Protein AF-0000000083155169 (afdb_homodimer)

Foldseek 3Di:
DDPDDDDPPPPDDPDCPVPPVVVVVVVVPLPLQDDDQAFFCVVLPPVLLVVLLVLLVVLLVVLVVLQVVQAFDFQVVDPDGSLVVLVVSLVSNLVSLLVNLQVLLQLLLVVPVVVDDDPVVSVLSVCLQVDLVSCVVPVVPDDLSNVLNVLSVCLSVLSVLSNVQKDKDWDKDKDKDKDFWWFFWLFFFQQQFFFWDDDPDTAGDDTDPLLVVLLVCLVVVPFDFIPPRVCLFWKKKWKDKHKAKAKDKDKDKFWDAQDWWFADPVRDTDGRPDDDDTDDTDKDKDWAWWKDWDFDQAQFQGKIKIKIWHFAAFDRGGMIMIMIMIIAMFIFIFIWMADSRTIDGPDQQLCQNVDPVGTDGGDPVQRQHPDPVGSGGRCNNLRVSLCVQATKTWMWIDDPNDTDIDIDHDQVVVFWDDQDRRGRSRTGGDDCNSVSSRSSRVSRRSSRSSPDDDPVDPFGHNHDPDPDGTDGTRMIMMIIIHTGIGMHGDVVSSVVSSVSSVVSSVSSVVSCPPSSVGRDHTDPDPVRVCVVVPPVQQDDNSRPDDPVVSCVVNVVFAKDWAKWKAWPVRHTDFPPHDDDPPTDIAIATDIHGPRRHDHYDPPDDHD/DDPPPPDPPPPPPPPPPPPPVVVVVVVVPLPLQDDDQAFFCVVLPPPLLVVLLVLLVVLLVVLVVLQVVQAFDFQVVDPDGSLVVLVVSLVSNLVSLLVNLQVLLQLLLVVDVVVDDDPVVSVLSVCLQVDLVSCVVVVVPDDLSNVLNVLSVCLSVLSVLSNVQKDKDWDKDKDKDKDFWWFFWLFFFFQQFFFWDDDPDTAGDDTDPLLVVLLVCLVVVPFDFTPPRVCLFWKKKWKDKHKAKAKDKDKDKFWDAQAWWFADPVRDTDGRPDDDDTDDTDKDKDWAWWKDWDFDQAQFQGKIKIKIWHFAAFDNGGMIMIMIMIIAMFIFIFIWMADSRTTDGPDQQLCQNVDPVGTDGGDPVQRQHPDPVGSGGRCNNLRVSLCVQATKTWMWIDDPNDTDIDIDHDQVVVFWDDQDRRGRSRTGGDDCNSVSSRSSRVSRRSSRSSDDDDPVDDFGHNHDPDPDGTDGTRMIIMIIIHTGIGMHGDVVSSVVSSVSSVVSSVSSVVSCPPSSSGRDDTDPDPVRVCVVVPPPQQDDNSCPDDPVVSCVPNVPFAKDWAKWKAWPVRHTDFPPHDDDPVTDIAIATDIHGPRRHDHYDPPDDHD

pLDDT: mean 81.71, std 16.13, range [17.34, 97.5]

Structure (mmCIF, N/CA/C/O backbone):
data_AF-0000000083155169-model_v1
#
loop_
_entity.id
_entity.type
_entity.pdbx_description
1 polymer 'Uncharacterized protein'
#
loop_
_atom_site.group_PDB
_atom_site.id
_atom_site.type_symbol
_atom_site.label_atom_id
_atom_site.label_alt_id
_atom_site.label_comp_id
_atom_site.label_asym_id
_atom_site.label_entity_id
_atom_site.label_seq_id
_atom_site.pdbx_PDB_ins_code
_atom_site.Cartn_x
_atom_site.Cartn_y
_atom_site.Cartn_z
_atom_site.occupancy
_atom_site.B_iso_or_equiv
_atom_site.auth_seq_id
_atom_site.auth_comp_id
_atom_site.auth_asym_id
_atom_site.auth_atom_id
_atom_site.pdbx_PDB_model_num
ATOM 1 N N . MET A 1 1 ? 51.531 -63.875 -106.5 1 17.89 1 MET A N 1
ATOM 2 C CA . MET A 1 1 ? 51.469 -64.625 -105.25 1 17.89 1 MET A CA 1
ATOM 3 C C . MET A 1 1 ? 50.375 -64.062 -104.312 1 17.89 1 MET A C 1
ATOM 5 O O . MET A 1 1 ? 49.406 -64.75 -104 1 17.89 1 MET A O 1
ATOM 9 N N . SER A 1 2 ? 50.562 -63.25 -103.062 1 17.34 2 SER A N 1
ATOM 10 C CA . SER A 1 2 ? 50.062 -63.594 -101.75 1 17.34 2 SER A CA 1
ATOM 11 C C . SER A 1 2 ? 48.812 -62.812 -101.375 1 17.34 2 SER A C 1
ATOM 13 O O . SER A 1 2 ? 48.719 -62.25 -100.312 1 17.34 2 SER A O 1
ATOM 15 N N . SER A 1 3 ? 47.844 -62.656 -101.938 1 23.19 3 SER A N 1
ATOM 16 C CA . SER A 1 3 ? 46.688 -61.875 -101.5 1 23.19 3 SER A CA 1
ATOM 17 C C . SER A 1 3 ? 46.125 -62.469 -100.188 1 23.19 3 SER A C 1
ATOM 19 O O . SER A 1 3 ? 45.031 -62.062 -99.812 1 23.19 3 SER A O 1
ATOM 21 N N . GLN A 1 4 ? 46.625 -63.469 -99.5 1 18.42 4 GLN A N 1
ATOM 22 C CA . GLN A 1 4 ? 45.812 -64.562 -99 1 18.42 4 GLN A CA 1
ATOM 23 C C . GLN A 1 4 ? 44.938 -64.125 -97.812 1 18.42 4 GLN A C 1
ATOM 25 O O . GLN A 1 4 ? 43.75 -64.5 -97.75 1 18.42 4 GLN A O 1
ATOM 30 N N . LEU A 1 5 ? 45.219 -63.625 -96.625 1 19.09 5 LEU A N 1
ATOM 31 C CA . LEU A 1 5 ? 45.375 -64.438 -95.438 1 19.09 5 LEU A CA 1
ATOM 32 C C . LEU A 1 5 ? 44.219 -64.125 -94.438 1 19.09 5 LEU A C 1
ATOM 34 O O . LEU A 1 5 ? 43.875 -65 -93.625 1 19.09 5 LEU A O 1
ATOM 38 N N . LYS A 1 6 ? 43.594 -62.875 -94.062 1 23.86 6 LYS A N 1
ATOM 39 C CA . LYS A 1 6 ? 43.625 -62.594 -92.625 1 23.86 6 LYS A CA 1
ATOM 40 C C . LYS A 1 6 ? 42.406 -63.219 -91.938 1 23.86 6 LYS A C 1
ATOM 42 O O . LYS A 1 6 ? 41.25 -62.906 -92.25 1 23.86 6 LYS A O 1
ATOM 47 N N . SER A 1 7 ? 42.438 -64.562 -91.375 1 19.42 7 SER A N 1
ATOM 48 C CA . SER A 1 7 ? 41.438 -65.375 -90.75 1 19.42 7 SER A CA 1
ATOM 49 C C . SER A 1 7 ? 40.938 -64.75 -89.438 1 19.42 7 SER A C 1
ATOM 51 O O . SER A 1 7 ? 41.688 -64.125 -88.688 1 19.42 7 SER A O 1
ATOM 53 N N . PRO A 1 8 ? 39.625 -64.562 -89.188 1 27.16 8 PRO A N 1
ATOM 54 C CA . PRO A 1 8 ? 38.75 -63.938 -88.188 1 27.16 8 PRO A CA 1
ATOM 55 C C . PRO A 1 8 ? 38.781 -64.688 -86.812 1 27.16 8 PRO A C 1
ATOM 57 O O . PRO A 1 8 ? 38.438 -65.875 -86.75 1 27.16 8 PRO A O 1
ATOM 60 N N . SER A 1 9 ? 39.844 -64.625 -85.938 1 23.62 9 SER A N 1
ATOM 61 C CA . SER A 1 9 ? 40.156 -65.5 -84.875 1 23.62 9 SER A CA 1
ATOM 62 C C . SER A 1 9 ? 39.031 -65.5 -83.812 1 23.62 9 SER A C 1
ATOM 64 O O . SER A 1 9 ? 38.656 -64.5 -83.312 1 23.62 9 SER A O 1
ATOM 66 N N . ILE A 1 10 ? 38.125 -66.438 -83.812 1 23.12 10 ILE A N 1
ATOM 67 C CA . ILE A 1 10 ? 36.938 -66.75 -83 1 23.12 10 ILE A CA 1
ATOM 68 C C . ILE A 1 10 ? 37.344 -67 -81.562 1 23.12 10 ILE A C 1
ATOM 70 O O . ILE A 1 10 ? 38.062 -67.938 -81.312 1 23.12 10 ILE A O 1
ATOM 74 N N . THR A 1 11 ? 37.625 -66.062 -80.75 1 26.95 11 THR A N 1
ATOM 75 C CA . THR A 1 11 ? 38.062 -66.25 -79.375 1 26.95 11 THR A CA 1
ATOM 76 C C . THR A 1 11 ? 37 -67 -78.562 1 26.95 11 THR A C 1
ATOM 78 O O . THR A 1 11 ? 35.844 -66.625 -78.562 1 26.95 11 THR A O 1
ATOM 81 N N . THR A 1 12 ? 37.219 -68.312 -78.375 1 22.86 12 THR A N 1
ATOM 82 C CA . THR A 1 12 ? 36.469 -69.312 -77.625 1 22.86 12 THR A CA 1
ATOM 83 C C . THR A 1 12 ? 36.156 -68.812 -76.188 1 22.86 12 THR A C 1
ATOM 85 O O . THR A 1 12 ? 37 -68.188 -75.562 1 22.86 12 THR A O 1
ATOM 88 N N . ARG A 1 13 ? 34.844 -68.875 -75.75 1 26.72 13 ARG A N 1
ATOM 89 C CA . ARG A 1 13 ? 33.906 -68.562 -74.688 1 26.72 13 ARG A CA 1
ATOM 90 C C . ARG A 1 13 ? 34.188 -69.375 -73.438 1 26.72 13 ARG A C 1
ATOM 92 O O . ARG A 1 13 ? 34.031 -70.562 -73.438 1 26.72 13 ARG A O 1
ATOM 99 N N . PRO A 1 14 ? 35.406 -69.188 -72.875 1 28.5 14 PRO A N 1
ATOM 100 C CA . PRO A 1 14 ? 35.625 -70.188 -71.812 1 28.5 14 PRO A CA 1
ATOM 101 C C . PRO A 1 14 ? 34.406 -70.312 -70.875 1 28.5 14 PRO A C 1
ATOM 103 O O . PRO A 1 14 ? 33.625 -69.375 -70.75 1 28.5 14 PRO A O 1
ATOM 106 N N . SER A 1 15 ? 33.875 -71.5 -70.75 1 24.73 15 SER A N 1
ATOM 107 C CA . SER A 1 15 ? 32.75 -72 -69.938 1 24.73 15 SER A CA 1
ATOM 108 C C . SER A 1 15 ? 32.844 -71.5 -68.5 1 24.73 15 SER A C 1
ATOM 110 O O . SER A 1 15 ? 33.938 -71.562 -67.875 1 24.73 15 SER A O 1
ATOM 112 N N . LYS A 1 16 ? 31.875 -70.75 -68.062 1 28.53 16 LYS A N 1
ATOM 113 C CA . LYS A 1 16 ? 31.469 -70.125 -66.812 1 28.53 16 LYS A CA 1
ATOM 114 C C . LYS A 1 16 ? 31.484 -71.125 -65.625 1 28.53 16 LYS A C 1
ATOM 116 O O . LYS A 1 16 ? 30.609 -72 -65.5 1 28.53 16 LYS A O 1
ATOM 121 N N . THR A 1 17 ? 32.656 -71.875 -65.5 1 26.56 17 THR A N 1
ATOM 122 C CA . THR A 1 17 ? 32.344 -72.688 -64.375 1 26.56 17 THR A CA 1
ATOM 123 C C . THR A 1 17 ? 31.812 -71.812 -63.219 1 26.56 17 THR A C 1
ATOM 125 O O . THR A 1 17 ? 32.438 -70.875 -62.812 1 26.56 17 THR A O 1
ATOM 128 N N . VAL A 1 18 ? 30.516 -71.688 -63.25 1 26.62 18 VAL A N 1
ATOM 129 C CA . VAL A 1 18 ? 29.75 -71.062 -62.156 1 26.62 18 VAL A CA 1
ATOM 130 C C . VAL A 1 18 ? 30.25 -71.562 -60.812 1 26.62 18 VAL A C 1
ATOM 132 O O . VAL A 1 18 ? 30.172 -72.75 -60.531 1 26.62 18 VAL A O 1
ATOM 135 N N . LYS A 1 19 ? 31.438 -70.938 -60.469 1 32.72 19 LYS A N 1
ATOM 136 C CA . LYS A 1 19 ? 31.922 -71.188 -59.094 1 32.72 19 LYS A CA 1
ATOM 137 C C . LYS A 1 19 ? 30.766 -71.25 -58.125 1 32.72 19 LYS A C 1
ATOM 139 O O . LYS A 1 19 ? 29.953 -70.312 -58.031 1 32.72 19 LYS A O 1
ATOM 144 N N . THR A 1 20 ? 30.312 -72.625 -58.031 1 28.62 20 THR A N 1
ATOM 145 C CA . THR A 1 20 ? 29.328 -73.062 -57.031 1 28.62 20 THR A CA 1
ATOM 146 C C . THR A 1 20 ? 29.594 -72.375 -55.688 1 28.62 20 THR A C 1
ATOM 148 O O . THR A 1 20 ? 30.141 -73 -54.781 1 28.62 20 THR A O 1
ATOM 151 N N . GLY A 1 21 ? 30.359 -71.312 -55.812 1 30.86 21 GLY A N 1
ATOM 152 C CA . GLY A 1 21 ? 30.641 -70.562 -54.594 1 30.86 21 GLY A CA 1
ATOM 153 C C . GLY A 1 21 ? 29.391 -70.25 -53.812 1 30.86 21 GLY A C 1
ATOM 154 O O . GLY A 1 21 ? 29.453 -69.5 -52.812 1 30.86 21 GLY A O 1
ATOM 155 N N . ASP A 1 22 ? 28.297 -70.562 -54.531 1 29.67 22 ASP A N 1
ATOM 156 C CA . ASP A 1 22 ? 27.062 -70.125 -53.844 1 29.67 22 ASP A CA 1
ATOM 157 C C . ASP A 1 22 ? 26.859 -70.938 -52.562 1 29.67 22 ASP A C 1
ATOM 159 O O . ASP A 1 22 ? 25.953 -70.625 -51.781 1 29.67 22 ASP A O 1
ATOM 163 N N . SER A 1 23 ? 27.641 -72.125 -52.625 1 30.92 23 SER A N 1
ATOM 164 C CA . SER A 1 23 ? 27.328 -73 -51.469 1 30.92 23 SER A CA 1
ATOM 165 C C . SER A 1 23 ? 27.953 -72.438 -50.219 1 30.92 23 SER A C 1
ATOM 167 O O . SER A 1 23 ? 27.391 -72.562 -49.125 1 30.92 23 SER A O 1
ATOM 169 N N . GLU A 1 24 ? 29.312 -72.125 -50.312 1 31.12 24 GLU A N 1
ATOM 170 C CA . GLU A 1 24 ? 29.922 -71.688 -49.062 1 31.12 24 GLU A CA 1
ATOM 171 C C . GLU A 1 24 ? 29.312 -70.375 -48.594 1 31.12 24 GLU A C 1
ATOM 173 O O . GLU A 1 24 ? 29.359 -70 -47.406 1 31.12 24 GLU A O 1
ATOM 178 N N . LYS A 1 25 ? 28.906 -69.438 -49.531 1 36.06 25 LYS A N 1
ATOM 179 C CA . LYS A 1 25 ? 28.25 -68.188 -49.094 1 36.06 25 LYS A CA 1
ATOM 180 C C . LYS A 1 25 ? 26.922 -68.438 -48.406 1 36.06 25 LYS A C 1
ATOM 182 O O . LYS A 1 25 ? 26.328 -67.562 -47.812 1 36.06 25 LYS A O 1
ATOM 187 N N . ARG A 1 26 ? 26.438 -69.562 -48.812 1 33.56 26 ARG A N 1
ATOM 188 C CA . ARG A 1 26 ? 25.266 -69.938 -48.062 1 33.56 26 ARG A CA 1
ATOM 189 C C . ARG A 1 26 ? 25.672 -70.438 -46.688 1 33.56 26 ARG A C 1
ATOM 191 O O . ARG A 1 26 ? 24.828 -70.562 -45.781 1 33.56 26 ARG A O 1
ATOM 198 N N . ARG A 1 27 ? 26.766 -71.188 -46.656 1 36.56 27 ARG A N 1
ATOM 199 C CA . ARG A 1 27 ? 27.172 -71.688 -45.312 1 36.56 27 ARG A CA 1
ATOM 200 C C . ARG A 1 27 ? 27.5 -70.5 -44.406 1 36.56 27 ARG A C 1
ATOM 202 O O . ARG A 1 27 ? 27.5 -70.688 -43.188 1 36.56 27 ARG A O 1
ATOM 209 N N . ASN A 1 28 ? 28.359 -69.625 -44.906 1 33.09 28 ASN A N 1
ATOM 210 C CA . ASN A 1 28 ? 28.734 -68.562 -44 1 33.09 28 ASN A CA 1
ATOM 211 C C . ASN A 1 28 ? 27.5 -67.875 -43.438 1 33.09 28 ASN A C 1
ATOM 213 O O . ASN A 1 28 ? 27.609 -67 -42.562 1 33.09 28 ASN A O 1
ATOM 217 N N . LEU A 1 29 ? 26.578 -67.688 -44.344 1 32.31 29 LEU A N 1
ATOM 218 C CA . LEU A 1 29 ? 25.562 -66.75 -43.906 1 32.31 29 LEU A CA 1
ATOM 219 C C . LEU A 1 29 ? 24.922 -67.188 -42.594 1 32.31 29 LEU A C 1
ATOM 221 O O . LEU A 1 29 ? 24.078 -66.5 -42.031 1 32.31 29 LEU A O 1
ATOM 225 N N . THR A 1 30 ? 24.75 -68.5 -42.5 1 36.97 30 THR A N 1
ATOM 226 C CA . THR A 1 30 ? 23.875 -68.562 -41.344 1 36.97 30 THR A CA 1
ATOM 227 C C . THR A 1 30 ? 24.609 -68.188 -40.062 1 36.97 30 THR A C 1
ATOM 229 O O . THR A 1 30 ? 25.234 -69 -39.406 1 36.97 30 THR A O 1
ATOM 232 N N . PHE A 1 31 ? 25.641 -67.438 -40.094 1 37.47 31 PHE A N 1
ATOM 233 C CA . PHE A 1 31 ? 26.141 -66.938 -38.812 1 37.47 31 PHE A CA 1
ATOM 234 C C . PHE A 1 31 ? 25 -66.75 -37.844 1 37.47 31 PHE A C 1
ATOM 236 O O . PHE A 1 31 ? 24.156 -65.875 -37.969 1 37.47 31 PHE A O 1
ATOM 243 N N . PHE A 1 32 ? 24.562 -67.812 -37.219 1 45.91 32 PHE A N 1
ATOM 244 C CA . PHE A 1 32 ? 23.703 -67.75 -36.031 1 45.91 32 PHE A CA 1
ATOM 245 C C . PHE A 1 32 ? 24.188 -66.688 -35.062 1 45.91 32 PHE A C 1
ATOM 247 O O . PHE A 1 32 ? 25.266 -66.812 -34.469 1 45.91 32 PHE A O 1
ATOM 254 N N . ASN A 1 33 ? 24.172 -65.5 -35.25 1 51.22 33 ASN A N 1
ATOM 255 C CA . ASN A 1 33 ? 24.438 -64.438 -34.25 1 51.22 33 ASN A CA 1
ATOM 256 C C . ASN A 1 33 ? 23.859 -64.875 -32.875 1 51.22 33 ASN A C 1
ATOM 258 O O . ASN A 1 33 ? 22.641 -64.875 -32.719 1 51.22 33 ASN A O 1
ATOM 262 N N . THR A 1 34 ? 24.5 -65.688 -32.094 1 62.53 34 THR A N 1
ATOM 263 C CA . THR A 1 34 ? 24.156 -66.125 -30.75 1 62.53 34 THR A CA 1
ATOM 264 C C . THR A 1 34 ? 24.312 -64.938 -29.75 1 62.53 34 THR A C 1
ATOM 266 O O . THR A 1 34 ? 25.172 -64.062 -29.922 1 62.53 34 THR A O 1
ATOM 269 N N . HIS A 1 35 ? 23.219 -64.625 -29.047 1 70.56 35 HIS A N 1
ATOM 270 C CA . HIS A 1 35 ? 23.297 -63.656 -27.984 1 70.56 35 HIS A CA 1
ATOM 271 C C . HIS A 1 35 ? 23.328 -64.312 -26.609 1 70.56 35 HIS A C 1
ATOM 273 O O . HIS A 1 35 ? 22.641 -65.312 -26.359 1 70.56 35 HIS A O 1
ATOM 279 N N . SER A 1 36 ? 24.359 -63.844 -25.875 1 75.75 36 SER A N 1
ATOM 280 C CA . SER A 1 36 ? 24.578 -64.375 -24.531 1 75.75 36 SER A CA 1
ATOM 281 C C . SER A 1 36 ? 23.625 -63.75 -23.516 1 75.75 36 SER A C 1
ATOM 283 O O . SER A 1 36 ? 23.281 -62.594 -23.656 1 75.75 36 SER A O 1
ATOM 285 N N . TRP A 1 37 ? 23.031 -64.625 -22.734 1 84.5 37 TRP A N 1
ATOM 286 C CA . TRP A 1 37 ? 22.266 -64.125 -21.578 1 84.5 37 TRP A CA 1
ATOM 287 C C . TRP A 1 37 ? 23.203 -63.688 -20.469 1 84.5 37 TRP A C 1
ATOM 289 O O . TRP A 1 37 ? 23.859 -64.5 -19.812 1 84.5 37 TRP A O 1
ATOM 299 N N . GLU A 1 38 ? 23.359 -62.344 -20.25 1 84.25 38 GLU A N 1
ATOM 300 C CA . GLU A 1 38 ? 24.312 -61.812 -19.281 1 84.25 38 GLU A CA 1
ATOM 301 C C . GLU A 1 38 ? 23.594 -60.938 -18.234 1 84.25 38 GLU A C 1
ATOM 303 O O . GLU A 1 38 ? 23.531 -59.719 -18.375 1 84.25 38 GLU A O 1
ATOM 308 N N . PRO A 1 39 ? 23.156 -61.656 -17.156 1 84.69 39 PRO A N 1
ATOM 309 C CA . PRO A 1 39 ? 22.562 -60.875 -16.078 1 84.69 39 PRO A CA 1
ATOM 310 C C . PRO A 1 39 ? 23.609 -60.094 -15.273 1 84.69 39 PRO A C 1
ATOM 312 O O . PRO A 1 39 ? 24.766 -60.5 -15.211 1 84.69 39 PRO A O 1
ATOM 315 N N . GLY A 1 40 ? 23.453 -58.781 -14.953 1 84 40 GLY A N 1
ATOM 316 C CA . GLY A 1 40 ? 24.359 -57.969 -14.164 1 84 40 GLY A CA 1
ATOM 317 C C . GLY A 1 40 ? 23.781 -56.625 -13.766 1 84 40 GLY A C 1
ATOM 318 O O . GLY A 1 40 ? 22.906 -56.094 -14.469 1 84 40 GLY A O 1
ATOM 319 N N . VAL A 1 41 ? 24.25 -56.156 -12.711 1 85.31 41 VAL A N 1
ATOM 320 C CA . VAL A 1 41 ? 23.75 -54.875 -12.156 1 85.31 41 VAL A CA 1
ATOM 321 C C . VAL A 1 41 ? 24.188 -53.719 -13.031 1 85.31 41 VAL A C 1
ATOM 323 O O . VAL A 1 41 ? 23.391 -52.844 -13.344 1 85.31 41 VAL A O 1
ATOM 326 N N . LEU A 1 42 ? 25.359 -53.688 -13.508 1 85.62 42 LEU A N 1
ATOM 327 C CA . LEU A 1 42 ? 25.875 -52.562 -14.266 1 85.62 42 LEU A CA 1
ATOM 328 C C . LEU A 1 42 ? 25.641 -52.75 -15.758 1 85.62 42 LEU A C 1
ATOM 330 O O . LEU A 1 42 ? 25.406 -51.781 -16.484 1 85.62 42 LEU A O 1
ATOM 334 N N . LYS A 1 43 ? 25.656 -54.031 -16.234 1 80.94 43 LYS A N 1
ATOM 335 C CA . LYS A 1 43 ? 25.547 -54.312 -17.656 1 80.94 43 LYS A CA 1
ATOM 336 C C . LYS A 1 43 ? 24.109 -54.094 -18.156 1 80.94 43 LYS A C 1
ATOM 338 O O . LYS A 1 43 ? 23.891 -53.656 -19.281 1 80.94 43 LYS A O 1
ATOM 343 N N . GLN A 1 44 ? 23.156 -54.344 -17.25 1 84.88 44 GLN A N 1
ATOM 344 C CA . GLN A 1 44 ? 21.766 -54.219 -17.688 1 84.88 44 GLN A CA 1
ATOM 345 C C . GLN A 1 44 ? 21.062 -53.062 -17 1 84.88 44 GLN A C 1
ATOM 347 O O . GLN A 1 44 ? 19.828 -53.031 -16.891 1 84.88 44 GLN A O 1
ATOM 352 N N . LEU A 1 45 ? 21.891 -52.062 -16.531 1 85.44 45 LEU A N 1
ATOM 353 C CA . LEU A 1 45 ? 21.297 -50.906 -15.859 1 85.44 45 LEU A CA 1
ATOM 354 C C . LEU A 1 45 ? 20.453 -50.094 -16.828 1 85.44 45 LEU A C 1
ATOM 356 O O . LEU A 1 45 ? 20.938 -49.688 -17.891 1 85.44 45 LEU A O 1
ATOM 360 N N . PRO A 1 46 ? 19.172 -50 -16.5 1 87.81 46 PRO A N 1
ATOM 361 C CA . PRO A 1 46 ? 18.344 -49.125 -17.359 1 87.81 46 PRO A CA 1
ATOM 362 C C . PRO A 1 46 ? 18.688 -47.656 -17.188 1 87.81 46 PRO A C 1
ATOM 364 O O . PRO A 1 46 ? 18 -46.938 -16.469 1 87.81 46 PRO A O 1
ATOM 367 N N . TRP A 1 47 ? 19.625 -47.188 -17.922 1 87.5 47 TRP A N 1
ATOM 368 C CA . TRP A 1 47 ? 20.188 -45.844 -17.766 1 87.5 47 TRP A CA 1
ATOM 369 C C . TRP A 1 47 ? 19.125 -44.781 -17.984 1 87.5 47 TRP A C 1
ATOM 371 O O . TRP A 1 47 ? 19.062 -43.781 -17.25 1 87.5 47 TRP A O 1
ATOM 381 N N . LEU A 1 48 ? 18.266 -44.938 -18.938 1 85 48 LEU A N 1
ATOM 382 C CA . LEU A 1 48 ? 17.266 -43.906 -19.234 1 85 48 LEU A CA 1
ATOM 383 C C . LEU A 1 48 ? 16.234 -43.812 -18.125 1 85 48 LEU A C 1
ATOM 385 O O . LEU A 1 48 ? 15.789 -42.719 -17.781 1 85 48 LEU A O 1
ATOM 389 N N . GLY A 1 49 ? 15.938 -44.938 -17.562 1 89.5 49 GLY A N 1
ATOM 390 C CA . GLY A 1 49 ? 14.992 -44.938 -16.453 1 89.5 49 GLY A CA 1
ATOM 391 C C . GLY A 1 49 ? 15.57 -44.344 -15.18 1 89.5 49 GLY A C 1
ATOM 392 O O . GLY A 1 49 ? 14.914 -43.531 -14.516 1 89.5 49 GLY A O 1
ATOM 393 N N . VAL A 1 50 ? 16.797 -44.562 -14.906 1 92.5 50 VAL A N 1
ATOM 394 C CA . VAL A 1 50 ? 17.438 -44.094 -13.688 1 92.5 50 VAL A CA 1
ATOM 395 C C . VAL A 1 50 ? 17.703 -42.594 -13.82 1 92.5 50 VAL A C 1
ATOM 397 O O . VAL A 1 50 ? 17.516 -41.812 -12.867 1 92.5 50 VAL A O 1
ATOM 400 N N . LEU A 1 51 ? 18.094 -42.188 -14.945 1 92.81 51 LEU A N 1
ATOM 401 C CA . LEU A 1 51 ? 18.312 -40.75 -15.18 1 92.81 51 LEU A CA 1
ATOM 402 C C . LEU A 1 51 ? 17.016 -39.969 -15.016 1 92.81 51 LEU A C 1
ATOM 404 O O . LEU A 1 51 ? 17.031 -38.812 -14.547 1 92.81 51 LEU A O 1
ATOM 408 N N . SER A 1 52 ? 15.953 -40.5 -15.422 1 93.25 52 SER A N 1
ATOM 409 C CA . SER A 1 52 ? 14.664 -39.844 -15.258 1 93.25 52 SER A CA 1
ATOM 410 C C . SER A 1 52 ? 14.289 -39.75 -13.781 1 93.25 52 SER A C 1
ATOM 412 O O . SER A 1 52 ? 13.711 -38.719 -13.367 1 93.25 52 SER A O 1
ATOM 414 N N . LEU A 1 53 ? 14.641 -40.75 -13.023 1 95 53 LEU A N 1
ATOM 415 C CA . LEU A 1 53 ? 14.352 -40.688 -11.594 1 95 53 LEU A CA 1
ATOM 416 C C . LEU A 1 53 ? 15.203 -39.625 -10.898 1 95 53 LEU A C 1
ATOM 418 O O . LEU A 1 53 ? 14.719 -38.906 -10.031 1 95 53 LEU A O 1
ATOM 422 N N . VAL A 1 54 ? 16.406 -39.531 -11.32 1 96 54 VAL A N 1
ATOM 423 C CA . VAL A 1 54 ? 17.297 -38.531 -10.766 1 96 54 VAL A CA 1
ATOM 424 C C . VAL A 1 54 ? 16.797 -37.125 -11.188 1 96 54 VAL A C 1
ATOM 426 O O . VAL A 1 54 ? 16.875 -36.188 -10.406 1 96 54 VAL A O 1
ATOM 429 N N . GLY A 1 55 ? 16.344 -37.062 -12.398 1 95.5 55 GLY A N 1
ATOM 430 C CA . GLY A 1 55 ? 15.766 -35.812 -12.859 1 95.5 55 GLY A CA 1
ATOM 431 C C . GLY A 1 55 ? 14.586 -35.344 -12.016 1 95.5 55 GLY A C 1
ATOM 432 O O . GLY A 1 55 ? 14.469 -34.156 -11.703 1 95.5 55 GLY A O 1
ATOM 433 N N . VAL A 1 56 ? 13.727 -36.25 -11.648 1 95 56 VAL A N 1
ATOM 434 C CA . VAL A 1 56 ? 12.578 -35.938 -10.805 1 95 56 VAL A CA 1
ATOM 435 C C . VAL A 1 56 ? 13.062 -35.5 -9.43 1 95 56 VAL A C 1
ATOM 437 O O . VAL A 1 56 ? 12.508 -34.562 -8.852 1 95 56 VAL A O 1
ATOM 440 N N . LEU A 1 57 ? 14.086 -36.125 -8.93 1 96.25 57 LEU A N 1
ATOM 441 C CA . LEU A 1 57 ? 14.656 -35.719 -7.641 1 96.25 57 LEU A CA 1
ATOM 442 C C . LEU A 1 57 ? 15.227 -34.312 -7.703 1 96.25 57 LEU A C 1
ATOM 444 O O . LEU A 1 57 ? 15.062 -33.531 -6.762 1 96.25 57 LEU A O 1
ATOM 448 N N . LEU A 1 58 ? 15.852 -34 -8.758 1 96.88 58 LEU A N 1
ATOM 449 C CA . LEU A 1 58 ? 16.391 -32.656 -8.938 1 96.88 58 LEU A CA 1
ATOM 450 C C . LEU A 1 58 ? 15.273 -31.625 -9.016 1 96.88 58 LEU A C 1
ATOM 452 O O . LEU A 1 58 ? 15.422 -30.5 -8.523 1 96.88 58 LEU A O 1
ATOM 456 N N . CYS A 1 59 ? 14.188 -32 -9.656 1 95.56 59 CYS A N 1
ATOM 457 C CA . CYS A 1 59 ? 13.047 -31.094 -9.719 1 95.56 59 CYS A CA 1
ATOM 458 C C . CYS A 1 59 ? 12.461 -30.859 -8.336 1 95.56 59 CYS A C 1
ATOM 460 O O . CYS A 1 59 ? 12.023 -29.75 -8.016 1 95.56 59 CYS A O 1
ATOM 462 N N . LEU A 1 60 ? 12.477 -31.875 -7.531 1 95.94 60 LEU A N 1
ATOM 463 C CA . LEU A 1 60 ? 11.984 -31.75 -6.164 1 95.94 60 LEU A CA 1
ATOM 464 C C . LEU A 1 60 ? 12.844 -30.781 -5.367 1 95.94 60 LEU A C 1
ATOM 466 O O . LEU A 1 60 ? 12.328 -29.891 -4.699 1 95.94 60 LEU A O 1
ATOM 470 N N . VAL A 1 61 ? 14.086 -30.938 -5.445 1 96.56 61 VAL A N 1
ATOM 471 C CA . VAL A 1 61 ? 15.008 -30.047 -4.738 1 96.56 61 VAL A CA 1
ATOM 472 C C . VAL A 1 61 ? 14.867 -28.625 -5.273 1 96.56 61 VAL A C 1
ATOM 474 O O . VAL A 1 61 ? 14.891 -27.672 -4.504 1 96.56 61 VAL A O 1
ATOM 477 N N . PHE A 1 62 ? 14.719 -28.562 -6.555 1 96.31 62 PHE A N 1
ATOM 478 C CA . PHE A 1 62 ? 14.547 -27.266 -7.199 1 96.31 62 PHE A CA 1
ATOM 479 C C . PHE A 1 62 ? 13.312 -26.547 -6.652 1 96.31 62 PHE A C 1
ATOM 481 O O . PHE A 1 62 ? 13.367 -25.359 -6.355 1 96.31 62 PHE A O 1
ATOM 488 N N . ASN A 1 63 ? 12.234 -27.266 -6.566 1 95.94 63 ASN A N 1
ATOM 489 C CA . ASN A 1 63 ? 11 -26.688 -6.059 1 95.94 63 ASN A CA 1
ATOM 490 C C . ASN A 1 63 ? 11.164 -26.188 -4.621 1 95.94 63 ASN A C 1
ATOM 492 O O . ASN A 1 63 ? 10.695 -25.109 -4.277 1 95.94 63 ASN A O 1
ATOM 496 N N . ILE A 1 64 ? 11.867 -26.938 -3.838 1 95.62 64 ILE A N 1
ATOM 497 C CA . ILE A 1 64 ? 12.078 -26.562 -2.441 1 95.62 64 ILE A CA 1
ATOM 498 C C . ILE A 1 64 ? 12.961 -25.328 -2.357 1 95.62 64 ILE A C 1
ATOM 500 O O . ILE A 1 64 ? 12.641 -24.375 -1.634 1 95.62 64 ILE A O 1
ATOM 504 N N . VAL A 1 65 ? 14 -25.219 -3.109 1 96.12 65 VAL A N 1
ATOM 505 C CA . VAL A 1 65 ? 14.945 -24.109 -3.068 1 96.12 65 VAL A CA 1
ATOM 506 C C . VAL A 1 65 ? 14.266 -22.828 -3.545 1 96.12 65 VAL A C 1
ATOM 508 O O . VAL A 1 65 ? 14.453 -21.766 -2.955 1 96.12 65 VAL A O 1
ATOM 511 N N . ILE A 1 66 ? 13.5 -22.906 -4.59 1 95.12 66 ILE A N 1
ATOM 512 C CA . ILE A 1 66 ? 12.836 -21.734 -5.148 1 95.12 66 ILE A CA 1
ATOM 513 C C . ILE A 1 66 ? 11.844 -21.172 -4.129 1 95.12 66 ILE A C 1
ATOM 515 O O . ILE A 1 66 ? 11.75 -19.953 -3.955 1 95.12 66 ILE A O 1
ATOM 519 N N . LEU A 1 67 ? 11.086 -22.016 -3.453 1 95.44 67 LEU A N 1
ATOM 520 C CA . LEU A 1 67 ? 10.07 -21.562 -2.506 1 95.44 67 LEU A CA 1
ATOM 521 C C . LEU A 1 67 ? 10.727 -20.984 -1.255 1 95.44 67 LEU A C 1
ATOM 523 O O . LEU A 1 67 ? 10.289 -19.938 -0.749 1 95.44 67 LEU A O 1
ATOM 527 N N . VAL A 1 68 ? 11.836 -21.578 -0.81 1 94.56 68 VAL A N 1
ATOM 528 C CA . VAL A 1 68 ? 12.5 -21.078 0.388 1 94.56 68 VAL A CA 1
ATOM 529 C C . VAL A 1 68 ? 13.211 -19.766 0.079 1 94.56 68 VAL A C 1
ATOM 531 O O . VAL A 1 68 ? 13.219 -18.844 0.903 1 94.56 68 VAL A O 1
ATOM 534 N N . THR A 1 69 ? 13.734 -19.578 -1.077 1 93.69 69 THR A N 1
ATOM 535 C CA . THR A 1 69 ? 14.461 -18.375 -1.453 1 93.69 69 THR A CA 1
ATOM 536 C C . THR A 1 69 ? 13.484 -17.234 -1.776 1 93.69 69 THR A C 1
ATOM 538 O O . THR A 1 69 ? 13.828 -16.062 -1.627 1 93.69 69 THR A O 1
ATOM 541 N N . SER A 1 70 ? 12.336 -17.5 -2.236 1 92.38 70 SER A N 1
ATOM 542 C CA . SER A 1 70 ? 11.367 -16.484 -2.617 1 92.38 70 SER A CA 1
ATOM 543 C C . SER A 1 70 ? 10.648 -15.914 -1.396 1 92.38 70 SER A C 1
ATOM 545 O O . SER A 1 70 ? 10.07 -14.828 -1.459 1 92.38 70 SER A O 1
ATOM 547 N N . ASN A 1 71 ? 10.805 -16.578 -0.301 1 92 71 ASN A N 1
ATOM 548 C CA . ASN A 1 71 ? 10.102 -16.141 0.902 1 92 71 ASN A CA 1
ATOM 549 C C . ASN A 1 71 ? 10.602 -14.789 1.392 1 92 71 ASN A C 1
ATOM 551 O O . ASN A 1 71 ? 11.789 -14.617 1.646 1 92 71 ASN A O 1
ATOM 555 N N . GLY A 1 72 ? 9.672 -13.82 1.424 1 87.81 72 GLY A N 1
ATOM 556 C CA . GLY A 1 72 ? 9.984 -12.508 1.96 1 87.81 72 GLY A CA 1
ATOM 557 C C . GLY A 1 72 ? 10.57 -11.562 0.924 1 87.81 72 GLY A C 1
ATOM 558 O O . GLY A 1 72 ? 10.844 -10.398 1.223 1 87.81 72 GLY A O 1
ATOM 559 N N . LYS A 1 73 ? 10.703 -11.953 -0.239 1 87.88 73 LYS A N 1
ATOM 560 C CA . LYS A 1 73 ? 11.273 -11.109 -1.284 1 87.88 73 LYS A CA 1
ATOM 561 C C . LYS A 1 73 ? 10.172 -10.445 -2.111 1 87.88 73 LYS A C 1
ATOM 563 O O . LYS A 1 73 ? 9.133 -11.055 -2.369 1 87.88 73 LYS A O 1
ATOM 568 N N . PRO A 1 74 ? 10.469 -9.227 -2.486 1 87.38 74 PRO A N 1
ATOM 569 C CA . PRO A 1 74 ? 9.469 -8.523 -3.295 1 87.38 74 PRO A CA 1
ATOM 570 C C . PRO A 1 74 ? 9.289 -9.141 -4.68 1 87.38 74 PRO A C 1
ATOM 572 O O . PRO A 1 74 ? 10.242 -9.695 -5.238 1 87.38 74 PRO A O 1
ATOM 575 N N . GLN A 1 75 ? 8.102 -9.016 -5.27 1 84.94 75 GLN A N 1
ATOM 576 C CA . GLN A 1 75 ? 7.746 -9.594 -6.559 1 84.94 75 GLN A CA 1
ATOM 577 C C . GLN A 1 75 ? 8.578 -8.992 -7.688 1 84.94 75 GLN A C 1
ATOM 579 O O . GLN A 1 75 ? 8.891 -9.664 -8.664 1 84.94 75 GLN A O 1
ATOM 584 N N . ASP A 1 76 ? 8.977 -7.738 -7.504 1 80.44 76 ASP A N 1
ATOM 585 C CA . ASP A 1 76 ? 9.68 -7.023 -8.562 1 80.44 76 ASP A CA 1
ATOM 586 C C . ASP A 1 76 ? 11.133 -7.484 -8.672 1 80.44 76 ASP A C 1
ATOM 588 O O . ASP A 1 76 ? 11.781 -7.258 -9.695 1 80.44 76 ASP A O 1
ATOM 592 N N . SER A 1 77 ? 11.531 -8.148 -7.715 1 82.81 77 SER A N 1
ATOM 593 C CA . SER A 1 77 ? 12.914 -8.617 -7.738 1 82.81 77 SER A CA 1
ATOM 594 C C . SER A 1 77 ? 13.062 -9.875 -8.586 1 82.81 77 SER A C 1
ATOM 596 O O . SER A 1 77 ? 14.172 -10.266 -8.938 1 82.81 77 SER A O 1
ATOM 598 N N . TRP A 1 78 ? 11.984 -10.492 -8.969 1 86.5 78 TRP A N 1
ATOM 599 C CA . TRP A 1 78 ? 12.008 -11.734 -9.742 1 86.5 78 TRP A CA 1
ATOM 600 C C . TRP A 1 78 ? 11.625 -11.477 -11.195 1 86.5 78 TRP A C 1
ATOM 602 O O . TRP A 1 78 ? 10.539 -10.977 -11.477 1 86.5 78 TRP A O 1
ATOM 612 N N . LYS A 1 79 ? 12.578 -11.695 -12.07 1 85.06 79 LYS A N 1
ATOM 613 C CA . LYS A 1 79 ? 12.281 -11.562 -13.492 1 85.06 79 LYS A CA 1
ATOM 614 C C . LYS A 1 79 ? 11.195 -12.547 -13.922 1 85.06 79 LYS A C 1
ATOM 616 O O . LYS A 1 79 ? 10.305 -12.195 -14.695 1 85.06 79 LYS A O 1
ATOM 621 N N . VAL A 1 80 ? 11.383 -13.797 -13.43 1 88.88 80 VAL A N 1
ATOM 622 C CA . VAL A 1 80 ? 10.375 -14.828 -13.648 1 88.88 80 VAL A CA 1
ATOM 623 C C . VAL A 1 80 ? 9.75 -15.227 -12.312 1 88.88 80 VAL A C 1
ATOM 625 O O . VAL A 1 80 ? 10.453 -15.602 -11.375 1 88.88 80 VAL A O 1
ATOM 628 N N . GLN A 1 81 ? 8.477 -15.18 -12.273 1 89.81 81 GLN A N 1
ATOM 629 C CA . GLN A 1 81 ? 7.762 -15.445 -11.023 1 89.81 81 GLN A CA 1
ATOM 630 C C . GLN A 1 81 ? 7.957 -16.891 -10.57 1 89.81 81 GLN A C 1
ATOM 632 O O . GLN A 1 81 ? 8.055 -17.797 -11.398 1 89.81 81 GLN A O 1
ATOM 637 N N . PRO A 1 82 ? 8.047 -17.062 -9.273 1 90.5 82 PRO A N 1
ATOM 638 C CA . PRO A 1 82 ? 8.195 -18.422 -8.734 1 90.5 82 PRO A CA 1
ATOM 639 C C . PRO A 1 82 ? 7.07 -19.344 -9.188 1 90.5 82 PRO A C 1
ATOM 641 O O . PRO A 1 82 ? 7.305 -20.547 -9.398 1 90.5 82 PRO A O 1
ATOM 644 N N . SER A 1 83 ? 5.867 -18.859 -9.406 1 88.88 83 SER A N 1
ATOM 645 C CA . SER A 1 83 ? 4.754 -19.688 -9.859 1 88.88 83 SER A CA 1
ATOM 646 C C . SER A 1 83 ? 5.016 -20.266 -11.242 1 88.88 83 SER A C 1
ATOM 648 O O . SER A 1 83 ? 4.672 -21.422 -11.523 1 88.88 83 SER A O 1
ATOM 650 N N . VAL A 1 84 ? 5.668 -19.516 -12.109 1 90.19 84 VAL A N 1
ATOM 651 C CA . VAL A 1 84 ? 6.008 -19.969 -13.453 1 90.19 84 VAL A CA 1
ATOM 652 C C . VAL A 1 84 ? 7.121 -21 -13.383 1 90.19 84 VAL A C 1
ATOM 654 O O . VAL A 1 84 ? 7.062 -22.031 -14.07 1 90.19 84 VAL A O 1
ATOM 657 N N . LEU A 1 85 ? 8.109 -20.781 -12.586 1 93.25 85 LEU A N 1
ATOM 658 C CA . LEU A 1 85 ? 9.219 -21.719 -12.43 1 93.25 85 LEU A CA 1
ATOM 659 C C . LEU A 1 85 ? 8.734 -23.047 -11.859 1 93.25 85 LEU A C 1
ATOM 661 O O . LEU A 1 85 ? 9.188 -24.109 -12.273 1 93.25 85 LEU A O 1
ATOM 665 N N . LEU A 1 86 ? 7.805 -22.953 -10.93 1 92.44 86 LEU A N 1
ATOM 666 C CA . LEU A 1 86 ? 7.223 -24.172 -10.367 1 92.44 86 LEU A CA 1
ATOM 667 C C . LEU A 1 86 ? 6.43 -24.922 -11.422 1 92.44 86 LEU A C 1
ATOM 669 O O . LEU A 1 86 ? 6.465 -26.156 -11.461 1 92.44 86 LEU A O 1
ATOM 673 N N . ALA A 1 87 ? 5.727 -24.156 -12.281 1 89.06 87 ALA A N 1
ATOM 674 C CA . ALA A 1 87 ? 4.945 -24.797 -13.336 1 89.06 87 ALA A CA 1
ATOM 675 C C . ALA A 1 87 ? 5.855 -25.5 -14.344 1 89.06 87 ALA A C 1
ATOM 677 O O . ALA A 1 87 ? 5.547 -26.609 -14.797 1 89.06 87 ALA A O 1
ATOM 678 N N . ILE A 1 88 ? 6.969 -24.922 -14.648 1 88.94 88 ILE A N 1
ATOM 679 C CA . ILE A 1 88 ? 7.934 -25.531 -15.562 1 88.94 88 ILE A CA 1
ATOM 680 C C . ILE A 1 88 ? 8.516 -26.797 -14.93 1 88.94 88 ILE A C 1
ATOM 682 O O . ILE A 1 88 ? 8.594 -27.844 -15.578 1 88.94 88 ILE A O 1
ATOM 686 N N . SER A 1 89 ? 8.891 -26.688 -13.695 1 91.75 89 SER A N 1
ATOM 687 C CA . SER A 1 89 ? 9.445 -27.828 -12.977 1 91.75 89 SER A CA 1
ATOM 688 C C . SER A 1 89 ? 8.445 -28.969 -12.898 1 91.75 89 SER A C 1
ATOM 690 O O . SER A 1 89 ? 8.805 -30.141 -13.055 1 91.75 89 SER A O 1
ATOM 692 N N . SER A 1 90 ? 7.219 -28.656 -12.656 1 88.31 90 SER A N 1
ATOM 693 C CA . SER A 1 90 ? 6.184 -29.672 -12.555 1 88.31 90 SER A CA 1
ATOM 694 C C . SER A 1 90 ? 5.949 -30.359 -13.898 1 88.31 90 SER A C 1
ATOM 696 O O . SER A 1 90 ? 5.715 -31.562 -13.953 1 88.31 90 SER A O 1
ATOM 698 N N . ALA A 1 91 ? 5.98 -29.594 -14.977 1 84.44 91 ALA A N 1
ATOM 699 C CA . ALA A 1 91 ? 5.82 -30.172 -16.312 1 84.44 91 ALA A CA 1
ATOM 700 C C . ALA A 1 91 ? 6.949 -31.141 -16.625 1 84.44 91 ALA A C 1
ATOM 702 O O . ALA A 1 91 ? 6.703 -32.25 -17.125 1 84.44 91 ALA A O 1
ATOM 703 N N . ILE A 1 92 ? 8.141 -30.812 -16.266 1 86.81 92 ILE A N 1
ATOM 704 C CA . ILE A 1 92 ? 9.305 -31.656 -16.5 1 86.81 92 ILE A CA 1
ATOM 705 C C . ILE A 1 92 ? 9.234 -32.875 -15.609 1 86.81 92 ILE A C 1
ATOM 707 O O . ILE A 1 92 ? 9.445 -34 -16.078 1 86.81 92 ILE A O 1
ATOM 711 N N . SER A 1 93 ? 8.883 -32.688 -14.383 1 89.5 93 SER A N 1
ATOM 712 C CA . SER A 1 93 ? 8.844 -33.812 -13.43 1 89.5 93 SER A CA 1
ATOM 713 C C . SER A 1 93 ? 7.773 -34.812 -13.805 1 89.5 93 SER A C 1
ATOM 715 O O . SER A 1 93 ? 8.008 -36.031 -13.719 1 89.5 93 SER A O 1
ATOM 717 N N . THR A 1 94 ? 6.668 -34.375 -14.219 1 85.31 94 THR A N 1
ATOM 718 C CA . THR A 1 94 ? 5.59 -35.281 -14.609 1 85.31 94 THR A CA 1
ATOM 719 C C . THR A 1 94 ? 5.984 -36.094 -15.844 1 85.31 94 THR A C 1
ATOM 721 O O . THR A 1 94 ? 5.727 -37.281 -15.914 1 85.31 94 THR A O 1
ATOM 724 N N . GLY A 1 95 ? 6.547 -35.438 -16.828 1 83.19 95 GLY A N 1
ATOM 725 C CA . GLY A 1 95 ? 7.012 -36.125 -18.016 1 83.19 95 GLY A CA 1
ATOM 726 C C . GLY A 1 95 ? 8.086 -37.156 -17.719 1 83.19 95 GLY A C 1
ATOM 727 O O . GLY A 1 95 ? 8.039 -38.281 -18.234 1 83.19 95 GLY A O 1
ATOM 728 N N . LEU A 1 96 ? 8.984 -36.812 -16.875 1 88.62 96 LEU A N 1
ATOM 729 C CA . LEU A 1 96 ? 10.078 -37.719 -16.531 1 88.62 96 LEU A CA 1
ATOM 730 C C . LEU A 1 96 ? 9.578 -38.906 -15.719 1 88.62 96 LEU A C 1
ATOM 732 O O . LEU A 1 96 ? 10.047 -40.031 -15.891 1 88.62 96 LEU A O 1
ATOM 736 N N . LEU A 1 97 ? 8.664 -38.688 -14.859 1 89.62 97 LEU A N 1
ATOM 737 C CA . LEU A 1 97 ? 8.148 -39.75 -14.039 1 89.62 97 LEU A CA 1
ATOM 738 C C . LEU A 1 97 ? 7.359 -40.75 -14.883 1 89.62 97 LEU A C 1
ATOM 740 O O . LEU A 1 97 ? 7.422 -41.969 -14.641 1 89.62 97 LEU A O 1
ATOM 744 N N . ARG A 1 98 ? 6.656 -40.25 -15.805 1 85.06 98 ARG A N 1
ATOM 745 C CA . ARG A 1 98 ? 5.906 -41.125 -16.688 1 85.06 98 ARG A CA 1
ATOM 746 C C . ARG A 1 98 ? 6.852 -42 -17.531 1 85.06 98 ARG A C 1
ATOM 748 O O . ARG A 1 98 ? 6.566 -43.156 -17.812 1 85.06 98 ARG A O 1
ATOM 755 N N . PHE A 1 99 ? 7.832 -41.375 -17.969 1 86.12 99 PHE A N 1
ATOM 756 C CA . PHE A 1 99 ? 8.836 -42.125 -18.703 1 86.12 99 PHE A CA 1
ATOM 757 C C . PHE A 1 99 ? 9.461 -43.219 -17.844 1 86.12 99 PHE A C 1
ATOM 759 O O . PHE A 1 99 ? 9.68 -44.344 -18.297 1 86.12 99 PHE A O 1
ATOM 766 N N . ALA A 1 100 ? 9.789 -42.812 -16.641 1 91.44 100 ALA A N 1
ATOM 767 C CA . ALA A 1 100 ? 10.359 -43.781 -15.703 1 91.44 100 ALA A CA 1
ATOM 768 C C . ALA A 1 100 ? 9.391 -44.938 -15.438 1 91.44 100 ALA A C 1
ATOM 770 O O . ALA A 1 100 ? 9.797 -46.094 -15.32 1 91.44 100 ALA A O 1
ATOM 771 N N . LEU A 1 101 ? 8.18 -44.656 -15.352 1 90.56 101 LEU A N 1
ATOM 772 C CA . LEU A 1 101 ? 7.184 -45.688 -15.117 1 90.56 101 LEU A CA 1
ATOM 773 C C . LEU A 1 101 ? 7.121 -46.656 -16.297 1 90.56 101 LEU A C 1
ATOM 775 O O . LEU A 1 101 ? 6.996 -47.875 -16.094 1 90.56 101 LEU A O 1
ATOM 779 N N . ALA A 1 102 ? 7.164 -46.125 -17.484 1 87.88 102 ALA A N 1
ATOM 780 C CA . ALA A 1 102 ? 7.129 -46.969 -18.672 1 87.88 102 ALA A CA 1
ATOM 781 C C . ALA A 1 102 ? 8.305 -47.969 -18.672 1 87.88 102 ALA A C 1
ATOM 783 O O . ALA A 1 102 ? 8.141 -49.125 -18.984 1 87.88 102 ALA A O 1
ATOM 784 N N . GLU A 1 103 ? 9.438 -47.469 -18.281 1 89.81 103 GLU A N 1
ATOM 785 C CA . GLU A 1 103 ? 10.617 -48.312 -18.234 1 89.81 103 GLU A CA 1
ATOM 786 C C . GLU A 1 103 ? 10.523 -49.312 -17.078 1 89.81 103 GLU A C 1
ATOM 788 O O . GLU A 1 103 ? 10.898 -50.5 -17.234 1 89.81 103 GLU A O 1
ATOM 793 N N . GLY A 1 104 ? 10.07 -48.844 -16 1 91.94 104 GLY A N 1
ATOM 794 C CA . GLY A 1 104 ? 9.898 -49.719 -14.875 1 91.94 104 GLY A CA 1
ATOM 795 C C . GLY A 1 104 ? 8.859 -50.812 -15.117 1 91.94 104 GLY A C 1
ATOM 796 O O . GLY A 1 104 ? 9.023 -51.938 -14.688 1 91.94 104 GLY A O 1
ATOM 797 N N . ALA A 1 105 ? 7.809 -50.469 -15.789 1 91.56 105 ALA A N 1
ATOM 798 C CA . ALA A 1 105 ? 6.758 -51.438 -16.109 1 91.56 105 ALA A CA 1
ATOM 799 C C . ALA A 1 105 ? 7.285 -52.5 -17.047 1 91.56 105 ALA A C 1
ATOM 801 O O . ALA A 1 105 ? 6.895 -53.688 -16.938 1 91.56 105 ALA A O 1
ATOM 802 N N . ALA A 1 106 ? 8.141 -52.125 -17.984 1 91.38 106 ALA A N 1
ATOM 803 C CA . ALA A 1 106 ? 8.75 -53.125 -18.891 1 91.38 106 ALA A CA 1
ATOM 804 C C . ALA A 1 106 ? 9.594 -54.125 -18.109 1 91.38 106 ALA A C 1
ATOM 806 O O . ALA A 1 106 ? 9.516 -55.344 -18.359 1 91.38 106 ALA A O 1
ATOM 807 N N . ILE A 1 107 ? 10.297 -53.656 -17.188 1 92.44 107 ILE A N 1
ATOM 808 C CA . ILE A 1 107 ? 11.156 -54.5 -16.375 1 92.44 107 ILE A CA 1
ATOM 809 C C . ILE A 1 107 ? 10.305 -55.5 -15.578 1 92.44 107 ILE A C 1
ATOM 811 O O . ILE A 1 107 ? 10.562 -56.688 -15.578 1 92.44 107 ILE A O 1
ATOM 815 N N . THR A 1 108 ? 9.281 -55 -14.961 1 92.62 108 THR A N 1
ATOM 816 C CA . THR A 1 108 ? 8.43 -55.844 -14.125 1 92.62 108 THR A CA 1
ATOM 817 C C . THR A 1 108 ? 7.684 -56.875 -14.977 1 92.62 108 THR A C 1
ATOM 819 O O . THR A 1 108 ? 7.492 -58 -14.547 1 92.62 108 THR A O 1
ATOM 822 N N . TRP A 1 109 ? 7.27 -56.438 -16.125 1 92.5 109 TRP A N 1
ATOM 823 C CA . TRP A 1 109 ? 6.559 -57.344 -17.016 1 92.5 109 TRP A CA 1
ATOM 824 C C . TRP A 1 109 ? 7.457 -58.5 -17.438 1 92.5 109 TRP A C 1
ATOM 826 O O . TRP A 1 109 ? 7.059 -59.656 -17.344 1 92.5 109 TRP A O 1
ATOM 836 N N . TRP A 1 110 ? 8.648 -58.25 -17.828 1 91.88 110 TRP A N 1
ATOM 837 C CA . TRP A 1 110 ? 9.57 -59.281 -18.312 1 91.88 110 TRP A CA 1
ATOM 838 C C . TRP A 1 110 ? 10.039 -60.156 -17.156 1 91.88 110 TRP A C 1
ATOM 840 O O . TRP A 1 110 ? 10.227 -61.375 -17.328 1 91.88 110 TRP A O 1
ATOM 850 N N . LEU A 1 111 ? 10.242 -59.625 -16.031 1 91.81 111 LEU A N 1
ATOM 851 C CA . LEU A 1 111 ? 10.641 -60.438 -14.875 1 91.81 111 LEU A CA 1
ATOM 852 C C . LEU A 1 111 ? 9.547 -61.438 -14.508 1 91.81 111 LEU A C 1
ATOM 854 O O . LEU A 1 111 ? 9.844 -62.562 -14.141 1 91.81 111 LEU A O 1
ATOM 858 N N . LYS A 1 112 ? 8.398 -60.969 -14.594 1 91.44 112 LYS A N 1
ATOM 859 C CA . LYS A 1 112 ? 7.285 -61.875 -14.328 1 91.44 112 LYS A CA 1
ATOM 860 C C . LYS A 1 112 ? 7.227 -63 -15.367 1 91.44 112 LYS A C 1
ATOM 862 O O . LYS A 1 112 ? 6.926 -64.125 -15.031 1 91.44 112 LYS A O 1
ATOM 867 N N . ALA A 1 113 ? 7.465 -62.625 -16.594 1 92 113 ALA A N 1
ATOM 868 C CA . ALA A 1 113 ? 7.488 -63.594 -17.672 1 92 113 ALA A CA 1
ATOM 869 C C . ALA A 1 113 ? 8.609 -64.625 -17.453 1 92 113 ALA A C 1
ATOM 871 O O . ALA A 1 113 ? 8.438 -65.812 -17.75 1 92 113 ALA A O 1
ATOM 872 N N . ILE A 1 114 ? 9.703 -64.188 -16.922 1 90.94 114 ILE A N 1
ATOM 873 C CA . ILE A 1 114 ? 10.852 -65.062 -16.719 1 90.94 114 ILE A CA 1
ATOM 874 C C . ILE A 1 114 ? 10.609 -66 -15.516 1 90.94 114 ILE A C 1
ATOM 876 O O . ILE A 1 114 ? 11.023 -67.125 -15.516 1 90.94 114 ILE A O 1
ATOM 880 N N . ARG A 1 115 ? 10 -65.5 -14.523 1 90 115 ARG A N 1
ATOM 881 C CA . ARG A 1 115 ? 9.703 -66.312 -13.336 1 90 115 ARG A CA 1
ATOM 882 C C . ARG A 1 115 ? 8.609 -67.312 -13.617 1 90 115 ARG A C 1
ATOM 884 O O . ARG A 1 115 ? 8.57 -68.375 -12.992 1 90 115 ARG A O 1
ATOM 891 N N . GLY A 1 116 ? 7.77 -67.062 -14.508 1 91.31 116 GLY A N 1
ATOM 892 C CA . GLY A 1 116 ? 6.633 -67.938 -14.812 1 91.31 116 GLY A CA 1
ATOM 893 C C . GLY A 1 116 ? 5.324 -67.375 -14.25 1 91.31 116 GLY A C 1
ATOM 894 O O . GLY A 1 116 ? 5.254 -67 -13.086 1 91.31 116 GLY A O 1
ATOM 895 N N . CYS A 1 117 ? 4.402 -67.25 -15.102 1 92.12 117 CYS A N 1
ATOM 896 C CA . CYS A 1 117 ? 3.1 -66.75 -14.695 1 92.12 117 CYS A CA 1
ATOM 897 C C . CYS A 1 117 ? 2.006 -67.188 -15.648 1 92.12 117 CYS A C 1
ATOM 899 O O . CYS A 1 117 ? 2.25 -68.062 -16.5 1 92.12 117 CYS A O 1
ATOM 901 N N . THR A 1 118 ? 0.841 -66.75 -15.328 1 93.06 118 THR A N 1
ATOM 902 C CA . THR A 1 118 ? -0.271 -67.062 -16.219 1 93.06 118 THR A CA 1
ATOM 903 C C . THR A 1 118 ? -0.421 -66 -17.297 1 93.06 118 THR A C 1
ATOM 905 O O . THR A 1 118 ? 0.084 -64.875 -17.156 1 93.06 118 THR A O 1
ATOM 908 N N . VAL A 1 119 ? -1.029 -66.375 -18.375 1 91.62 119 VAL A N 1
ATOM 909 C CA . VAL A 1 119 ? -1.271 -65.438 -19.469 1 91.62 119 VAL A CA 1
ATOM 910 C C . VAL A 1 119 ? -2.117 -64.312 -18.969 1 91.62 119 VAL A C 1
ATOM 912 O O . VAL A 1 119 ? -1.888 -63.156 -19.359 1 91.62 119 VAL A O 1
ATOM 915 N N . ALA A 1 120 ? -3.045 -64.562 -18.125 1 90.5 120 ALA A N 1
ATOM 916 C CA . ALA A 1 120 ? -3.883 -63.5 -17.547 1 90.5 120 ALA A CA 1
ATOM 917 C C . ALA A 1 120 ? -3.053 -62.531 -16.719 1 90.5 120 ALA A C 1
ATOM 919 O O . ALA A 1 120 ? -3.326 -61.312 -16.688 1 90.5 120 ALA A O 1
ATOM 920 N N . ASP A 1 121 ? -2.059 -63.031 -16.078 1 91.12 121 ASP A N 1
ATOM 921 C CA . ASP A 1 121 ? -1.179 -62.219 -15.273 1 91.12 121 ASP A CA 1
ATOM 922 C C . ASP A 1 121 ? -0.35 -61.281 -16.156 1 91.12 121 ASP A C 1
ATOM 924 O O . ASP A 1 121 ? -0.099 -60.125 -15.781 1 91.12 121 ASP A O 1
ATOM 928 N N . LEU A 1 122 ? 0.051 -61.781 -17.234 1 91.75 122 LEU A N 1
ATOM 929 C CA . LEU A 1 122 ? 0.832 -60.938 -18.156 1 91.75 122 LEU A CA 1
ATOM 930 C C . LEU A 1 122 ? -0.011 -59.812 -18.703 1 91.75 122 LEU A C 1
ATOM 932 O O . LEU A 1 122 ? 0.473 -58.688 -18.828 1 91.75 122 LEU A O 1
ATOM 936 N N . HIS A 1 123 ? -1.175 -60.125 -19.031 1 90.5 123 HIS A N 1
ATOM 937 C CA . HIS A 1 123 ? -2.074 -59.062 -19.5 1 90.5 123 HIS A CA 1
ATOM 938 C C . HIS A 1 123 ? -2.361 -58.062 -18.391 1 90.5 123 HIS A C 1
ATOM 940 O O . HIS A 1 123 ? -2.367 -56.844 -18.641 1 90.5 123 HIS A O 1
ATOM 946 N N . ARG A 1 124 ? -2.629 -58.531 -17.234 1 90.19 124 ARG A N 1
ATOM 947 C CA . ARG A 1 124 ? -2.949 -57.625 -16.109 1 90.19 124 ARG A CA 1
ATOM 948 C C . ARG A 1 124 ? -1.779 -56.688 -15.797 1 90.19 124 ARG A C 1
ATOM 950 O O . ARG A 1 124 ? -1.978 -55.531 -15.492 1 90.19 124 ARG A O 1
ATOM 957 N N . ASN A 1 125 ? -0.565 -57.219 -15.797 1 90.38 125 ASN A N 1
ATOM 958 C CA . ASN A 1 125 ? 0.609 -56.375 -15.523 1 90.38 125 ASN A CA 1
ATOM 959 C C . ASN A 1 125 ? 0.779 -55.281 -16.578 1 90.38 125 ASN A C 1
ATOM 961 O O . ASN A 1 125 ? 1.205 -54.188 -16.25 1 90.38 125 ASN A O 1
ATOM 965 N N . TRP A 1 126 ? 0.476 -55.625 -17.781 1 90.44 126 TRP A N 1
ATOM 966 C CA . TRP A 1 126 ? 0.532 -54.625 -18.844 1 90.44 126 TRP A CA 1
ATOM 967 C C . TRP A 1 126 ? -0.606 -53.594 -18.688 1 90.44 126 TRP A C 1
ATOM 969 O O . TRP A 1 126 ? -0.398 -52.406 -18.828 1 90.44 126 TRP A O 1
ATOM 979 N N . SER A 1 127 ? -1.784 -54.062 -18.438 1 88.81 127 SER A N 1
ATOM 980 C CA . SER A 1 127 ? -2.951 -53.219 -18.328 1 88.81 127 SER A CA 1
ATOM 981 C C . SER A 1 127 ? -2.816 -52.25 -17.141 1 88.81 127 SER A C 1
ATOM 983 O O . SER A 1 127 ? -3.242 -51.094 -17.219 1 88.81 127 SER A O 1
ATOM 985 N N . PHE A 1 128 ? -2.246 -52.719 -16.047 1 89.31 128 PHE A N 1
ATOM 986 C CA . PHE A 1 128 ? -2.08 -51.906 -14.852 1 89.31 128 PHE A CA 1
ATOM 987 C C . PHE A 1 128 ? -1.093 -50.75 -15.109 1 89.31 128 PHE A C 1
ATOM 989 O O . PHE A 1 128 ? -1.244 -49.656 -14.57 1 89.31 128 PHE A O 1
ATOM 996 N N . ALA A 1 129 ? -0.12 -50.938 -15.891 1 84.81 129 ALA A N 1
ATOM 997 C CA . ALA A 1 129 ? 0.875 -49.906 -16.188 1 84.81 129 ALA A CA 1
ATOM 998 C C . ALA A 1 129 ? 0.325 -48.875 -17.172 1 84.81 129 ALA A C 1
ATOM 1000 O O . ALA A 1 129 ? 0.753 -47.719 -17.172 1 84.81 129 ALA A O 1
ATOM 1001 N N . SER A 1 130 ? -0.682 -49.281 -17.953 1 79.56 130 SER A N 1
ATOM 1002 C CA . SER A 1 130 ? -1.144 -48.438 -19.047 1 79.56 130 SER A CA 1
ATOM 1003 C C . SER A 1 130 ? -2.406 -47.656 -18.641 1 79.56 130 SER A C 1
ATOM 1005 O O . SER A 1 130 ? -2.674 -46.594 -19.172 1 79.56 130 SER A O 1
ATOM 1007 N N . SER A 1 131 ? -3.191 -48.281 -17.781 1 80.31 131 SER A N 1
ATOM 1008 C CA . SER A 1 131 ? -4.469 -47.656 -17.469 1 80.31 131 SER A CA 1
ATOM 1009 C C . SER A 1 131 ? -4.785 -47.719 -15.984 1 80.31 131 SER A C 1
ATOM 1011 O O . SER A 1 131 ? -4.867 -48.812 -15.414 1 80.31 131 SER A O 1
ATOM 1013 N N . VAL A 1 132 ? -5.02 -46.562 -15.461 1 78.12 132 VAL A N 1
ATOM 1014 C CA . VAL A 1 132 ? -5.402 -46.5 -14.055 1 78.12 132 VAL A CA 1
ATOM 1015 C C . VAL A 1 132 ? -6.809 -47.031 -13.875 1 78.12 132 VAL A C 1
ATOM 1017 O O . VAL A 1 132 ? -7.125 -47.625 -12.828 1 78.12 132 VAL A O 1
ATOM 1020 N N . TRP A 1 133 ? -7.543 -46.938 -14.938 1 77.38 133 TRP A N 1
ATOM 1021 C CA . TRP A 1 133 ? -8.906 -47.469 -14.883 1 77.38 133 TRP A CA 1
ATOM 1022 C C . TRP A 1 133 ? -8.898 -48.969 -14.648 1 77.38 133 TRP A C 1
ATOM 1024 O O . TRP A 1 133 ? -9.719 -49.5 -13.883 1 77.38 133 TRP A O 1
ATOM 1034 N N . ASP A 1 134 ? -8.008 -49.719 -15.266 1 84.25 134 ASP A N 1
ATOM 1035 C CA . ASP A 1 134 ? -7.902 -51.156 -15.109 1 84.25 134 ASP A CA 1
ATOM 1036 C C . ASP A 1 134 ? -7.453 -51.531 -13.695 1 84.25 134 ASP A C 1
ATOM 1038 O O . ASP A 1 134 ? -7.852 -52.562 -13.156 1 84.25 134 ASP A O 1
ATOM 1042 N N . VAL A 1 135 ? -6.711 -50.594 -13.117 1 85.31 135 VAL A N 1
ATOM 1043 C CA . VAL A 1 135 ? -6.25 -50.812 -11.758 1 85.31 135 VAL A CA 1
ATOM 1044 C C . VAL A 1 135 ? -7.426 -50.75 -10.789 1 85.31 135 VAL A C 1
ATOM 1046 O O . VAL A 1 135 ? -7.559 -51.562 -9.891 1 85.31 135 VAL A O 1
ATOM 1049 N N . ILE A 1 136 ? -8.273 -49.781 -11.055 1 81.88 136 ILE A N 1
ATOM 1050 C CA . ILE A 1 136 ? -9.391 -49.531 -10.156 1 81.88 136 ILE A CA 1
ATOM 1051 C C . ILE A 1 136 ? -10.422 -50.656 -10.297 1 81.88 136 ILE A C 1
ATOM 1053 O O . ILE A 1 136 ? -10.992 -51.125 -9.305 1 81.88 136 ILE A O 1
ATOM 1057 N N . THR A 1 137 ? -10.648 -51.188 -11.516 1 83.75 137 THR A N 1
ATOM 1058 C CA . THR A 1 137 ? -11.664 -52.188 -11.766 1 83.75 137 THR A CA 1
ATOM 1059 C C . THR A 1 137 ? -11.172 -53.562 -11.312 1 83.75 137 THR A C 1
ATOM 1061 O O . THR A 1 137 ? -11.969 -54.438 -10.984 1 83.75 137 THR A O 1
ATOM 1064 N N . GLN A 1 138 ? -9.875 -53.844 -11.281 1 87.75 138 GLN A N 1
ATOM 1065 C CA . GLN A 1 138 ? -9.297 -55.125 -10.859 1 87.75 138 GLN A CA 1
ATOM 1066 C C . GLN A 1 138 ? -8.445 -54.938 -9.602 1 87.75 138 GLN A C 1
ATOM 1068 O O . GLN A 1 138 ? -7.324 -55.438 -9.531 1 87.75 138 GLN A O 1
ATOM 1073 N N . ILE A 1 139 ? -8.992 -54.281 -8.617 1 85.25 139 ILE A N 1
ATOM 1074 C CA . ILE A 1 139 ? -8.266 -53.875 -7.414 1 85.25 139 ILE A CA 1
ATOM 1075 C C . ILE A 1 139 ? -7.867 -55.125 -6.629 1 85.25 139 ILE A C 1
ATOM 1077 O O . ILE A 1 139 ? -6.898 -55.125 -5.867 1 85.25 139 ILE A O 1
ATOM 1081 N N . LYS A 1 140 ? -8.531 -56.281 -6.82 1 85.06 140 LYS A N 1
ATOM 1082 C CA . LYS A 1 140 ? -8.227 -57.531 -6.121 1 85.06 140 LYS A CA 1
ATOM 1083 C C . LYS A 1 140 ? -6.816 -58 -6.445 1 85.06 140 LYS A C 1
ATOM 1085 O O . LYS A 1 140 ? -6.191 -58.719 -5.645 1 85.06 140 LYS A O 1
ATOM 1090 N N . PHE A 1 141 ? -6.254 -57.656 -7.652 1 86.75 141 PHE A N 1
ATOM 1091 C CA . PHE A 1 141 ? -4.934 -58.094 -8.102 1 86.75 141 PHE A CA 1
ATOM 1092 C C . PHE A 1 141 ? -3.924 -56.969 -7.992 1 86.75 141 PHE A C 1
ATOM 1094 O O . PHE A 1 141 ? -2.957 -56.906 -8.75 1 86.75 141 PHE A O 1
ATOM 1101 N N . PHE A 1 142 ? -4.125 -56.125 -6.969 1 86.81 142 PHE A N 1
ATOM 1102 C CA . PHE A 1 142 ? -3.311 -54.906 -6.781 1 86.81 142 PHE A CA 1
ATOM 1103 C C . PHE A 1 142 ? -1.851 -55.281 -6.551 1 86.81 142 PHE A C 1
ATOM 1105 O O . PHE A 1 142 ? -1.551 -56.219 -5.805 1 86.81 142 PHE A O 1
ATOM 1112 N N . ASN A 1 143 ? -0.954 -54.688 -7.344 1 87.31 143 ASN A N 1
ATOM 1113 C CA . ASN A 1 143 ? 0.483 -54.938 -7.238 1 87.31 143 ASN A CA 1
ATOM 1114 C C . ASN A 1 143 ? 1.268 -53.625 -7.312 1 87.31 143 ASN A C 1
ATOM 1116 O O . ASN A 1 143 ? 0.684 -52.531 -7.266 1 87.31 143 ASN A O 1
ATOM 1120 N N . VAL A 1 144 ? 2.484 -53.75 -7.379 1 88 144 VAL A N 1
ATOM 1121 C CA . VAL A 1 144 ? 3.369 -52.562 -7.352 1 88 144 VAL A CA 1
ATOM 1122 C C . VAL A 1 144 ? 3.166 -51.75 -8.617 1 88 144 VAL A C 1
ATOM 1124 O O . VAL A 1 144 ? 3.254 -50.5 -8.578 1 88 144 VAL A O 1
ATOM 1127 N N . LEU A 1 145 ? 2.746 -52.406 -9.695 1 91.25 145 LEU A N 1
ATOM 1128 C CA . LEU A 1 145 ? 2.506 -51.688 -10.945 1 91.25 145 LEU A CA 1
ATOM 1129 C C . LEU A 1 145 ? 1.231 -50.844 -10.859 1 91.25 145 LEU A C 1
ATOM 1131 O O . LEU A 1 145 ? 1.169 -49.75 -11.398 1 91.25 145 LEU A O 1
ATOM 1135 N N . GLY A 1 146 ? 0.289 -51.406 -10.25 1 89.88 146 GLY A N 1
ATOM 1136 C CA . GLY A 1 146 ? -0.914 -50.625 -10.008 1 89.88 146 GLY A CA 1
ATOM 1137 C C . GLY A 1 146 ? -0.666 -49.406 -9.164 1 89.88 146 GLY A C 1
ATOM 1138 O O . GLY A 1 146 ? -1.161 -48.312 -9.477 1 89.88 146 GLY A O 1
ATOM 1139 N N . LEU A 1 147 ? 0.119 -49.562 -8.156 1 90.69 147 LEU A N 1
ATOM 1140 C CA . LEU A 1 147 ? 0.462 -48.438 -7.285 1 90.69 147 LEU A CA 1
ATOM 1141 C C . LEU A 1 147 ? 1.268 -47.375 -8.039 1 90.69 147 LEU A C 1
ATOM 1143 O O . LEU A 1 147 ? 1.067 -46.188 -7.84 1 90.69 147 LEU A O 1
ATOM 1147 N N . ALA A 1 148 ? 2.146 -47.812 -8.812 1 91.25 148 ALA A N 1
ATOM 1148 C CA . ALA A 1 148 ? 2.986 -46.906 -9.578 1 91.25 148 ALA A CA 1
ATOM 1149 C C . ALA A 1 148 ? 2.16 -46.125 -10.609 1 91.25 148 ALA A C 1
ATOM 1151 O O . ALA A 1 148 ? 2.426 -44.969 -10.875 1 91.25 148 ALA A O 1
ATOM 1152 N N . SER A 1 149 ? 1.225 -46.812 -11.195 1 89 149 SER A N 1
ATOM 1153 C CA . SER A 1 149 ? 0.352 -46.125 -12.148 1 89 149 SER A CA 1
ATOM 1154 C C . SER A 1 149 ? -0.478 -45.031 -11.461 1 89 149 SER A C 1
ATOM 1156 O O . SER A 1 149 ? -0.637 -43.938 -12 1 89 149 SER A O 1
ATOM 1158 N N . ILE A 1 150 ? -0.925 -45.344 -10.352 1 85.5 150 ILE A N 1
ATOM 1159 C CA . ILE A 1 150 ? -1.677 -44.344 -9.586 1 85.5 150 ILE A CA 1
ATOM 1160 C C . ILE A 1 150 ? -0.753 -43.188 -9.18 1 85.5 150 ILE A C 1
ATOM 1162 O O . ILE A 1 150 ? -1.129 -42.031 -9.266 1 85.5 150 ILE A O 1
ATOM 1166 N N . ALA A 1 151 ? 0.396 -43.5 -8.75 1 87.38 151 ALA A N 1
ATOM 1167 C CA . ALA A 1 151 ? 1.369 -42.5 -8.344 1 87.38 151 ALA A CA 1
ATOM 1168 C C . ALA A 1 151 ? 1.701 -41.562 -9.492 1 87.38 151 ALA A C 1
ATOM 1170 O O . ALA A 1 151 ? 1.891 -40.344 -9.289 1 87.38 151 ALA A O 1
ATOM 1171 N N . SER A 1 152 ? 1.762 -42.062 -10.648 1 83.88 152 SER A N 1
ATOM 1172 C CA . SER A 1 152 ? 2.094 -41.25 -11.812 1 83.88 152 SER A CA 1
ATOM 1173 C C . SER A 1 152 ? 0.975 -40.281 -12.133 1 83.88 152 SER A C 1
ATOM 1175 O O . SER A 1 152 ? 1.212 -39.25 -12.758 1 83.88 152 SER A O 1
ATOM 1177 N N . MET A 1 153 ? -0.186 -40.594 -11.711 1 78.69 153 MET A N 1
ATOM 1178 C CA . MET A 1 153 ? -1.307 -39.656 -11.891 1 78.69 153 MET A CA 1
ATOM 1179 C C . MET A 1 153 ? -1.383 -38.656 -10.75 1 78.69 153 MET A C 1
ATOM 1181 O O . MET A 1 153 ? -1.644 -37.469 -10.969 1 78.69 153 MET A O 1
ATOM 1185 N N . VAL A 1 154 ? -1.097 -39.094 -9.609 1 79.75 154 VAL A N 1
ATOM 1186 C CA . VAL A 1 154 ? -1.222 -38.281 -8.398 1 79.75 154 VAL A CA 1
ATOM 1187 C C . VAL A 1 154 ? -0.093 -37.25 -8.344 1 79.75 154 VAL A C 1
ATOM 1189 O O . VAL A 1 154 ? -0.245 -36.188 -7.75 1 79.75 154 VAL A O 1
ATOM 1192 N N . VAL A 1 155 ? 0.994 -37.562 -8.977 1 80.5 155 VAL A N 1
ATOM 1193 C CA . VAL A 1 155 ? 2.127 -36.656 -8.93 1 80.5 155 VAL A CA 1
ATOM 1194 C C . VAL A 1 155 ? 1.722 -35.312 -9.523 1 80.5 155 VAL A C 1
ATOM 1196 O O . VAL A 1 155 ? 2.285 -34.281 -9.164 1 80.5 155 VAL A O 1
ATOM 1199 N N . ALA A 1 156 ? 0.711 -35.312 -10.344 1 78.31 156 ALA A N 1
ATOM 1200 C CA . ALA A 1 156 ? 0.252 -34.062 -10.953 1 78.31 156 ALA A CA 1
ATOM 1201 C C . ALA A 1 156 ? -0.329 -33.125 -9.898 1 78.31 156 ALA A C 1
ATOM 1203 O O . ALA A 1 156 ? -0.428 -31.906 -10.125 1 78.31 156 ALA A O 1
ATOM 1204 N N . ILE A 1 157 ? -0.629 -33.625 -8.711 1 80.31 157 ILE A N 1
ATOM 1205 C CA . ILE A 1 157 ? -1.221 -32.844 -7.637 1 80.31 157 ILE A CA 1
ATOM 1206 C C . ILE A 1 157 ? -0.131 -32.062 -6.926 1 80.31 157 ILE A C 1
ATOM 1208 O O . ILE A 1 157 ? -0.426 -31.094 -6.203 1 80.31 157 ILE A O 1
ATOM 1212 N N . ASP A 1 158 ? 1.078 -32.375 -7.215 1 87.25 158 ASP A N 1
ATOM 1213 C CA . ASP A 1 158 ? 2.16 -31.656 -6.562 1 87.25 158 ASP A CA 1
ATOM 1214 C C . ASP A 1 158 ? 2.17 -30.188 -6.988 1 87.25 158 ASP A C 1
ATOM 1216 O O . ASP A 1 158 ? 2.383 -29.297 -6.16 1 87.25 158 ASP A O 1
ATOM 1220 N N . ASN A 1 159 ? 1.802 -29.984 -8.188 1 88.31 159 ASN A N 1
ATOM 1221 C CA . ASN A 1 159 ? 1.857 -28.625 -8.695 1 88.31 159 ASN A CA 1
ATOM 1222 C C . ASN A 1 159 ? 0.86 -27.719 -7.98 1 88.31 159 ASN A C 1
ATOM 1224 O O . ASN A 1 159 ? 1.225 -26.641 -7.5 1 88.31 159 ASN A O 1
ATOM 1228 N N . PRO A 1 160 ? -0.396 -28.125 -7.883 1 89.56 160 PRO A N 1
ATOM 1229 C CA . PRO A 1 160 ? -1.332 -27.297 -7.125 1 89.56 160 PRO A CA 1
ATOM 1230 C C . PRO A 1 160 ? -0.888 -27.078 -5.68 1 89.56 160 PRO A C 1
ATOM 1232 O O . PRO A 1 160 ? -1.121 -26 -5.117 1 89.56 160 PRO A O 1
ATOM 1235 N N . LEU A 1 161 ? -0.274 -28.031 -5.113 1 92.19 161 LEU A N 1
ATOM 1236 C CA . LEU A 1 161 ? 0.171 -27.906 -3.729 1 92.19 161 LEU A CA 1
ATOM 1237 C C . LEU A 1 161 ? 1.318 -26.906 -3.621 1 92.19 161 LEU A C 1
ATOM 1239 O O . LEU A 1 161 ? 1.333 -26.062 -2.721 1 92.19 161 LEU A O 1
ATOM 1243 N N . PHE A 1 162 ? 2.207 -27.031 -4.547 1 93.88 162 PHE A N 1
ATOM 1244 C CA . PHE A 1 162 ? 3.309 -26.078 -4.539 1 93.88 162 PHE A CA 1
ATOM 1245 C C . PHE A 1 162 ? 2.814 -24.672 -4.867 1 93.88 162 PHE A C 1
ATOM 1247 O O . PHE A 1 162 ? 3.326 -23.688 -4.336 1 93.88 162 PHE A O 1
ATOM 1254 N N . GLN A 1 163 ? 1.834 -24.609 -5.715 1 90.69 163 GLN A N 1
ATOM 1255 C CA . GLN A 1 163 ? 1.268 -23.312 -6.062 1 90.69 163 GLN A CA 1
ATOM 1256 C C . GLN A 1 163 ? 0.539 -22.688 -4.875 1 90.69 163 GLN A C 1
ATOM 1258 O O . GLN A 1 163 ? 0.572 -21.469 -4.688 1 90.69 163 GLN A O 1
ATOM 1263 N N . ARG A 1 164 ? -0.064 -23.484 -4.133 1 91.06 164 ARG A N 1
ATOM 1264 C CA . ARG A 1 164 ? -0.776 -23 -2.957 1 91.06 164 ARG A CA 1
ATOM 1265 C C . ARG A 1 164 ? 0.199 -22.578 -1.864 1 91.06 164 ARG A C 1
ATOM 1267 O O . ARG A 1 164 ? -0.152 -21.797 -0.981 1 91.06 164 ARG A O 1
ATOM 1274 N N . ALA A 1 165 ? 1.341 -23.094 -1.942 1 92.94 165 ALA A N 1
ATOM 1275 C CA . ALA A 1 165 ? 2.354 -22.781 -0.937 1 92.94 165 ALA A CA 1
ATOM 1276 C C . ALA A 1 165 ? 2.887 -21.359 -1.118 1 92.94 165 ALA A C 1
ATOM 1278 O O . ALA A 1 165 ? 3.479 -20.781 -0.198 1 92.94 165 ALA A O 1
ATOM 1279 N N . THR A 1 166 ? 2.686 -20.734 -2.232 1 89.25 166 THR A N 1
ATOM 1280 C CA . THR A 1 166 ? 3.191 -19.391 -2.48 1 89.25 166 THR A CA 1
ATOM 1281 C C . THR A 1 166 ? 2.043 -18.391 -2.586 1 89.25 166 THR A C 1
ATOM 1283 O O . THR A 1 166 ? 1.136 -18.562 -3.402 1 89.25 166 THR A O 1
ATOM 1286 N N . THR A 1 167 ? 2.037 -17.453 -1.686 1 84.62 167 THR A N 1
ATOM 1287 C CA . THR A 1 167 ? 1.048 -16.375 -1.704 1 84.62 167 THR A CA 1
ATOM 1288 C C . THR A 1 167 ? 1.728 -15.008 -1.647 1 84.62 167 THR A C 1
ATOM 1290 O O . THR A 1 167 ? 2.939 -14.922 -1.441 1 84.62 167 THR A O 1
ATOM 1293 N N . THR A 1 168 ? 0.917 -14.07 -1.998 1 82.94 168 THR A N 1
ATOM 1294 C CA . THR A 1 168 ? 1.47 -12.719 -1.958 1 82.94 168 THR A CA 1
ATOM 1295 C C . THR A 1 168 ? 0.828 -11.906 -0.839 1 82.94 168 THR A C 1
ATOM 1297 O O . THR A 1 168 ? -0.364 -12.055 -0.56 1 82.94 168 THR A O 1
ATOM 1300 N N . ALA A 1 169 ? 1.707 -11.242 -0.088 1 81.31 169 ALA A N 1
ATOM 1301 C CA . ALA A 1 169 ? 1.252 -10.336 0.964 1 81.31 169 ALA A CA 1
ATOM 1302 C C . ALA A 1 169 ? 1.896 -8.961 0.822 1 81.31 169 ALA A C 1
ATOM 1304 O O . ALA A 1 169 ? 2.947 -8.82 0.192 1 81.31 169 ALA A O 1
ATOM 1305 N N . ILE A 1 170 ? 1.151 -8.016 1.286 1 80 170 ILE A N 1
ATOM 1306 C CA . ILE A 1 170 ? 1.688 -6.664 1.252 1 80 170 ILE A CA 1
ATOM 1307 C C . ILE A 1 170 ? 2.48 -6.387 2.529 1 80 170 ILE A C 1
ATOM 1309 O O . ILE A 1 170 ? 1.971 -6.578 3.635 1 80 170 ILE A O 1
ATOM 1313 N N . ARG A 1 171 ? 3.773 -6.031 2.428 1 78.38 171 ARG A N 1
ATOM 1314 C CA . ARG A 1 171 ? 4.621 -5.66 3.555 1 78.38 171 ARG A CA 1
ATOM 1315 C C . ARG A 1 171 ? 5.441 -4.418 3.238 1 78.38 171 ARG A C 1
ATOM 1317 O O . ARG A 1 171 ? 5.797 -4.18 2.082 1 78.38 171 ARG A O 1
ATOM 1324 N N . PRO A 1 172 ? 5.637 -3.674 4.359 1 78.44 172 PRO A N 1
ATOM 1325 C CA . PRO A 1 172 ? 6.508 -2.516 4.145 1 78.44 172 PRO A CA 1
ATOM 1326 C C . PRO A 1 172 ? 7.973 -2.904 3.961 1 78.44 172 PRO A C 1
ATOM 1328 O O . PRO A 1 172 ? 8.508 -3.707 4.73 1 78.44 172 PRO A O 1
ATOM 1331 N N . VAL A 1 173 ? 8.586 -2.506 2.869 1 77.56 173 VAL A N 1
ATOM 1332 C CA . VAL A 1 173 ? 10 -2.771 2.59 1 77.56 173 VAL A CA 1
ATOM 1333 C C . VAL A 1 173 ? 10.797 -1.473 2.678 1 77.56 173 VAL A C 1
ATOM 1335 O O . VAL A 1 173 ? 10.359 -0.435 2.17 1 77.56 173 VAL A O 1
ATOM 1338 N N . GLN A 1 174 ? 11.969 -1.548 3.479 1 81.94 174 GLN A N 1
ATOM 1339 C CA . GLN A 1 174 ? 12.836 -0.388 3.65 1 81.94 174 GLN A CA 1
ATOM 1340 C C . GLN A 1 174 ? 13.93 -0.354 2.582 1 81.94 174 GLN A C 1
ATOM 1342 O O . GLN A 1 174 ? 14.594 -1.362 2.334 1 81.94 174 GLN A O 1
ATOM 1347 N N . THR A 1 175 ? 13.93 0.641 1.847 1 78.62 175 THR A N 1
ATOM 1348 C CA . THR A 1 175 ? 14.984 0.832 0.858 1 78.62 175 THR A CA 1
ATOM 1349 C C . THR A 1 175 ? 15.734 2.137 1.112 1 78.62 175 THR A C 1
ATOM 1351 O O . THR A 1 175 ? 15.133 3.143 1.49 1 78.62 175 THR A O 1
ATOM 1354 N N . ASN A 1 176 ? 17.078 2.066 1.059 1 84 176 ASN A N 1
ATOM 1355 C CA . ASN A 1 176 ? 17.875 3.275 1.195 1 84 176 ASN A CA 1
ATOM 1356 C C . ASN A 1 176 ? 18.141 3.926 -0.158 1 84 176 ASN A C 1
ATOM 1358 O O . ASN A 1 176 ? 18.469 3.238 -1.128 1 84 176 ASN A O 1
ATOM 1362 N N . MET A 1 177 ? 17.766 5.105 -0.171 1 81.56 177 MET A N 1
ATOM 1363 C CA . MET A 1 177 ? 18.016 5.828 -1.415 1 81.56 177 MET A CA 1
ATOM 1364 C C . MET A 1 177 ? 18.656 7.184 -1.135 1 81.56 177 MET A C 1
ATOM 1366 O O . MET A 1 177 ? 18.562 7.699 -0.02 1 81.56 177 MET A O 1
ATOM 1370 N N . THR A 1 178 ? 19.391 7.66 -2.109 1 86.25 178 THR A N 1
ATOM 1371 C CA . THR A 1 178 ? 19.984 8.984 -2.031 1 86.25 178 THR A CA 1
ATOM 1372 C C . THR A 1 178 ? 19.266 9.969 -2.943 1 86.25 178 THR A C 1
ATOM 1374 O O . THR A 1 178 ? 19.016 9.672 -4.117 1 86.25 178 THR A O 1
ATOM 1377 N N . LEU A 1 179 ? 18.859 11.016 -2.314 1 84.5 179 LEU A N 1
ATOM 1378 C CA . LEU A 1 179 ? 18.25 12.094 -3.092 1 84.5 179 LEU A CA 1
ATOM 1379 C C . LEU A 1 179 ? 19.266 13.188 -3.395 1 84.5 179 LEU A C 1
ATOM 1381 O O . LEU A 1 179 ? 19.719 13.891 -2.486 1 84.5 1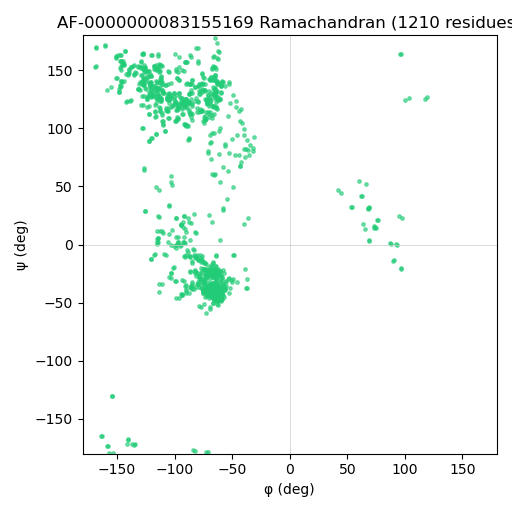79 LEU A O 1
ATOM 1385 N N . PRO A 1 180 ? 19.75 13.367 -4.566 1 82.44 180 PRO A N 1
ATOM 1386 C CA . PRO A 1 180 ? 20.859 14.289 -4.863 1 82.44 180 PRO A CA 1
ATOM 1387 C C . PRO A 1 180 ? 20.406 15.75 -4.926 1 82.44 180 PRO A C 1
ATOM 1389 O O . PRO A 1 180 ? 21.203 16.656 -4.699 1 82.44 180 PRO A O 1
ATOM 1392 N N . ASP A 1 181 ? 19.203 16.094 -5.246 1 83 181 ASP A N 1
ATOM 1393 C CA . ASP A 1 181 ? 18.859 17.484 -5.52 1 83 181 ASP A CA 1
ATOM 1394 C C . ASP A 1 181 ? 17.672 17.938 -4.672 1 83 181 ASP A C 1
ATOM 1396 O O . ASP A 1 181 ? 16.641 18.344 -5.203 1 83 181 ASP A O 1
ATOM 1400 N N . VAL A 1 182 ? 18.016 17.953 -3.348 1 87.88 182 VAL A N 1
ATOM 1401 C CA . VAL A 1 182 ? 16.969 18.484 -2.475 1 87.88 182 VAL A CA 1
ATOM 1402 C C . VAL A 1 182 ? 17.156 19.984 -2.314 1 87.88 182 VAL A C 1
ATOM 1404 O O . VAL A 1 182 ? 18.203 20.453 -1.856 1 87.88 182 VAL A O 1
ATOM 1407 N N . GLN A 1 183 ? 16.172 20.703 -2.752 1 89.25 183 GLN A N 1
ATOM 1408 C CA . GLN A 1 183 ? 16.25 22.156 -2.773 1 89.25 183 GLN A CA 1
ATOM 1409 C C . GLN A 1 183 ? 15.695 22.75 -1.481 1 89.25 183 GLN A C 1
ATOM 1411 O O . GLN A 1 183 ? 14.477 22.891 -1.323 1 89.25 183 GLN A O 1
ATOM 1416 N N . ILE A 1 184 ? 16.516 23.203 -0.557 1 93.06 184 ILE A N 1
ATOM 1417 C CA . ILE A 1 184 ? 16.188 23.922 0.675 1 93.06 184 ILE A CA 1
ATOM 1418 C C . ILE A 1 184 ? 17.312 24.891 1.028 1 93.06 184 ILE A C 1
ATOM 1420 O O . ILE A 1 184 ? 18.484 24.516 1.029 1 93.06 184 ILE A O 1
ATOM 1424 N N . ALA A 1 185 ? 16.938 26.094 1.307 1 94.19 185 ALA A N 1
ATOM 1425 C CA . ALA A 1 185 ? 17.953 27.078 1.663 1 94.19 185 ALA A CA 1
ATOM 1426 C C . ALA A 1 185 ? 18.547 26.797 3.041 1 94.19 185 ALA A C 1
ATOM 1428 O O . ALA A 1 185 ? 17.797 26.641 4.02 1 94.19 185 ALA A O 1
ATOM 1429 N N . GLN A 1 186 ? 19.797 26.75 3.074 1 93.12 186 GLN A N 1
ATOM 1430 C CA . GLN A 1 186 ? 20.453 26.484 4.348 1 93.12 186 GLN A CA 1
ATOM 1431 C C . GLN A 1 186 ? 20.547 27.75 5.199 1 93.12 186 GLN A C 1
ATOM 1433 O O . GLN A 1 186 ? 20.672 27.672 6.422 1 93.12 186 GLN A O 1
ATOM 1438 N N . LEU A 1 187 ? 20.516 28.875 4.539 1 91.56 187 LEU A N 1
ATOM 1439 C CA . LEU A 1 187 ? 20.391 30.188 5.145 1 91.56 187 LEU A CA 1
ATOM 1440 C C . LEU A 1 187 ? 19.422 31.062 4.352 1 91.56 187 LEU A C 1
ATOM 1442 O O . LEU A 1 187 ? 19.219 30.844 3.156 1 91.56 187 LEU A O 1
ATOM 1446 N N . LEU A 1 188 ? 18.828 31.984 5.062 1 91.56 188 LEU A N 1
ATOM 1447 C CA . LEU A 1 188 ? 17.953 32.906 4.344 1 91.56 188 LEU A CA 1
ATOM 1448 C C . LEU A 1 188 ? 18.766 33.969 3.621 1 91.56 188 LEU A C 1
ATOM 1450 O O . LEU A 1 188 ? 19.781 34.438 4.141 1 91.56 188 LEU A O 1
ATOM 1454 N N . PRO A 1 189 ? 18.344 34.25 2.406 1 89.56 189 PRO A N 1
ATOM 1455 C CA . PRO A 1 189 ? 19.047 35.312 1.671 1 89.56 189 PRO A CA 1
ATOM 1456 C C . PRO A 1 189 ? 18.938 36.688 2.352 1 89.56 189 PRO A C 1
ATOM 1458 O O . PRO A 1 189 ? 17.984 36.938 3.098 1 89.56 189 PRO A O 1
ATOM 1461 N N . PHE A 1 190 ? 19.859 37.469 1.959 1 85.06 190 PHE A N 1
ATOM 1462 C CA . PHE A 1 190 ? 19.891 38.812 2.51 1 85.06 190 PHE A CA 1
ATOM 1463 C C . PHE A 1 190 ? 18.609 39.562 2.189 1 85.06 190 PHE A C 1
ATOM 1465 O O . PHE A 1 190 ? 18.156 39.562 1.041 1 85.06 190 PHE A O 1
ATOM 1472 N N . GLY A 1 191 ? 17.938 40.094 3.33 1 84.25 191 GLY A N 1
ATOM 1473 C CA . GLY A 1 191 ? 16.75 40.938 3.154 1 84.25 191 GLY A CA 1
ATOM 1474 C C . GLY A 1 191 ? 15.516 40.156 2.807 1 84.25 191 GLY A C 1
ATOM 1475 O O . GLY A 1 191 ? 14.531 40.719 2.316 1 84.25 191 GLY A O 1
ATOM 1476 N N . TYR A 1 192 ? 15.492 39 3.076 1 88.69 192 TYR A N 1
ATOM 1477 C CA . TYR A 1 192 ? 14.445 38.094 2.592 1 88.69 192 TYR A CA 1
ATOM 1478 C C . TYR A 1 192 ? 13.141 38.344 3.35 1 88.69 192 TYR A C 1
ATOM 1480 O O . TYR A 1 192 ? 12.055 38.156 2.791 1 88.69 192 TYR A O 1
ATOM 1488 N N . THR A 1 193 ? 13.164 38.719 4.629 1 90.06 193 THR A N 1
ATOM 1489 C CA . THR A 1 193 ? 11.953 38.594 5.418 1 90.06 193 THR A CA 1
ATOM 1490 C C . THR A 1 193 ? 11.367 39.938 5.766 1 90.06 193 THR A C 1
ATOM 1492 O O . THR A 1 193 ? 10.148 40.125 5.859 1 90.06 193 THR A O 1
ATOM 1495 N N . GLY A 1 194 ? 12.211 40.938 5.984 1 84 194 GLY A N 1
ATOM 1496 C CA . GLY A 1 194 ? 11.672 42.188 6.512 1 84 194 GLY A CA 1
ATOM 1497 C C . GLY A 1 194 ? 12.094 43.406 5.707 1 84 194 GLY A C 1
ATOM 1498 O O . GLY A 1 194 ? 13.102 43.375 4.996 1 84 194 GLY A O 1
ATOM 1499 N N . VAL A 1 195 ? 11.266 44.438 5.863 1 79.38 195 VAL A N 1
ATOM 1500 C CA . VAL A 1 195 ? 11.555 45.75 5.289 1 79.38 195 VAL A CA 1
ATOM 1501 C C . VAL A 1 195 ? 11.734 46.781 6.402 1 79.38 195 VAL A C 1
ATOM 1503 O O . VAL A 1 195 ? 10.945 46.812 7.352 1 79.38 195 VAL A O 1
ATOM 1506 N N . ILE A 1 196 ? 12.82 47.438 6.312 1 75.12 196 ILE A N 1
ATOM 1507 C CA . ILE A 1 196 ? 13.125 48.469 7.312 1 75.12 196 ILE A CA 1
ATOM 1508 C C . ILE A 1 196 ? 12.656 49.844 6.82 1 75.12 196 ILE A C 1
ATOM 1510 O O . ILE A 1 196 ? 12.922 50.219 5.68 1 75.12 196 ILE A O 1
ATOM 1514 N N . ASN A 1 197 ? 11.75 50.344 7.609 1 67.81 197 ASN A N 1
ATOM 1515 C CA . ASN A 1 197 ? 11.312 51.688 7.309 1 67.81 197 ASN A CA 1
ATOM 1516 C C . ASN A 1 197 ? 11.883 52.688 8.297 1 67.81 197 ASN A C 1
ATOM 1518 O O . ASN A 1 197 ? 12.188 52.344 9.438 1 67.81 197 ASN A O 1
ATOM 1522 N N . GLY A 1 198 ? 12.141 53.906 7.965 1 60.59 198 GLY A N 1
ATOM 1523 C CA . GLY A 1 198 ? 12.484 55 8.844 1 60.59 198 GLY A CA 1
ATOM 1524 C C . GLY A 1 198 ? 13.875 55.562 8.594 1 60.59 198 GLY A C 1
ATOM 1525 O O . GLY A 1 198 ? 14.766 54.812 8.172 1 60.59 198 GLY A O 1
ATOM 1526 N N . TRP A 1 199 ? 13.984 56.781 8.375 1 52.75 199 TRP A N 1
ATOM 1527 C CA . TRP A 1 199 ? 15.258 57.438 8.141 1 52.75 199 TRP A CA 1
ATOM 1528 C C . TRP A 1 199 ? 16.094 57.469 9.414 1 52.75 199 TRP A C 1
ATOM 1530 O O . TRP A 1 199 ? 17.25 57.031 9.422 1 52.75 199 TRP A O 1
ATOM 1540 N N . MET A 1 200 ? 15.547 58 10.562 1 51.12 200 MET A N 1
ATOM 1541 C CA . MET A 1 200 ? 16.328 58.188 11.781 1 51.12 200 MET A CA 1
ATOM 1542 C C . MET A 1 200 ? 16.203 57 12.703 1 51.12 200 MET A C 1
ATOM 1544 O O . MET A 1 200 ? 17.188 56.531 13.266 1 51.12 200 MET A O 1
ATOM 1548 N N . TYR A 1 201 ? 14.992 56.5 12.852 1 55.56 201 TYR A N 1
ATOM 1549 C CA . TYR A 1 201 ? 14.742 55.344 13.672 1 55.56 201 TYR A CA 1
ATOM 1550 C C . TYR A 1 201 ? 14.219 54.188 12.828 1 55.56 201 TYR A C 1
ATOM 1552 O O . TYR A 1 201 ? 13.062 54.188 12.391 1 55.56 201 TYR A O 1
ATOM 1560 N N . LYS A 1 202 ? 15.195 53.344 12.445 1 64.56 202 LYS A N 1
ATOM 1561 C CA . LYS A 1 202 ? 14.875 52.219 11.57 1 64.56 202 LYS A CA 1
ATOM 1562 C C . LYS A 1 202 ? 14.109 51.156 12.32 1 64.56 202 LYS A C 1
ATOM 1564 O O . LYS A 1 202 ? 14.539 50.688 13.383 1 64.56 202 LYS A O 1
ATOM 1569 N N . THR A 1 203 ? 12.852 51.031 12.039 1 69.25 203 THR A N 1
ATOM 1570 C CA . THR A 1 203 ? 12.039 49.969 12.617 1 69.25 203 THR A CA 1
ATOM 1571 C C . THR A 1 203 ? 11.531 49.031 11.523 1 69.25 203 THR A C 1
ATOM 1573 O O . THR A 1 203 ? 11.383 49.438 10.367 1 69.25 203 THR A O 1
ATOM 1576 N N . VAL A 1 204 ? 11.562 47.75 11.945 1 75.38 204 VAL A N 1
ATOM 1577 C CA . VAL A 1 204 ? 10.969 46.812 11.023 1 75.38 204 VAL A CA 1
ATOM 1578 C C . VAL A 1 204 ? 9.453 47 10.969 1 75.38 204 VAL A C 1
ATOM 1580 O O . VAL A 1 204 ? 8.766 46.844 11.977 1 75.38 204 VAL A O 1
ATOM 1583 N N . ALA A 1 205 ? 9.008 47.5 9.859 1 70.75 205 ALA A N 1
ATOM 1584 C CA . ALA A 1 205 ? 7.605 47.906 9.812 1 70.75 205 ALA A CA 1
ATOM 1585 C C . ALA A 1 205 ? 6.773 46.906 9.023 1 70.75 205 ALA A C 1
ATOM 1587 O O . ALA A 1 205 ? 5.559 46.812 9.219 1 70.75 205 ALA A O 1
ATOM 1588 N N . GLN A 1 206 ? 7.492 46.219 8.047 1 78.31 206 GLN A N 1
ATOM 1589 C CA . GLN A 1 206 ? 6.723 45.344 7.172 1 78.31 206 GLN A CA 1
ATOM 1590 C C . GLN A 1 206 ? 7.527 44.094 6.789 1 78.31 206 GLN A C 1
ATOM 1592 O O . GLN A 1 206 ? 8.75 44.094 6.91 1 78.31 206 GLN A O 1
ATOM 1597 N N . MET A 1 207 ? 6.734 43.156 6.422 1 85.06 207 MET A N 1
ATOM 1598 C CA . MET A 1 207 ? 7.352 41.938 5.883 1 85.06 207 MET A CA 1
ATOM 1599 C C . MET A 1 207 ? 7.445 42 4.363 1 85.06 207 MET A C 1
ATOM 1601 O O . MET A 1 207 ? 6.664 42.719 3.721 1 85.06 207 MET A O 1
ATOM 1605 N N . THR A 1 208 ? 8.461 41.344 3.848 1 86.06 208 THR A N 1
ATOM 1606 C CA . THR A 1 208 ? 8.531 41.25 2.395 1 86.06 208 THR A CA 1
ATOM 1607 C C . THR A 1 208 ? 7.383 40.406 1.86 1 86.06 208 THR A C 1
ATOM 1609 O O . THR A 1 208 ? 6.848 39.562 2.576 1 86.06 208 THR A O 1
ATOM 1612 N N . PRO A 1 209 ? 6.973 40.625 0.65 1 83.12 209 PRO A N 1
ATOM 1613 C CA . PRO A 1 209 ? 5.871 39.844 0.083 1 83.12 209 PRO A CA 1
ATOM 1614 C C . PRO A 1 209 ? 6.133 38.344 0.116 1 83.12 209 PRO A C 1
ATOM 1616 O O . PRO A 1 209 ? 5.219 37.531 0.373 1 83.12 209 PRO A O 1
ATOM 1619 N N . ASP A 1 210 ? 7.375 37.906 -0.132 1 88.25 210 ASP A N 1
ATOM 1620 C CA . ASP A 1 210 ? 7.715 36.5 -0.103 1 88.25 210 ASP A CA 1
ATOM 1621 C C . ASP A 1 210 ? 7.516 35.906 1.294 1 88.25 210 ASP A C 1
ATOM 1623 O O . ASP A 1 210 ? 6.98 34.812 1.442 1 88.25 210 ASP A O 1
ATOM 1627 N N . PHE A 1 211 ? 7.898 36.656 2.219 1 91.56 211 PHE A N 1
ATOM 1628 C CA . PHE A 1 211 ? 7.797 36.156 3.58 1 91.56 211 PHE A CA 1
ATOM 1629 C C . PHE A 1 211 ? 6.355 36.188 4.074 1 91.56 211 PHE A C 1
ATOM 1631 O O . PHE A 1 211 ? 5.945 35.375 4.906 1 91.56 211 PHE A O 1
ATOM 1638 N N . GLN A 1 212 ? 5.652 37.125 3.582 1 86.81 212 GLN A N 1
ATOM 1639 C CA . GLN A 1 212 ? 4.234 37.188 3.92 1 86.81 212 GLN A CA 1
ATOM 1640 C C . GLN A 1 212 ? 3.508 35.906 3.467 1 86.81 212 GLN A C 1
ATOM 1642 O O . GLN A 1 212 ? 2.615 35.438 4.16 1 86.81 212 GLN A O 1
ATOM 1647 N N . GLU A 1 213 ? 3.859 35.5 2.357 1 87.81 213 GLU A N 1
ATOM 1648 C CA . GLU A 1 213 ? 3.271 34.25 1.86 1 87.81 213 GLU A CA 1
ATOM 1649 C C . GLU A 1 213 ? 3.656 33.062 2.74 1 87.81 213 GLU A C 1
ATOM 1651 O O . GLU A 1 213 ? 2.846 32.156 2.967 1 87.81 213 GLU A O 1
ATOM 1656 N N . VAL A 1 214 ? 4.848 33.094 3.162 1 92.44 214 VAL A N 1
ATOM 1657 C CA . VAL A 1 214 ? 5.32 32.031 4.055 1 92.44 214 VAL A CA 1
ATOM 1658 C C . VAL A 1 214 ? 4.516 32.062 5.352 1 92.44 214 VAL A C 1
ATOM 1660 O O . VAL A 1 214 ? 4.07 31 5.828 1 92.44 214 VAL A O 1
ATOM 1663 N N . LEU A 1 215 ? 4.344 33.219 5.91 1 90.06 215 LEU A N 1
ATOM 1664 C CA . LEU A 1 215 ? 3.596 33.375 7.156 1 90.06 215 LEU A CA 1
ATOM 1665 C C . LEU A 1 215 ? 2.143 32.938 6.965 1 90.06 215 LEU A C 1
ATOM 1667 O O . LEU A 1 215 ? 1.559 32.281 7.836 1 90.06 215 LEU A O 1
ATOM 1671 N N . SER A 1 216 ? 1.607 33.281 5.84 1 83.94 216 SER A N 1
ATOM 1672 C CA . SER A 1 216 ? 0.232 32.906 5.547 1 83.94 216 SER A CA 1
ATOM 1673 C C . SER A 1 216 ? 0.093 31.391 5.473 1 83.94 216 SER A C 1
ATOM 1675 O O . SER A 1 216 ? -0.876 30.828 5.98 1 83.94 216 SER A O 1
ATOM 1677 N N . ALA A 1 217 ? 0.996 30.797 4.832 1 85.94 217 ALA A N 1
ATOM 1678 C CA . ALA A 1 217 ? 0.982 29.344 4.734 1 85.94 217 ALA A CA 1
ATOM 1679 C C . ALA A 1 217 ? 1.16 28.703 6.105 1 85.94 217 ALA A C 1
ATOM 1681 O O . ALA A 1 217 ? 0.544 27.672 6.398 1 85.94 217 ALA A O 1
ATOM 1682 N N . TYR A 1 218 ? 2 29.25 6.902 1 89.19 218 TYR A N 1
ATOM 1683 C CA . TYR A 1 218 ? 2.221 28.766 8.258 1 89.19 218 TYR A CA 1
ATOM 1684 C C . TYR A 1 218 ? 0.936 28.828 9.078 1 89.19 218 TYR A C 1
ATOM 1686 O O . TYR A 1 218 ? 0.568 27.859 9.742 1 89.19 218 TYR A O 1
ATOM 1694 N N . ASN A 1 219 ? 0.339 29.938 8.984 1 78.56 219 ASN A N 1
ATOM 1695 C CA . ASN A 1 219 ? -0.877 30.156 9.758 1 78.56 219 ASN A CA 1
ATOM 1696 C C . ASN A 1 219 ? -2.008 29.234 9.289 1 78.56 219 ASN A C 1
ATOM 1698 O O . ASN A 1 219 ? -2.838 28.812 10.094 1 78.56 219 ASN A O 1
ATOM 1702 N N . ALA A 1 220 ? -2 28.984 8.039 1 73.5 220 ALA A N 1
ATOM 1703 C CA . ALA A 1 220 ? -3.049 28.141 7.477 1 73.5 220 ALA A CA 1
ATOM 1704 C C . ALA A 1 220 ? -2.732 26.672 7.68 1 73.5 220 ALA A C 1
ATOM 1706 O O . ALA A 1 220 ? -3.58 25.797 7.438 1 73.5 220 ALA A O 1
ATOM 1707 N N . GLY A 1 221 ? -1.547 26.438 8.102 1 77.38 221 GLY A N 1
ATOM 1708 C CA . GLY A 1 221 ? -1.151 25.047 8.273 1 77.38 221 GLY A CA 1
ATOM 1709 C C . GLY A 1 221 ? -1.037 24.297 6.957 1 77.38 221 GLY A C 1
ATOM 1710 O O . GLY A 1 221 ? -1.376 23.109 6.879 1 77.38 221 GLY A O 1
ATOM 1711 N N . LYS A 1 222 ? -0.686 25 5.961 1 78.94 222 LYS A N 1
ATOM 1712 C CA . LYS A 1 222 ? -0.541 24.344 4.664 1 78.94 222 LYS A CA 1
ATOM 1713 C C . LYS A 1 222 ? 0.571 23.297 4.699 1 78.94 222 LYS A C 1
ATOM 1715 O O . LYS A 1 222 ? 1.618 23.516 5.312 1 78.94 222 LYS A O 1
ATOM 1720 N N . PRO A 1 223 ? 0.27 22.188 4.039 1 80.56 223 PRO A N 1
ATOM 1721 C CA . PRO A 1 223 ? 1.336 21.188 3.994 1 80.56 223 PRO A CA 1
ATOM 1722 C C . PRO A 1 223 ? 2.564 21.656 3.225 1 80.56 223 PRO A C 1
ATOM 1724 O O . PRO A 1 223 ? 2.445 22.469 2.301 1 80.56 223 PRO A O 1
ATOM 1727 N N . MET A 1 224 ? 3.664 21.188 3.717 1 88.75 224 MET A N 1
ATOM 1728 C CA . MET A 1 224 ? 4.938 21.484 3.064 1 88.75 224 MET A CA 1
ATOM 1729 C C . MET A 1 224 ? 5.352 20.344 2.139 1 88.75 224 MET A C 1
ATOM 1731 O O . MET A 1 224 ? 5.125 19.172 2.449 1 88.75 224 MET A O 1
ATOM 1735 N N . TYR A 1 225 ? 5.934 20.719 0.967 1 85.69 225 TYR A N 1
ATOM 1736 C CA . TYR A 1 225 ? 6.355 19.703 0.009 1 85.69 225 TYR A CA 1
ATOM 1737 C C . TYR A 1 225 ? 7.809 19.922 -0.405 1 85.69 225 TYR A C 1
ATOM 1739 O O . TYR A 1 225 ? 8.273 21.047 -0.484 1 85.69 225 TYR A O 1
ATOM 1747 N N . LEU A 1 226 ? 8.414 18.797 -0.493 1 83.38 226 LEU A N 1
ATOM 1748 C CA . LEU A 1 226 ? 9.727 1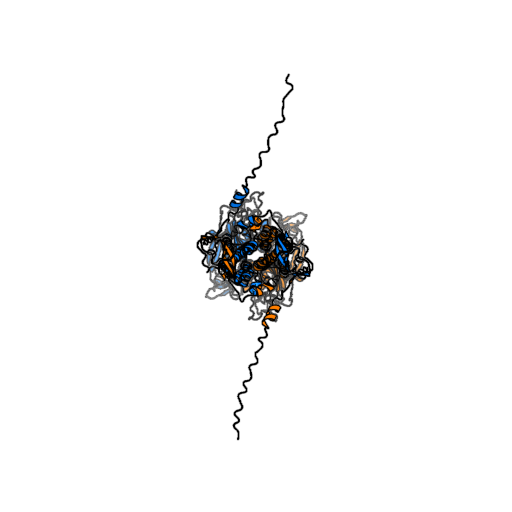8.812 -1.136 1 83.38 226 LEU A CA 1
ATOM 1749 C C . LEU A 1 226 ? 9.609 18.438 -2.609 1 83.38 226 LEU A C 1
ATOM 1751 O O . LEU A 1 226 ? 8.844 17.531 -2.965 1 83.38 226 LEU A O 1
ATOM 1755 N N . ASN A 1 227 ? 10.172 19.188 -3.406 1 71.44 227 ASN A N 1
ATOM 1756 C CA . ASN A 1 227 ? 10.047 18.922 -4.836 1 71.44 227 ASN A CA 1
ATOM 1757 C C . ASN A 1 227 ? 10.938 17.766 -5.266 1 71.44 227 ASN A C 1
ATOM 1759 O O . ASN A 1 227 ? 12.055 17.609 -4.781 1 71.44 227 ASN A O 1
ATOM 1763 N N . HIS A 1 228 ? 10.445 16.859 -6.141 1 67.38 228 HIS A N 1
ATOM 1764 C CA . HIS A 1 228 ? 11.133 15.844 -6.922 1 67.38 228 HIS A CA 1
ATOM 1765 C C . HIS A 1 228 ? 11.828 14.828 -6.02 1 67.38 228 HIS A C 1
ATOM 1767 O O . HIS A 1 228 ? 13.008 14.531 -6.211 1 67.38 228 HIS A O 1
ATOM 1773 N N . THR A 1 229 ? 11.25 14.375 -4.973 1 67.94 229 THR A N 1
ATOM 1774 C CA . THR A 1 229 ? 11.93 13.484 -4.043 1 67.94 229 THR A CA 1
ATOM 1775 C C . THR A 1 229 ? 11.688 12.023 -4.422 1 67.94 229 THR A C 1
ATOM 1777 O O . THR A 1 229 ? 12.445 11.133 -4.02 1 67.94 229 THR A O 1
ATOM 1780 N N . GLY A 1 230 ? 10.797 11.656 -5.344 1 66.31 230 GLY A N 1
ATOM 1781 C CA . GLY A 1 230 ? 10.461 10.266 -5.605 1 66.31 230 GLY A CA 1
ATOM 1782 C C . GLY A 1 230 ? 9.703 9.609 -4.465 1 66.31 230 GLY A C 1
ATOM 1783 O O . GLY A 1 230 ? 9.414 8.414 -4.512 1 66.31 230 GLY A O 1
ATOM 1784 N N . CYS A 1 231 ? 9.375 10.383 -3.432 1 72.25 231 CYS A N 1
ATOM 1785 C CA . CYS A 1 231 ? 8.695 9.852 -2.256 1 72.25 231 CYS A CA 1
ATOM 1786 C C . CYS A 1 231 ? 7.195 10.125 -2.328 1 72.25 231 CYS A C 1
ATOM 1788 O O . CYS A 1 231 ? 6.512 10.117 -1.303 1 72.25 231 CYS A O 1
ATOM 1790 N N . GLU A 1 232 ? 6.664 10.32 -3.391 1 67.69 232 GLU A N 1
ATOM 1791 C CA . GLU A 1 232 ? 5.258 10.672 -3.547 1 67.69 232 GLU A CA 1
ATOM 1792 C C . GLU A 1 232 ? 4.348 9.539 -3.078 1 67.69 232 GLU A C 1
ATOM 1794 O O . GLU A 1 232 ? 3.258 9.781 -2.561 1 67.69 232 GLU A O 1
ATOM 1799 N N . HIS A 1 233 ? 4.77 8.328 -3.164 1 64.88 233 HIS A N 1
ATOM 1800 C CA . HIS A 1 233 ? 3.912 7.223 -2.75 1 64.88 233 HIS A CA 1
ATOM 1801 C C . HIS A 1 233 ? 4.613 6.336 -1.726 1 64.88 233 HIS A C 1
ATOM 1803 O O . HIS A 1 233 ? 4.367 5.129 -1.673 1 64.88 233 HIS A O 1
ATOM 1809 N N . ALA A 1 234 ? 5.48 7.043 -1.013 1 71 234 ALA A N 1
ATOM 1810 C CA . ALA A 1 234 ? 6.238 6.297 -0.009 1 71 234 ALA A CA 1
ATOM 1811 C C . ALA A 1 234 ? 6.496 7.152 1.229 1 71 234 ALA A C 1
ATOM 1813 O O . ALA A 1 234 ? 6.266 8.367 1.215 1 71 234 ALA A O 1
ATOM 1814 N N . ASN A 1 235 ? 6.699 6.445 2.34 1 77.5 235 ASN A N 1
ATOM 1815 C CA . ASN A 1 235 ? 7.148 7.137 3.543 1 77.5 235 ASN A CA 1
ATOM 1816 C C . ASN A 1 235 ? 8.672 7.246 3.59 1 77.5 235 ASN A C 1
ATOM 1818 O O . ASN A 1 235 ? 9.367 6.234 3.576 1 77.5 235 ASN A O 1
ATOM 1822 N N . CYS A 1 236 ? 9.086 8.477 3.508 1 85.81 236 CYS A N 1
ATOM 1823 C CA . CYS A 1 236 ? 10.523 8.727 3.523 1 85.81 236 CYS A CA 1
ATOM 1824 C C . CYS A 1 236 ? 10.93 9.484 4.777 1 85.81 236 CYS A C 1
ATOM 1826 O O . CYS A 1 236 ? 10.203 10.359 5.242 1 85.81 236 CYS A O 1
ATOM 1828 N N . SER A 1 237 ? 12 9.039 5.418 1 88.12 237 SER A N 1
ATOM 1829 C CA . SER A 1 237 ? 12.531 9.75 6.578 1 88.12 237 SER A CA 1
ATOM 1830 C C . SER A 1 237 ? 13.977 10.164 6.355 1 88.12 237 SER A C 1
ATOM 1832 O O . SER A 1 237 ? 14.758 9.43 5.754 1 88.12 237 SER A O 1
ATOM 1834 N N . THR A 1 238 ? 14.281 11.352 6.707 1 90.12 238 THR A N 1
ATOM 1835 C CA . THR A 1 238 ? 15.648 11.852 6.551 1 90.12 238 THR A CA 1
ATOM 1836 C C . THR A 1 238 ? 15.891 13.055 7.453 1 90.12 238 THR A C 1
ATOM 1838 O O . THR A 1 238 ? 14.992 13.484 8.18 1 90.12 238 THR A O 1
ATOM 1841 N N . THR A 1 239 ? 17.125 13.516 7.555 1 92.12 239 THR A N 1
ATOM 1842 C CA . THR A 1 239 ? 17.531 14.773 8.18 1 92.12 239 THR A CA 1
ATOM 1843 C C . THR A 1 239 ? 18.062 15.75 7.141 1 92.12 239 THR A C 1
ATOM 1845 O O . THR A 1 239 ? 18.891 15.398 6.312 1 92.12 239 THR A O 1
ATOM 1848 N N . VAL A 1 240 ? 17.5 16.875 7.152 1 93.31 240 VAL A N 1
ATOM 1849 C CA . VAL A 1 240 ? 17.891 17.844 6.137 1 93.31 240 VAL A CA 1
ATOM 1850 C C . VAL A 1 240 ? 18.5 19.078 6.812 1 93.31 240 VAL A C 1
ATOM 1852 O O . VAL A 1 240 ? 18.172 19.391 7.965 1 93.31 240 VAL A O 1
ATOM 1855 N N . ARG A 1 241 ? 19.391 19.781 6.066 1 94.38 241 ARG A N 1
ATOM 1856 C CA . ARG A 1 241 ? 19.953 21.062 6.488 1 94.38 241 ARG A CA 1
ATOM 1857 C C . ARG A 1 241 ? 19.094 22.219 5.988 1 94.38 241 ARG A C 1
ATOM 1859 O O . ARG A 1 241 ? 18.766 22.281 4.801 1 94.38 241 ARG A O 1
ATOM 1866 N N . ALA A 1 242 ? 18.672 23 6.844 1 95.94 242 ALA A N 1
ATOM 1867 C CA . ALA A 1 242 ? 17.859 24.156 6.477 1 95.94 242 ALA A CA 1
ATOM 1868 C C . ALA A 1 242 ? 18.125 25.328 7.414 1 95.94 242 ALA A C 1
ATOM 1870 O O . ALA A 1 242 ? 18.703 25.156 8.492 1 95.94 242 ALA A O 1
ATOM 1871 N N . ALA A 1 243 ? 17.719 26.469 6.969 1 95.12 243 ALA A N 1
ATOM 1872 C CA . ALA A 1 243 ? 17.875 27.688 7.77 1 95.12 243 ALA A CA 1
ATOM 1873 C C . ALA A 1 243 ? 17.062 27.609 9.062 1 95.12 243 ALA A C 1
ATOM 1875 O O . ALA A 1 243 ? 15.953 27.078 9.07 1 95.12 243 ALA A O 1
ATOM 1876 N N . GLY A 1 244 ? 17.641 28.047 10.125 1 94.88 244 GLY A N 1
ATOM 1877 C CA . GLY A 1 244 ? 17 28.109 11.43 1 94.88 244 GLY A CA 1
ATOM 1878 C C . GLY A 1 244 ? 17.641 29.109 12.367 1 94.88 244 GLY A C 1
ATOM 1879 O O . GLY A 1 244 ? 18.375 30 11.93 1 94.88 244 GLY A O 1
ATOM 1880 N N . LEU A 1 245 ? 17.156 29.078 13.602 1 93.75 245 LEU A N 1
ATOM 1881 C CA . LEU A 1 245 ? 17.672 29.984 14.625 1 93.75 245 LEU A CA 1
ATOM 1882 C C . LEU A 1 245 ? 18.391 29.203 15.727 1 93.75 245 LEU A C 1
ATOM 1884 O O . LEU A 1 245 ? 17.859 28.219 16.25 1 93.75 245 LEU A O 1
ATOM 1888 N N . ALA A 1 246 ? 19.578 29.625 15.969 1 93.44 246 ALA A N 1
ATOM 1889 C CA . ALA A 1 246 ? 20.297 29.094 17.125 1 93.44 246 ALA A CA 1
ATOM 1890 C C . ALA A 1 246 ? 19.969 29.906 18.391 1 93.44 246 ALA A C 1
ATOM 1892 O O . ALA A 1 246 ? 20.031 31.125 18.375 1 93.44 246 ALA A O 1
ATOM 1893 N N . PHE A 1 247 ? 19.594 29.203 19.469 1 93.12 247 PHE A N 1
ATOM 1894 C CA . PHE A 1 247 ? 19.172 29.844 20.703 1 93.12 247 PHE A CA 1
ATOM 1895 C C . PHE A 1 247 ? 20.266 29.719 21.766 1 93.12 247 PHE A C 1
ATOM 1897 O O . PHE A 1 247 ? 20.828 28.641 21.969 1 93.12 247 PHE A O 1
ATOM 1904 N N . LYS A 1 248 ? 20.641 30.844 22.312 1 90.81 248 LYS A N 1
ATOM 1905 C CA . LYS A 1 248 ? 21.406 30.891 23.562 1 90.81 248 LYS A CA 1
ATOM 1906 C C . LYS A 1 248 ? 20.562 31.438 24.703 1 90.81 248 LYS A C 1
ATOM 1908 O O . LYS A 1 248 ? 20.328 32.656 24.781 1 90.81 248 LYS A O 1
ATOM 1913 N N . CYS A 1 249 ? 20.156 30.531 25.609 1 93.19 249 CYS A N 1
ATOM 1914 C CA . CYS A 1 249 ? 19.172 30.922 26.609 1 93.19 249 CYS A CA 1
ATOM 1915 C C . CYS A 1 249 ? 19.797 30.922 28 1 93.19 249 CYS A C 1
ATOM 1917 O O . CYS A 1 249 ? 20.688 30.109 28.297 1 93.19 249 CYS A O 1
ATOM 1919 N N . ALA A 1 250 ? 19.391 31.875 28.781 1 94.12 250 ALA A N 1
ATOM 1920 C CA . ALA A 1 250 ? 19.75 31.969 30.203 1 94.12 250 ALA A CA 1
ATOM 1921 C C . ALA A 1 250 ? 18.5 32.125 31.062 1 94.12 250 ALA A C 1
ATOM 1923 O O . ALA A 1 250 ? 17.547 32.812 30.672 1 94.12 250 ALA A O 1
ATOM 1924 N N . SER A 1 251 ? 18.453 31.422 32.188 1 94.25 251 SER A N 1
ATOM 1925 C CA . SER A 1 251 ? 17.297 31.484 33.094 1 94.25 251 SER A CA 1
ATOM 1926 C C . SER A 1 251 ? 17.656 32.188 34.406 1 94.25 251 SER A C 1
ATOM 1928 O O . SER A 1 251 ? 18.766 32 34.938 1 94.25 251 SER A O 1
ATOM 1930 N N . GLU A 1 252 ? 16.75 33.031 34.875 1 95.25 252 GLU A N 1
ATOM 1931 C CA . GLU A 1 252 ? 16.891 33.719 36.156 1 95.25 252 GLU A CA 1
ATOM 1932 C C . GLU A 1 252 ? 15.594 33.656 36.938 1 95.25 252 GLU A C 1
ATOM 1934 O O . GLU A 1 252 ? 14.508 33.562 36.375 1 95.25 252 GLU A O 1
ATOM 1939 N N . THR A 1 253 ? 15.742 33.625 38.25 1 94.94 253 THR A N 1
ATOM 1940 C CA . THR A 1 253 ? 14.594 33.688 39.156 1 94.94 253 THR A CA 1
ATOM 1941 C C . THR A 1 253 ? 14.641 34.938 40 1 94.94 253 THR A C 1
ATOM 1943 O O . THR A 1 253 ? 15.68 35.281 40.562 1 94.94 253 THR A O 1
ATOM 1946 N N . ARG A 1 254 ? 13.555 35.688 40.062 1 94.88 254 ARG A N 1
ATOM 1947 C CA . ARG A 1 254 ? 13.469 36.906 40.844 1 94.88 254 ARG A CA 1
ATOM 1948 C C . ARG A 1 254 ? 12.281 36.875 41.781 1 94.88 254 ARG A C 1
ATOM 1950 O O . ARG A 1 254 ? 11.188 36.438 41.406 1 94.88 254 ARG A O 1
ATOM 1957 N N . PRO A 1 255 ? 12.523 37.344 43.031 1 93.12 255 PRO A N 1
ATOM 1958 C CA . PRO A 1 255 ? 11.375 37.469 43.938 1 93.12 255 PRO A CA 1
ATOM 1959 C C . PRO A 1 255 ? 10.367 38.5 43.5 1 93.12 255 PRO A C 1
ATOM 1961 O O . PRO A 1 255 ? 10.758 39.562 43 1 93.12 255 PRO A O 1
ATOM 1964 N N . GLU A 1 256 ? 9.117 38.188 43.531 1 93.31 256 GLU A N 1
ATOM 1965 C CA . GLU A 1 256 ? 8.055 39.094 43.125 1 93.31 256 GLU A CA 1
ATOM 1966 C C . GLU A 1 256 ? 6.789 38.906 43.938 1 93.31 256 GLU A C 1
ATOM 1968 O O . GLU A 1 256 ? 6.488 37.781 44.375 1 93.31 256 GLU A O 1
ATOM 1973 N N . ASP A 1 257 ? 6.102 40.031 44.281 1 91.25 257 ASP A N 1
ATOM 1974 C CA . ASP A 1 257 ? 4.816 40 44.969 1 91.25 257 ASP A CA 1
ATOM 1975 C C . ASP A 1 257 ? 3.656 40.125 44 1 91.25 257 ASP A C 1
ATOM 1977 O O . ASP A 1 257 ? 3.484 41.156 43.344 1 91.25 257 ASP A O 1
ATOM 1981 N N . PHE A 1 258 ? 2.832 39.031 44 1 91.06 258 PHE A N 1
ATOM 1982 C CA . PHE A 1 258 ? 1.713 39 43.062 1 91.06 258 PHE A CA 1
ATOM 1983 C C . PHE A 1 258 ? 0.399 39.25 43.781 1 91.06 258 PHE A C 1
ATOM 1985 O O . PHE A 1 258 ? -0.672 39.219 43.188 1 91.06 258 PHE A O 1
ATOM 1992 N N . GLY A 1 259 ? 0.541 39.469 45.031 1 87.44 259 GLY A N 1
ATOM 1993 C CA . GLY A 1 259 ? -0.663 39.688 45.812 1 87.44 259 GLY A CA 1
ATOM 1994 C C . GLY A 1 259 ? -1.171 41.094 45.781 1 87.44 259 GLY A C 1
ATOM 1995 O O . GLY A 1 259 ? -0.677 41.906 45 1 87.44 259 GLY A O 1
ATOM 1996 N N . ARG A 1 260 ? -2.219 41.312 46.531 1 85.19 260 ARG A N 1
ATOM 1997 C CA . ARG A 1 260 ? -2.82 42.625 46.625 1 85.19 260 ARG A CA 1
ATOM 1998 C C . ARG A 1 260 ? -1.863 43.625 47.25 1 85.19 260 ARG A C 1
ATOM 2000 O O . ARG A 1 260 ? -0.924 43.219 47.969 1 85.19 260 ARG A O 1
ATOM 2007 N N . ALA A 1 261 ? -2.115 44.906 46.781 1 86.12 261 ALA A N 1
ATOM 2008 C CA . ALA A 1 261 ? -1.321 45.969 47.375 1 86.12 261 ALA A CA 1
ATOM 2009 C C . ALA A 1 261 ? -2.066 46.625 48.531 1 86.12 261 ALA A C 1
ATOM 2011 O O . ALA A 1 261 ? -3.188 47.125 48.375 1 86.12 261 ALA A O 1
ATOM 2012 N N . TYR A 1 262 ? -1.409 46.562 49.719 1 85.19 262 TYR A N 1
ATOM 2013 C CA . TYR A 1 262 ? -2.018 47.125 50.938 1 85.19 262 TYR A CA 1
ATOM 2014 C C . TYR A 1 262 ? -1.222 48.312 51.438 1 85.19 262 TYR A C 1
ATOM 2016 O O . TYR A 1 262 ? -0.068 48.531 51.031 1 85.19 262 TYR A O 1
ATOM 2024 N N . ARG A 1 263 ? -2.01 49.125 52.125 1 89.44 263 ARG A N 1
ATOM 2025 C CA . ARG A 1 263 ? -1.365 50.25 52.812 1 89.44 263 ARG A CA 1
ATOM 2026 C C . ARG A 1 263 ? -1.278 50 54.312 1 89.44 263 ARG A C 1
ATOM 2028 O O . ARG A 1 263 ? -2.25 49.562 54.938 1 89.44 263 ARG A 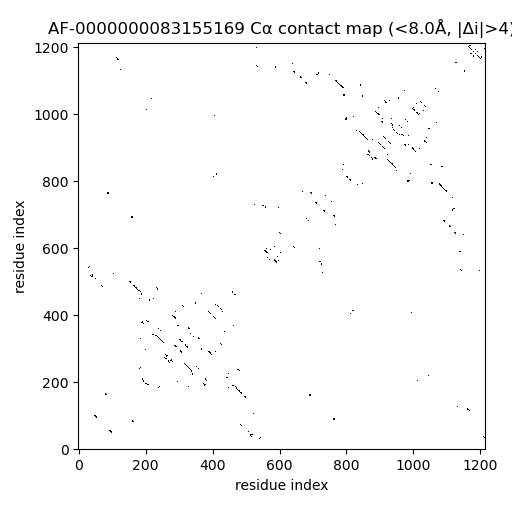O 1
ATOM 2035 N N . GLY A 1 264 ? -0.035 50.188 54.812 1 84.94 264 GLY A N 1
ATOM 2036 C CA . GLY A 1 264 ? 0.188 50.031 56.219 1 84.94 264 GLY A CA 1
ATOM 2037 C C . GLY A 1 264 ? -0.427 51.156 57.031 1 84.94 264 GLY A C 1
ATOM 2038 O O . GLY A 1 264 ? -1.093 52.031 56.5 1 84.94 264 GLY A O 1
ATOM 2039 N N . PRO A 1 265 ? -0.209 51.094 58.469 1 84 265 PRO A N 1
ATOM 2040 C CA . PRO A 1 265 ? -0.82 52.062 59.375 1 84 265 PRO A CA 1
ATOM 2041 C C . PRO A 1 265 ? -0.398 53.5 59.062 1 84 265 PRO A C 1
ATOM 2043 O O . PRO A 1 265 ? -1.181 54.438 59.25 1 84 265 PRO A O 1
ATOM 2046 N N . ASN A 1 266 ? 0.843 53.688 58.531 1 86.94 266 ASN A N 1
ATOM 2047 C CA . ASN A 1 266 ? 1.322 55.031 58.219 1 86.94 266 ASN A CA 1
ATOM 2048 C C . ASN A 1 266 ? 1.111 55.375 56.75 1 86.94 266 ASN A C 1
ATOM 2050 O O . ASN A 1 266 ? 1.691 56.312 56.25 1 86.94 266 ASN A O 1
ATOM 2054 N N . GLY A 1 267 ? 0.444 54.531 56 1 84.12 267 GLY A N 1
ATOM 2055 C CA . GLY A 1 267 ? 0.147 54.781 54.594 1 84.12 267 GLY A CA 1
ATOM 2056 C C . GLY A 1 267 ? 1.187 54.219 53.656 1 84.12 267 GLY A C 1
ATOM 2057 O O . GLY A 1 267 ? 1.117 54.438 52.438 1 84.12 267 GLY A O 1
ATOM 2058 N N . GLU A 1 268 ? 2.244 53.562 54.25 1 84.94 268 GLU A N 1
ATOM 2059 C CA . GLU A 1 268 ? 3.293 53 53.406 1 84.94 268 GLU A CA 1
ATOM 2060 C C . GLU A 1 268 ? 2.812 51.719 52.719 1 84.94 268 GLU A C 1
ATOM 2062 O O . GLU A 1 268 ? 1.979 51 53.25 1 84.94 268 GLU A O 1
ATOM 2067 N N . PRO A 1 269 ? 3.268 51.562 51.5 1 85.75 269 PRO A N 1
ATOM 2068 C CA . PRO A 1 269 ? 2.916 50.281 50.844 1 85.75 269 PRO A CA 1
ATOM 2069 C C . PRO A 1 269 ? 3.531 49.062 51.562 1 85.75 269 PRO A C 1
ATOM 2071 O O . PRO A 1 269 ? 4.703 49.094 51.938 1 85.75 269 PRO A O 1
ATOM 2074 N N . VAL A 1 270 ? 2.693 48.062 51.844 1 86.06 270 VAL A N 1
ATOM 2075 C CA . VAL A 1 270 ? 3.168 46.844 52.469 1 86.06 270 VAL A CA 1
ATOM 2076 C C . VAL A 1 270 ? 2.939 45.656 51.562 1 86.06 270 VAL A C 1
ATOM 2078 O O . VAL A 1 270 ? 2.031 45.688 50.719 1 86.06 270 VAL A O 1
ATOM 2081 N N . PRO A 1 271 ? 3.867 44.625 51.75 1 85.94 271 PRO A N 1
ATOM 2082 C CA . PRO A 1 271 ? 3.691 43.438 50.906 1 85.94 271 PRO A CA 1
ATOM 2083 C C . PRO A 1 271 ? 2.398 42.688 51.25 1 85.94 271 PRO A C 1
ATOM 2085 O O . PRO A 1 271 ? 1.785 42.938 52.281 1 85.94 271 PRO A O 1
ATOM 2088 N N . SER A 1 272 ? 1.967 41.844 50.312 1 85.5 272 SER A N 1
ATOM 2089 C CA . SER A 1 272 ? 0.685 41.156 50.438 1 85.5 272 SER A CA 1
ATOM 2090 C C . SER A 1 272 ? 0.685 40.188 51.625 1 85.5 272 SER A C 1
ATOM 2092 O O . SER A 1 272 ? -0.376 39.812 52.125 1 85.5 272 SER A O 1
ATOM 2094 N N . ASN A 1 273 ? 1.903 39.781 52.031 1 81.5 273 ASN A N 1
ATOM 2095 C CA . ASN A 1 273 ? 1.954 38.844 53.156 1 81.5 273 ASN A CA 1
ATOM 2096 C C . ASN A 1 273 ? 2.139 39.562 54.5 1 81.5 273 ASN A C 1
ATOM 2098 O O . ASN A 1 273 ? 2.506 38.969 55.5 1 81.5 273 ASN A O 1
ATOM 2102 N N . TYR A 1 274 ? 1.865 40.781 54.375 1 83.75 274 TYR A N 1
ATOM 2103 C CA . TYR A 1 274 ? 2.029 41.594 55.594 1 83.75 274 TYR A CA 1
ATOM 2104 C C . TYR A 1 274 ? 1.021 41.219 56.656 1 83.75 274 TYR A C 1
ATOM 2106 O O . TYR A 1 274 ? -0.162 41.031 56.375 1 83.75 274 TYR A O 1
ATOM 2114 N N . VAL A 1 275 ? 1.566 40.938 57.969 1 82.38 275 VAL A N 1
ATOM 2115 C CA . VAL A 1 275 ? 0.728 40.5 59.062 1 82.38 275 VAL A CA 1
ATOM 2116 C C . VAL A 1 275 ? 0.488 41.688 60 1 82.38 275 VAL A C 1
ATOM 2118 O O . VAL A 1 275 ? 1.419 42.188 60.656 1 82.38 275 VAL A O 1
ATOM 2121 N N . GLY A 1 276 ? 0.079 42.75 59.781 1 81.5 276 GLY A N 1
ATOM 2122 C CA . GLY A 1 276 ? -0.231 43.875 60.625 1 81.5 276 GLY A CA 1
ATOM 2123 C C . GLY A 1 276 ? -1.529 44.562 60.281 1 81.5 276 GLY A C 1
ATOM 2124 O O . GLY A 1 276 ? -2.357 44 59.562 1 81.5 276 GLY A O 1
ATOM 2125 N N . ASN A 1 277 ? -1.761 45.688 60.906 1 83.88 277 ASN A N 1
ATOM 2126 C CA . ASN A 1 277 ? -2.99 46.438 60.656 1 83.88 277 ASN A CA 1
ATOM 2127 C C . ASN A 1 277 ? -2.953 47.094 59.281 1 83.88 277 ASN A C 1
ATOM 2129 O O . ASN A 1 277 ? -1.99 47.812 58.969 1 83.88 277 ASN A O 1
ATOM 2133 N N . ILE A 1 278 ? -3.951 46.812 58.375 1 84.38 278 ILE A N 1
ATOM 2134 C CA . ILE A 1 278 ? -4.055 47.375 57.031 1 84.38 278 ILE A CA 1
ATOM 2135 C C . ILE A 1 278 ? -5.078 48.5 57.031 1 84.38 278 ILE A C 1
ATOM 2137 O O . ILE A 1 278 ? -6.141 48.406 57.656 1 84.38 278 ILE A O 1
ATOM 2141 N N . THR A 1 279 ? -4.699 49.656 56.469 1 84.81 279 THR A N 1
ATOM 2142 C CA . THR A 1 279 ? -5.586 50.812 56.5 1 84.81 279 THR A CA 1
ATOM 2143 C C . THR A 1 279 ? -6.289 50.969 55.156 1 84.81 279 THR A C 1
ATOM 2145 O O . THR A 1 279 ? -7.27 51.719 55.031 1 84.81 279 THR A O 1
ATOM 2148 N N . GLY A 1 280 ? -5.73 50.375 54.094 1 81.69 280 GLY A N 1
ATOM 2149 C CA . GLY A 1 280 ? -6.359 50.5 52.781 1 81.69 280 GLY A CA 1
ATOM 2150 C C . GLY A 1 280 ? -5.777 49.562 51.75 1 81.69 280 GLY A C 1
ATOM 2151 O O . GLY A 1 280 ? -4.836 48.844 52.031 1 81.69 280 GLY A O 1
ATOM 2152 N N . GLU A 1 281 ? -6.523 49.562 50.656 1 83.19 281 GLU A N 1
ATOM 2153 C CA . GLU A 1 281 ? -6.094 48.75 49.5 1 83.19 281 GLU A CA 1
ATOM 2154 C C . GLU A 1 281 ? -5.91 49.625 48.25 1 83.19 281 GLU A C 1
ATOM 2156 O O . GLU A 1 281 ? -6.727 50.5 48 1 83.19 281 GLU A O 1
ATOM 2161 N N . ASP A 1 282 ? -4.73 49.5 47.625 1 83 282 ASP A N 1
ATOM 2162 C CA . ASP A 1 282 ? -4.469 50.25 46.406 1 83 282 ASP A CA 1
ATOM 2163 C C . ASP A 1 282 ? -4.734 49.406 45.156 1 83 282 ASP A C 1
ATOM 2165 O O . ASP A 1 282 ? -4.598 48.156 45.219 1 83 282 ASP A O 1
ATOM 2169 N N . SER A 1 283 ? -5.18 50.125 44.031 1 83.12 283 SER A N 1
ATOM 2170 C CA . SER A 1 283 ? -5.285 49.469 42.719 1 83.12 283 SER A CA 1
ATOM 2171 C C . SER A 1 283 ? -3.908 49.188 42.125 1 83.12 283 SER A C 1
ATOM 2173 O O . SER A 1 283 ? -3.041 50.062 42.156 1 83.12 283 SER A O 1
ATOM 2175 N N . ILE A 1 284 ? -3.67 47.906 41.781 1 85.31 284 ILE A N 1
ATOM 2176 C CA . ILE A 1 284 ? -2.357 47.562 41.25 1 85.31 284 ILE A CA 1
ATOM 2177 C C . ILE A 1 284 ? -2.51 46.562 40.125 1 85.31 284 ILE A C 1
ATOM 2179 O O . ILE A 1 284 ? -3.502 45.844 40.062 1 85.31 284 ILE A O 1
ATOM 2183 N N . LYS A 1 285 ? -1.566 46.688 39.156 1 87.31 285 LYS A N 1
ATOM 2184 C CA . LYS A 1 285 ? -1.432 45.719 38.094 1 87.31 285 LYS A CA 1
ATOM 2185 C C . LYS A 1 285 ? -0.12 44.938 38.219 1 87.31 285 LYS A C 1
ATOM 2187 O O . LYS A 1 285 ? 0.94 45.531 38.406 1 87.31 285 LYS A O 1
ATOM 2192 N N . ARG A 1 286 ? -0.274 43.625 38.25 1 90.38 286 ARG A N 1
ATOM 2193 C CA . ARG A 1 286 ? 0.892 42.75 38.406 1 90.38 286 ARG A CA 1
ATOM 2194 C C . ARG A 1 286 ? 1.086 41.906 37.125 1 90.38 286 ARG A C 1
ATOM 2196 O O . ARG A 1 286 ? 0.161 41.219 36.688 1 90.38 286 ARG A O 1
ATOM 2203 N N . VAL A 1 287 ? 2.303 41.906 36.562 1 92.12 287 VAL A N 1
ATOM 2204 C CA . VAL A 1 287 ? 2.621 41.062 35.438 1 92.12 287 VAL A CA 1
ATOM 2205 C C . VAL A 1 287 ? 2.922 39.625 35.938 1 92.12 287 VAL A C 1
ATOM 2207 O O . VAL A 1 287 ? 3.883 39.438 36.688 1 92.12 287 VAL A O 1
ATOM 2210 N N . MET A 1 288 ? 2.102 38.688 35.594 1 94 288 MET A N 1
ATOM 2211 C CA . MET A 1 288 ? 2.281 37.312 36.031 1 94 288 MET A CA 1
ATOM 2212 C C . MET A 1 288 ? 2.848 36.438 34.906 1 94 288 MET A C 1
ATOM 2214 O O . MET A 1 288 ? 3.418 35.375 35.188 1 94 288 MET A O 1
ATOM 2218 N N . PHE A 1 289 ? 2.604 36.875 33.719 1 94.94 289 PHE A N 1
ATOM 2219 C CA . PHE A 1 289 ? 3.096 36.188 32.531 1 94.94 289 PHE A CA 1
ATOM 2220 C C . PHE A 1 289 ? 3.383 37.156 31.422 1 94.94 289 PHE A C 1
ATOM 2222 O O . PHE A 1 289 ? 2.617 38.125 31.203 1 94.94 289 PHE A O 1
ATOM 2229 N N . SER A 1 290 ? 4.543 37.031 30.766 1 96.19 290 SER A N 1
ATOM 2230 C CA . SER A 1 290 ? 4.836 37.875 29.625 1 96.19 290 SER A CA 1
ATOM 2231 C C . SER A 1 290 ? 5.844 37.219 28.672 1 96.19 290 SER A C 1
ATOM 2233 O O . SER A 1 290 ? 6.773 36.562 29.125 1 96.19 290 SER A O 1
ATOM 2235 N N . THR A 1 291 ? 5.539 37.312 27.438 1 96.31 291 THR A N 1
ATOM 2236 C CA . THR A 1 291 ? 6.5 37 26.391 1 96.31 291 THR A CA 1
ATOM 2237 C C . THR A 1 291 ? 6.758 38.219 25.516 1 96.31 291 THR A C 1
ATOM 2239 O O . THR A 1 291 ? 5.824 38.938 25.141 1 96.31 291 THR A O 1
ATOM 2242 N N . ASN A 1 292 ? 8.008 38.5 25.297 1 94.19 292 ASN A N 1
ATOM 2243 C CA . ASN A 1 292 ? 8.383 39.688 24.547 1 94.19 292 ASN A CA 1
ATOM 2244 C C . ASN A 1 292 ? 9.555 39.406 23.609 1 94.19 292 ASN A C 1
ATOM 2246 O O . ASN A 1 292 ? 10.391 38.562 23.891 1 94.19 292 ASN A O 1
ATOM 2250 N N . PHE A 1 293 ? 9.477 40.094 22.484 1 92.75 293 PHE A N 1
ATOM 2251 C CA . PHE A 1 293 ? 10.547 40.031 21.5 1 92.75 293 PHE A CA 1
ATOM 2252 C C . PHE A 1 293 ? 11.141 41.406 21.234 1 92.75 293 PHE A C 1
ATOM 2254 O O . PHE A 1 293 ? 10.414 42.406 21.203 1 92.75 293 PHE A O 1
ATOM 2261 N N . THR A 1 294 ? 12.414 41.406 21.109 1 88.56 294 THR A N 1
ATOM 2262 C CA . THR A 1 294 ? 13.086 42.656 20.75 1 88.56 294 THR A CA 1
ATOM 2263 C C . THR A 1 294 ? 14.047 42.438 19.594 1 88.56 294 THR A C 1
ATOM 2265 O O . THR A 1 294 ? 14.625 41.344 19.453 1 88.56 294 THR A O 1
ATOM 2268 N N . PHE A 1 295 ? 14.016 43.406 18.688 1 85.06 295 PHE A N 1
ATOM 2269 C CA . PHE A 1 295 ? 14.891 43.375 17.516 1 85.06 295 PHE A CA 1
ATOM 2270 C C . PHE A 1 295 ? 15.672 44.688 17.391 1 85.06 295 PHE A C 1
ATOM 2272 O O . PHE A 1 295 ? 15.078 45.75 17.328 1 85.06 295 PHE A O 1
ATOM 2279 N N . TYR A 1 296 ? 16.953 44.625 17.422 1 72.38 296 TYR A N 1
ATOM 2280 C CA . TYR A 1 296 ? 17.766 45.812 17.328 1 72.38 296 TYR A CA 1
ATOM 2281 C C . TYR A 1 296 ? 18.25 46.031 15.898 1 72.38 296 TYR A C 1
ATOM 2283 O O . TYR A 1 296 ? 18.812 45.125 15.273 1 72.38 296 TYR A O 1
ATOM 2291 N N . THR A 1 297 ? 17.719 47.062 15.156 1 62.62 297 THR A N 1
ATOM 2292 C CA . THR A 1 297 ? 18.047 47.344 13.758 1 62.62 297 THR A CA 1
ATOM 2293 C C . THR A 1 297 ? 19.344 48.156 13.656 1 62.62 297 THR A C 1
ATOM 2295 O O . THR A 1 297 ? 19.938 48.25 12.578 1 62.62 297 THR A O 1
ATOM 2298 N N . MET A 1 298 ? 19.797 48.969 14.727 1 54.16 298 MET A N 1
ATOM 2299 C CA . MET A 1 298 ? 20.938 49.844 14.5 1 54.16 298 MET A CA 1
ATOM 2300 C C . MET A 1 298 ? 22.188 49.062 14.18 1 54.16 298 MET A C 1
ATOM 2302 O O . MET A 1 298 ? 22.203 47.812 14.312 1 54.16 298 MET A O 1
ATOM 2306 N N . ASP A 1 299 ? 23.328 49.719 13.797 1 45.62 299 ASP A N 1
ATOM 2307 C CA . ASP A 1 299 ? 24.609 49.375 13.219 1 45.62 299 ASP A CA 1
ATOM 2308 C C . ASP A 1 299 ? 25.141 48.062 13.789 1 45.62 299 ASP A C 1
ATOM 2310 O O . ASP A 1 299 ? 26.188 47.562 13.359 1 45.62 299 ASP A O 1
ATOM 2314 N N . GLU A 1 300 ? 24.719 47.625 14.891 1 44.53 300 GLU A N 1
ATOM 2315 C CA . GLU A 1 300 ? 25.344 46.406 15.406 1 44.53 300 GLU A CA 1
ATOM 2316 C C . GLU A 1 300 ? 24.484 45.188 15.125 1 44.53 300 GLU A C 1
ATOM 2318 O O . GLU A 1 300 ? 23.297 45.281 14.859 1 44.53 300 GLU A O 1
ATOM 2323 N N . PRO A 1 301 ? 25.125 43.938 15.242 1 50.12 301 PRO A N 1
ATOM 2324 C CA . PRO A 1 301 ? 24.562 42.656 14.891 1 50.12 301 PRO A CA 1
ATOM 2325 C C . PRO A 1 301 ? 23.094 42.5 15.32 1 50.12 301 PRO A C 1
ATOM 2327 O O . PRO A 1 301 ? 22.719 42.938 16.406 1 50.12 301 PRO A O 1
ATOM 2330 N N . ALA A 1 302 ? 22.25 42.594 14.336 1 53.47 302 ALA A N 1
ATOM 2331 C CA . ALA A 1 302 ? 20.797 42.438 14.422 1 53.47 302 ALA A CA 1
ATOM 2332 C C . ALA A 1 302 ? 20.422 41.312 15.383 1 53.47 302 ALA A C 1
ATOM 2334 O O . ALA A 1 302 ? 20.422 40.125 15.008 1 53.47 302 ALA A O 1
ATOM 2335 N N . ASP A 1 303 ? 20.562 41.656 16.688 1 65.69 303 ASP A N 1
ATOM 2336 C CA . ASP A 1 303 ? 20.266 40.625 17.672 1 65.69 303 ASP A CA 1
ATOM 2337 C C . ASP A 1 303 ? 18.75 40.438 17.859 1 65.69 303 ASP A C 1
ATOM 2339 O O . ASP A 1 303 ? 18.031 41.438 18.062 1 65.69 303 ASP A O 1
ATOM 2343 N N . PHE A 1 304 ? 18.156 39.312 17.531 1 83 304 PHE A N 1
ATOM 2344 C CA . PHE A 1 304 ? 16.797 38.844 17.797 1 83 304 PHE A CA 1
ATOM 2345 C C . PHE A 1 304 ? 16.719 38.188 19.156 1 83 304 PHE A C 1
ATOM 2347 O O . PHE A 1 304 ? 17.344 37.125 19.391 1 83 304 PHE A O 1
ATOM 2354 N N . ASN A 1 305 ? 16.016 38.906 20.109 1 91.38 305 ASN A N 1
ATOM 2355 C CA . ASN A 1 305 ? 15.977 38.375 21.484 1 91.38 305 ASN A CA 1
ATOM 2356 C C . ASN A 1 305 ? 14.555 38 21.891 1 91.38 305 ASN A C 1
ATOM 2358 O O . ASN A 1 305 ? 13.594 38.625 21.422 1 91.38 305 ASN A O 1
ATOM 2362 N N . PHE A 1 306 ? 14.523 37.031 22.75 1 94.62 306 PHE A N 1
ATOM 2363 C CA . PHE A 1 306 ? 13.273 36.531 23.328 1 94.62 306 PHE A CA 1
ATOM 2364 C C . PHE A 1 306 ? 13.375 36.5 24.844 1 94.62 306 PHE A C 1
ATOM 2366 O O . PHE A 1 306 ? 14.367 36.031 25.391 1 94.62 306 PHE A O 1
ATOM 2373 N N . THR A 1 307 ? 12.359 37.125 25.5 1 96.44 307 THR A N 1
ATOM 2374 C CA . THR A 1 307 ? 12.273 37.094 26.969 1 96.44 307 THR A CA 1
ATOM 2375 C C . THR A 1 307 ? 10.922 36.531 27.406 1 96.44 307 THR A C 1
ATOM 2377 O O . THR A 1 307 ? 9.875 36.969 26.922 1 96.44 307 THR A O 1
ATOM 2380 N N . ALA A 1 308 ? 10.977 35.562 28.234 1 97.44 308 ALA A N 1
ATOM 2381 C CA . ALA A 1 308 ? 9.773 35 28.828 1 97.44 308 ALA A CA 1
ATOM 2382 C C . ALA A 1 308 ? 9.805 35.125 30.344 1 97.44 308 ALA A C 1
ATOM 2384 O O . ALA A 1 308 ? 10.812 34.812 30.969 1 97.44 308 ALA A O 1
ATOM 2385 N N . ALA A 1 309 ? 8.758 35.688 30.906 1 97.44 309 ALA A N 1
ATOM 2386 C CA . ALA A 1 309 ? 8.555 35.75 32.344 1 97.44 309 ALA A CA 1
ATOM 2387 C C . ALA A 1 309 ? 7.262 35.031 32.75 1 97.44 309 ALA A C 1
ATOM 2389 O O . ALA A 1 309 ? 6.211 35.25 32.156 1 97.44 309 ALA A O 1
ATOM 2390 N N . TYR A 1 310 ? 7.379 34.094 33.719 1 96.88 310 TYR A N 1
ATOM 2391 C CA . TYR A 1 310 ? 6.176 33.375 34.062 1 96.88 310 TYR A CA 1
ATOM 2392 C C . TYR A 1 310 ? 6.219 32.938 35.531 1 96.88 310 TYR A C 1
ATOM 2394 O O . TYR A 1 310 ? 7.289 32.656 36.094 1 96.88 310 TYR A O 1
ATOM 2402 N N . LYS A 1 311 ? 5.078 33 36.094 1 96.12 311 LYS A N 1
ATOM 2403 C CA . LYS A 1 311 ? 4.898 32.5 37.469 1 96.12 311 LYS A CA 1
ATOM 2404 C C . LYS A 1 311 ? 4.633 31 37.469 1 96.12 311 LYS A C 1
ATOM 2406 O O . LYS A 1 311 ? 3.607 30.547 36.969 1 96.12 311 LYS A O 1
ATOM 2411 N N . ASP A 1 312 ? 5.512 30.203 38.156 1 93.81 312 ASP A N 1
ATOM 2412 C CA . ASP A 1 312 ? 5.391 28.75 38.062 1 93.81 312 ASP A CA 1
ATOM 2413 C C . ASP A 1 312 ? 4.879 28.156 39.375 1 93.81 312 ASP A C 1
ATOM 2415 O O . ASP A 1 312 ? 4.527 26.984 39.469 1 93.81 312 ASP A O 1
ATOM 2419 N N . LYS A 1 313 ? 4.805 29.078 40.406 1 93.44 313 LYS A N 1
ATOM 2420 C CA . LYS A 1 313 ? 4.375 28.562 41.719 1 93.44 313 LYS A CA 1
ATOM 2421 C C . LYS A 1 313 ? 3.109 29.266 42.188 1 93.44 313 LYS A C 1
ATOM 2423 O O . LYS A 1 313 ? 2.83 30.391 41.781 1 93.44 313 LYS A O 1
ATOM 2428 N N . LYS A 1 314 ? 2.414 28.766 43.094 1 91.44 314 LYS A N 1
ATOM 2429 C CA . LYS A 1 314 ? 1.064 29.172 43.5 1 91.44 314 LYS A CA 1
ATOM 2430 C C . LYS A 1 314 ? 1.101 30.359 44.469 1 91.44 314 LYS A C 1
ATOM 2432 O O . LYS A 1 314 ? 0.258 31.25 44.375 1 91.44 314 LYS A O 1
ATOM 2437 N N . PRO A 1 315 ? 2.053 30.406 45.375 1 90.5 315 PRO A N 1
ATOM 2438 C CA . PRO A 1 315 ? 1.97 31.469 46.375 1 90.5 315 PRO A CA 1
ATOM 2439 C C . PRO A 1 315 ? 1.978 32.875 45.75 1 90.5 315 PRO A C 1
ATOM 2441 O O . PRO A 1 315 ? 2.699 33.125 44.781 1 90.5 315 PRO A O 1
ATOM 2444 N N . CYS A 1 316 ? 1.154 33.688 46.344 1 90.44 316 CYS A N 1
ATOM 2445 C CA . CYS A 1 316 ? 1.054 35.062 45.844 1 90.44 316 CYS A CA 1
ATOM 2446 C C . CYS A 1 316 ? 2.354 35.844 46.062 1 90.44 316 CYS A C 1
ATOM 2448 O O . CYS A 1 316 ? 2.773 36.625 45.219 1 90.44 316 CYS A O 1
ATOM 2450 N N . TYR A 1 317 ? 2.826 35.656 47.281 1 90.62 317 TYR A N 1
ATOM 2451 C CA . TYR A 1 317 ? 4.172 36.188 47.531 1 90.62 317 TYR A CA 1
ATOM 2452 C C . TYR A 1 317 ? 5.219 35.125 47.188 1 90.62 317 TYR A C 1
ATOM 2454 O O . TYR A 1 317 ? 5.445 34.188 48 1 90.62 317 TYR A O 1
ATOM 2462 N N . GLY A 1 318 ? 5.895 35.25 46 1 91.25 318 GLY A N 1
ATOM 2463 C CA . GLY A 1 318 ? 6.801 34.188 45.562 1 91.25 318 GLY A CA 1
ATOM 2464 C C . GLY A 1 318 ? 7.883 34.688 44.625 1 91.25 318 GLY A C 1
ATOM 2465 O O . GLY A 1 318 ? 8.602 35.625 44.938 1 91.25 318 GLY A O 1
ATOM 2466 N N . GLN A 1 319 ? 7.984 33.938 43.5 1 93.44 319 GLN A N 1
ATOM 2467 C CA . GLN A 1 319 ? 9.055 34.25 42.562 1 93.44 319 GLN A CA 1
ATOM 2468 C C . GLN A 1 319 ? 8.57 34.156 41.094 1 93.44 319 GLN A C 1
ATOM 2470 O O . GLN A 1 319 ? 7.602 33.438 40.812 1 93.44 319 GLN A O 1
ATOM 2475 N N . ILE A 1 320 ? 9.18 34.969 40.219 1 95.75 320 ILE A N 1
ATOM 2476 C CA . ILE A 1 320 ? 8.922 34.938 38.781 1 95.75 320 ILE A CA 1
ATOM 2477 C C . ILE A 1 320 ? 10.148 34.375 38.062 1 95.75 320 ILE A C 1
ATOM 2479 O O . ILE A 1 320 ? 11.289 34.656 38.438 1 95.75 320 ILE A O 1
ATOM 2483 N N . GLN A 1 321 ? 9.922 33.469 37.219 1 96.94 321 GLN A N 1
ATOM 2484 C CA . GLN A 1 321 ? 10.977 32.906 36.375 1 96.94 321 GLN A CA 1
ATOM 2485 C C . GLN A 1 321 ? 11.148 33.719 35.094 1 96.94 321 GLN A C 1
ATOM 2487 O O . GLN A 1 321 ? 10.172 34.062 34.438 1 96.94 321 GLN A O 1
ATOM 2492 N N . ILE A 1 322 ? 12.375 34.094 34.781 1 96.88 322 ILE A N 1
ATOM 2493 C CA . ILE A 1 322 ? 12.672 34.875 33.562 1 96.88 322 ILE A CA 1
ATOM 2494 C C . ILE A 1 322 ? 13.672 34.125 32.688 1 96.88 322 ILE A C 1
ATOM 2496 O O . ILE A 1 322 ? 14.758 33.75 33.156 1 96.88 322 ILE A O 1
ATOM 2500 N N . ASN A 1 323 ? 13.273 33.812 31.516 1 96.69 323 ASN A N 1
ATOM 2501 C CA . ASN A 1 323 ? 14.156 33.219 30.5 1 96.69 323 ASN A CA 1
ATOM 2502 C C . ASN A 1 323 ? 14.516 34.219 29.422 1 96.69 323 ASN A C 1
ATOM 2504 O O . ASN A 1 323 ? 13.625 34.844 28.828 1 96.69 323 ASN A O 1
ATOM 2508 N N . GLN A 1 324 ? 15.75 34.406 29.234 1 95.38 324 GLN A N 1
ATOM 2509 C CA . GLN A 1 324 ? 16.234 35.312 28.188 1 95.38 324 GLN A CA 1
ATOM 2510 C C . GLN A 1 324 ? 17.047 34.531 27.141 1 95.38 324 GLN A C 1
ATOM 2512 O O . GLN A 1 324 ? 18.016 33.875 27.484 1 95.38 324 GLN A O 1
ATOM 2517 N N . CYS A 1 325 ? 16.578 34.594 25.969 1 94.44 325 CYS A N 1
ATOM 2518 C CA . CYS A 1 325 ? 17.25 33.906 24.891 1 94.44 325 CYS A CA 1
ATOM 2519 C C . CYS A 1 325 ? 17.688 34.875 23.797 1 94.44 325 CYS A C 1
ATOM 2521 O O . CYS A 1 325 ? 16.969 35.812 23.469 1 94.44 325 CYS A O 1
ATOM 2523 N N . THR A 1 326 ? 18.875 34.688 23.281 1 90.75 326 THR A N 1
ATOM 2524 C CA . THR A 1 326 ? 19.375 35.406 22.109 1 90.75 326 THR A CA 1
ATOM 2525 C C . THR A 1 326 ? 19.406 34.469 20.891 1 90.75 326 THR A C 1
ATOM 2527 O O . THR A 1 326 ? 19.906 33.344 20.969 1 90.75 326 THR A O 1
ATOM 2530 N N . MET A 1 327 ? 18.828 34.938 19.828 1 90.62 327 MET A N 1
ATOM 2531 C CA . MET A 1 327 ? 18.703 34.125 18.625 1 90.62 327 MET A CA 1
ATOM 2532 C C . MET A 1 327 ? 19.641 34.594 17.531 1 90.62 327 MET A C 1
ATOM 2534 O O . MET A 1 327 ? 19.75 35.812 17.281 1 90.62 327 MET A O 1
ATOM 2538 N N . HIS A 1 328 ? 20.281 33.594 16.859 1 87.19 328 HIS A N 1
ATOM 2539 C CA . HIS A 1 328 ? 21.156 33.875 15.727 1 87.19 328 HIS A CA 1
ATOM 2540 C C . HIS A 1 328 ? 20.797 33 14.516 1 87.19 328 HIS A C 1
ATOM 2542 O O . HIS A 1 328 ? 20.328 31.875 14.68 1 87.19 328 HIS A O 1
ATOM 2548 N N . HIS A 1 329 ? 20.984 33.625 13.406 1 89.75 329 HIS A N 1
ATOM 2549 C CA . HIS A 1 329 ? 20.766 32.906 12.164 1 89.75 329 HIS A CA 1
ATOM 2550 C C . HIS A 1 329 ? 21.766 31.766 12.008 1 89.75 329 HIS A C 1
ATOM 2552 O O . HIS A 1 329 ? 22.969 31.953 12.203 1 89.75 329 HIS A O 1
ATOM 2558 N N . ALA A 1 330 ? 21.25 30.484 11.766 1 91.75 330 ALA A N 1
ATOM 2559 C CA . ALA A 1 330 ? 22.109 29.312 11.672 1 91.75 330 ALA A CA 1
ATOM 2560 C C . ALA A 1 330 ? 21.5 28.266 10.758 1 91.75 330 ALA A C 1
ATOM 2562 O O . ALA A 1 330 ? 20.344 28.391 10.336 1 91.75 330 ALA A O 1
ATOM 2563 N N . THR A 1 331 ? 22.391 27.375 10.352 1 94.19 331 THR A N 1
ATOM 2564 C CA . THR A 1 331 ? 21.938 26.188 9.648 1 94.19 331 THR A CA 1
ATOM 2565 C C . THR A 1 331 ? 21.703 25.031 10.633 1 94.19 331 THR A C 1
ATOM 2567 O O . THR A 1 331 ? 22.625 24.656 11.375 1 94.19 331 THR A O 1
ATOM 2570 N N . LEU A 1 332 ? 20.5 24.531 10.602 1 96.38 332 LEU A N 1
ATOM 2571 C CA . LEU A 1 332 ? 20.141 23.469 11.539 1 96.38 332 LEU A CA 1
ATOM 2572 C C . LEU A 1 332 ? 19.859 22.156 10.812 1 96.38 332 LEU A C 1
ATOM 2574 O O . LEU A 1 332 ? 19.688 22.141 9.594 1 96.38 332 LEU A O 1
ATOM 2578 N N . LEU A 1 333 ? 19.891 21.078 11.578 1 95.94 333 LEU A N 1
ATOM 2579 C CA . LEU A 1 333 ? 19.516 19.75 11.094 1 95.94 333 LEU A CA 1
ATOM 2580 C C . LEU A 1 333 ? 18.094 19.406 11.484 1 95.94 333 LEU A C 1
ATOM 2582 O O . LEU A 1 333 ? 17.828 19.031 12.625 1 95.94 333 LEU A O 1
ATOM 2586 N N . TYR A 1 334 ? 17.188 19.438 10.5 1 96 334 TYR A N 1
ATOM 2587 C CA . TYR A 1 334 ? 15.773 19.156 10.742 1 96 334 TYR A CA 1
ATOM 2588 C C . TYR A 1 334 ? 15.453 17.703 10.484 1 96 334 TYR A C 1
ATOM 2590 O O . TYR A 1 334 ? 15.695 17.188 9.383 1 96 334 TYR A O 1
ATOM 2598 N N . PRO A 1 335 ? 14.961 17.016 11.445 1 93.88 335 PRO A N 1
ATOM 2599 C CA . PRO A 1 335 ? 14.469 15.664 11.188 1 93.88 335 PRO A CA 1
ATOM 2600 C C . PRO A 1 335 ? 13.086 15.648 10.531 1 93.88 335 PRO A C 1
ATOM 2602 O O . PRO A 1 335 ? 12.102 16.031 11.164 1 93.88 335 PRO A O 1
ATOM 2605 N N . ILE A 1 336 ? 12.961 15.133 9.312 1 91.44 336 ILE A N 1
ATOM 2606 C CA . ILE A 1 336 ? 11.688 15.211 8.617 1 91.44 336 ILE A CA 1
ATOM 2607 C C . ILE A 1 336 ? 11.305 13.828 8.086 1 91.44 336 ILE A C 1
ATOM 2609 O O . ILE A 1 336 ? 12.164 12.953 7.93 1 91.44 336 ILE A O 1
ATOM 2613 N N . LYS A 1 337 ? 10.062 13.672 7.977 1 87.69 337 LYS A N 1
ATOM 2614 C CA . LYS A 1 337 ? 9.453 12.523 7.312 1 87.69 337 LYS A CA 1
ATOM 2615 C C . LYS A 1 337 ? 8.484 12.961 6.219 1 87.69 337 LYS A C 1
ATOM 2617 O O . LYS A 1 337 ? 7.766 13.953 6.383 1 87.69 337 LYS A O 1
ATOM 2622 N N . MET A 1 338 ? 8.602 12.344 5.164 1 84 338 MET A N 1
ATOM 2623 C CA . MET A 1 338 ? 7.684 12.625 4.066 1 84 338 MET A CA 1
ATOM 2624 C C . MET A 1 338 ? 6.629 11.531 3.949 1 84 338 MET A C 1
ATOM 2626 O O . MET A 1 338 ? 6.961 10.359 3.783 1 84 338 MET A O 1
ATOM 2630 N N . ILE A 1 339 ? 5.391 11.945 4.117 1 73.62 339 ILE A N 1
ATOM 2631 C CA . ILE A 1 339 ? 4.262 11.039 3.965 1 73.62 339 ILE A CA 1
ATOM 2632 C C . ILE A 1 339 ? 3.43 11.438 2.75 1 73.62 339 ILE A C 1
ATOM 2634 O O . ILE A 1 339 ? 2.824 12.516 2.734 1 73.62 339 ILE A O 1
ATOM 2638 N N . ASP A 1 340 ? 3.371 10.633 1.748 1 68.62 340 ASP A N 1
ATOM 2639 C CA . ASP A 1 340 ? 2.656 10.93 0.511 1 68.62 340 ASP A CA 1
ATOM 2640 C C . ASP A 1 340 ? 3.107 12.258 -0.083 1 68.62 340 ASP A C 1
ATOM 2642 O O . ASP A 1 340 ? 2.277 13.086 -0.472 1 68.62 340 ASP A O 1
ATOM 2646 N N . GLY A 1 341 ? 4.414 12.539 0.158 1 72 341 GLY A N 1
ATOM 2647 C CA . GLY A 1 341 ? 4.996 13.742 -0.415 1 72 341 GLY A CA 1
ATOM 2648 C C . GLY A 1 341 ? 5.012 14.914 0.546 1 72 341 GLY A C 1
ATOM 2649 O O . GLY A 1 341 ? 5.73 15.891 0.329 1 72 341 GLY A O 1
ATOM 2650 N N . ALA A 1 342 ? 4.207 14.914 1.562 1 79.62 342 ALA A N 1
ATOM 2651 C CA . ALA A 1 342 ? 4.137 16.016 2.525 1 79.62 342 ALA A CA 1
ATOM 2652 C C . ALA A 1 342 ? 5.195 15.852 3.613 1 79.62 342 ALA A C 1
ATOM 2654 O O . ALA A 1 342 ? 5.449 14.734 4.082 1 79.62 342 ALA A O 1
ATOM 2655 N N . VAL A 1 343 ? 5.754 16.969 3.992 1 87.25 343 VAL A N 1
ATOM 2656 C CA . VAL A 1 343 ? 6.836 16.969 4.973 1 87.25 343 VAL A CA 1
ATOM 2657 C C . VAL A 1 343 ? 6.258 17.109 6.379 1 87.25 343 VAL A C 1
ATOM 2659 O O . VAL A 1 343 ? 5.426 17.984 6.629 1 87.25 343 VAL A O 1
ATOM 2662 N N . GLU A 1 344 ? 6.602 16.203 7.223 1 84 344 GLU A N 1
ATOM 2663 C CA . GLU A 1 344 ? 6.293 16.281 8.648 1 84 344 GLU A CA 1
ATOM 2664 C C . GLU A 1 344 ? 7.551 16.109 9.492 1 84 344 GLU A C 1
ATOM 2666 O O . GLU A 1 344 ? 8.508 15.461 9.07 1 84 344 GLU A O 1
ATOM 2671 N N . PHE A 1 345 ? 7.516 16.734 10.578 1 90 345 PHE A N 1
ATOM 2672 C CA . PHE A 1 345 ? 8.672 16.594 11.461 1 90 345 PHE A CA 1
ATOM 2673 C C . PHE A 1 345 ? 8.57 15.32 12.289 1 90 345 PHE A C 1
ATOM 2675 O O . PHE A 1 345 ? 7.492 14.969 12.773 1 90 345 PHE A O 1
ATOM 2682 N N . THR A 1 346 ? 9.633 14.609 12.391 1 84.81 346 THR A N 1
ATOM 2683 C CA . THR A 1 346 ? 9.641 13.328 13.094 1 84.81 346 THR A CA 1
ATOM 2684 C C . THR A 1 346 ? 9.727 13.539 14.602 1 84.81 346 THR A C 1
ATOM 2686 O O . THR A 1 346 ? 9.258 12.703 15.375 1 84.81 346 THR A O 1
ATOM 2689 N N . SER A 1 347 ? 10.43 14.555 14.977 1 82.62 347 SER A N 1
ATOM 2690 C CA . SER A 1 347 ? 10.602 14.828 16.406 1 82.62 347 SER A CA 1
ATOM 2691 C C . SER A 1 347 ? 10.219 16.266 16.734 1 82.62 347 SER A C 1
ATOM 2693 O O . SER A 1 347 ? 10.047 17.094 15.844 1 82.62 347 SER A O 1
ATOM 2695 N N . SER A 1 348 ? 10.062 16.391 18.094 1 86.75 348 SER A N 1
ATOM 2696 C CA . SER A 1 348 ? 9.758 17.734 18.578 1 86.75 348 SER A CA 1
ATOM 2697 C C . SER A 1 348 ? 10.898 18.703 18.266 1 86.75 348 SER A C 1
ATOM 2699 O O . SER A 1 348 ? 12.07 18.328 18.344 1 86.75 348 SER A O 1
ATOM 2701 N N . LEU A 1 349 ? 10.508 19.812 17.875 1 91.88 349 LEU A N 1
ATOM 2702 C CA . LEU A 1 349 ? 11.492 20.844 17.531 1 91.88 349 LEU A CA 1
ATOM 2703 C C . LEU A 1 349 ? 11.82 21.703 18.75 1 91.88 349 LEU A C 1
ATOM 2705 O O . LEU A 1 349 ? 12.492 22.734 18.609 1 91.88 349 LEU A O 1
ATOM 2709 N N . GLU A 1 350 ? 11.445 21.297 19.906 1 91.38 350 GLU A N 1
ATOM 2710 C CA . GLU A 1 350 ? 11.555 22.109 21.109 1 91.38 350 GLU A CA 1
ATOM 2711 C C . GLU A 1 350 ? 13.008 22.344 21.484 1 91.38 350 GLU A C 1
ATOM 2713 O O . GLU A 1 350 ? 13.344 23.344 22.109 1 91.38 350 GLU A O 1
ATOM 2718 N N . ASN A 1 351 ? 13.883 21.469 21.047 1 92.25 351 ASN A N 1
ATOM 2719 C CA . ASN A 1 351 ? 15.289 21.609 21.406 1 92.25 351 ASN A CA 1
ATOM 2720 C C . ASN A 1 351 ? 16.156 21.891 20.188 1 92.25 351 ASN A C 1
ATOM 2722 O O . ASN A 1 351 ? 17.391 21.938 20.297 1 92.25 351 ASN A O 1
ATOM 2726 N N . LEU A 1 352 ? 15.523 22.062 19.156 1 94.69 352 LEU A N 1
ATOM 2727 C CA . LEU A 1 352 ? 16.281 22.344 17.938 1 94.69 352 LEU A CA 1
ATOM 2728 C C . LEU A 1 352 ? 16.906 23.734 18 1 94.69 352 LEU A C 1
ATOM 2730 O O . LEU A 1 352 ? 16.219 24.719 18.266 1 94.69 352 LEU A O 1
ATOM 2734 N N . GLY A 1 353 ? 18.156 23.844 17.812 1 93.5 353 GLY A N 1
ATOM 2735 C CA . GLY A 1 353 ? 18.859 25.125 17.859 1 93.5 353 GLY A CA 1
ATOM 2736 C C . GLY A 1 353 ? 19.375 25.469 19.25 1 93.5 353 GLY A C 1
ATOM 2737 O O . GLY A 1 353 ? 20.109 26.438 19.422 1 93.5 353 GLY A O 1
ATOM 2738 N N . ILE A 1 354 ? 18.875 24.719 20.188 1 93.31 354 ILE A N 1
ATOM 2739 C CA . ILE A 1 354 ? 19.375 24.891 21.547 1 93.31 354 ILE A CA 1
ATOM 2740 C C . ILE A 1 354 ? 20.5 23.875 21.812 1 93.31 354 ILE A C 1
ATOM 2742 O O . ILE A 1 354 ? 21.562 24.25 22.344 1 93.31 354 ILE A O 1
ATOM 2746 N N . ASP A 1 355 ? 20.281 22.672 21.359 1 92.5 355 ASP A N 1
ATOM 2747 C CA . ASP A 1 355 ? 21.297 21.625 21.469 1 92.5 355 ASP A CA 1
ATOM 2748 C C . ASP A 1 355 ? 22.359 21.781 20.391 1 92.5 355 ASP A C 1
ATOM 2750 O O . ASP A 1 355 ? 22.047 21.859 19.203 1 92.5 355 ASP A O 1
ATOM 2754 N N . PRO A 1 356 ? 23.484 21.766 20.75 1 91.62 356 PRO A N 1
ATOM 2755 C CA . PRO A 1 356 ? 24.578 21.984 19.781 1 91.62 356 PRO A CA 1
ATOM 2756 C C . PRO A 1 356 ? 24.609 20.906 18.703 1 91.62 356 PRO A C 1
ATOM 2758 O O . PRO A 1 356 ? 25.047 21.172 17.578 1 91.62 356 PRO A O 1
ATOM 2761 N N . GLU A 1 357 ? 24.109 19.75 19 1 91.31 357 GLU A N 1
ATOM 2762 C CA . GLU A 1 357 ? 24.141 18.672 18.016 1 91.31 357 GLU A CA 1
ATOM 2763 C C . GLU A 1 357 ? 23.203 18.953 16.844 1 91.31 357 GLU A C 1
ATOM 2765 O O . GLU A 1 357 ? 23.359 18.375 15.773 1 91.31 357 GLU A O 1
ATOM 2770 N N . THR A 1 358 ? 22.25 19.812 17.094 1 93.5 358 THR A N 1
ATOM 2771 C CA . THR A 1 358 ? 21.25 20.094 16.062 1 93.5 358 THR A CA 1
ATOM 2772 C C . THR A 1 358 ? 21.719 21.234 15.156 1 93.5 358 THR A C 1
ATOM 2774 O O . THR A 1 358 ? 21.062 21.531 14.148 1 93.5 358 THR A O 1
ATOM 2777 N N . ILE A 1 359 ? 22.844 21.875 15.492 1 93.75 359 ILE A N 1
ATOM 2778 C CA . ILE A 1 359 ? 23.359 23.016 14.727 1 93.75 359 ILE A CA 1
ATOM 2779 C C . ILE A 1 359 ? 24.438 22.531 13.766 1 93.75 359 ILE A C 1
ATOM 2781 O O . ILE A 1 359 ? 25.484 22.031 14.188 1 93.75 359 ILE A O 1
ATOM 2785 N N . ALA A 1 360 ? 24.172 22.656 12.523 1 91.69 360 ALA A N 1
ATOM 2786 C CA . ALA A 1 360 ? 25.141 22.266 11.508 1 91.69 360 ALA A CA 1
ATOM 2787 C C . ALA A 1 360 ? 26.25 23.312 11.352 1 91.69 360 ALA A C 1
ATOM 2789 O O . ALA A 1 360 ? 27.438 22.969 11.312 1 91.69 360 ALA A O 1
ATOM 2790 N N . GLU A 1 361 ? 25.812 24.531 11.125 1 86.81 361 GLU A N 1
ATOM 2791 C CA . GLU A 1 361 ? 26.734 25.641 10.945 1 86.81 361 GLU A CA 1
ATOM 2792 C C . GLU A 1 361 ? 26.203 26.906 11.602 1 86.81 361 GLU A C 1
ATOM 2794 O O . GLU A 1 361 ? 25.031 27.234 11.477 1 86.81 361 GLU A O 1
ATOM 2799 N N . LEU A 1 362 ? 26.953 27.406 12.438 1 80.31 362 LEU A N 1
ATOM 2800 C CA . LEU A 1 362 ? 26.641 28.688 13.055 1 80.31 362 LEU A CA 1
ATOM 2801 C C . LEU A 1 362 ? 27.578 29.781 12.539 1 80.31 362 LEU A C 1
ATOM 2803 O O . LEU A 1 362 ? 28.797 29.672 12.648 1 80.31 362 LEU A O 1
ATOM 2807 N N . ASP A 1 363 ? 27.141 30.516 11.609 1 62.41 363 ASP A N 1
ATOM 2808 C CA . ASP A 1 363 ? 28.016 31.594 11.133 1 62.41 363 ASP A CA 1
ATOM 2809 C C . A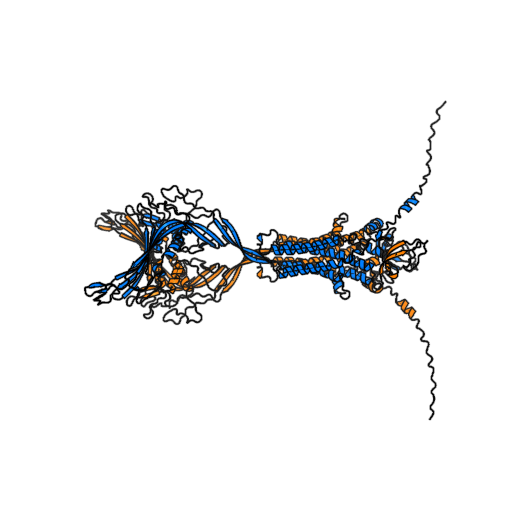SP A 1 363 ? 27.812 32.875 11.961 1 62.41 363 ASP A C 1
ATOM 2811 O O . ASP A 1 363 ? 26.875 33.625 11.727 1 62.41 363 ASP A O 1
ATOM 2815 N N . GLU A 1 364 ? 28.5 32.969 12.883 1 58.34 364 GLU A N 1
ATOM 2816 C CA . GLU A 1 364 ? 28.453 34.125 13.742 1 58.34 364 GLU A CA 1
ATOM 2817 C C . GLU A 1 364 ? 28.844 35.406 12.984 1 58.34 364 GLU A C 1
ATOM 2819 O O . GLU A 1 364 ? 28.578 36.5 13.438 1 58.34 364 GLU A O 1
ATOM 2824 N N . SER A 1 365 ? 29.578 35.094 11.875 1 54.19 365 SER A N 1
ATOM 2825 C CA . SER A 1 365 ? 30.125 36.25 11.156 1 54.19 365 SER A CA 1
ATOM 2826 C C . SER A 1 365 ? 29.047 36.969 10.352 1 54.19 365 SER A C 1
ATOM 2828 O O . SER A 1 365 ? 29.25 38.094 9.883 1 54.19 365 SER A O 1
ATOM 2830 N N . VAL A 1 366 ? 28.031 36.219 10.117 1 53.47 366 VAL A N 1
ATOM 2831 C CA . VAL A 1 366 ? 27.031 36.875 9.289 1 53.47 366 VAL A CA 1
ATOM 2832 C C . VAL A 1 366 ? 26.328 37.969 10.086 1 53.47 366 VAL A C 1
ATOM 2834 O O . VAL A 1 366 ? 25.625 37.688 11.055 1 53.47 366 VAL A O 1
ATOM 2837 N N . THR A 1 367 ? 27.047 39.094 10.188 1 52.31 367 THR A N 1
ATOM 2838 C CA . THR A 1 367 ? 26.438 40.281 10.781 1 52.31 367 THR A CA 1
ATOM 2839 C C . THR A 1 367 ? 25.297 40.812 9.906 1 52.31 367 THR A C 1
ATOM 2841 O O . THR A 1 367 ? 25.5 41.062 8.719 1 52.31 367 THR A O 1
ATOM 2844 N N . TYR A 1 368 ? 24.156 40.406 10.258 1 55.31 368 TYR A N 1
ATOM 2845 C CA . TYR A 1 368 ? 23 40.969 9.547 1 55.31 368 TYR A CA 1
ATOM 2846 C C . TYR A 1 368 ? 22.859 42.469 9.797 1 55.31 368 TYR A C 1
ATOM 2848 O O . TYR A 1 368 ? 22.188 42.875 10.734 1 55.31 368 TYR A O 1
ATOM 2856 N N . ARG A 1 369 ? 23.984 43.281 9.359 1 51.72 369 ARG A N 1
ATOM 2857 C CA . ARG A 1 369 ? 23.906 44.719 9.508 1 51.72 369 ARG A CA 1
ATOM 2858 C C . ARG A 1 369 ? 22.906 45.344 8.531 1 51.72 369 ARG A C 1
ATOM 2860 O O . ARG A 1 369 ? 22.844 44.938 7.371 1 51.72 369 ARG A O 1
ATOM 2867 N N . VAL A 1 370 ? 21.812 45.906 9.094 1 50.53 370 VAL A N 1
ATOM 2868 C CA . VAL A 1 370 ? 20.922 46.719 8.273 1 50.53 370 VAL A CA 1
ATOM 2869 C C . VAL A 1 370 ? 21.719 47.844 7.613 1 50.53 370 VAL A C 1
ATOM 2871 O O . VAL A 1 370 ? 22.391 48.625 8.297 1 50.53 370 VAL A O 1
ATOM 2874 N N . THR A 1 371 ? 22.344 47.656 6.531 1 47.03 371 THR A N 1
ATOM 2875 C CA . THR A 1 371 ? 23.062 48.781 5.926 1 47.03 371 THR A CA 1
ATOM 2876 C C . THR A 1 371 ? 22.078 49.844 5.414 1 47.03 371 THR A C 1
ATOM 2878 O O . THR A 1 371 ? 20.922 49.531 5.133 1 47.03 371 THR A O 1
ATOM 2881 N N . ASN A 1 372 ? 22.438 51.062 5.582 1 44.84 372 ASN A N 1
ATOM 2882 C CA . ASN A 1 372 ? 21.75 52.25 5.102 1 44.84 372 ASN A CA 1
ATOM 2883 C C . ASN A 1 372 ? 21.156 52.031 3.715 1 44.84 372 ASN A C 1
ATOM 2885 O O . ASN A 1 372 ? 20.141 52.625 3.375 1 44.84 372 ASN A O 1
ATOM 2889 N N . ASP A 1 373 ? 21.859 51.312 2.893 1 49.47 373 ASP A N 1
ATOM 2890 C CA . ASP A 1 373 ? 21.516 51.344 1.474 1 49.47 373 ASP A CA 1
ATOM 2891 C C . ASP A 1 373 ? 20.359 50.406 1.156 1 49.47 373 ASP A C 1
ATOM 2893 O O . ASP A 1 373 ? 19.719 50.531 0.111 1 49.47 373 ASP A O 1
ATOM 2897 N N . ASN A 1 374 ? 20.125 49.375 2.025 1 57.44 374 ASN A N 1
ATOM 2898 C CA . ASN A 1 374 ? 19.094 48.406 1.623 1 57.44 374 ASN A CA 1
ATOM 2899 C C . ASN A 1 374 ? 18.062 48.188 2.73 1 57.44 374 ASN A C 1
ATOM 2901 O O . ASN A 1 374 ? 18.422 47.844 3.855 1 57.44 374 ASN A O 1
ATOM 2905 N N . ASN A 1 375 ? 16.891 48.812 2.664 1 70.94 375 ASN A N 1
ATOM 2906 C CA . ASN A 1 375 ? 15.742 48.844 3.562 1 70.94 375 ASN A CA 1
ATOM 2907 C C . ASN A 1 375 ? 15.18 47.438 3.809 1 70.94 375 ASN A C 1
ATOM 2909 O O . ASN A 1 375 ? 13.969 47.281 3.959 1 70.94 375 ASN A O 1
ATOM 2913 N N . LYS A 1 376 ? 16.156 46.438 3.734 1 78.75 376 LYS A N 1
ATOM 2914 C CA . LYS A 1 376 ? 15.641 45.094 3.953 1 78.75 376 LYS A CA 1
ATOM 2915 C C . LYS A 1 376 ? 16.375 44.375 5.086 1 78.75 376 LYS A C 1
ATOM 2917 O O . LYS A 1 376 ? 17.516 44.75 5.41 1 78.75 376 LYS A O 1
ATOM 2922 N N . SER A 1 377 ? 15.789 43.562 5.746 1 83.06 377 SER A N 1
ATOM 2923 C CA . SER A 1 377 ? 16.359 42.781 6.852 1 83.06 377 SER A CA 1
ATOM 2924 C C . SER A 1 377 ? 16.125 41.312 6.664 1 83.06 377 SER A C 1
ATOM 2926 O O . SER A 1 377 ? 15.062 40.875 6.195 1 83.06 377 SER A O 1
ATOM 2928 N N . THR A 1 378 ? 17.141 40.562 7.027 1 85.94 378 THR A N 1
ATOM 2929 C CA . THR A 1 378 ? 17.062 39.094 6.859 1 85.94 378 THR A CA 1
ATOM 2930 C C . THR A 1 378 ? 16.141 38.5 7.918 1 85.94 378 THR A C 1
ATOM 2932 O O . THR A 1 378 ? 15.375 37.562 7.621 1 85.94 378 THR A O 1
ATOM 2935 N N . LEU A 1 379 ? 16.203 39.031 9.18 1 89.12 379 LEU A N 1
ATOM 2936 C CA . LEU A 1 379 ? 15.422 38.406 10.25 1 89.12 379 LEU A CA 1
ATOM 2937 C C . LEU A 1 379 ? 14.336 39.344 10.75 1 89.12 379 LEU A C 1
ATOM 2939 O O . LEU A 1 379 ? 13.586 39.031 11.672 1 89.12 379 LEU A O 1
ATOM 2943 N N . GLY A 1 380 ? 14.25 40.469 10.156 1 86.62 380 GLY A N 1
ATOM 2944 C CA . GLY A 1 380 ? 13.258 41.438 10.609 1 86.62 380 GLY A CA 1
ATOM 2945 C C . GLY A 1 380 ? 11.836 40.938 10.469 1 86.62 380 GLY A C 1
ATOM 2946 O O . GLY A 1 380 ? 10.992 41.188 11.336 1 86.62 380 GLY A O 1
ATOM 2947 N N . GLY A 1 381 ? 11.555 40.344 9.336 1 87.94 381 GLY A N 1
ATOM 2948 C CA . GLY A 1 381 ? 10.219 39.781 9.156 1 87.94 381 GLY A CA 1
ATOM 2949 C C . GLY A 1 381 ? 9.898 38.688 10.141 1 87.94 381 GLY A C 1
ATOM 2950 O O . GLY A 1 381 ? 8.758 38.531 10.586 1 87.94 381 GLY A O 1
ATOM 2951 N N . VAL A 1 382 ? 10.875 37.844 10.492 1 91.81 382 VAL A N 1
ATOM 2952 C CA . VAL A 1 382 ? 10.68 36.781 11.469 1 91.81 382 VAL A CA 1
ATOM 2953 C C . VAL A 1 382 ? 10.359 37.375 12.836 1 91.81 382 VAL A C 1
ATOM 2955 O O . VAL A 1 382 ? 9.516 36.844 13.562 1 91.81 382 VAL A O 1
ATOM 2958 N N . TYR A 1 383 ? 11 38.469 13.109 1 90.06 383 TYR A N 1
ATOM 2959 C CA . TYR A 1 383 ? 10.719 39.188 14.359 1 90.06 383 TYR A CA 1
ATOM 2960 C C . TYR A 1 383 ? 9.281 39.688 14.391 1 90.06 383 TYR A C 1
ATOM 2962 O O . TYR A 1 383 ? 8.578 39.5 15.391 1 90.06 383 TYR A O 1
ATOM 2970 N N . LEU A 1 384 ? 8.922 40.281 13.359 1 87.94 384 LEU A N 1
ATOM 2971 C CA . LEU A 1 384 ? 7.559 40.812 13.305 1 87.94 384 LEU A CA 1
ATOM 2972 C C . LEU A 1 384 ? 6.547 39.656 13.453 1 87.94 384 LEU A C 1
ATOM 2974 O O . LEU A 1 384 ? 5.523 39.812 14.125 1 87.94 384 LEU A O 1
ATOM 2978 N N . ALA A 1 385 ? 6.812 38.625 12.789 1 91.06 385 ALA A N 1
ATOM 2979 C CA . ALA A 1 385 ? 5.934 37.469 12.898 1 91.06 385 ALA A CA 1
ATOM 2980 C C . ALA A 1 385 ? 5.891 36.938 14.328 1 91.06 385 ALA A C 1
ATOM 2982 O O . ALA A 1 385 ? 4.816 36.625 14.852 1 91.06 385 ALA A O 1
ATOM 2983 N N . ALA A 1 386 ? 7.043 36.781 14.898 1 92.81 386 ALA A N 1
ATOM 2984 C CA . ALA A 1 386 ? 7.125 36.312 16.281 1 92.81 386 ALA A CA 1
ATOM 2985 C C . ALA A 1 386 ? 6.363 37.219 17.234 1 92.81 386 ALA A C 1
ATOM 2987 O O . ALA A 1 386 ? 5.633 36.719 18.109 1 92.81 386 ALA A O 1
ATOM 2988 N N . ASN A 1 387 ? 6.555 38.469 17.062 1 88.56 387 ASN A N 1
ATOM 2989 C CA . ASN A 1 387 ? 5.887 39.438 17.922 1 88.56 387 ASN A CA 1
ATOM 2990 C C . ASN A 1 387 ? 4.371 39.375 17.766 1 88.56 387 ASN A C 1
ATOM 2992 O O . ASN A 1 387 ? 3.633 39.5 18.734 1 88.56 387 ASN A O 1
ATOM 2996 N N . ASN A 1 388 ? 4.004 39.219 16.609 1 83.94 388 ASN A N 1
ATOM 2997 C CA . ASN A 1 388 ? 2.57 39.188 16.328 1 83.94 388 ASN A CA 1
ATOM 2998 C C . ASN A 1 388 ? 1.931 37.875 16.781 1 83.94 388 ASN A C 1
ATOM 3000 O O . ASN A 1 388 ? 0.78 37.875 17.234 1 83.94 388 ASN A O 1
ATOM 3004 N N . LEU A 1 389 ? 2.633 36.875 16.688 1 87.06 389 LEU A N 1
ATOM 3005 C CA . LEU A 1 389 ? 2.055 35.562 16.953 1 87.06 389 LEU A CA 1
ATOM 3006 C C . LEU A 1 389 ? 2.225 35.188 18.422 1 87.06 389 LEU A C 1
ATOM 3008 O O . LEU A 1 389 ? 1.351 34.531 19 1 87.06 389 LEU A O 1
ATOM 3012 N N . PHE A 1 390 ? 3.357 35.594 19.016 1 91.38 390 PHE A N 1
ATOM 3013 C CA . PHE A 1 390 ? 3.705 34.906 20.25 1 91.38 390 PHE A CA 1
ATOM 3014 C C . PHE A 1 390 ? 3.787 35.906 21.406 1 91.38 390 PHE A C 1
ATOM 3016 O O . PHE A 1 390 ? 3.861 35.531 22.562 1 91.38 390 PHE A O 1
ATOM 3023 N N . LYS A 1 391 ? 3.793 37.188 21.109 1 91.19 391 LYS A N 1
ATOM 3024 C CA . LYS A 1 391 ? 3.762 38.125 22.219 1 91.19 391 LYS A CA 1
ATOM 3025 C C . LYS A 1 391 ? 2.479 38 23.031 1 91.19 391 LYS A C 1
ATOM 3027 O O . LYS A 1 391 ? 1.382 37.969 22.469 1 91.19 391 LYS A O 1
ATOM 3032 N N . SER A 1 392 ? 2.656 37.781 24.312 1 91.69 392 SER A N 1
ATOM 3033 C CA . SER A 1 392 ? 1.521 37.562 25.203 1 91.69 392 SER A CA 1
ATOM 3034 C C . SER A 1 392 ? 1.794 38.156 26.578 1 91.69 392 SER A C 1
ATOM 3036 O O . SER A 1 392 ? 2.951 38.312 26.969 1 91.69 392 SER A O 1
ATOM 3038 N N . GLU A 1 393 ? 0.657 38.469 27.219 1 91.69 393 GLU A N 1
ATOM 3039 C CA . GLU A 1 393 ? 0.756 39 28.578 1 91.69 393 GLU A CA 1
ATOM 3040 C C . GLU A 1 393 ? -0.418 38.531 29.438 1 91.69 393 GLU A C 1
ATOM 3042 O O . GLU A 1 393 ? -1.53 38.344 28.938 1 91.69 393 GLU A O 1
ATOM 3047 N N . GLY A 1 394 ? -0.081 38.219 30.656 1 89.38 394 GLY A N 1
ATOM 3048 C CA . GLY A 1 394 ? -1.06 37.969 31.703 1 89.38 394 GLY A CA 1
ATOM 3049 C C . GLY A 1 394 ? -0.903 38.875 32.906 1 89.38 394 GLY A C 1
ATOM 3050 O O . GLY A 1 394 ? 0.085 38.781 33.625 1 89.38 394 GLY A O 1
ATOM 3051 N N . LEU A 1 395 ? -1.985 39.781 33.031 1 89 395 LEU A N 1
ATOM 3052 C CA . LEU A 1 395 ? -1.945 40.781 34.094 1 89 395 LEU A CA 1
ATOM 3053 C C . LEU A 1 395 ? -3.02 40.531 35.156 1 89 395 LEU A C 1
ATOM 3055 O O . LEU A 1 395 ? -4.195 40.375 34.812 1 89 395 LEU A O 1
ATOM 3059 N N . GLY A 1 396 ? -2.467 40.406 36.375 1 84.44 396 GLY A N 1
ATOM 3060 C CA . GLY A 1 396 ? -3.408 40.438 37.469 1 84.44 396 GLY A CA 1
ATOM 3061 C C . GLY A 1 396 ? -3.725 41.812 37.969 1 84.44 396 GLY A C 1
ATOM 3062 O O . GLY A 1 396 ? -2.818 42.625 38.219 1 84.44 396 GLY A O 1
ATOM 3063 N N . GLU A 1 397 ? -5.004 42.125 37.938 1 82 397 GLU A N 1
ATOM 3064 C CA . GLU A 1 397 ? -5.414 43.438 38.375 1 82 397 GLU A CA 1
ATOM 3065 C C . GLU A 1 397 ? -6.293 43.344 39.625 1 82 397 GLU A C 1
ATOM 3067 O O . GLU A 1 397 ? -7.25 42.594 39.656 1 82 397 GLU A O 1
ATOM 3072 N N . ALA A 1 398 ? -5.832 44.062 40.594 1 77.69 398 ALA A N 1
ATOM 3073 C CA . ALA A 1 398 ? -6.629 44.156 41.812 1 77.69 398 ALA A CA 1
ATOM 3074 C C . ALA A 1 398 ? -7.207 45.562 41.969 1 77.69 398 ALA A C 1
ATOM 3076 O O . ALA A 1 398 ? -6.465 46.531 42.188 1 77.69 398 ALA A O 1
ATOM 3077 N N . THR A 1 399 ? -8.516 45.688 41.656 1 72.56 399 THR A N 1
ATOM 3078 C CA . THR A 1 399 ? -9.203 46.969 41.844 1 72.56 399 THR A CA 1
ATOM 3079 C C . THR A 1 399 ? -10.445 46.781 42.719 1 72.56 399 THR A C 1
ATOM 3081 O O . THR A 1 399 ? -11.281 45.938 42.438 1 72.56 399 THR A O 1
ATOM 3084 N N . ASP A 1 400 ? -10.68 47.75 43.562 1 68.06 400 ASP A N 1
ATOM 3085 C CA . ASP A 1 400 ? -11.875 47.875 44.406 1 68.06 400 ASP A CA 1
ATOM 3086 C C . ASP A 1 400 ? -12.258 46.5 45 1 68.06 400 ASP A C 1
ATOM 3088 O O . ASP A 1 400 ? -13.398 46.062 44.875 1 68.06 400 ASP A O 1
ATOM 3092 N N . HIS A 1 401 ? -11.289 45.719 45.562 1 64.56 401 HIS A N 1
ATOM 3093 C CA . HIS A 1 401 ? -11.453 44.469 46.25 1 64.56 401 HIS A CA 1
ATOM 3094 C C . HIS A 1 401 ? -11.773 43.344 45.281 1 64.56 401 HIS A C 1
ATOM 3096 O O . HIS A 1 401 ? -12.281 42.281 45.688 1 64.56 401 HIS A O 1
ATOM 3102 N N . ARG A 1 402 ? -11.555 43.656 44.031 1 70 402 ARG A N 1
ATOM 3103 C CA . ARG A 1 402 ? -11.773 42.625 43 1 70 402 ARG A CA 1
ATOM 3104 C C . ARG A 1 402 ? -10.469 42.281 42.281 1 70 402 ARG A C 1
ATOM 3106 O O . ARG A 1 402 ? -9.648 43.156 42.031 1 70 402 ARG A O 1
ATOM 3113 N N . TRP A 1 403 ? -10.273 40.906 42.156 1 73.44 403 TRP A N 1
ATOM 3114 C CA . TRP A 1 403 ? -9.125 40.406 41.438 1 73.44 403 TRP A CA 1
ATOM 3115 C C . TRP A 1 403 ? -9.547 39.844 40.062 1 73.44 403 TRP A C 1
ATOM 3117 O O . TRP A 1 403 ? -10.461 39.031 40 1 73.44 403 TRP A O 1
ATOM 3127 N N . THR A 1 404 ? -8.984 40.531 39.031 1 76.25 404 THR A N 1
ATOM 3128 C CA . THR A 1 404 ? -9.289 40.031 37.688 1 76.25 404 THR A CA 1
ATOM 3129 C C . THR A 1 404 ? -8.008 39.719 36.906 1 76.25 404 THR A C 1
ATOM 3131 O O . THR A 1 404 ? -6.965 40.344 37.188 1 76.25 404 THR A O 1
ATOM 3134 N N . LEU A 1 405 ? -8.078 38.719 36.156 1 79.31 405 LEU A N 1
ATOM 3135 C CA . LEU A 1 405 ? -6.973 38.406 35.25 1 79.31 405 LEU A CA 1
ATOM 3136 C C . LEU A 1 405 ? -7.254 38.875 33.844 1 79.31 405 LEU A C 1
ATOM 3138 O O . LEU A 1 405 ? -8.297 38.562 33.25 1 79.31 405 LEU A O 1
ATOM 3142 N N . GLU A 1 406 ? -6.387 39.719 33.344 1 77.44 406 GLU A N 1
ATOM 3143 C CA . GLU A 1 406 ? -6.457 40.156 31.953 1 77.44 406 GLU A CA 1
ATOM 3144 C C . GLU A 1 406 ? -5.348 39.531 31.125 1 77.44 406 GLU A C 1
ATOM 3146 O O . GLU A 1 406 ? -4.168 39.625 31.453 1 77.44 406 GLU A O 1
ATOM 3151 N N . THR A 1 407 ? -5.777 38.719 30.172 1 79.94 407 THR A N 1
ATOM 3152 C CA . THR A 1 407 ? -4.785 38.062 29.312 1 79.94 407 THR A CA 1
ATOM 3153 C C . THR A 1 407 ? -4.855 38.625 27.891 1 79.94 407 THR A C 1
ATOM 3155 O O . THR A 1 407 ? -5.93 39 27.422 1 79.94 407 THR A O 1
ATOM 3158 N N . SER A 1 408 ? -3.658 38.812 27.281 1 79.94 408 SER A N 1
ATOM 3159 C CA . SER A 1 408 ? -3.537 39.156 25.875 1 79.94 408 SER A CA 1
ATOM 3160 C C . SER A 1 408 ? -2.549 38.25 25.156 1 79.94 408 SER A C 1
ATOM 3162 O O . SER A 1 408 ? -1.512 37.875 25.719 1 79.94 408 SER A O 1
ATOM 3164 N N . GLY A 1 409 ? -2.953 37.75 24 1 81.88 409 GLY A N 1
ATOM 3165 C CA . GLY A 1 409 ? -2.098 36.844 23.234 1 81.88 409 GLY A CA 1
ATOM 3166 C C . GLY A 1 409 ? -2.416 35.406 23.484 1 81.88 409 GLY A C 1
ATOM 3167 O O . GLY A 1 409 ? -3.006 35.031 24.5 1 81.88 409 GLY A O 1
ATOM 3168 N N . MET A 1 410 ? -1.95 34.625 22.641 1 80.88 410 MET A N 1
ATOM 3169 C CA . MET A 1 410 ? -2.348 33.219 22.672 1 80.88 410 MET A CA 1
ATOM 3170 C C . MET A 1 410 ? -1.492 32.438 23.656 1 80.88 410 MET A C 1
ATOM 3172 O O . MET A 1 410 ? -1.979 31.5 24.297 1 80.88 410 MET A O 1
ATOM 3176 N N . ILE A 1 411 ? -0.272 32.781 23.844 1 90.06 411 ILE A N 1
ATOM 3177 C CA . ILE A 1 411 ? 0.657 31.984 24.641 1 90.06 411 ILE A CA 1
ATOM 3178 C C . ILE A 1 411 ? 0.258 32.062 26.109 1 90.06 411 ILE A C 1
ATOM 3180 O O . ILE A 1 411 ? 0.406 31.078 26.844 1 90.06 411 ILE A O 1
ATOM 3184 N N . ALA A 1 412 ? -0.297 33.156 26.562 1 90.06 412 ALA A N 1
ATOM 3185 C CA . ALA A 1 412 ? -0.703 33.312 27.953 1 90.06 412 ALA A CA 1
ATOM 3186 C C . ALA A 1 412 ? -1.846 32.375 28.297 1 90.06 412 ALA A C 1
ATOM 3188 O O . ALA A 1 412 ? -1.888 31.828 29.406 1 90.06 412 ALA A O 1
ATOM 3189 N N . GLN A 1 413 ? -2.684 32.219 27.406 1 80.81 413 GLN A N 1
ATOM 3190 C CA . GLN A 1 413 ? -3.824 31.344 27.656 1 80.81 413 GLN A CA 1
ATOM 3191 C C . GLN A 1 413 ? -3.43 29.875 27.516 1 80.81 413 GLN A C 1
ATOM 3193 O O . GLN A 1 413 ? -3.889 29.031 28.281 1 80.81 413 GLN A O 1
ATOM 3198 N N . ASP A 1 414 ? -2.598 29.656 26.609 1 81.81 414 ASP A N 1
ATOM 3199 C CA . ASP A 1 414 ? -2.211 28.281 26.266 1 81.81 414 ASP A CA 1
ATOM 3200 C C . ASP A 1 414 ? -1.348 27.672 27.359 1 81.81 414 ASP A C 1
ATOM 3202 O O . ASP A 1 414 ? -1.311 26.453 27.516 1 81.81 414 ASP A O 1
ATOM 3206 N N . HIS A 1 415 ? -0.691 28.484 28.109 1 88.75 415 HIS A N 1
ATOM 3207 C CA . HIS A 1 415 ? 0.292 27.938 29.031 1 88.75 415 HIS A CA 1
ATOM 3208 C C . HIS A 1 415 ? -0.179 28.078 30.484 1 88.75 415 HIS A C 1
ATOM 3210 O O . HIS A 1 415 ? 0.586 27.828 31.406 1 88.75 415 HIS A O 1
ATOM 3216 N N . LEU A 1 416 ? -1.414 28.453 30.594 1 87.06 416 LEU A N 1
ATOM 3217 C CA . LEU A 1 416 ? -1.991 28.5 31.938 1 87.06 416 LEU A CA 1
ATOM 3218 C C . LEU A 1 416 ? -2.164 27.094 32.5 1 87.06 416 LEU A C 1
ATOM 3220 O O . LEU A 1 416 ? -2.766 26.234 31.875 1 87.06 416 LEU A O 1
ATOM 3224 N N . THR A 1 417 ? -1.563 26.797 33.594 1 85.62 417 THR A N 1
ATOM 3225 C CA . THR A 1 417 ? -1.597 25.453 34.156 1 85.62 417 THR A CA 1
ATOM 3226 C C . THR A 1 417 ? -2.645 25.359 35.25 1 85.62 417 THR A C 1
ATOM 3228 O O . THR A 1 417 ? -3.312 24.328 35.406 1 85.62 417 THR A O 1
ATOM 3231 N N . SER A 1 418 ? -2.641 26.359 36.125 1 82.62 418 SER A N 1
ATOM 3232 C CA . SER A 1 418 ? -3.594 26.359 37.219 1 82.62 418 SER A CA 1
ATOM 3233 C C . SER A 1 418 ? -4.301 27.703 37.344 1 82.62 418 SER A C 1
ATOM 3235 O O . SER A 1 418 ? -3.674 28.766 37.188 1 82.62 418 SER A O 1
ATOM 3237 N N . THR A 1 419 ? -5.652 27.484 37.5 1 76.81 419 THR A N 1
ATOM 3238 C CA . THR A 1 419 ? -6.434 28.719 37.625 1 76.81 419 THR A CA 1
ATOM 3239 C C . THR A 1 419 ? -7.25 28.688 38.938 1 76.81 419 THR A C 1
ATOM 3241 O O . THR A 1 419 ? -7.832 27.656 39.281 1 76.81 419 THR A O 1
ATOM 3244 N N . ASN A 1 420 ? -7.023 29.734 39.688 1 74.69 420 ASN A N 1
ATOM 3245 C CA . ASN A 1 420 ? -7.898 29.984 40.812 1 74.69 420 ASN A CA 1
ATOM 3246 C C . ASN A 1 420 ? -8.766 31.219 40.594 1 74.69 420 ASN A C 1
ATOM 3248 O O . ASN A 1 420 ? -8.281 32.344 40.656 1 74.69 420 ASN A O 1
ATOM 3252 N N . TYR A 1 421 ? -10.062 31.031 40.469 1 67.5 421 TYR A N 1
ATOM 3253 C CA . TYR A 1 421 ? -10.969 32.094 40.094 1 67.5 421 TYR A CA 1
ATOM 3254 C C . TYR A 1 421 ? -11.203 33.062 41.25 1 67.5 421 TYR A C 1
ATOM 3256 O O . TYR A 1 421 ? -11.609 34.219 41.031 1 67.5 421 TYR A O 1
ATOM 3264 N N . THR A 1 422 ? -10.953 32.594 42.438 1 69.31 422 THR A N 1
ATOM 3265 C CA . THR A 1 422 ? -11.141 33.438 43.594 1 69.31 422 THR A CA 1
ATOM 3266 C C . THR A 1 422 ? -9.867 34.219 43.938 1 69.31 422 THR A C 1
ATOM 3268 O O . THR A 1 422 ? -9.922 35.375 44.281 1 69.31 422 THR A O 1
ATOM 3271 N N . TYR A 1 423 ? -8.75 33.469 43.781 1 77.19 423 TYR A N 1
ATOM 3272 C CA . TYR A 1 423 ? -7.453 34.094 44.031 1 77.19 423 TYR A CA 1
ATOM 3273 C C . TYR A 1 423 ? -6.578 34.031 42.781 1 77.19 423 TYR A C 1
ATOM 3275 O O . TYR A 1 423 ? -5.734 33.156 42.656 1 77.19 423 TYR A O 1
ATOM 3283 N N . ILE A 1 424 ? -6.664 35.062 42 1 81.44 424 ILE A N 1
ATOM 3284 C CA . ILE A 1 424 ? -6 35.094 40.719 1 81.44 424 ILE A CA 1
ATOM 3285 C C . ILE A 1 424 ? -4.484 35.062 40.906 1 81.44 424 ILE A C 1
ATOM 3287 O O . ILE A 1 424 ? -3.744 34.594 40.031 1 81.44 424 ILE A O 1
ATOM 3291 N N . CYS A 1 425 ? -4.055 35.594 42.094 1 87.44 425 CYS A N 1
ATOM 3292 C CA . CYS A 1 425 ? -2.621 35.625 42.344 1 87.44 425 CYS A CA 1
ATOM 3293 C C . CYS A 1 425 ? -2.051 34.219 42.438 1 87.44 425 CYS A C 1
ATOM 3295 O O . CYS A 1 425 ? -0.835 34.031 42.375 1 87.44 425 CYS A O 1
ATOM 3297 N N . GLU A 1 426 ? -2.904 33.219 42.469 1 88.5 426 GLU A N 1
ATOM 3298 C CA . GLU A 1 426 ? -2.443 31.844 42.594 1 88.5 426 GLU A CA 1
ATOM 3299 C C . GLU A 1 426 ? -2.354 31.156 41.25 1 88.5 426 GLU A C 1
ATOM 3301 O O . GLU A 1 426 ? -1.915 30 41.156 1 88.5 426 GLU A O 1
ATOM 3306 N N . ASP A 1 427 ? -2.643 31.859 40.219 1 87.94 427 ASP A N 1
ATOM 3307 C CA . ASP A 1 427 ? -2.535 31.266 38.875 1 87.94 427 ASP A CA 1
ATOM 3308 C C . ASP A 1 427 ? -1.077 31.016 38.5 1 87.94 427 ASP A C 1
ATOM 3310 O O . ASP A 1 427 ? -0.187 31.766 38.906 1 87.94 427 ASP A O 1
ATOM 3314 N N . THR A 1 428 ? -0.871 29.922 37.844 1 92.5 428 THR A N 1
ATOM 3315 C CA . THR A 1 428 ? 0.488 29.562 37.438 1 92.5 428 THR A CA 1
ATOM 3316 C C . THR A 1 428 ? 0.553 29.25 35.938 1 92.5 428 THR A C 1
ATOM 3318 O O . THR A 1 428 ? -0.457 28.906 35.344 1 92.5 428 THR A O 1
ATOM 3321 N N . TRP A 1 429 ? 1.715 29.484 35.375 1 93.75 429 TRP A N 1
ATOM 3322 C CA . TRP A 1 429 ? 1.978 29.219 33.969 1 93.75 429 TRP A CA 1
ATOM 3323 C C . TRP A 1 429 ? 3.152 28.266 33.781 1 93.75 429 TRP A C 1
ATOM 3325 O O . TRP A 1 429 ? 4.035 28.203 34.656 1 93.75 429 TRP A O 1
ATOM 3335 N N . ARG A 1 430 ? 3.135 27.469 32.719 1 92.81 430 ARG A N 1
ATOM 3336 C CA . ARG A 1 430 ? 4.289 26.656 32.344 1 92.81 430 ARG A CA 1
ATOM 3337 C C . ARG A 1 430 ? 5.25 27.453 31.469 1 92.81 430 ARG A C 1
ATOM 3339 O O . ARG A 1 430 ? 4.867 28.484 30.875 1 92.81 430 ARG A O 1
ATOM 3346 N N . ASP A 1 431 ? 6.453 26.984 31.344 1 94.5 431 ASP A N 1
ATOM 3347 C CA . ASP A 1 431 ? 7.488 27.609 30.531 1 94.5 431 ASP A CA 1
ATOM 3348 C C . ASP A 1 431 ? 7.105 27.609 29.062 1 94.5 431 ASP A C 1
ATOM 3350 O O . ASP A 1 431 ? 6.941 26.547 28.453 1 94.5 431 ASP A O 1
ATOM 3354 N N . PRO A 1 432 ? 6.945 28.766 28.469 1 95.44 432 PRO A N 1
ATOM 3355 C CA . PRO A 1 432 ? 6.57 28.828 27.062 1 95.44 432 PRO A CA 1
ATOM 3356 C C . PRO A 1 432 ? 7.77 28.703 26.125 1 95.44 432 PRO A C 1
ATOM 3358 O O . PRO A 1 432 ? 7.602 28.594 24.906 1 95.44 432 PRO A O 1
ATOM 3361 N N . THR A 1 433 ? 8.992 28.625 26.594 1 95.38 433 THR A N 1
ATOM 3362 C CA . THR A 1 433 ? 10.211 28.719 25.781 1 95.38 433 THR A CA 1
ATOM 3363 C C . THR A 1 433 ? 10.281 27.562 24.781 1 95.38 433 THR A C 1
ATOM 3365 O O . THR A 1 433 ? 10.523 27.781 23.594 1 95.38 433 THR A O 1
ATOM 3368 N N . PRO A 1 434 ? 10.047 26.328 25.234 1 93.44 434 PRO A N 1
ATOM 3369 C CA . PRO A 1 434 ? 10.141 25.234 24.281 1 93.44 434 PRO A CA 1
ATOM 3370 C C . PRO A 1 434 ? 9.148 25.359 23.125 1 93.44 434 PRO A C 1
ATOM 3372 O O . PRO A 1 434 ? 9.477 25.062 21.969 1 93.44 434 PRO A O 1
ATOM 3375 N N . LYS A 1 435 ? 7.992 25.812 23.406 1 92.12 435 LYS A N 1
ATOM 3376 C CA . LYS A 1 435 ? 6.984 25.984 22.359 1 92.12 435 LYS A CA 1
ATOM 3377 C C . LYS A 1 435 ? 7.387 27.094 21.375 1 92.12 435 LYS A C 1
ATOM 3379 O O . LYS A 1 435 ? 7.203 26.953 20.172 1 92.12 435 LYS A O 1
ATOM 3384 N N . ILE A 1 436 ? 7.859 28.141 21.906 1 94.69 436 ILE A N 1
ATOM 3385 C CA . ILE A 1 436 ? 8.258 29.266 21.078 1 94.69 436 ILE A CA 1
ATOM 3386 C C . ILE A 1 436 ? 9.406 28.859 20.156 1 94.69 436 ILE A C 1
ATOM 3388 O O . ILE A 1 436 ? 9.422 29.203 18.984 1 94.69 436 ILE A O 1
ATOM 3392 N N . VAL A 1 437 ? 10.312 28.094 20.703 1 95.44 437 VAL A N 1
ATOM 3393 C CA . VAL A 1 437 ? 11.438 27.594 19.922 1 95.44 437 VAL A CA 1
ATOM 3394 C C . VAL A 1 437 ? 10.914 26.719 18.781 1 95.44 437 VAL A C 1
ATOM 3396 O O . VAL A 1 437 ? 11.305 26.891 17.625 1 95.44 437 VAL A O 1
ATOM 3399 N N . ALA A 1 438 ? 10.062 25.875 19.109 1 93.69 438 ALA A N 1
ATOM 3400 C CA . ALA A 1 438 ? 9.531 24.953 18.109 1 93.69 438 ALA A CA 1
ATOM 3401 C C . ALA A 1 438 ? 8.797 25.703 17 1 93.69 438 ALA A C 1
ATOM 3403 O O . ALA A 1 438 ? 8.977 25.406 15.82 1 93.69 438 ALA A O 1
ATOM 3404 N N . GLU A 1 439 ? 7.992 26.688 17.391 1 93.12 439 GLU A N 1
ATOM 3405 C CA . GLU A 1 439 ? 7.191 27.406 16.406 1 93.12 439 GLU A CA 1
ATOM 3406 C C . GLU A 1 439 ? 8.07 28.297 15.523 1 93.12 439 GLU A C 1
ATOM 3408 O O . GLU A 1 439 ? 7.805 28.438 14.328 1 93.12 439 GLU A O 1
ATOM 3413 N N . LEU A 1 440 ? 9.016 28.812 16.078 1 95.5 440 LEU A N 1
ATOM 3414 C CA . LEU A 1 440 ? 9.914 29.656 15.281 1 95.5 440 LEU A CA 1
ATOM 3415 C C . LEU A 1 440 ? 10.711 28.797 14.297 1 95.5 440 LEU A C 1
ATOM 3417 O O . LEU A 1 440 ? 10.961 29.219 13.164 1 95.5 440 LEU A O 1
ATOM 3421 N N . GLN A 1 441 ? 11.109 27.656 14.789 1 96.62 441 GLN A N 1
ATOM 3422 C CA . GLN A 1 441 ? 11.836 26.766 13.891 1 96.62 441 GLN A CA 1
ATOM 3423 C C . GLN A 1 441 ? 10.945 26.312 12.734 1 96.62 441 GLN A C 1
ATOM 3425 O O . GLN A 1 441 ? 11.414 26.188 11.594 1 96.62 441 GLN A O 1
ATOM 3430 N N . LYS A 1 442 ? 9.734 26.062 13.016 1 94.12 442 LYS A N 1
ATOM 3431 C CA . LYS A 1 442 ? 8.797 25.703 11.953 1 94.12 442 LYS A CA 1
ATOM 3432 C C . LYS A 1 442 ? 8.68 26.812 10.914 1 94.12 442 LYS A C 1
ATOM 3434 O O . LYS A 1 442 ? 8.656 26.531 9.711 1 94.12 442 LYS A O 1
ATOM 3439 N N . LEU A 1 443 ? 8.578 27.969 11.422 1 94.88 443 LEU A N 1
ATOM 3440 C CA . LEU A 1 443 ? 8.469 29.125 10.531 1 94.88 443 LEU A CA 1
ATOM 3441 C C . LEU A 1 443 ? 9.727 29.281 9.688 1 94.88 443 LEU A C 1
ATOM 3443 O O . LEU A 1 443 ? 9.648 29.531 8.484 1 94.88 443 LEU A O 1
ATOM 3447 N N . MET A 1 444 ? 10.812 29.109 10.297 1 96 444 MET A N 1
ATOM 3448 C CA . MET A 1 444 ? 12.078 29.234 9.594 1 96 444 MET A CA 1
ATOM 3449 C C . MET A 1 444 ? 12.234 28.156 8.539 1 96 444 MET A C 1
ATOM 3451 O O . MET A 1 444 ? 12.758 28.406 7.449 1 96 444 MET A O 1
ATOM 3455 N N . PHE A 1 445 ? 11.805 27 8.852 1 95.94 445 PHE A N 1
ATOM 3456 C CA . PHE A 1 445 ? 11.891 25.891 7.898 1 95.94 445 PHE A CA 1
ATOM 3457 C C . PHE A 1 445 ? 11.031 26.188 6.668 1 95.94 445 PHE A C 1
ATOM 3459 O O . PHE A 1 445 ? 11.461 25.938 5.539 1 95.94 445 PHE A O 1
ATOM 3466 N N . ARG A 1 446 ? 9.891 26.656 6.926 1 95.25 446 ARG A N 1
ATOM 3467 C CA . ARG A 1 446 ? 9.008 27.016 5.82 1 95.25 446 ARG A CA 1
ATOM 3468 C C . ARG A 1 446 ? 9.625 28.109 4.961 1 95.25 446 ARG A C 1
ATOM 3470 O O . ARG A 1 446 ? 9.469 28.109 3.74 1 95.25 446 ARG A O 1
ATOM 3477 N N . ALA A 1 447 ? 10.211 29.078 5.613 1 96 447 ALA A N 1
ATOM 3478 C CA . ALA A 1 447 ? 10.883 30.141 4.891 1 96 447 ALA A CA 1
ATOM 3479 C C . ALA A 1 447 ? 12.023 29.609 4.035 1 96 447 ALA A C 1
ATOM 3481 O O . ALA A 1 447 ? 12.211 30.031 2.891 1 96 447 ALA A O 1
ATOM 3482 N N . ALA A 1 448 ? 12.703 28.703 4.594 1 95.62 448 ALA A N 1
ATOM 3483 C CA . ALA A 1 448 ? 13.82 28.094 3.875 1 95.62 448 ALA A CA 1
ATOM 3484 C C . ALA A 1 448 ? 13.336 27.359 2.631 1 95.62 448 ALA A C 1
ATOM 3486 O O . ALA A 1 448 ? 14.008 27.359 1.598 1 95.62 448 ALA A O 1
ATOM 3487 N N . LEU A 1 449 ? 12.219 26.734 2.707 1 93.44 449 LEU A N 1
ATOM 3488 C CA . LEU A 1 449 ? 11.648 25.969 1.602 1 93.44 449 LEU A CA 1
ATOM 3489 C C . LEU A 1 449 ? 11.133 26.906 0.51 1 93.44 449 LEU A C 1
ATOM 3491 O O . LEU A 1 449 ? 11.078 26.516 -0.662 1 93.44 449 LEU A O 1
ATOM 3495 N N . SER A 1 450 ? 10.75 28.062 0.909 1 92.94 450 SER A N 1
ATOM 3496 C CA . SER A 1 450 ? 10.062 28.969 -0.015 1 92.94 450 SER A CA 1
ATOM 3497 C C . SER A 1 450 ? 11.055 29.797 -0.812 1 92.94 450 SER A C 1
ATOM 3499 O O . SER A 1 450 ? 10.68 30.469 -1.781 1 92.94 450 SER A O 1
ATOM 3501 N N . VAL A 1 451 ? 12.305 29.766 -0.428 1 92.88 451 VAL A N 1
ATOM 3502 C CA . VAL A 1 451 ? 13.305 30.516 -1.183 1 92.88 451 VAL A CA 1
ATOM 3503 C C . VAL A 1 451 ? 13.414 29.938 -2.596 1 92.88 451 VAL A C 1
ATOM 3505 O O . VAL A 1 451 ? 13.68 28.75 -2.773 1 92.88 451 VAL A O 1
ATOM 3508 N N . PRO A 1 452 ? 13.117 30.75 -3.496 1 86.75 452 PRO A N 1
ATOM 3509 C CA . PRO A 1 452 ? 13.18 30.25 -4.871 1 86.75 452 PRO A CA 1
ATOM 3510 C C . PRO A 1 452 ? 14.602 29.875 -5.305 1 86.75 452 PRO A C 1
ATOM 3512 O O . PRO A 1 452 ? 15.562 30.547 -4.914 1 86.75 452 PRO A O 1
ATOM 3515 N N . TYR A 1 453 ? 14.68 28.844 -6.031 1 84.06 453 TYR A N 1
ATOM 3516 C CA . TYR A 1 453 ? 15.953 28.406 -6.586 1 84.06 453 TYR A CA 1
ATOM 3517 C C . TYR A 1 453 ? 15.93 28.453 -8.109 1 84.06 453 TYR A C 1
ATOM 3519 O O . TYR A 1 453 ? 15.047 27.875 -8.734 1 84.06 453 TYR A O 1
ATOM 3527 N N . ASP A 1 454 ? 16.703 29.281 -8.594 1 80.31 454 ASP A N 1
ATOM 3528 C CA . ASP A 1 454 ? 16.969 29.312 -10.031 1 80.31 454 ASP A CA 1
ATOM 3529 C C . ASP A 1 454 ? 18.438 29.016 -10.328 1 80.31 454 ASP A C 1
ATOM 3531 O O . ASP A 1 454 ? 19.312 29.828 -10.023 1 80.31 454 ASP A O 1
ATOM 3535 N N . PRO A 1 455 ? 18.609 27.797 -10.922 1 78.06 455 PRO A N 1
ATOM 3536 C CA . PRO A 1 455 ? 20 27.453 -11.219 1 78.06 455 PRO A CA 1
ATOM 3537 C C . PRO A 1 455 ? 20.672 28.453 -12.156 1 78.06 455 PRO A C 1
ATOM 3539 O O . PRO A 1 455 ? 21.906 28.578 -12.164 1 78.06 455 PRO A O 1
ATOM 3542 N N . LYS A 1 456 ? 19.891 29.188 -13.039 1 72.38 456 LYS A N 1
ATOM 3543 C CA . LYS A 1 456 ? 20.453 30.109 -14.023 1 72.38 456 LYS A CA 1
ATOM 3544 C C . LYS A 1 456 ? 20.641 31.5 -13.43 1 72.38 456 LYS A C 1
ATOM 3546 O O . LYS A 1 456 ? 21.328 32.344 -14.008 1 72.38 456 LYS A O 1
ATOM 3551 N N . ALA A 1 457 ? 20.047 31.688 -12.156 1 76.19 457 ALA A N 1
ATOM 3552 C CA . ALA A 1 457 ? 20.094 33 -11.531 1 76.19 457 ALA A CA 1
ATOM 3553 C C . ALA A 1 457 ? 21.344 33.125 -10.656 1 76.19 457 ALA A C 1
ATOM 3555 O O . ALA A 1 457 ? 21.984 32.125 -10.305 1 76.19 457 ALA A O 1
ATOM 3556 N N . LYS A 1 458 ? 21.75 34.406 -10.438 1 76.94 458 LYS A N 1
ATOM 3557 C CA . LYS A 1 458 ? 22.859 34.688 -9.523 1 76.94 458 LYS A CA 1
ATOM 3558 C C . LYS A 1 458 ? 22.547 34.188 -8.117 1 76.94 458 LYS A C 1
ATOM 3560 O O . LYS A 1 458 ? 21.422 34.312 -7.629 1 76.94 458 LYS A O 1
ATOM 3565 N N . PRO A 1 459 ? 23.562 33.469 -7.633 1 81.88 459 PRO A N 1
ATOM 3566 C CA . PRO A 1 459 ? 23.359 33 -6.27 1 81.88 459 PRO A CA 1
ATOM 3567 C C . PRO A 1 459 ? 23 34.094 -5.293 1 81.88 459 PRO A C 1
ATOM 3569 O O . PRO A 1 459 ? 23.516 35.219 -5.41 1 81.88 459 PRO A O 1
ATOM 3572 N N . LEU A 1 460 ? 22.094 33.844 -4.438 1 85.19 460 LEU A N 1
ATOM 3573 C CA . LEU A 1 460 ? 21.625 34.812 -3.467 1 85.19 460 LEU A CA 1
ATOM 3574 C C . LEU A 1 460 ? 22.641 35.031 -2.361 1 85.19 460 LEU A C 1
ATOM 3576 O O . LEU A 1 460 ? 23.203 34.062 -1.824 1 85.19 460 LEU A O 1
ATOM 3580 N N . PRO A 1 461 ? 22.875 36.25 -2.105 1 83.38 461 PRO A N 1
ATOM 3581 C CA . PRO A 1 461 ? 23.844 36.531 -1.05 1 83.38 461 PRO A CA 1
ATOM 3582 C C . PRO A 1 461 ? 23.281 36.312 0.351 1 83.38 461 PRO A C 1
ATOM 3584 O O . PRO A 1 461 ? 22.078 36.531 0.577 1 83.38 461 PRO A O 1
ATOM 3587 N N . VAL A 1 462 ? 24.156 35.875 1.291 1 80.38 462 VAL A N 1
ATOM 3588 C CA . VAL A 1 462 ? 23.766 35.719 2.686 1 80.38 462 VAL A CA 1
ATOM 3589 C C . VAL A 1 462 ? 23.766 37.062 3.396 1 80.38 462 VAL A C 1
ATOM 3591 O O . VAL A 1 462 ? 23 37.281 4.336 1 80.38 462 VAL A O 1
ATOM 3594 N N . GLY A 1 463 ? 24.641 37.906 2.975 1 73.81 463 GLY A N 1
ATOM 3595 C CA . GLY A 1 463 ? 24.781 39.25 3.553 1 73.81 463 GLY A CA 1
ATOM 3596 C C . GLY A 1 463 ? 25.125 40.312 2.527 1 73.81 463 GLY A C 1
ATOM 3597 O O . GLY A 1 463 ? 25.453 40 1.378 1 73.81 463 GLY A O 1
ATOM 3598 N N . SER A 1 464 ? 24.984 41.5 2.945 1 64.56 464 SER A N 1
ATOM 3599 C CA . SER A 1 464 ? 25.266 42.625 2.041 1 64.56 464 SER A CA 1
ATOM 3600 C C . SER A 1 464 ? 26.75 42.688 1.678 1 64.56 464 SER A C 1
ATOM 3602 O O . SER A 1 464 ? 27.094 43.031 0.546 1 64.56 464 SER A O 1
ATOM 3604 N N . ALA A 1 465 ? 27.516 42.312 2.588 1 62.69 465 ALA A N 1
ATOM 3605 C CA . ALA A 1 465 ? 28.938 42.562 2.365 1 62.69 465 ALA A CA 1
ATOM 3606 C C . ALA A 1 465 ? 29.719 41.281 2.254 1 62.69 465 ALA A C 1
ATOM 3608 O O . ALA A 1 465 ? 30.953 41.25 2.408 1 62.69 465 ALA A O 1
ATOM 3609 N N . THR A 1 466 ? 29 40.25 2.141 1 63.88 466 THR A N 1
ATOM 3610 C CA . THR A 1 466 ? 29.75 39 2.127 1 63.88 466 THR A CA 1
ATOM 3611 C C . THR A 1 466 ? 29.672 38.344 0.755 1 63.88 466 THR A C 1
ATOM 3613 O O . THR A 1 466 ? 28.719 38.562 0.005 1 63.88 466 THR A O 1
ATOM 3616 N N . ASN A 1 467 ? 30.75 37.688 0.335 1 68.56 467 ASN A N 1
ATOM 3617 C CA . ASN A 1 467 ? 30.781 36.906 -0.901 1 68.56 467 ASN A CA 1
ATOM 3618 C C . ASN A 1 467 ? 30.203 35.5 -0.707 1 68.56 467 ASN A C 1
ATOM 3620 O O . ASN A 1 467 ? 30.25 34.688 -1.614 1 68.56 467 ASN A O 1
ATOM 3624 N N . ARG A 1 468 ? 29.641 35.344 0.36 1 80.25 468 ARG A N 1
ATOM 3625 C CA . ARG A 1 468 ? 29.062 34.031 0.602 1 80.25 468 ARG A CA 1
ATOM 3626 C C . ARG A 1 468 ? 27.641 33.969 0.032 1 80.25 468 ARG A C 1
ATOM 3628 O O . ARG A 1 468 ? 26.875 34.906 0.129 1 80.25 468 ARG A O 1
ATOM 3635 N N . THR A 1 469 ? 27.391 32.812 -0.583 1 85.5 469 THR A N 1
ATOM 3636 C CA . THR A 1 469 ? 26.094 32.625 -1.205 1 85.5 469 THR A CA 1
ATOM 3637 C C . THR A 1 469 ? 25.297 31.547 -0.458 1 85.5 469 THR A C 1
ATOM 3639 O O . THR A 1 469 ? 25.859 30.719 0.256 1 85.5 469 THR A O 1
ATOM 3642 N N . VAL A 1 470 ? 24.031 31.672 -0.588 1 88.44 470 VAL A N 1
ATOM 3643 C CA . VAL A 1 470 ? 23.109 30.734 0.053 1 88.44 470 VAL A CA 1
ATOM 3644 C C . VAL A 1 470 ? 23.172 29.391 -0.658 1 88.44 470 VAL A C 1
ATOM 3646 O O . VAL A 1 470 ? 23.016 29.312 -1.879 1 88.44 470 VAL A O 1
ATOM 3649 N N . GLN A 1 471 ? 23.516 28.391 0.102 1 88.25 471 GLN A N 1
ATOM 3650 C CA . GLN A 1 471 ? 23.453 27.031 -0.425 1 88.25 471 GLN A CA 1
ATOM 3651 C C . GLN A 1 471 ? 22.016 26.5 -0.404 1 88.25 471 GLN A C 1
ATOM 3653 O O . GLN A 1 471 ? 21.391 26.438 0.655 1 88.25 471 GLN A O 1
ATOM 3658 N N . GLN A 1 472 ? 21.516 26.109 -1.554 1 89.69 472 GLN A N 1
ATOM 3659 C CA . GLN A 1 472 ? 20.125 25.719 -1.626 1 89.69 472 GLN A CA 1
ATOM 3660 C C . GLN A 1 472 ? 19.969 24.25 -2.021 1 89.69 472 GLN A C 1
ATOM 3662 O O . GLN A 1 472 ? 18.875 23.688 -1.945 1 89.69 472 GLN A O 1
ATOM 3667 N N . ILE A 1 473 ? 21.094 23.656 -2.395 1 89.38 473 ILE A N 1
ATOM 3668 C CA . ILE A 1 473 ? 21.016 22.266 -2.834 1 89.38 473 ILE A CA 1
ATOM 3669 C C . ILE A 1 473 ? 21.844 21.375 -1.905 1 89.38 473 ILE A C 1
ATOM 3671 O O . ILE A 1 473 ? 22.938 21.766 -1.496 1 89.38 473 ILE A O 1
ATOM 3675 N N . GLN A 1 474 ? 21.203 20.234 -1.572 1 90.31 474 GLN A N 1
ATOM 3676 C CA . GLN A 1 474 ? 21.922 19.281 -0.741 1 90.31 474 GLN A CA 1
ATOM 3677 C C . GLN A 1 474 ? 21.594 17.844 -1.13 1 90.31 474 GLN A C 1
ATOM 3679 O O . GLN A 1 474 ? 20.547 17.594 -1.732 1 90.31 474 GLN A O 1
ATOM 3684 N N . THR A 1 475 ? 22.547 16.984 -0.825 1 89.56 475 THR A N 1
ATOM 3685 C CA . THR A 1 475 ? 22.344 15.555 -1.003 1 89.56 475 THR A CA 1
ATOM 3686 C C . THR A 1 475 ? 22 14.891 0.326 1 89.56 475 THR A C 1
ATOM 3688 O O . THR A 1 475 ? 22.688 15.086 1.323 1 89.56 475 THR A O 1
ATOM 3691 N N . VAL A 1 476 ? 20.859 14.195 0.25 1 89.19 476 VAL A N 1
ATOM 3692 C CA . VAL A 1 476 ? 20.422 13.602 1.506 1 89.19 476 VAL A CA 1
ATOM 3693 C C . VAL A 1 476 ? 20.172 12.102 1.308 1 89.19 476 VAL A C 1
ATOM 3695 O O . VAL A 1 476 ? 19.75 11.672 0.23 1 89.19 476 VAL A O 1
ATOM 3698 N N . ASN A 1 477 ? 20.516 11.367 2.336 1 88.12 477 ASN A N 1
ATOM 3699 C CA . ASN A 1 477 ? 20.188 9.945 2.371 1 88.12 477 ASN A CA 1
ATOM 3700 C C . ASN A 1 477 ? 18.812 9.695 2.975 1 88.12 477 ASN A C 1
ATOM 3702 O O . ASN A 1 477 ? 18.5 10.188 4.062 1 88.12 477 ASN A O 1
ATOM 3706 N N . VAL A 1 478 ? 17.969 9.047 2.205 1 88.31 478 VAL A N 1
ATOM 3707 C CA . VAL A 1 478 ? 16.594 8.844 2.627 1 88.31 478 VAL A CA 1
ATOM 3708 C C . VAL A 1 478 ? 16.312 7.359 2.834 1 88.31 478 VAL A C 1
ATOM 3710 O O . VAL A 1 478 ? 16.844 6.52 2.1 1 88.31 478 VAL A O 1
ATOM 3713 N N . VAL A 1 479 ? 15.68 7.074 3.885 1 85.5 479 VAL A N 1
ATOM 3714 C CA . VAL A 1 479 ? 15.148 5.734 4.105 1 85.5 479 VAL A CA 1
ATOM 3715 C C . VAL A 1 479 ? 13.695 5.664 3.623 1 85.5 479 VAL A C 1
ATOM 3717 O O . VAL A 1 479 ? 12.82 6.328 4.18 1 85.5 479 VAL A O 1
ATOM 3720 N N . ARG A 1 480 ? 13.477 4.941 2.621 1 83.38 480 ARG A N 1
ATOM 3721 C CA . ARG A 1 480 ? 12.156 4.832 2.012 1 83.38 480 ARG A CA 1
ATOM 3722 C C . ARG A 1 480 ? 11.453 3.557 2.461 1 83.38 480 ARG A C 1
ATOM 3724 O O . ARG A 1 480 ? 12.008 2.461 2.346 1 83.38 480 ARG A O 1
ATOM 3731 N N . LEU A 1 481 ? 10.273 3.771 3.035 1 80.19 481 LEU A N 1
ATOM 3732 C CA . LEU A 1 481 ? 9.406 2.654 3.395 1 80.19 481 LEU A CA 1
ATOM 3733 C C . LEU A 1 481 ? 8.234 2.547 2.43 1 80.19 481 LEU A C 1
ATOM 3735 O O . LEU A 1 481 ? 7.422 3.473 2.322 1 80.19 481 LEU A O 1
ATOM 3739 N N . GLN A 1 482 ? 8.266 1.534 1.615 1 75.56 482 GLN A N 1
ATOM 3740 C CA . GLN A 1 482 ? 7.195 1.348 0.64 1 75.56 482 GLN A CA 1
ATOM 3741 C C . GLN A 1 482 ? 6.52 -0.008 0.819 1 75.56 482 GLN A C 1
ATOM 3743 O O . GLN A 1 482 ? 7.18 -1.007 1.104 1 75.56 482 GLN A O 1
ATOM 3748 N N . ASP A 1 483 ? 5.125 -0.018 0.695 1 74.19 483 ASP A N 1
ATOM 3749 C CA . ASP A 1 483 ? 4.391 -1.28 0.701 1 74.19 483 ASP A CA 1
ATOM 3750 C C . ASP A 1 483 ? 4.578 -2.029 -0.616 1 74.19 483 ASP A C 1
ATOM 3752 O O . ASP A 1 483 ? 4.309 -1.487 -1.689 1 74.19 483 ASP A O 1
ATOM 3756 N N . LYS A 1 484 ? 5.246 -3.033 -0.52 1 78.5 484 LYS A N 1
ATOM 3757 C CA . LYS A 1 484 ? 5.438 -3.879 -1.695 1 78.5 484 LYS A CA 1
ATOM 3758 C C . LYS A 1 484 ? 4.789 -5.246 -1.501 1 78.5 484 LYS A C 1
ATOM 3760 O O . LYS A 1 484 ? 4.582 -5.684 -0.368 1 78.5 484 LYS A O 1
ATOM 3765 N N . SER A 1 485 ? 4.406 -5.77 -2.682 1 82.12 485 SER A N 1
ATOM 3766 C CA . SER A 1 485 ? 3.912 -7.141 -2.654 1 82.12 485 SER A CA 1
ATOM 3767 C C . SER A 1 485 ? 5.055 -8.141 -2.512 1 82.12 485 SER A C 1
ATOM 3769 O O . SER A 1 485 ? 5.969 -8.164 -3.34 1 82.12 485 SER A O 1
ATOM 3771 N N . VAL A 1 486 ? 5.043 -8.828 -1.429 1 86.75 486 VAL A N 1
ATOM 3772 C CA . VAL A 1 486 ? 6.094 -9.805 -1.164 1 86.75 486 VAL A CA 1
ATOM 3773 C C . VAL A 1 486 ? 5.504 -11.211 -1.177 1 86.75 486 VAL A C 1
ATOM 3775 O O . VAL A 1 486 ? 4.32 -11.398 -0.887 1 86.75 486 VAL A O 1
ATOM 3778 N N . PHE A 1 487 ? 6.402 -12.156 -1.578 1 89.94 487 PHE A N 1
ATOM 3779 C CA . PHE A 1 487 ? 5.969 -13.547 -1.572 1 89.94 487 PHE A CA 1
ATOM 3780 C C . PHE A 1 487 ? 6.027 -14.125 -0.164 1 89.94 487 PHE A C 1
ATOM 3782 O O . PHE A 1 487 ? 6.961 -13.844 0.591 1 89.94 487 PHE A O 1
ATOM 3789 N N . GLN A 1 488 ? 4.98 -14.836 0.161 1 90.06 488 GLN A N 1
ATOM 3790 C CA . GLN A 1 488 ? 4.934 -15.555 1.431 1 90.06 488 GLN A CA 1
ATOM 3791 C C . GLN A 1 488 ? 4.727 -17.047 1.209 1 90.06 488 GLN A C 1
ATOM 3793 O O . GLN A 1 488 ? 3.838 -17.453 0.46 1 90.06 488 GLN A O 1
ATOM 3798 N N . VAL A 1 489 ? 5.59 -17.812 1.877 1 93.25 489 VAL A N 1
ATOM 3799 C CA . VAL A 1 489 ? 5.539 -19.266 1.669 1 93.25 489 VAL A CA 1
ATOM 3800 C C . VAL A 1 489 ? 4.879 -19.938 2.871 1 93.25 489 VAL A C 1
ATOM 3802 O O . VAL A 1 489 ? 5.211 -19.625 4.02 1 93.25 489 VAL A O 1
ATOM 3805 N N . ASP A 1 490 ? 3.875 -20.734 2.562 1 93.69 490 ASP A N 1
ATOM 3806 C CA . ASP A 1 490 ? 3.279 -21.609 3.559 1 93.69 490 ASP A CA 1
ATOM 3807 C C . ASP A 1 490 ? 4.035 -22.938 3.637 1 93.69 490 ASP A C 1
ATOM 3809 O O . ASP A 1 490 ? 3.918 -23.781 2.744 1 93.69 490 ASP A O 1
ATOM 3813 N N . TYR A 1 491 ? 4.723 -23.25 4.691 1 93.62 491 TYR A N 1
ATOM 3814 C CA . TYR A 1 491 ? 5.59 -24.406 4.82 1 93.62 491 TYR A CA 1
ATOM 3815 C C . TYR A 1 491 ? 4.773 -25.688 4.965 1 93.62 491 TYR A C 1
ATOM 3817 O O . TYR A 1 491 ? 5.27 -26.781 4.695 1 93.62 491 TYR A O 1
ATOM 3825 N N . GLY A 1 492 ? 3.529 -25.547 5.402 1 93.75 492 GLY A N 1
ATOM 3826 C CA . GLY A 1 492 ? 2.664 -26.703 5.441 1 93.75 492 GLY A CA 1
ATOM 3827 C C . GLY A 1 492 ? 2.385 -27.281 4.066 1 93.75 492 GLY A C 1
ATOM 3828 O O . GLY A 1 492 ? 2.549 -28.484 3.85 1 93.75 492 GLY A O 1
ATOM 3829 N N . PHE A 1 493 ? 2.057 -26.469 3.137 1 94.38 493 PHE A N 1
ATOM 3830 C CA . PHE A 1 493 ? 1.761 -26.906 1.782 1 94.38 493 PHE A CA 1
ATOM 3831 C C . PHE A 1 493 ? 3.041 -27.297 1.051 1 94.38 493 PHE A C 1
ATOM 3833 O O . PHE A 1 493 ? 3.029 -28.203 0.203 1 94.38 493 PHE A O 1
ATOM 3840 N N . LEU A 1 494 ? 4.141 -26.641 1.378 1 95.31 494 LEU A N 1
ATOM 3841 C CA . LEU A 1 494 ? 5.418 -27.016 0.79 1 95.31 494 LEU A CA 1
ATOM 3842 C C . LEU A 1 494 ? 5.801 -28.438 1.194 1 95.31 494 LEU A C 1
ATOM 3844 O O . LEU A 1 494 ? 6.184 -29.25 0.348 1 95.31 494 LEU A O 1
ATOM 3848 N N . ALA A 1 495 ? 5.609 -28.734 2.453 1 95.56 495 ALA A N 1
ATOM 3849 C CA . ALA A 1 495 ? 5.938 -30.062 2.947 1 95.56 495 ALA A CA 1
ATOM 3850 C C . ALA A 1 495 ? 5.012 -31.125 2.344 1 95.56 495 ALA A C 1
ATOM 3852 O O . ALA A 1 495 ? 5.449 -32.219 2.025 1 95.56 495 ALA A O 1
ATOM 3853 N N . ALA A 1 496 ? 3.781 -30.75 2.189 1 94.19 496 ALA A N 1
ATOM 3854 C CA . ALA A 1 496 ? 2.82 -31.672 1.594 1 94.19 496 ALA A CA 1
ATOM 3855 C C . ALA A 1 496 ? 3.164 -31.953 0.135 1 94.19 496 ALA A C 1
ATOM 3857 O O . ALA A 1 496 ? 3.105 -33.094 -0.312 1 94.19 496 ALA A O 1
ATOM 3858 N N . GLY A 1 497 ? 3.455 -30.906 -0.615 1 93.5 497 GLY A N 1
ATOM 3859 C CA . GLY A 1 497 ? 3.854 -31.094 -2 1 93.5 497 GLY A CA 1
ATOM 3860 C C . GLY A 1 497 ? 5.129 -31.906 -2.15 1 93.5 497 GLY A C 1
ATOM 3861 O O . GLY A 1 497 ? 5.203 -32.812 -2.99 1 93.5 497 GLY A O 1
ATOM 3862 N N . ALA A 1 498 ? 6.07 -31.672 -1.326 1 95.19 498 ALA A N 1
ATOM 3863 C CA . ALA A 1 498 ? 7.336 -32.406 -1.355 1 95.19 498 ALA A CA 1
ATOM 3864 C C . ALA A 1 498 ? 7.129 -33.875 -0.976 1 95.19 498 ALA A C 1
ATOM 3866 O O . ALA A 1 498 ? 7.734 -34.75 -1.57 1 95.19 498 ALA A O 1
ATOM 3867 N N . ALA A 1 499 ? 6.301 -34.094 -0.044 1 95.44 499 ALA A N 1
ATOM 3868 C CA . ALA A 1 499 ? 6.016 -35.469 0.397 1 95.44 499 ALA A CA 1
ATOM 3869 C C . ALA A 1 499 ? 5.336 -36.281 -0.706 1 95.44 499 ALA A C 1
ATOM 3871 O O . ALA A 1 499 ? 5.684 -37.438 -0.945 1 95.44 499 ALA A O 1
ATOM 3872 N N . VAL A 1 500 ? 4.375 -35.656 -1.337 1 93.62 500 VAL A N 1
ATOM 3873 C CA . VAL A 1 500 ? 3.668 -36.344 -2.41 1 93.62 500 VAL A CA 1
ATOM 3874 C C . VAL A 1 500 ? 4.645 -36.688 -3.527 1 93.62 500 VAL A C 1
ATOM 3876 O O . VAL A 1 500 ? 4.656 -37.844 -4.016 1 93.62 500 VAL A O 1
ATOM 3879 N N . MET A 1 501 ? 5.445 -35.781 -3.908 1 94.19 501 MET A N 1
ATOM 3880 C CA . MET A 1 501 ? 6.406 -36.031 -4.98 1 94.19 501 MET A CA 1
ATOM 3881 C C . MET A 1 501 ? 7.43 -37.062 -4.566 1 94.19 501 MET A C 1
ATOM 3883 O O . MET A 1 501 ? 7.789 -37.938 -5.367 1 94.19 501 MET A O 1
ATOM 3887 N N . ALA A 1 502 ? 7.855 -37.062 -3.35 1 95.06 502 ALA A N 1
ATOM 3888 C CA . ALA A 1 502 ? 8.828 -38.031 -2.852 1 95.06 502 ALA A CA 1
ATOM 3889 C C . ALA A 1 502 ? 8.234 -39.438 -2.797 1 95.06 502 ALA A C 1
ATOM 3891 O O . ALA A 1 502 ? 8.883 -40.406 -3.191 1 95.06 502 ALA A O 1
ATOM 3892 N N . VAL A 1 503 ? 7.027 -39.562 -2.35 1 94.62 503 VAL A N 1
ATOM 3893 C CA . VAL A 1 503 ? 6.363 -40.844 -2.26 1 94.62 503 VAL A CA 1
ATOM 3894 C C . VAL A 1 503 ? 6.16 -41.406 -3.66 1 94.62 503 VAL A C 1
ATOM 3896 O O . VAL A 1 503 ? 6.383 -42.625 -3.889 1 94.62 503 VAL A O 1
ATOM 3899 N N . CYS A 1 504 ? 5.734 -40.562 -4.582 1 94.31 504 CYS A N 1
ATOM 3900 C CA . CYS A 1 504 ? 5.543 -41.031 -5.953 1 94.31 504 CYS A CA 1
ATOM 3901 C C . CYS A 1 504 ? 6.859 -41.469 -6.566 1 94.31 504 CYS A C 1
ATOM 3903 O O . CYS A 1 504 ? 6.906 -42.469 -7.281 1 94.31 504 CYS A O 1
ATOM 3905 N N . LEU A 1 505 ? 7.891 -40.75 -6.25 1 94.94 505 LEU A N 1
ATOM 3906 C CA . LEU A 1 505 ? 9.219 -41.125 -6.746 1 94.94 505 LEU A CA 1
ATOM 3907 C C . LEU A 1 505 ? 9.648 -42.469 -6.203 1 94.94 505 LEU A C 1
ATOM 3909 O O . LEU A 1 505 ? 10.148 -43.312 -6.949 1 94.94 505 LEU A O 1
ATOM 3913 N N . VAL A 1 506 ? 9.398 -42.75 -5 1 95.19 506 VAL A N 1
ATOM 3914 C CA . VAL A 1 506 ? 9.812 -44 -4.355 1 95.19 506 VAL A CA 1
ATOM 3915 C C . VAL A 1 506 ? 8.992 -45.156 -4.902 1 95.19 506 VAL A C 1
ATOM 3917 O O . VAL A 1 506 ? 9.531 -46.25 -5.148 1 95.19 506 VAL A O 1
ATOM 3920 N N . VAL A 1 507 ? 7.738 -44.906 -5.117 1 94.38 507 VAL A N 1
ATOM 3921 C CA . VAL A 1 507 ? 6.859 -45.969 -5.609 1 94.38 507 VAL A CA 1
ATOM 3922 C C . VAL A 1 507 ? 7.27 -46.375 -7.027 1 94.38 507 VAL A C 1
ATOM 3924 O O . VAL A 1 507 ? 7.32 -47.562 -7.352 1 94.38 507 VAL A O 1
ATOM 3927 N N . VAL A 1 508 ? 7.543 -45.375 -7.863 1 94.06 508 VAL A N 1
ATOM 3928 C CA . VAL A 1 508 ? 7.953 -45.688 -9.234 1 94.06 508 VAL A CA 1
ATOM 3929 C C . VAL A 1 508 ? 9.344 -46.312 -9.227 1 94.06 508 VAL A C 1
ATOM 3931 O O . VAL A 1 508 ? 9.625 -47.25 -10.008 1 94.06 508 VAL A O 1
ATOM 3934 N N . ALA A 1 509 ? 10.18 -45.875 -8.312 1 94.44 509 ALA A N 1
ATOM 3935 C CA . ALA A 1 509 ? 11.516 -46.469 -8.195 1 94.44 509 ALA A CA 1
ATOM 3936 C C . ALA A 1 509 ? 11.445 -47.938 -7.781 1 94.44 509 ALA A C 1
ATOM 3938 O O . ALA A 1 509 ? 12.297 -48.75 -8.172 1 94.44 509 ALA A O 1
ATOM 3939 N N . ALA A 1 510 ? 10.414 -48.312 -7.105 1 93.75 510 ALA A N 1
ATOM 3940 C CA . ALA A 1 510 ? 10.242 -49.688 -6.641 1 93.75 510 ALA A CA 1
ATOM 3941 C C . ALA A 1 510 ? 9.969 -50.625 -7.805 1 93.75 510 ALA A C 1
ATOM 3943 O O . ALA A 1 510 ? 10.211 -51.844 -7.711 1 93.75 510 ALA A O 1
ATOM 3944 N N . THR A 1 511 ? 9.492 -50.094 -8.93 1 93.31 511 THR A N 1
ATOM 3945 C CA . THR A 1 511 ? 9.219 -50.938 -10.086 1 93.31 511 THR A CA 1
ATOM 3946 C C . THR A 1 511 ? 10.523 -51.344 -10.766 1 93.31 511 THR A C 1
ATOM 3948 O O . THR A 1 511 ? 10.531 -52.281 -11.586 1 93.31 511 THR A O 1
ATOM 3951 N N . PHE A 1 512 ? 11.594 -50.688 -10.484 1 92.44 512 PHE A N 1
ATOM 3952 C CA . PHE A 1 512 ? 12.891 -51.031 -11.047 1 92.44 512 PHE A CA 1
ATOM 3953 C C . PHE A 1 512 ? 13.578 -52.094 -10.219 1 92.44 512 PHE A C 1
ATOM 3955 O O . PHE A 1 512 ? 14.766 -52.406 -10.43 1 92.44 512 PHE A O 1
ATOM 3962 N N . SER A 1 513 ? 12.844 -52.75 -9.445 1 89.5 513 SER A N 1
ATOM 3963 C CA . SER A 1 513 ? 13.477 -53.781 -8.586 1 89.5 513 SER A CA 1
ATOM 3964 C C . SER A 1 513 ? 13.875 -55 -9.391 1 89.5 513 SER A C 1
ATOM 3966 O O . SER A 1 513 ? 13.164 -55.406 -10.305 1 89.5 513 SER A O 1
ATOM 3968 N N . GLU A 1 514 ? 15.07 -55.625 -9.188 1 89.31 514 GLU A N 1
ATOM 3969 C CA . GLU A 1 514 ? 15.602 -56.875 -9.711 1 89.31 514 GLU A CA 1
ATOM 3970 C C . GLU A 1 514 ? 15.891 -56.781 -11.203 1 89.31 514 GLU A C 1
ATOM 3972 O O . GLU A 1 514 ? 15.688 -57.719 -11.953 1 89.31 514 GLU A O 1
ATOM 3977 N N . TRP A 1 515 ? 16.266 -55.562 -11.648 1 89.94 515 TRP A N 1
ATOM 3978 C CA . TRP A 1 515 ? 16.594 -55.406 -13.055 1 89.94 515 TRP A CA 1
ATOM 3979 C C . TRP A 1 515 ? 17.828 -56.219 -13.422 1 89.94 515 TRP A C 1
ATOM 3981 O O . TRP A 1 515 ? 18.016 -56.594 -14.586 1 89.94 515 TRP A O 1
ATOM 3991 N N . TRP A 1 516 ? 18.625 -56.625 -12.453 1 88.56 516 TRP A N 1
ATOM 3992 C CA . TRP A 1 516 ? 19.875 -57.312 -12.703 1 88.56 516 TRP A CA 1
ATOM 3993 C C . TRP A 1 516 ? 19.641 -58.75 -13.094 1 88.56 516 TRP A C 1
ATOM 3995 O O . TRP A 1 516 ? 20.547 -59.438 -13.578 1 88.56 516 TRP A O 1
ATOM 4005 N N . LYS A 1 517 ? 18.422 -59.25 -12.969 1 88.06 517 LYS A N 1
ATOM 4006 C CA . LYS A 1 517 ? 18.125 -60.656 -13.281 1 88.06 517 LYS A CA 1
ATOM 4007 C C . LYS A 1 517 ? 17.844 -60.844 -14.773 1 88.06 517 LYS A C 1
ATOM 4009 O O . LYS A 1 517 ? 17.875 -61.969 -15.273 1 88.06 517 LYS A O 1
ATOM 4014 N N . ILE A 1 518 ? 17.625 -59.719 -15.406 1 87.44 518 ILE A N 1
ATOM 4015 C CA . ILE A 1 518 ? 17.359 -59.812 -16.844 1 87.44 518 ILE A CA 1
ATOM 4016 C C . ILE A 1 518 ? 18.672 -59.812 -17.609 1 87.44 518 ILE A C 1
ATOM 4018 O O . ILE A 1 518 ? 19.547 -58.969 -17.359 1 87.44 518 ILE A O 1
ATOM 4022 N N . GLY A 1 519 ? 18.875 -60.75 -18.531 1 84 519 GLY A N 1
ATOM 4023 C CA . GLY A 1 519 ? 20.156 -60.969 -19.156 1 84 519 GLY A CA 1
ATOM 4024 C C . GLY A 1 519 ? 20.281 -60.312 -20.516 1 84 519 GLY A C 1
ATOM 4025 O O . GLY A 1 519 ? 21.328 -60.406 -21.172 1 84 519 GLY A O 1
ATOM 4026 N N . ARG A 1 520 ? 19.281 -59.656 -20.984 1 83.38 520 ARG A N 1
ATOM 4027 C CA . ARG A 1 520 ? 19.328 -58.969 -22.266 1 83.38 520 ARG A CA 1
ATOM 4028 C C . ARG A 1 520 ? 18.484 -57.688 -22.234 1 83.38 520 ARG A C 1
ATOM 4030 O O . ARG A 1 520 ? 17.609 -57.531 -21.391 1 83.38 520 ARG A O 1
ATOM 4037 N N . PRO A 1 521 ? 18.781 -56.75 -23.125 1 83.38 521 PRO A N 1
ATOM 4038 C CA . PRO A 1 521 ? 17.938 -55.562 -23.188 1 83.38 521 PRO A CA 1
ATOM 4039 C C . PRO A 1 521 ? 16.5 -55.906 -23.625 1 83.38 521 PRO A C 1
ATOM 4041 O O . PRO A 1 521 ? 16.297 -56.75 -24.5 1 83.38 521 PRO A O 1
ATOM 4044 N N . ILE A 1 522 ? 15.602 -55.312 -22.891 1 83.31 522 ILE A N 1
ATOM 4045 C CA . ILE A 1 522 ? 14.211 -55.688 -23.141 1 83.31 522 ILE A CA 1
ATOM 4046 C C . ILE A 1 522 ? 13.414 -54.438 -23.547 1 83.31 522 ILE A C 1
ATOM 4048 O O . ILE A 1 522 ? 13.773 -53.312 -23.172 1 83.31 522 ILE A O 1
ATOM 4052 N N . THR A 1 523 ? 12.453 -54.625 -24.438 1 85.06 523 THR A N 1
ATOM 4053 C CA . THR A 1 523 ? 11.508 -53.594 -24.844 1 85.06 523 THR A CA 1
ATOM 4054 C C . THR A 1 523 ? 10.086 -54.156 -24.906 1 85.06 523 THR A C 1
ATOM 4056 O O . THR A 1 523 ? 9.898 -55.375 -24.938 1 85.06 523 THR A O 1
ATOM 4059 N N . MET A 1 524 ? 9.172 -53.344 -24.734 1 88.06 524 MET A N 1
ATOM 4060 C CA . MET A 1 524 ? 7.785 -53.781 -24.828 1 88.06 524 MET A CA 1
ATOM 4061 C C . MET A 1 524 ? 7.25 -53.594 -26.25 1 88.06 524 MET A C 1
ATOM 4063 O O . MET A 1 524 ? 6.039 -53.469 -26.453 1 88.06 524 MET A O 1
ATOM 4067 N N . SER A 1 525 ? 8.133 -53.594 -27.141 1 89.88 525 SER A N 1
ATOM 4068 C CA . SER A 1 525 ? 7.727 -53.469 -28.531 1 89.88 525 SER A CA 1
ATOM 4069 C C . SER A 1 525 ? 6.902 -54.688 -28.969 1 89.88 525 SER A C 1
ATOM 4071 O O . SER A 1 525 ? 7.176 -55.812 -28.562 1 89.88 525 SER A O 1
ATOM 4073 N N . PRO A 1 526 ? 5.895 -54.406 -29.781 1 90.38 526 PRO A N 1
ATOM 4074 C CA . PRO A 1 526 ? 5.066 -55.531 -30.25 1 90.38 526 PRO A CA 1
ATOM 4075 C C . PRO A 1 526 ? 5.871 -56.562 -31.031 1 90.38 526 PRO A C 1
ATOM 4077 O O . PRO A 1 526 ? 5.566 -57.75 -30.953 1 90.38 526 PRO A O 1
ATOM 4080 N N . ILE A 1 527 ? 6.895 -56.188 -31.625 1 89.69 527 ILE A N 1
ATOM 4081 C CA . ILE A 1 527 ? 7.695 -57.094 -32.406 1 89.69 527 ILE A CA 1
ATOM 4082 C C . ILE A 1 527 ? 8.523 -58 -31.5 1 89.69 527 ILE A C 1
ATOM 4084 O O . ILE A 1 527 ? 8.664 -59.188 -31.734 1 89.69 527 ILE A O 1
ATOM 4088 N N . GLU A 1 528 ? 9.039 -57.406 -30.516 1 89.12 528 GLU A N 1
ATOM 4089 C CA . GLU A 1 528 ? 9.797 -58.188 -29.562 1 89.12 528 GLU A CA 1
ATOM 4090 C C . GLU A 1 528 ? 8.891 -59.188 -28.828 1 89.12 528 GLU A C 1
ATOM 4092 O O . GLU A 1 528 ? 9.297 -60.312 -28.562 1 89.12 528 GLU A O 1
ATOM 4097 N N . ILE A 1 529 ? 7.746 -58.75 -28.516 1 89.88 529 ILE A N 1
ATOM 4098 C CA . ILE A 1 529 ? 6.789 -59.594 -27.828 1 89.88 529 ILE A CA 1
ATOM 4099 C C . ILE A 1 529 ? 6.355 -60.75 -28.75 1 89.88 529 ILE A C 1
ATOM 4101 O O . ILE A 1 529 ? 6.285 -61.906 -28.328 1 89.88 529 ILE A O 1
ATOM 4105 N N . ALA A 1 530 ? 6.066 -60.406 -29.969 1 90.06 530 ALA A N 1
ATOM 4106 C CA . ALA A 1 530 ? 5.668 -61.406 -30.953 1 90.06 530 ALA A CA 1
ATOM 4107 C C . ALA A 1 530 ? 6.777 -62.438 -31.172 1 90.06 530 ALA A C 1
ATOM 4109 O O . ALA A 1 530 ? 6.512 -63.625 -31.312 1 90.06 530 ALA A O 1
ATOM 4110 N N . LYS A 1 531 ? 7.945 -61.969 -31.219 1 88.5 531 LYS A N 1
ATOM 4111 C CA . LYS A 1 531 ? 9.078 -62.875 -31.375 1 88.5 531 LYS A CA 1
ATOM 4112 C C . LYS A 1 531 ? 9.211 -63.781 -30.172 1 88.5 531 LYS A C 1
ATOM 4114 O O . LYS A 1 531 ? 9.484 -65 -30.312 1 88.5 531 LYS A O 1
ATOM 4119 N N . ALA A 1 532 ? 9.062 -63.219 -29.016 1 88.69 532 ALA A N 1
ATOM 4120 C CA . ALA A 1 532 ? 9.156 -64 -27.797 1 88.69 532 ALA A CA 1
ATOM 4121 C C . ALA A 1 532 ? 8.094 -65.125 -27.766 1 88.69 532 ALA A C 1
ATOM 4123 O O . ALA A 1 532 ? 8.328 -66.188 -27.25 1 88.69 532 ALA A O 1
ATOM 4124 N N . PHE A 1 533 ? 6.965 -64.875 -28.344 1 89.38 533 PHE A N 1
ATOM 4125 C CA . PHE A 1 533 ? 5.879 -65.812 -28.406 1 89.38 533 PHE A CA 1
ATOM 4126 C C . PHE A 1 533 ? 6.027 -66.75 -29.625 1 89.38 533 PHE A C 1
ATOM 4128 O O . PHE A 1 533 ? 5.102 -67.5 -29.953 1 89.38 533 PHE A O 1
ATOM 4135 N N . LYS A 1 534 ? 7.07 -66.625 -30.312 1 87.44 534 LYS A N 1
ATOM 4136 C CA . LYS A 1 534 ? 7.418 -67.5 -31.438 1 87.44 534 LYS A CA 1
ATOM 4137 C C . LYS A 1 534 ? 6.426 -67.312 -32.594 1 87.44 534 LYS A C 1
ATOM 4139 O O . LYS A 1 534 ? 5.867 -68.312 -33.094 1 87.44 534 LYS A O 1
ATOM 4144 N N . ALA A 1 535 ? 6.305 -66.125 -32.906 1 86.94 535 ALA A N 1
ATOM 4145 C CA . ALA A 1 535 ? 5.445 -65.812 -34.031 1 86.94 535 ALA A CA 1
ATOM 4146 C C . ALA A 1 535 ? 6.027 -66.438 -35.312 1 86.94 535 ALA A C 1
ATOM 4148 O O . ALA A 1 535 ? 7.203 -66.188 -35.625 1 86.94 535 ALA A O 1
ATOM 4149 N N . PRO A 1 536 ? 5.25 -67.125 -36.125 1 84.62 536 PRO A N 1
ATOM 4150 C CA . PRO A 1 536 ? 5.773 -67.812 -37.312 1 84.62 536 PRO A CA 1
ATOM 4151 C C . PRO A 1 536 ? 6.336 -66.812 -38.344 1 84.62 536 PRO A C 1
ATOM 4153 O O . PRO A 1 536 ? 7.305 -67.125 -39.031 1 84.62 536 PRO A O 1
ATOM 4156 N N . VAL A 1 537 ? 5.758 -65.688 -38.469 1 84.31 537 VAL A N 1
ATOM 4157 C CA . VAL A 1 537 ? 6.164 -64.75 -39.5 1 84.31 537 VAL A CA 1
ATOM 4158 C C . VAL A 1 537 ? 7.547 -64.188 -39.156 1 84.31 537 VAL A C 1
ATOM 4160 O O . VAL A 1 537 ? 8.266 -63.75 -40.062 1 84.31 537 VAL A O 1
ATOM 4163 N N . LEU A 1 538 ? 7.902 -64.312 -37.938 1 82.88 538 LEU A N 1
ATOM 4164 C CA . LEU A 1 538 ? 9.18 -63.781 -37.5 1 82.88 538 LEU A CA 1
ATOM 4165 C C . LEU A 1 538 ? 10.234 -64.875 -37.344 1 82.88 538 LEU A C 1
ATOM 4167 O O . LEU A 1 538 ? 11.312 -64.625 -36.812 1 82.88 538 LEU A O 1
ATOM 4171 N N . LYS A 1 539 ? 9.773 -66 -37.906 1 74.38 539 LYS A N 1
ATOM 4172 C CA . LYS A 1 539 ? 10.711 -67.125 -37.812 1 74.38 539 LYS A CA 1
ATOM 4173 C C . LYS A 1 539 ? 11.93 -66.938 -38.688 1 74.38 539 LYS A C 1
ATOM 4175 O O . LYS A 1 539 ? 11.797 -66.438 -39.844 1 74.38 539 LYS A O 1
ATOM 4180 N N . GLY A 1 540 ? 13.109 -66.75 -38.219 1 60.44 540 GLY A N 1
ATOM 4181 C CA . GLY A 1 540 ? 14.344 -66.688 -38.969 1 60.44 540 GLY A CA 1
ATOM 4182 C C . GLY A 1 540 ? 15.562 -67.188 -38.188 1 60.44 540 GLY A C 1
ATOM 4183 O O . GLY A 1 540 ? 15.484 -67.375 -37 1 60.44 540 GLY A O 1
ATOM 4184 N N . ASP A 1 541 ? 16.703 -67.5 -38.969 1 52.16 541 ASP A N 1
ATOM 4185 C CA . ASP A 1 541 ? 18 -68 -38.469 1 52.16 541 ASP A CA 1
ATOM 4186 C C . ASP A 1 541 ? 18.672 -67 -37.594 1 52.16 541 ASP A C 1
ATOM 4188 O O . ASP A 1 541 ? 18.75 -65.812 -37.938 1 52.16 541 ASP A O 1
ATOM 4192 N N . GLY A 1 542 ? 19.062 -67.312 -36.219 1 52.47 542 GLY A N 1
ATOM 4193 C CA . GLY A 1 542 ? 19.875 -66.438 -35.344 1 52.47 542 GLY A CA 1
ATOM 4194 C C . GLY A 1 542 ? 19.062 -65.625 -34.406 1 52.47 542 GLY A C 1
ATOM 4195 O O . GLY A 1 542 ? 19.484 -64.5 -34 1 52.47 542 GLY A O 1
ATOM 4196 N N . ILE A 1 543 ? 17.906 -65.938 -34.062 1 56.62 543 ILE A N 1
ATOM 4197 C CA . ILE A 1 543 ? 16.703 -65.188 -33.688 1 56.62 543 ILE A CA 1
ATOM 4198 C C . ILE A 1 543 ? 16.797 -64.75 -32.25 1 56.62 543 ILE A C 1
ATOM 4200 O O . ILE A 1 543 ? 16.047 -63.844 -31.828 1 56.62 543 ILE A O 1
ATOM 4204 N N . ASN A 1 544 ? 17.641 -65.125 -31.531 1 62.31 544 ASN A N 1
ATOM 4205 C CA . ASN A 1 544 ? 17.547 -64.688 -30.141 1 62.31 544 ASN A CA 1
ATOM 4206 C C . ASN A 1 544 ? 18.266 -63.344 -29.953 1 62.31 544 ASN A C 1
ATOM 4208 O O . ASN A 1 544 ? 18.656 -63 -28.844 1 62.31 544 ASN A O 1
ATOM 4212 N N . SER A 1 545 ? 18.391 -62.656 -31.016 1 65.44 545 SER A N 1
ATOM 4213 C CA . SER A 1 545 ? 19.016 -61.344 -30.875 1 65.44 545 SER A CA 1
ATOM 4214 C C . SER A 1 545 ? 18.016 -60.312 -30.344 1 65.44 545 SER A C 1
ATOM 4216 O O . SER A 1 545 ? 16.812 -60.562 -30.281 1 65.44 545 SER A O 1
ATOM 4218 N N . ASP A 1 546 ? 18.625 -59.25 -29.75 1 76.25 546 ASP A N 1
ATOM 4219 C CA . ASP A 1 546 ? 17.828 -58.094 -29.312 1 76.25 546 ASP A CA 1
ATOM 4220 C C . ASP A 1 546 ? 17.141 -57.438 -30.5 1 76.25 546 ASP A C 1
ATOM 4222 O O . ASP A 1 546 ? 17.328 -57.844 -31.641 1 76.25 546 ASP A O 1
ATOM 4226 N N . LEU A 1 547 ? 16.188 -56.594 -30.219 1 79.56 547 LEU A N 1
ATOM 4227 C CA . LEU A 1 547 ? 15.398 -55.938 -31.234 1 79.56 547 LEU A CA 1
ATOM 4228 C C . LEU A 1 547 ? 16.297 -55.281 -32.281 1 79.56 547 LEU A C 1
ATOM 4230 O O . LEU A 1 547 ? 15.961 -55.281 -33.469 1 79.56 547 LEU A O 1
ATOM 4234 N N . ASN A 1 548 ? 17.453 -54.844 -31.906 1 76.81 548 ASN A N 1
ATOM 4235 C CA . ASN A 1 548 ? 18.375 -54.188 -32.844 1 76.81 548 ASN A CA 1
ATOM 4236 C C . ASN A 1 548 ? 18.969 -55.188 -33.812 1 76.81 548 ASN A C 1
ATOM 4238 O O . ASN A 1 548 ? 19.344 -54.844 -34.938 1 76.81 548 ASN A O 1
ATOM 4242 N N . GLY A 1 549 ? 19.062 -56.375 -33.406 1 76.5 549 GLY A N 1
ATOM 4243 C CA . GLY A 1 549 ? 19.562 -57.438 -34.281 1 76.5 549 GLY A CA 1
ATOM 4244 C C . GLY A 1 549 ? 18.484 -58.062 -35.125 1 76.5 549 GLY A C 1
ATOM 4245 O O . GLY A 1 549 ? 18.75 -58.562 -36.219 1 76.5 549 GLY A O 1
ATOM 4246 N N . LEU A 1 550 ? 17.312 -57.938 -34.625 1 81.62 550 LEU A N 1
ATOM 4247 C CA . LEU A 1 550 ? 16.203 -58.625 -35.281 1 81.62 550 LEU A CA 1
ATOM 4248 C C . LEU A 1 550 ? 15.648 -57.75 -36.406 1 81.62 550 LEU A C 1
ATOM 4250 O O . LEU A 1 550 ? 15.297 -58.281 -37.469 1 81.62 550 LEU A O 1
ATOM 4254 N N . LEU A 1 551 ? 15.617 -56.531 -36.281 1 84.56 551 LEU A N 1
ATOM 4255 C CA . LEU A 1 551 ? 14.922 -55.625 -37.219 1 84.56 551 LEU A CA 1
ATOM 4256 C C . LEU A 1 551 ? 15.625 -55.594 -38.562 1 84.56 551 LEU A C 1
ATOM 4258 O O . LEU A 1 551 ? 14.969 -55.594 -39.625 1 84.56 551 LEU A O 1
ATOM 4262 N N . PRO A 1 552 ? 16.969 -55.625 -38.531 1 82.44 552 PRO A N 1
ATOM 4263 C CA . PRO A 1 552 ? 17.609 -55.656 -39.844 1 82.44 552 PRO A CA 1
ATOM 4264 C C . PRO A 1 552 ? 17.344 -56.938 -40.625 1 82.44 552 PRO A C 1
ATOM 4266 O O . PRO A 1 552 ? 17.359 -56.938 -41.844 1 82.44 552 PRO A O 1
ATOM 4269 N N . LEU A 1 553 ? 16.984 -58.031 -39.969 1 82.19 553 LEU A N 1
ATOM 4270 C CA . LEU A 1 553 ? 16.766 -59.312 -40.625 1 82.19 553 LEU A CA 1
ATOM 4271 C C . LEU A 1 553 ? 15.312 -59.469 -41.062 1 82.19 553 LEU A C 1
ATOM 4273 O O . LEU A 1 553 ? 15.055 -59.969 -42.156 1 82.19 553 LEU A O 1
ATOM 4277 N N . VAL A 1 554 ? 14.43 -59 -40.25 1 85.06 554 VAL A N 1
ATOM 4278 C CA . VAL A 1 554 ? 13.016 -59.25 -40.531 1 85.06 554 VAL A CA 1
ATOM 4279 C C . VAL A 1 554 ? 12.297 -57.938 -40.812 1 85.06 554 VAL A C 1
ATOM 4281 O O . VAL A 1 554 ? 11.133 -57.938 -41.219 1 85.06 554 VAL A O 1
ATOM 4284 N N . GLY A 1 555 ? 12.922 -56.875 -40.781 1 86.06 555 GLY A N 1
ATOM 4285 C CA . GLY A 1 555 ? 12.305 -55.562 -40.875 1 86.06 555 GLY A CA 1
ATOM 4286 C C . GLY A 1 555 ? 11.672 -55.281 -42.219 1 86.06 555 GLY A C 1
ATOM 4287 O O . GLY A 1 555 ? 10.68 -54.562 -42.312 1 86.06 555 GLY A O 1
ATOM 4288 N N . GLU A 1 556 ? 12.125 -55.875 -43.188 1 88.31 556 GLU A N 1
ATOM 4289 C CA . GLU A 1 556 ? 11.648 -55.562 -44.531 1 88.31 556 GLU A CA 1
ATOM 4290 C C . GLU A 1 556 ? 10.523 -56.5 -44.938 1 88.31 556 GLU A C 1
ATOM 4292 O O . GLU A 1 556 ? 9.914 -56.281 -46 1 88.31 556 GLU A O 1
ATOM 4297 N N . ARG A 1 557 ? 10.203 -57.375 -44.094 1 90.62 557 ARG A N 1
ATOM 4298 C CA . ARG A 1 557 ? 9.109 -58.312 -44.406 1 90.62 557 ARG A CA 1
ATOM 4299 C C . ARG A 1 557 ? 7.77 -57.562 -44.406 1 90.62 557 ARG A C 1
ATOM 4301 O O . ARG A 1 557 ? 7.484 -56.812 -43.469 1 90.62 557 ARG A O 1
ATOM 4308 N N . ARG A 1 558 ? 7.004 -57.781 -45.406 1 92.5 558 ARG A N 1
ATOM 4309 C CA . ARG A 1 558 ? 5.695 -57.125 -45.5 1 92.5 558 ARG A CA 1
ATOM 4310 C C . ARG A 1 558 ? 4.621 -58 -44.844 1 92.5 558 ARG A C 1
ATOM 4312 O O . ARG A 1 558 ? 4.473 -59.156 -45.156 1 92.5 558 ARG A O 1
ATOM 4319 N N . VAL A 1 559 ? 3.969 -57.344 -4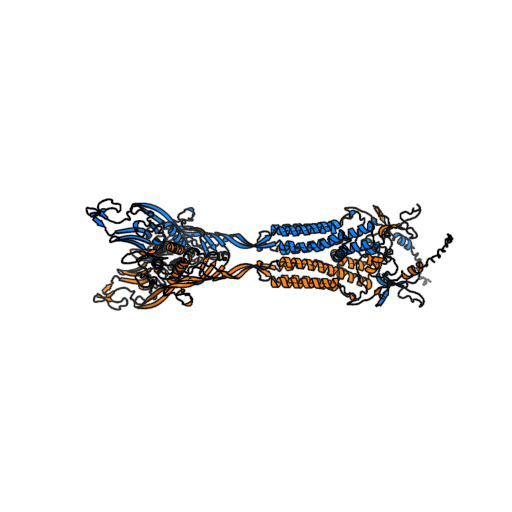3.875 1 92.5 559 VAL A N 1
ATOM 4320 C CA . VAL A 1 559 ? 2.961 -58.094 -43.125 1 92.5 559 VAL A CA 1
ATOM 4321 C C . VAL A 1 559 ? 1.631 -57.344 -43.156 1 92.5 559 VAL A C 1
ATOM 4323 O O . VAL A 1 559 ? 1.598 -56.125 -43.469 1 92.5 559 VAL A O 1
ATOM 4326 N N . ARG A 1 560 ? 0.582 -58.062 -43 1 92.94 560 ARG A N 1
ATOM 4327 C CA . ARG A 1 560 ? -0.761 -57.5 -42.969 1 92.94 560 ARG A CA 1
ATOM 4328 C C . ARG A 1 560 ? -1.675 -58.281 -42.062 1 92.94 560 ARG A C 1
ATOM 4330 O O . ARG A 1 560 ? -1.584 -59.531 -42 1 92.94 560 ARG A O 1
ATOM 4337 N N . TYR A 1 561 ? -2.398 -57.469 -41.312 1 90.31 561 TYR A N 1
ATOM 4338 C CA . TYR A 1 561 ? -3.455 -58.125 -40.531 1 90.31 561 TYR A CA 1
ATOM 4339 C C . TYR A 1 561 ? -4.719 -58.281 -41.344 1 90.31 561 TYR A C 1
ATOM 4341 O O . TYR A 1 561 ? -5.328 -57.312 -41.781 1 90.31 561 TYR A O 1
ATOM 4349 N N . GLY A 1 562 ? -5.031 -59.5 -41.625 1 88.38 562 GLY A N 1
ATOM 4350 C CA . GLY A 1 562 ? -6.172 -59.75 -42.5 1 88.38 562 GLY A CA 1
ATOM 4351 C C . GLY A 1 562 ? -6.656 -61.188 -42.438 1 88.38 562 GLY A C 1
ATOM 4352 O O . GLY A 1 562 ? -6.371 -61.906 -41.469 1 88.38 562 GLY A O 1
ATOM 4353 N N . GLU A 1 563 ? -7.469 -61.531 -43.438 1 88.19 563 GLU A N 1
ATOM 4354 C CA . GLU A 1 563 ? -8.102 -62.844 -43.5 1 88.19 563 GLU A CA 1
ATOM 4355 C C . GLU A 1 563 ? -7.191 -63.844 -44.156 1 88.19 563 GLU A C 1
ATOM 4357 O O . GLU A 1 563 ? -6.637 -63.594 -45.25 1 88.19 563 GLU A O 1
ATOM 4362 N N . VAL A 1 564 ? -6.941 -64.938 -43.438 1 86.94 564 VAL A N 1
ATOM 4363 C CA . VAL A 1 564 ? -6.211 -66.062 -43.969 1 86.94 564 VAL A CA 1
ATOM 4364 C C . VAL A 1 564 ? -7.133 -67.312 -44.031 1 86.94 564 VAL A C 1
ATOM 4366 O O . VAL A 1 564 ? -7.875 -67.562 -43.062 1 86.94 564 VAL A O 1
ATOM 4369 N N . ARG A 1 565 ? -7.113 -68 -45.156 1 86.19 565 ARG A N 1
ATOM 4370 C CA . ARG A 1 565 ? -7.988 -69.188 -45.344 1 86.19 565 ARG A CA 1
ATOM 4371 C C . ARG A 1 565 ? -7.211 -70.5 -45.219 1 86.19 565 ARG A C 1
ATOM 4373 O O . ARG A 1 565 ? -6.086 -70.625 -45.719 1 86.19 565 ARG A O 1
ATOM 4380 N N . TYR A 1 566 ? -7.758 -71.25 -44.344 1 82.62 566 TYR A N 1
ATOM 4381 C CA . TYR A 1 566 ? -7.148 -72.562 -44.125 1 82.62 566 TYR A CA 1
ATOM 4382 C C . TYR A 1 566 ? -8.078 -73.688 -44.594 1 82.62 566 TYR A C 1
ATOM 4384 O O . TYR A 1 566 ? -9.297 -73.625 -44.406 1 82.62 566 TYR A O 1
ATOM 4392 N N . ARG A 1 567 ? -7.434 -74.75 -45.25 1 78.69 567 ARG A N 1
ATOM 4393 C CA . ARG A 1 567 ? -8.164 -75.938 -45.594 1 78.69 567 ARG A CA 1
ATOM 4394 C C . ARG A 1 567 ? -8.289 -76.875 -44.375 1 78.69 567 ARG A C 1
ATOM 4396 O O . ARG A 1 567 ? -7.746 -76.562 -43.312 1 78.69 567 ARG A O 1
ATOM 4403 N N . ASP A 1 568 ? -9.164 -77.938 -44.5 1 64.5 568 ASP A N 1
ATOM 4404 C CA . ASP A 1 568 ? -9.383 -78.875 -43.438 1 64.5 568 ASP A CA 1
ATOM 4405 C C . ASP A 1 568 ? -8.07 -79.562 -42.969 1 64.5 568 ASP A C 1
ATOM 4407 O O . ASP A 1 568 ? -7.922 -79.938 -41.812 1 64.5 568 ASP A O 1
ATOM 4411 N N . ASP A 1 569 ? -7.082 -79.625 -43.812 1 60.88 569 ASP A N 1
ATOM 4412 C CA . ASP A 1 569 ? -5.797 -80.188 -43.438 1 60.88 569 ASP A CA 1
ATOM 4413 C C . ASP A 1 569 ? -4.824 -79.125 -42.938 1 60.88 569 ASP A C 1
ATOM 4415 O O . ASP A 1 569 ? -3.613 -79.375 -42.875 1 60.88 569 ASP A O 1
ATOM 4419 N N . GLU A 1 570 ? -5.168 -78 -42.531 1 65.69 570 GLU A N 1
ATOM 4420 C CA . GLU A 1 570 ? -4.398 -76.875 -41.969 1 65.69 570 GLU A CA 1
ATOM 4421 C C . GLU A 1 570 ? -3.428 -76.312 -42.969 1 65.69 570 GLU A C 1
ATOM 4423 O O . GLU A 1 570 ? -2.426 -75.688 -42.625 1 65.69 570 GLU A O 1
ATOM 4428 N N . LYS A 1 571 ? -3.727 -76.688 -44.219 1 76.19 571 LYS A N 1
ATOM 4429 C CA . LYS A 1 571 ? -2.918 -76.125 -45.25 1 76.19 571 LYS A CA 1
ATOM 4430 C C . LYS A 1 571 ? -3.521 -74.75 -45.719 1 76.19 571 LYS A C 1
ATOM 4432 O O . LYS A 1 571 ? -4.742 -74.625 -45.844 1 76.19 571 LYS A O 1
ATOM 4437 N N . MET A 1 572 ? -2.705 -73.75 -45.938 1 77.5 572 MET A N 1
ATOM 4438 C CA . MET A 1 572 ? -3.115 -72.375 -46.25 1 77.5 572 MET A CA 1
ATOM 4439 C C . MET A 1 572 ? -3.58 -72.312 -47.719 1 77.5 572 MET A C 1
ATOM 4441 O O . MET A 1 572 ? -3.01 -72.938 -48.594 1 77.5 572 MET A O 1
ATOM 4445 N N . VAL A 1 573 ? -4.766 -71.625 -47.844 1 76.5 573 VAL A N 1
ATOM 4446 C CA . VAL A 1 573 ? -5.266 -71.375 -49.188 1 76.5 573 VAL A CA 1
ATOM 4447 C C . VAL A 1 573 ? -4.941 -69.938 -49.562 1 76.5 573 VAL A C 1
ATOM 4449 O O . VAL A 1 573 ? -5.348 -69 -48.875 1 76.5 573 VAL A O 1
ATOM 4452 N N . PHE A 1 574 ? -4.164 -69.75 -50.625 1 77.62 574 PHE A N 1
ATOM 4453 C CA . PHE A 1 574 ? -3.811 -68.438 -51.062 1 77.62 574 PHE A CA 1
ATOM 4454 C C . PHE A 1 574 ? -5.031 -67.688 -51.625 1 77.62 574 PHE A C 1
ATOM 4456 O O . PHE A 1 574 ? -5.949 -68.312 -52.156 1 77.62 574 PHE A O 1
ATOM 4463 N N . PRO A 1 575 ? -5.168 -66.438 -51.438 1 72.94 575 PRO A N 1
ATOM 4464 C CA . PRO A 1 575 ? -6.348 -65.688 -51.844 1 72.94 575 PRO A CA 1
ATOM 4465 C C . PRO A 1 575 ? -6.707 -65.875 -53.312 1 72.94 575 PRO A C 1
ATOM 4467 O O . PRO A 1 575 ? -7.891 -65.875 -53.656 1 72.94 575 PRO A O 1
ATOM 4470 N N . ASP A 1 576 ? -5.734 -66.125 -54.156 1 69.81 576 ASP A N 1
ATOM 4471 C CA . ASP A 1 576 ? -6.004 -66.25 -55.562 1 69.81 576 ASP A CA 1
ATOM 4472 C C . ASP A 1 576 ? -6.289 -67.688 -55.969 1 69.81 576 ASP A C 1
ATOM 4474 O O . ASP A 1 576 ? -6.602 -68 -57.125 1 69.81 576 ASP A O 1
ATOM 4478 N N . GLU A 1 577 ? -6.258 -68.5 -54.875 1 73.38 577 GLU A N 1
ATOM 4479 C CA . GLU A 1 577 ? -6.465 -69.938 -55.188 1 73.38 577 GLU A CA 1
ATOM 4480 C C . GLU A 1 577 ? -7.945 -70.312 -55.188 1 73.38 577 GLU A C 1
ATOM 4482 O O . GLU A 1 577 ? -8.68 -69.875 -54.281 1 73.38 577 GLU A O 1
ATOM 4487 N N . GLU A 1 578 ? -8.508 -70.812 -56.281 1 68.81 578 GLU A N 1
ATOM 4488 C CA . GLU A 1 578 ? -9.906 -71.25 -56.406 1 68.81 578 GLU A CA 1
ATOM 4489 C C . GLU A 1 578 ? -10.211 -72.5 -55.562 1 68.81 578 GLU A C 1
ATOM 4491 O O . GLU A 1 578 ? -9.438 -73.438 -55.562 1 68.81 578 GLU A O 1
ATOM 4496 N N . VAL A 1 579 ? -10.992 -72.375 -54.531 1 68.38 579 VAL A N 1
ATOM 4497 C CA . VAL A 1 579 ? -11.391 -73.5 -53.656 1 68.38 579 VAL A CA 1
ATOM 4498 C C . VAL A 1 579 ? -12.539 -74.25 -54.312 1 68.38 579 VAL A C 1
ATOM 4500 O O . VAL A 1 579 ? -13.477 -73.625 -54.844 1 68.38 579 VAL A O 1
ATOM 4503 N N . GLU A 1 580 ? -12.383 -75.5 -54.469 1 67.62 580 GLU A N 1
ATOM 4504 C CA . GLU A 1 580 ? -13.453 -76.312 -55 1 67.62 580 GLU A CA 1
ATOM 4505 C C . GLU A 1 580 ? -14.703 -76.25 -54.125 1 67.62 580 GLU A C 1
ATOM 4507 O O . GLU A 1 580 ? -14.617 -76 -52.906 1 67.62 580 GLU A O 1
ATOM 4512 N N . PRO A 1 581 ? -15.938 -76.125 -54.688 1 65.38 581 PRO A N 1
ATOM 4513 C CA . PRO A 1 581 ? -17.203 -75.875 -53.969 1 65.38 581 PRO A CA 1
ATOM 4514 C C . PRO A 1 581 ? -17.406 -76.812 -52.781 1 65.38 581 PRO A C 1
ATOM 4516 O O . PRO A 1 581 ? -18.109 -76.5 -51.844 1 65.38 581 PRO A O 1
ATOM 4519 N N . ASN A 1 582 ? -16.906 -78.062 -52.75 1 63.94 582 ASN A N 1
ATOM 4520 C CA . ASN A 1 582 ? -17.172 -79 -51.656 1 63.94 582 ASN A CA 1
ATOM 4521 C C . ASN A 1 582 ? -16.109 -78.938 -50.562 1 63.94 582 ASN A C 1
ATOM 4523 O O . ASN A 1 582 ? -16.141 -79.688 -49.594 1 63.94 582 ASN A O 1
ATOM 4527 N N . GLU A 1 583 ? -15.164 -78 -50.625 1 67.12 583 GLU A N 1
ATOM 4528 C CA . GLU A 1 583 ? -14.094 -78 -49.625 1 67.12 583 GLU A CA 1
ATOM 4529 C C . GLU A 1 583 ? -14.391 -77 -48.531 1 67.12 583 GLU A C 1
ATOM 4531 O O . GLU A 1 583 ? -14.781 -75.875 -48.781 1 67.12 583 GLU A O 1
ATOM 4536 N N . LYS A 1 584 ? -14.445 -77.562 -47.344 1 71.5 584 LYS A N 1
ATOM 4537 C CA . LYS A 1 584 ? -14.68 -76.688 -46.156 1 71.5 584 LYS A CA 1
ATOM 4538 C C . LYS A 1 584 ? -13.43 -75.875 -45.812 1 71.5 584 LYS A C 1
ATOM 4540 O O . LYS A 1 584 ? -12.375 -76.438 -45.5 1 71.5 584 LYS A O 1
ATOM 4545 N N . VAL A 1 585 ? -13.492 -74.438 -46.125 1 76.69 585 VAL A N 1
ATOM 4546 C CA . VAL A 1 585 ? -12.391 -73.5 -45.844 1 76.69 585 VAL A CA 1
ATOM 4547 C C . VAL A 1 585 ? -12.734 -72.625 -44.625 1 76.69 585 VAL A C 1
ATOM 4549 O O . VAL A 1 585 ? -13.852 -72.125 -44.531 1 76.69 585 VAL A O 1
ATOM 4552 N N . GLN A 1 586 ? -11.852 -72.688 -43.562 1 79 586 GLN A N 1
ATOM 4553 C CA . GLN A 1 586 ? -12 -71.812 -42.406 1 79 586 GLN A CA 1
ATOM 4554 C C . GLN A 1 586 ? -11.195 -70.562 -42.531 1 79 586 GLN A C 1
ATOM 4556 O O . GLN A 1 586 ? -10.047 -70.562 -43 1 79 586 GLN A O 1
ATOM 4561 N N . SER A 1 587 ? -11.898 -69.438 -42.375 1 81.62 587 SER A N 1
ATOM 4562 C CA . SER A 1 587 ? -11.242 -68.125 -42.438 1 81.62 587 SER A CA 1
ATOM 4563 C C . SER A 1 587 ? -10.891 -67.625 -41.062 1 81.62 587 SER A C 1
ATOM 4565 O O . SER A 1 587 ? -11.727 -67.625 -40.156 1 81.62 587 SER A O 1
ATOM 4567 N N . ARG A 1 588 ? -9.594 -67.25 -40.875 1 83.06 588 ARG A N 1
ATOM 4568 C CA . ARG A 1 588 ? -9.102 -66.688 -39.625 1 83.06 588 ARG A CA 1
ATOM 4569 C C . ARG A 1 588 ? -8.414 -65.375 -39.844 1 83.06 588 ARG A C 1
ATOM 4571 O O . ARG A 1 588 ? -7.984 -65.062 -40.969 1 83.06 588 ARG A O 1
ATOM 4578 N N . LEU A 1 589 ? -8.469 -64.562 -38.812 1 86.56 589 LEU A N 1
ATOM 4579 C CA . LEU A 1 589 ? -7.75 -63.281 -38.875 1 86.56 589 LEU A CA 1
ATOM 4580 C C . LEU A 1 589 ? -6.367 -63.406 -38.25 1 86.56 589 LEU A C 1
ATOM 4582 O O . LEU A 1 589 ? -6.242 -63.812 -37.094 1 86.56 589 LEU A O 1
ATOM 4586 N N . GLU A 1 590 ? -5.332 -63.125 -39 1 88.69 590 GLU A N 1
ATOM 4587 C CA . GLU A 1 590 ? -3.957 -63.219 -38.5 1 88.69 590 GLU A CA 1
ATOM 4588 C C . GLU A 1 590 ? -3.068 -62.156 -39.156 1 88.69 590 GLU A C 1
ATOM 4590 O O . GLU A 1 590 ? -3.428 -61.562 -40.156 1 88.69 590 GLU A O 1
ATOM 4595 N N . LEU A 1 591 ? -2.068 -61.812 -38.375 1 89.69 591 LEU A N 1
ATOM 4596 C CA . LEU A 1 591 ? -1.014 -60.969 -38.938 1 89.69 591 LEU A CA 1
ATOM 4597 C C . LEU A 1 591 ? 0.108 -61.812 -39.531 1 89.69 591 LEU A C 1
ATOM 4599 O O . LEU A 1 591 ? 0.898 -62.406 -38.781 1 89.69 591 LEU A O 1
ATOM 4603 N N . THR A 1 592 ? 0.112 -61.906 -40.812 1 88.69 592 THR A N 1
ATOM 4604 C CA . THR A 1 592 ? 1.073 -62.75 -41.5 1 88.69 592 THR A CA 1
ATOM 4605 C C . THR A 1 592 ? 1.557 -62.062 -42.781 1 88.69 592 THR A C 1
ATOM 4607 O O . THR A 1 592 ? 1.359 -60.844 -42.969 1 88.69 592 THR A O 1
ATOM 4610 N N . HIS A 1 593 ? 2.225 -62.844 -43.625 1 89.38 593 HIS A N 1
ATOM 4611 C CA . HIS A 1 593 ? 2.783 -62.281 -44.875 1 89.38 593 HIS A CA 1
ATOM 4612 C C . HIS A 1 593 ? 1.69 -61.688 -45.75 1 89.38 593 HIS A C 1
ATOM 4614 O O . HIS A 1 593 ? 0.597 -62.25 -45.844 1 89.38 593 HIS A O 1
ATOM 4620 N N . LEU A 1 594 ? 1.986 -60.531 -46.281 1 88.62 594 LEU A N 1
ATOM 4621 C CA . LEU A 1 594 ? 1.037 -59.719 -47.062 1 88.62 594 LEU A CA 1
ATOM 4622 C C . LEU A 1 594 ? 0.411 -60.562 -48.156 1 88.62 594 LEU A C 1
ATOM 4624 O O . LEU A 1 594 ? -0.784 -60.438 -48.438 1 88.62 594 LEU A O 1
ATOM 4628 N N . HIS A 1 595 ? 1.178 -61.438 -48.75 1 83.44 595 HIS A N 1
ATOM 4629 C CA . HIS A 1 595 ? 0.716 -62.156 -49.906 1 83.44 595 HIS A CA 1
ATOM 4630 C C . HIS A 1 595 ? -0.238 -63.281 -49.531 1 83.44 595 HIS A C 1
ATOM 4632 O O . HIS A 1 595 ? -0.973 -63.812 -50.375 1 83.44 595 HIS A O 1
ATOM 4638 N N . TRP A 1 596 ? -0.283 -63.562 -48.25 1 85.44 596 TRP A N 1
ATOM 4639 C CA . TRP A 1 596 ? -1.121 -64.688 -47.812 1 85.44 596 TRP A CA 1
ATOM 4640 C C . TRP A 1 596 ? -2.445 -64.125 -47.25 1 85.44 596 TRP A C 1
ATOM 4642 O O . TRP A 1 596 ? -3.328 -64.938 -46.906 1 85.44 596 TRP A O 1
ATOM 4652 N N . THR A 1 597 ? -2.605 -62.812 -47.219 1 88.44 597 THR A N 1
ATOM 4653 C CA . THR A 1 597 ? -3.744 -62.25 -46.5 1 88.44 597 THR A CA 1
ATOM 4654 C C . THR A 1 597 ? -4.613 -61.406 -47.406 1 88.44 597 THR A C 1
ATOM 4656 O O . THR A 1 597 ? -4.117 -60.812 -48.375 1 88.44 597 THR A O 1
ATOM 4659 N N . ALA A 1 598 ? -5.93 -61.438 -47.156 1 85 598 ALA A N 1
ATOM 4660 C CA . ALA A 1 598 ? -6.891 -60.562 -47.812 1 85 598 ALA A CA 1
ATOM 4661 C C . ALA A 1 598 ? -7.523 -59.594 -46.812 1 85 598 ALA A C 1
ATOM 4663 O O . ALA A 1 598 ? -7.52 -59.844 -45.594 1 85 598 ALA A O 1
ATOM 4664 N N . VAL A 1 599 ? -7.984 -58.5 -47.281 1 83.81 599 VAL A N 1
ATOM 4665 C CA . VAL A 1 599 ? -8.633 -57.5 -46.438 1 83.81 599 VAL A CA 1
ATOM 4666 C C . VAL A 1 599 ? -9.938 -58.062 -45.875 1 83.81 599 VAL A C 1
ATOM 4668 O O . VAL A 1 599 ? -10.711 -58.688 -46.625 1 83.81 599 VAL A O 1
ATOM 4671 N N . PRO A 1 600 ? -10 -57.875 -44.625 1 83 600 PRO A N 1
ATOM 4672 C CA . PRO A 1 600 ? -11.242 -58.406 -44.031 1 83 600 PRO A CA 1
ATOM 4673 C C . PRO A 1 600 ? -12.492 -57.75 -44.625 1 83 600 PRO A C 1
ATOM 4675 O O . PRO A 1 600 ? -12.477 -56.531 -44.906 1 83 600 PRO A O 1
ATOM 4678 N N . GLN A 1 601 ? -13.461 -58.562 -44.844 1 80.88 601 GLN A N 1
ATOM 4679 C CA . GLN A 1 601 ? -14.695 -58.062 -45.438 1 80.88 601 GLN A CA 1
ATOM 4680 C C . GLN A 1 601 ? -15.758 -57.812 -44.375 1 80.88 601 GLN A C 1
ATOM 4682 O O . GLN A 1 601 ? -15.789 -58.5 -43.344 1 80.88 601 GLN A O 1
ATOM 4687 N N . ARG A 1 602 ? -16.609 -56.906 -44.625 1 81.56 602 ARG A N 1
ATOM 4688 C CA . ARG A 1 602 ? -17.688 -56.5 -43.719 1 81.56 602 ARG A CA 1
ATOM 4689 C C . ARG A 1 602 ? -18.656 -57.625 -43.5 1 81.56 602 ARG A C 1
ATOM 4691 O O . ARG A 1 602 ? -19.031 -58.344 -44.406 1 81.56 602 ARG A O 1
ATOM 4698 N N . ASP A 1 603 ? -19.016 -57.906 -42.25 1 77.38 603 ASP A N 1
ATOM 4699 C CA . ASP A 1 603 ? -20.062 -58.812 -41.812 1 77.38 603 ASP A CA 1
ATOM 4700 C C . ASP A 1 603 ? -19.656 -60.25 -42 1 77.38 603 ASP A C 1
ATOM 4702 O O . ASP A 1 603 ? -20.516 -61.156 -42.125 1 77.38 603 ASP A O 1
ATOM 4706 N N . THR A 1 604 ? -18.281 -60.5 -42.219 1 79.38 604 THR A N 1
ATOM 4707 C CA . THR A 1 604 ? -17.797 -61.875 -42.312 1 79.38 604 THR A CA 1
ATOM 4708 C C . THR A 1 604 ? -17.422 -62.406 -40.938 1 79.38 604 THR A C 1
ATOM 4710 O O . THR A 1 604 ? -16.922 -61.656 -40.094 1 79.38 604 THR A O 1
ATOM 4713 N N . HIS A 1 605 ? -17.797 -63.688 -40.719 1 79.31 605 HIS A N 1
ATOM 4714 C CA . HIS A 1 605 ? -17.484 -64.312 -39.438 1 79.31 605 HIS A CA 1
ATOM 4715 C C . HIS A 1 605 ? -16.156 -65.062 -39.5 1 79.31 605 HIS A C 1
ATOM 4717 O O . HIS A 1 605 ? -15.914 -65.812 -40.438 1 79.31 605 HIS A O 1
ATOM 4723 N N . TYR A 1 606 ? -15.32 -64.688 -38.719 1 79.19 606 TYR A N 1
ATOM 4724 C CA . TYR A 1 606 ? -14.016 -65.312 -38.656 1 79.19 606 TYR A CA 1
ATOM 4725 C C . TYR A 1 606 ? -13.891 -66.188 -37.438 1 79.19 606 TYR A C 1
ATOM 4727 O O . TYR A 1 606 ? -14.445 -65.875 -36.375 1 79.19 606 TYR A O 1
ATOM 4735 N N . VAL A 1 607 ? -13.242 -67.5 -37.562 1 72.5 607 VAL A N 1
ATOM 4736 C CA . VAL A 1 607 ? -13.062 -68.438 -36.469 1 72.5 607 VAL A CA 1
ATOM 4737 C C . VAL A 1 607 ? -11.672 -68.312 -35.875 1 72.5 607 VAL A C 1
ATOM 4739 O O . VAL A 1 607 ? -10.688 -68.125 -36.594 1 72.5 607 VAL A O 1
ATOM 4742 N N . MET B 1 1 ? -48.5 -116.312 14.461 1 25.59 1 MET B N 1
ATOM 4743 C CA . MET B 1 1 ? -48.656 -115.562 13.211 1 25.59 1 MET B CA 1
ATOM 4744 C C . MET B 1 1 ? -47.312 -115.312 12.555 1 25.59 1 MET B C 1
ATOM 4746 O O . MET B 1 1 ? -46.312 -115.062 13.234 1 25.59 1 MET B O 1
ATOM 4750 N N . SER B 1 2 ? -47.156 -115.625 11.172 1 23.09 2 SER B N 1
ATOM 4751 C CA . SER B 1 2 ? -46.188 -116 10.156 1 23.09 2 SER B CA 1
ATOM 4752 C C . SER B 1 2 ? -45.219 -114.875 9.82 1 23.09 2 SER B C 1
ATOM 4754 O O . SER B 1 2 ? -45.656 -113.75 9.531 1 23.09 2 SER B O 1
ATOM 4756 N N . SER B 1 3 ? -44.094 -114.875 10.453 1 26.2 3 SER B N 1
ATOM 4757 C CA . SER B 1 3 ? -42.844 -114.125 10.43 1 26.2 3 SER B CA 1
ATOM 4758 C C . SER B 1 3 ? -42.219 -114.125 9.039 1 26.2 3 SER B C 1
ATOM 4760 O O . SER B 1 3 ? -41.312 -114.875 8.758 1 26.2 3 SER B O 1
ATOM 4762 N N . GLN B 1 4 ? -43.219 -114 8.039 1 23.14 4 GLN B N 1
ATOM 4763 C CA . GLN B 1 4 ? -42.719 -114.25 6.699 1 23.14 4 GLN B CA 1
ATOM 4764 C C . GLN B 1 4 ? -41.5 -113.375 6.379 1 23.14 4 GLN B C 1
ATOM 4766 O O . GLN B 1 4 ? -41.5 -112.188 6.688 1 23.14 4 GLN B O 1
ATOM 4771 N N . LEU B 1 5 ? -40.406 -114 6.281 1 21.06 5 LEU B N 1
ATOM 4772 C CA . LEU B 1 5 ? -39.031 -113.625 5.996 1 21.06 5 LEU B CA 1
ATOM 4773 C C . LEU B 1 5 ? -38.906 -113 4.629 1 21.06 5 LEU B C 1
ATOM 4775 O O . LEU B 1 5 ? -39.062 -113.625 3.6 1 21.06 5 LEU B O 1
ATOM 4779 N N . LYS B 1 6 ? -39.781 -111.938 4.48 1 26.42 6 LYS B N 1
ATOM 4780 C CA . LYS B 1 6 ? -39.844 -111.438 3.115 1 26.42 6 LYS B CA 1
ATOM 4781 C C . LYS B 1 6 ? -38.469 -111.312 2.498 1 26.42 6 LYS B C 1
ATOM 4783 O O . LYS B 1 6 ? -37.531 -110.875 3.166 1 26.42 6 LYS B O 1
ATOM 4788 N N . SER B 1 7 ? -38.25 -112.125 1.464 1 22.89 7 SER B N 1
ATOM 4789 C CA . SER B 1 7 ? -37.062 -112.375 0.649 1 22.89 7 SER B CA 1
ATOM 4790 C C . SER B 1 7 ? -36.469 -111.062 0.103 1 22.89 7 SER B C 1
ATOM 4792 O O . SER B 1 7 ? -37.219 -110.125 -0.213 1 22.89 7 SER B O 1
ATOM 4794 N N . PRO B 1 8 ? -35.25 -110.812 0.424 1 26.66 8 PRO B N 1
ATOM 4795 C CA . PRO B 1 8 ? -34.469 -109.625 0.128 1 26.66 8 PRO B CA 1
ATOM 4796 C C . PRO B 1 8 ? -34.344 -109.312 -1.369 1 26.66 8 PRO B C 1
ATOM 4798 O O . PRO B 1 8 ? -33.906 -110.188 -2.125 1 26.66 8 PRO B O 1
ATOM 4801 N N . SER B 1 9 ? -35.562 -108.938 -2.002 1 25.36 9 SER B N 1
ATOM 4802 C CA . SER B 1 9 ? -35.594 -108.688 -3.441 1 25.36 9 SER B CA 1
ATOM 4803 C C . SER B 1 9 ? -34.344 -107.938 -3.914 1 25.36 9 SER B C 1
ATOM 4805 O O . SER B 1 9 ? -34 -106.875 -3.342 1 25.36 9 SER B O 1
ATOM 4807 N N . ILE B 1 10 ? -33.406 -108.688 -4.352 1 25.33 10 ILE B N 1
ATOM 4808 C CA . ILE B 1 10 ? -32.156 -108.25 -4.953 1 25.33 10 ILE B CA 1
ATOM 4809 C C . ILE B 1 10 ? -32.438 -107.312 -6.094 1 25.33 10 ILE B C 1
ATOM 4811 O O . ILE B 1 10 ? -33.094 -107.625 -7.082 1 25.33 10 ILE B O 1
ATOM 4815 N N . THR B 1 11 ? -33.062 -106.125 -5.766 1 26.22 11 THR B N 1
ATOM 4816 C CA . THR B 1 11 ? -33.312 -105.125 -6.797 1 26.22 11 THR B CA 1
ATOM 4817 C C . THR B 1 11 ? -32.062 -104.938 -7.645 1 26.22 11 THR B C 1
ATOM 4819 O O . THR B 1 11 ? -30.984 -104.688 -7.105 1 26.22 11 THR B O 1
ATOM 4822 N N . THR B 1 12 ? -32.062 -105.688 -8.742 1 24.53 12 THR B N 1
ATOM 4823 C CA . THR B 1 12 ? -31.094 -105.562 -9.836 1 24.53 12 THR B CA 1
ATOM 4824 C C . THR B 1 12 ? -30.797 -104.125 -10.219 1 24.53 12 THR B C 1
ATOM 4826 O O . THR B 1 12 ? -31.734 -103.312 -10.336 1 24.53 12 THR B O 1
ATOM 4829 N N . ARG B 1 13 ? -29.656 -103.75 -9.828 1 27.31 13 ARG B N 1
ATOM 4830 C CA . ARG B 1 13 ? -28.984 -102.438 -10.016 1 27.31 13 ARG B CA 1
ATOM 4831 C C . ARG B 1 13 ? -28.969 -102.062 -11.484 1 27.31 13 ARG B C 1
ATOM 4833 O O . ARG B 1 13 ? -28.469 -102.75 -12.336 1 27.31 13 ARG B O 1
ATOM 4840 N N . PRO B 1 14 ? -30.188 -101.562 -11.93 1 27.89 14 PRO B N 1
ATOM 4841 C CA . PRO B 1 14 ? -30.156 -101.25 -13.359 1 27.89 14 PRO B CA 1
ATOM 4842 C C . PRO B 1 14 ? -28.859 -100.562 -13.781 1 27.89 14 PRO B C 1
ATOM 4844 O O . PRO B 1 14 ? -28.219 -99.875 -12.977 1 27.89 14 PRO B O 1
ATOM 4847 N N . SER B 1 15 ? -28.109 -101.188 -14.609 1 22.47 15 SER B N 1
ATOM 4848 C CA . SER B 1 15 ? -26.891 -100.75 -15.242 1 22.47 15 SER B CA 1
ATOM 4849 C C . SER B 1 15 ? -27.062 -99.312 -15.828 1 22.47 15 SER B C 1
ATOM 4851 O O . SER B 1 15 ? -27.953 -99.125 -16.656 1 22.47 15 SER B O 1
ATOM 4853 N N . LYS B 1 16 ? -27.016 -98.25 -14.898 1 27.11 16 LYS B N 1
ATOM 4854 C CA . LYS B 1 16 ? -27.062 -96.875 -15.406 1 27.11 16 LYS B CA 1
ATOM 4855 C C . LYS B 1 16 ? -26.219 -96.75 -16.672 1 27.11 16 LYS B C 1
ATOM 4857 O O . LYS B 1 16 ? -25.031 -97.062 -16.672 1 27.11 16 LYS B O 1
ATOM 4862 N N . THR B 1 17 ? -26.969 -97.188 -17.766 1 24.5 17 THR B N 1
ATOM 4863 C CA . THR B 1 17 ? -26.344 -96.812 -19.047 1 24.5 17 THR B CA 1
ATOM 4864 C C . THR B 1 17 ? -25.562 -95.5 -18.938 1 24.5 17 THR B C 1
ATOM 4866 O O . THR B 1 17 ? -26.094 -94.5 -18.453 1 24.5 17 THR B O 1
ATOM 4869 N N . VAL B 1 18 ? -24.297 -95.688 -18.641 1 28.19 18 VAL B N 1
ATOM 4870 C CA . VAL B 1 18 ? -23.359 -94.562 -18.734 1 28.19 18 VAL B CA 1
ATOM 4871 C C . VAL B 1 18 ? -23.641 -93.75 -20 1 28.19 18 VAL B C 1
ATOM 4873 O O . VAL B 1 18 ? -23.5 -94.25 -21.109 1 28.19 18 VAL B O 1
ATOM 4876 N N . LYS B 1 19 ? -24.906 -93 -19.891 1 31.84 19 LYS B N 1
ATOM 4877 C CA . LYS B 1 19 ? -25.109 -92 -20.938 1 31.84 19 LYS B CA 1
ATOM 4878 C C . LYS B 1 19 ? -23.781 -91.375 -21.344 1 31.84 19 LYS B C 1
ATOM 4880 O O . LYS B 1 19 ? -23.062 -90.875 -20.484 1 31.84 19 LYS B O 1
ATOM 4885 N N . THR B 1 20 ? -23.219 -92.188 -22.312 1 28.52 20 THR B N 1
ATOM 4886 C CA . THR B 1 20 ? -22.094 -91.688 -23.109 1 28.52 20 THR B CA 1
ATOM 4887 C C . THR B 1 20 ? -22.25 -90.188 -23.422 1 28.52 20 THR B C 1
ATOM 4889 O O . THR B 1 20 ? -22.688 -89.875 -24.516 1 28.52 20 THR B O 1
ATOM 4892 N N . GLY B 1 21 ? -23.031 -89.625 -22.562 1 31.36 21 GLY B N 1
ATOM 4893 C CA . GLY B 1 21 ? -23.219 -88.188 -22.734 1 31.36 21 GLY B CA 1
ATOM 4894 C C . GLY B 1 21 ? -21.906 -87.438 -22.906 1 31.36 21 GLY B C 1
ATOM 4895 O O . GLY B 1 21 ? -21.891 -86.188 -22.938 1 31.36 21 GLY B O 1
ATOM 4896 N N . ASP B 1 22 ? -20.844 -88.25 -22.672 1 30.27 22 ASP B N 1
ATOM 4897 C CA . ASP B 1 22 ? -19.609 -87.5 -22.734 1 30.27 22 ASP B CA 1
ATOM 4898 C C . ASP B 1 22 ? -19.344 -86.938 -24.141 1 30.27 22 ASP B C 1
ATOM 4900 O O . ASP B 1 22 ? -18.453 -86.125 -24.344 1 30.27 22 ASP B O 1
ATOM 4904 N N . SER B 1 23 ? -20 -87.75 -25.125 1 31.39 23 SER B N 1
ATOM 4905 C CA . SER B 1 23 ? -19.641 -87.312 -26.469 1 31.39 23 SER B CA 1
ATOM 4906 C C . SER B 1 23 ? -20.328 -86 -26.828 1 31.39 23 SER B C 1
ATOM 4908 O O . SER B 1 23 ? -19.812 -85.25 -27.656 1 31.39 23 SER B O 1
ATOM 4910 N N . GLU B 1 24 ? -21.672 -85.938 -26.5 1 31.45 24 GLU B N 1
ATOM 4911 C CA . GLU B 1 24 ? -22.297 -84.688 -26.906 1 31.45 24 GLU B CA 1
ATOM 4912 C C . GLU B 1 24 ? -21.672 -83.5 -26.188 1 31.45 24 GLU B C 1
ATOM 4914 O O . GLU B 1 24 ? -21.766 -82.312 -26.641 1 31.45 24 GLU B O 1
ATOM 4919 N N . LYS B 1 25 ? -21.219 -83.688 -24.906 1 38.22 25 LYS B N 1
ATOM 4920 C CA . LYS B 1 25 ? -20.562 -82.562 -24.203 1 38.22 25 LYS B CA 1
ATOM 4921 C C . LYS B 1 25 ? -19.266 -82.188 -24.891 1 38.22 25 LYS B C 1
ATOM 4923 O O . LYS B 1 25 ? -18.703 -81.125 -24.609 1 38.22 25 LYS B O 1
ATOM 4928 N N . ARG B 1 26 ? -18.766 -83.125 -25.578 1 33.66 26 ARG B N 1
ATOM 4929 C CA . ARG B 1 26 ? -17.609 -82.688 -26.359 1 33.66 26 ARG B CA 1
ATOM 4930 C C . ARG B 1 26 ? -18.031 -82 -27.625 1 33.66 26 ARG B C 1
ATOM 4932 O O . ARG B 1 26 ? -17.188 -81.375 -28.297 1 33.66 26 ARG B O 1
ATOM 4939 N N . ARG B 1 27 ? -19.078 -82.438 -28.266 1 36.16 27 ARG B N 1
ATOM 4940 C CA . ARG B 1 27 ? -19.453 -81.75 -29.484 1 36.16 27 ARG B CA 1
ATOM 4941 C C . ARG B 1 27 ? -19.828 -80.25 -29.188 1 36.16 27 ARG B C 1
ATOM 4943 O O . ARG B 1 27 ? -19.828 -79.438 -30.078 1 36.16 27 ARG B O 1
ATOM 4950 N N . ASN B 1 28 ? -20.672 -80.125 -28.188 1 32.81 28 ASN B N 1
ATOM 4951 C CA . ASN B 1 28 ? -21.094 -78.75 -27.938 1 32.81 28 ASN B CA 1
ATOM 4952 C C . ASN B 1 28 ? -19.891 -77.812 -27.719 1 32.81 28 ASN B C 1
ATOM 4954 O O . ASN B 1 28 ? -20.062 -76.625 -27.516 1 32.81 28 ASN B O 1
ATOM 4958 N N . LEU B 1 29 ? -18.938 -78.375 -27.109 1 32.44 29 LEU B N 1
ATOM 4959 C CA . LEU B 1 29 ? -17.938 -77.438 -26.641 1 32.44 29 LEU B CA 1
ATOM 4960 C C . LEU B 1 29 ? -17.359 -76.625 -27.812 1 32.44 29 LEU B C 1
ATOM 4962 O O . LEU B 1 29 ? -16.609 -75.688 -27.625 1 32.44 29 LEU B O 1
ATOM 4966 N N . THR B 1 30 ? -17.156 -77.375 -28.922 1 37.09 30 THR B N 1
ATOM 4967 C CA . THR B 1 30 ? -16.328 -76.5 -29.734 1 37.09 30 THR B CA 1
ATOM 4968 C C . THR B 1 30 ? -17.125 -75.25 -30.219 1 37.09 30 THR B C 1
ATOM 4970 O O . THR B 1 30 ? -17.734 -75.312 -31.281 1 37.09 30 THR B O 1
ATOM 4973 N N . PHE B 1 31 ? -18.188 -74.875 -29.641 1 37.47 31 PHE B N 1
ATOM 4974 C CA . PHE B 1 31 ? -18.766 -73.625 -30.078 1 37.47 31 PHE B CA 1
ATOM 4975 C C . PHE B 1 31 ? -17.672 -72.688 -30.516 1 37.47 31 PHE B C 1
ATOM 4977 O O . PHE B 1 31 ? -16.906 -72.188 -29.688 1 37.47 31 PHE B O 1
ATOM 4984 N N . PHE B 1 32 ? -17.172 -72.75 -31.703 1 45.69 32 PHE B N 1
ATOM 4985 C CA . PHE B 1 32 ? -16.375 -71.75 -32.375 1 45.69 32 PHE B CA 1
ATOM 4986 C C . PHE B 1 32 ? -16.969 -70.375 -32.156 1 45.69 32 PHE B C 1
ATOM 4988 O O . PHE B 1 32 ? -18.047 -70.062 -32.656 1 45.69 32 PHE B O 1
ATOM 4995 N N . ASN B 1 33 ? -17.016 -69.75 -31.062 1 51.12 33 ASN B N 1
ATOM 4996 C CA . ASN B 1 33 ? -17.391 -68.312 -30.891 1 51.12 33 ASN B CA 1
ATOM 4997 C C . ASN B 1 33 ? -16.844 -67.5 -32.031 1 51.12 33 ASN B C 1
ATOM 4999 O O . ASN B 1 33 ? -15.641 -67.25 -32.125 1 51.12 33 ASN B O 1
ATOM 5003 N N . THR B 1 34 ? -17.453 -67.438 -33.156 1 62.28 34 THR B N 1
ATOM 5004 C CA . THR B 1 34 ? -17.156 -66.562 -34.344 1 62.28 34 THR B CA 1
ATOM 5005 C C . THR B 1 34 ? -17.438 -65.125 -34.031 1 62.28 34 THR B C 1
ATOM 5007 O O . THR B 1 34 ? -18.359 -64.812 -33.281 1 62.28 34 THR B O 1
ATOM 5010 N N . HIS B 1 35 ? -16.406 -64.25 -34.219 1 70.44 35 HIS B N 1
ATOM 5011 C CA . HIS B 1 35 ? -16.625 -62.812 -34.094 1 70.44 35 HIS B CA 1
ATOM 5012 C C . HIS B 1 35 ? -16.688 -62.125 -35.438 1 70.44 35 HIS B C 1
ATOM 5014 O O . HIS B 1 35 ? -15.93 -62.469 -36.344 1 70.44 35 HIS B O 1
ATOM 5020 N N . SER B 1 36 ? -17.797 -61.375 -35.562 1 75.81 36 SER B N 1
ATOM 5021 C CA . SER B 1 36 ? -18.031 -60.656 -36.812 1 75.81 36 SER B CA 1
ATOM 5022 C C . SER B 1 36 ? -17.188 -59.406 -36.906 1 75.81 36 SER B C 1
ATOM 5024 O O . SER B 1 36 ? -16.938 -58.75 -35.875 1 75.81 36 SER B O 1
ATOM 5026 N N . TRP B 1 37 ? -16.547 -59.25 -38.031 1 84.56 37 TRP B N 1
ATOM 5027 C CA . TRP B 1 37 ? -15.883 -58 -38.344 1 84.56 37 TRP B CA 1
ATOM 5028 C C . TRP B 1 37 ? -16.906 -56.906 -38.719 1 84.56 37 TRP B C 1
ATOM 5030 O O . TRP B 1 37 ? -17.516 -56.969 -39.781 1 84.56 37 TRP B O 1
ATOM 5040 N N . GLU B 1 38 ? -17.188 -55.938 -37.812 1 84.19 38 GLU B N 1
ATOM 5041 C CA . GLU B 1 38 ? -18.219 -54.906 -38.031 1 84.19 38 GLU B CA 1
ATOM 5042 C C . GLU B 1 38 ? -17.625 -53.5 -37.938 1 84.19 38 GLU B C 1
ATOM 5044 O O . GLU B 1 38 ? -17.672 -52.844 -36.906 1 84.19 38 GLU B O 1
ATOM 5049 N N . PRO B 1 39 ? -17.172 -53.062 -39.156 1 84.44 39 PRO B N 1
ATOM 5050 C CA . PRO B 1 39 ? -16.688 -51.688 -39.156 1 84.44 39 PRO B CA 1
ATOM 5051 C C . PRO B 1 39 ? -17.828 -50.656 -39.094 1 84.44 39 PRO B C 1
ATOM 5053 O O . PRO B 1 39 ? -18.953 -50.969 -39.5 1 84.44 39 PRO B O 1
ATOM 5056 N N . GLY B 1 40 ? -17.828 -49.594 -38.25 1 83.75 40 GLY B N 1
ATOM 5057 C CA . GLY B 1 40 ? -18.828 -48.562 -38.156 1 83.75 40 GLY B CA 1
ATOM 5058 C C . GLY B 1 40 ? -18.375 -47.375 -37.312 1 83.75 40 GLY B C 1
ATOM 5059 O O . GLY B 1 40 ? -17.531 -47.531 -36.438 1 83.75 40 GLY B O 1
ATOM 5060 N N . VAL B 1 41 ? -18.922 -46.281 -37.594 1 85 41 VAL B N 1
ATOM 5061 C CA . VAL B 1 41 ? -18.547 -45.031 -36.938 1 85 41 VAL B CA 1
ATOM 5062 C C . VAL B 1 41 ? -19.047 -45.031 -35.5 1 85 41 VAL B C 1
ATOM 5064 O O . VAL B 1 41 ? -18.312 -44.656 -34.594 1 85 41 VAL B O 1
ATOM 5067 N N . LEU B 1 42 ? -20.172 -45.5 -35.25 1 85.25 42 LEU B N 1
ATOM 5068 C CA . LEU B 1 42 ? -20.75 -45.438 -33.906 1 85.25 42 LEU B CA 1
ATOM 5069 C C . LEU B 1 42 ? -20.438 -46.719 -33.125 1 85.25 42 LEU B C 1
ATOM 5071 O O . LEU B 1 42 ? -20.234 -46.688 -31.906 1 85.25 42 LEU B O 1
ATOM 5075 N N . LYS B 1 43 ? -20.312 -47.875 -33.844 1 80.75 43 LYS B N 1
ATOM 5076 C CA . LYS B 1 43 ? -20.125 -49.156 -33.156 1 80.75 43 LYS B CA 1
ATOM 5077 C C . LYS B 1 43 ? -18.703 -49.312 -32.625 1 80.75 43 LYS B C 1
ATOM 5079 O O . LYS B 1 43 ? -18.469 -49.906 -31.578 1 80.75 43 LYS B O 1
ATOM 5084 N N . GLN B 1 44 ? -17.766 -48.656 -33.344 1 84.88 44 GLN B N 1
ATOM 5085 C CA . GLN B 1 44 ? -16.375 -48.812 -32.906 1 84.88 44 GLN B CA 1
ATOM 5086 C C . GLN B 1 44 ? -15.805 -47.5 -32.406 1 84.88 44 GLN B C 1
ATOM 5088 O O . GLN B 1 44 ? -14.586 -47.312 -32.406 1 84.88 44 GLN B O 1
ATOM 5093 N N . LEU B 1 45 ? -16.734 -46.594 -31.953 1 85.38 45 LEU B N 1
ATOM 5094 C CA . LEU B 1 45 ? -16.266 -45.312 -31.438 1 85.38 45 LEU B CA 1
ATOM 5095 C C . LEU B 1 45 ? -15.469 -45.5 -30.156 1 85.38 45 LEU B C 1
ATOM 5097 O O . LEU B 1 45 ? -15.945 -46.125 -29.203 1 85.38 45 LEU B O 1
ATOM 5101 N N . PRO B 1 46 ? -14.211 -45.094 -30.219 1 87.69 46 PRO B N 1
ATOM 5102 C CA . PRO B 1 46 ? -13.438 -45.156 -28.984 1 87.69 46 PRO B CA 1
ATOM 5103 C C . PRO B 1 46 ? -13.914 -44.156 -27.938 1 87.69 46 PRO B C 1
ATOM 5105 O O . PRO B 1 46 ? -13.328 -43.062 -27.781 1 87.69 46 PRO B O 1
ATOM 5108 N N . TRP B 1 47 ? -14.836 -44.5 -27.141 1 87.38 47 TRP B N 1
ATOM 5109 C CA . TRP B 1 47 ? -15.523 -43.625 -26.203 1 87.38 47 TRP B CA 1
ATOM 5110 C C . TRP B 1 47 ? -14.547 -43.031 -25.188 1 87.38 47 TRP B C 1
ATOM 5112 O O . TRP B 1 47 ? -14.609 -41.844 -24.859 1 87.38 47 TRP B O 1
ATOM 5122 N N . LEU B 1 48 ? -13.656 -43.812 -24.688 1 84.88 48 LEU B N 1
ATOM 5123 C CA . LEU B 1 48 ? -12.734 -43.344 -23.656 1 84.88 48 LEU B CA 1
ATOM 5124 C C . LEU B 1 48 ? -11.758 -42.312 -24.234 1 84.88 48 LEU B C 1
ATOM 5126 O O . LEU B 1 48 ? -11.414 -41.344 -23.562 1 84.88 48 LEU B O 1
ATOM 5130 N N . GLY B 1 49 ? -11.391 -42.531 -25.453 1 89.5 49 GLY B N 1
ATOM 5131 C CA . GLY B 1 49 ? -10.5 -41.562 -26.094 1 89.5 49 GLY B CA 1
ATOM 5132 C C . GLY B 1 49 ? -11.172 -40.25 -26.438 1 89.5 49 GLY B C 1
ATOM 5133 O O . GLY B 1 49 ? -10.617 -39.188 -26.172 1 89.5 49 GLY B O 1
ATOM 5134 N N . VAL B 1 50 ? -12.383 -40.281 -26.828 1 92.38 50 VAL B N 1
ATOM 5135 C CA . VAL B 1 50 ? -13.117 -39.094 -27.219 1 92.38 50 VAL B CA 1
ATOM 5136 C C . VAL B 1 50 ? -13.5 -38.312 -25.969 1 92.38 50 VAL B C 1
ATOM 5138 O O . VAL B 1 50 ? -13.43 -37.062 -25.953 1 92.38 50 VAL B O 1
ATOM 5141 N N . LEU B 1 51 ? -13.867 -38.969 -24.969 1 92.88 51 LEU B N 1
ATOM 5142 C CA . LEU B 1 51 ? -14.203 -38.312 -23.719 1 92.88 51 LEU B CA 1
ATOM 5143 C C . LEU B 1 51 ? -12.984 -37.594 -23.141 1 92.88 51 LEU B C 1
ATOM 5145 O O . LEU B 1 51 ? -13.117 -36.531 -22.531 1 92.88 51 LEU B O 1
ATOM 5149 N N . SER B 1 52 ? -11.867 -38.156 -23.281 1 93.19 52 SER B N 1
ATOM 5150 C CA . SER B 1 52 ? -10.641 -37.5 -22.812 1 93.19 52 SER B CA 1
ATOM 5151 C C . SER B 1 52 ? -10.336 -36.25 -23.609 1 93.19 52 SER B C 1
ATOM 5153 O O . SER B 1 52 ? -9.875 -35.25 -23.047 1 93.19 52 SER B O 1
ATOM 5155 N N . LEU B 1 53 ? -10.641 -36.281 -24.875 1 95.06 53 LEU B N 1
ATOM 5156 C CA . LEU B 1 53 ? -10.422 -35.094 -25.703 1 95.06 53 LEU B CA 1
ATOM 5157 C C . LEU B 1 53 ? -11.383 -33.969 -25.344 1 95.06 53 LEU B C 1
ATOM 5159 O O . LEU B 1 53 ? -11 -32.812 -25.281 1 95.06 53 LEU B O 1
ATOM 5163 N N . VAL B 1 54 ? -12.578 -34.344 -25.062 1 95.94 54 VAL B N 1
ATOM 5164 C CA . VAL B 1 54 ? -13.562 -33.375 -24.625 1 95.94 54 VAL B CA 1
ATOM 5165 C C . VAL B 1 54 ? -13.18 -32.812 -23.266 1 95.94 54 VAL B C 1
ATOM 5167 O O . VAL B 1 54 ? -13.359 -31.625 -23 1 95.94 54 VAL B O 1
ATOM 5170 N N . GLY B 1 55 ? -12.672 -33.688 -22.438 1 95.38 55 GLY B N 1
ATOM 5171 C CA . GLY B 1 55 ? -12.188 -33.219 -21.141 1 95.38 55 GLY B CA 1
ATOM 5172 C C . GLY B 1 55 ? -11.086 -32.188 -21.25 1 95.38 55 GLY B C 1
ATOM 5173 O O . GLY B 1 55 ? -11.078 -31.203 -20.5 1 95.38 55 GLY B O 1
ATOM 5174 N N . VAL B 1 56 ? -10.164 -32.375 -22.156 1 94.94 56 VAL B N 1
ATOM 5175 C CA . VAL B 1 56 ? -9.086 -31.422 -22.375 1 94.94 56 VAL B CA 1
ATOM 5176 C C . VAL B 1 56 ? -9.656 -30.109 -22.891 1 94.94 56 VAL B C 1
ATOM 5178 O O . VAL B 1 56 ? -9.211 -29.031 -22.484 1 94.94 56 VAL B O 1
ATOM 5181 N N . LEU B 1 57 ? -10.648 -30.172 -23.734 1 96.25 57 LEU B N 1
ATOM 5182 C CA . LEU B 1 57 ? -11.289 -28.969 -24.234 1 96.25 57 LEU B CA 1
ATOM 5183 C C . LEU B 1 57 ? -11.977 -28.203 -23.109 1 96.25 57 LEU B C 1
ATOM 5185 O O . LEU B 1 57 ? -11.93 -26.969 -23.078 1 96.25 57 LEU B O 1
ATOM 5189 N N . LEU B 1 58 ? -12.586 -28.891 -22.266 1 96.75 58 LEU B N 1
ATOM 5190 C CA . LEU B 1 58 ? -13.234 -28.266 -21.109 1 96.75 58 LEU B CA 1
ATOM 5191 C C . LEU B 1 58 ? -12.203 -27.594 -20.203 1 96.75 58 LEU B C 1
ATOM 5193 O O . LEU B 1 58 ? -12.469 -26.531 -19.641 1 96.75 58 LEU B O 1
ATOM 5197 N N . CYS B 1 59 ? -11.07 -28.25 -20.062 1 95.56 59 CYS B N 1
ATOM 5198 C CA . CYS B 1 59 ? -10.008 -27.641 -19.266 1 95.56 59 CYS B CA 1
ATOM 5199 C C . CYS B 1 59 ? -9.5 -26.359 -19.906 1 95.56 59 CYS B C 1
ATOM 5201 O O . CYS B 1 59 ? -9.18 -25.391 -19.203 1 95.56 59 CYS B O 1
ATOM 5203 N N . LEU B 1 60 ? -9.461 -26.359 -21.203 1 96 60 LEU B N 1
ATOM 5204 C CA . LEU B 1 60 ? -9.047 -25.156 -21.922 1 96 60 LEU B CA 1
ATOM 5205 C C . LEU B 1 60 ? -10.023 -24.016 -21.688 1 96 60 LEU B C 1
ATOM 5207 O O . LEU B 1 60 ? -9.609 -22.891 -21.375 1 96 60 LEU B O 1
ATOM 5211 N N . VAL B 1 61 ? -11.234 -24.266 -21.812 1 96.5 61 VAL B N 1
ATOM 5212 C CA . VAL B 1 61 ? -12.258 -23.25 -21.594 1 96.5 61 VAL B CA 1
ATOM 5213 C C . VAL B 1 61 ? -12.219 -22.797 -20.141 1 96.5 61 VAL B C 1
ATOM 5215 O O . VAL B 1 61 ? -12.352 -21.594 -19.859 1 96.5 61 VAL B O 1
ATOM 5218 N N . PHE B 1 62 ? -12.023 -23.734 -19.281 1 96.44 62 PHE B N 1
ATOM 5219 C CA . PHE B 1 62 ? -11.93 -23.438 -17.859 1 96.44 62 PHE B CA 1
ATOM 5220 C C . PHE B 1 62 ? -10.789 -22.469 -17.578 1 96.44 62 PHE B C 1
ATOM 5222 O O . PHE B 1 62 ? -10.945 -21.5 -16.828 1 96.44 62 PHE B O 1
ATOM 5229 N N . ASN B 1 63 ? -9.641 -22.75 -18.156 1 95.88 63 ASN B N 1
ATOM 5230 C CA . ASN B 1 63 ? -8.484 -21.891 -17.969 1 95.88 63 ASN B CA 1
ATOM 5231 C C . ASN B 1 63 ? -8.75 -20.469 -18.469 1 95.88 63 ASN B C 1
ATOM 5233 O O . ASN B 1 63 ? -8.391 -19.484 -17.812 1 95.88 63 ASN B O 1
ATOM 5237 N N . ILE B 1 64 ? -9.438 -20.359 -19.547 1 95.62 64 ILE B N 1
ATOM 5238 C CA . ILE B 1 64 ? -9.734 -19.062 -20.141 1 95.62 64 ILE B CA 1
ATOM 5239 C C . ILE B 1 64 ? -10.719 -18.312 -19.234 1 95.62 64 ILE B C 1
ATOM 5241 O O . ILE B 1 64 ? -10.508 -17.141 -18.922 1 95.62 64 ILE B O 1
ATOM 5245 N N . VAL B 1 65 ? -11.719 -18.938 -18.75 1 96 65 VAL B N 1
ATOM 5246 C CA . VAL B 1 65 ? -12.758 -18.312 -17.953 1 96 65 VAL B CA 1
ATOM 5247 C C . VAL B 1 65 ? -12.172 -17.844 -16.609 1 96 65 VAL B C 1
ATOM 5249 O O . VAL B 1 65 ? -12.477 -16.75 -16.141 1 96 65 VAL B O 1
ATOM 5252 N N . ILE B 1 66 ? -11.359 -18.641 -16.016 1 94.94 66 ILE B N 1
ATOM 5253 C CA . ILE B 1 66 ? -10.773 -18.312 -14.719 1 94.94 66 ILE B CA 1
ATOM 5254 C C . ILE B 1 66 ? -9.883 -17.078 -14.852 1 94.94 66 ILE B C 1
ATOM 5256 O O . ILE B 1 66 ? -9.891 -16.188 -13.992 1 94.94 66 ILE B O 1
ATOM 5260 N N . LEU B 1 67 ? -9.078 -17 -15.898 1 95.25 67 LEU B N 1
ATOM 5261 C CA . LEU B 1 67 ? -8.156 -15.883 -16.078 1 95.25 67 LEU B CA 1
ATOM 5262 C C . LEU B 1 67 ? -8.898 -14.602 -16.406 1 95.25 67 LEU B C 1
ATOM 5264 O O . LEU B 1 67 ? -8.578 -13.531 -15.891 1 95.25 67 LEU B O 1
ATOM 5268 N N . VAL B 1 68 ? -9.977 -14.703 -17.203 1 94.38 68 VAL B N 1
ATOM 5269 C CA . VAL B 1 68 ? -10.734 -13.516 -17.578 1 94.38 68 VAL B CA 1
ATOM 5270 C C . VAL B 1 68 ? -11.547 -13.016 -16.391 1 94.38 68 VAL B C 1
ATOM 5272 O O . VAL B 1 68 ? -11.664 -11.812 -16.172 1 94.38 68 VAL B O 1
ATOM 5275 N N . THR B 1 69 ? -12.023 -13.867 -15.555 1 93.44 69 THR B N 1
ATOM 5276 C CA . THR B 1 69 ? -12.836 -13.492 -14.406 1 93.44 69 THR B CA 1
ATOM 5277 C C . THR B 1 69 ? -11.953 -12.969 -13.273 1 93.44 69 THR B C 1
ATOM 5279 O O . THR B 1 69 ? -12.398 -12.164 -12.445 1 93.44 69 THR B O 1
ATOM 5282 N N . SER B 1 70 ? -10.766 -13.383 -13.141 1 92.19 70 SER B N 1
ATOM 5283 C CA . SER B 1 70 ? -9.875 -12.984 -12.062 1 92.19 70 SER B CA 1
ATOM 5284 C C . SER B 1 70 ? -9.258 -11.609 -12.336 1 92.19 70 SER B C 1
ATOM 5286 O O . SER B 1 70 ? -8.773 -10.953 -11.414 1 92.19 70 SER B O 1
ATOM 5288 N N . ASN B 1 71 ? -9.398 -11.156 -13.531 1 91.81 71 ASN B N 1
ATOM 5289 C CA . ASN B 1 71 ? -8.781 -9.891 -13.906 1 91.81 71 ASN B CA 1
ATOM 5290 C C . ASN B 1 71 ? -9.414 -8.719 -13.164 1 91.81 71 ASN B C 1
ATOM 5292 O O . ASN B 1 71 ? -10.625 -8.516 -13.234 1 91.81 71 ASN B O 1
ATOM 5296 N N . GLY B 1 72 ? -8.586 -8.016 -12.375 1 87.62 72 GLY B N 1
ATOM 5297 C CA . GLY B 1 72 ? -9.031 -6.82 -11.688 1 87.62 72 GLY B CA 1
ATOM 5298 C C . GLY B 1 72 ? -9.641 -7.105 -10.328 1 87.62 72 GLY B C 1
ATOM 5299 O O . GLY B 1 72 ? -10.039 -6.184 -9.609 1 87.62 72 GLY B O 1
ATOM 5300 N N . LYS B 1 73 ? -9.695 -8.266 -9.938 1 87.62 73 LYS B N 1
ATOM 5301 C CA . LYS B 1 73 ? -10.289 -8.617 -8.648 1 87.62 73 LYS B CA 1
ATOM 5302 C C . LYS B 1 73 ? -9.211 -8.781 -7.574 1 87.62 73 LYS B C 1
ATOM 5304 O O . LYS B 1 73 ? -8.117 -9.273 -7.855 1 87.62 73 LYS B O 1
ATOM 5309 N N . PRO B 1 74 ? -9.586 -8.352 -6.391 1 87.19 74 PRO B N 1
ATOM 5310 C CA . PRO B 1 74 ? -8.617 -8.477 -5.301 1 87.19 74 PRO B CA 1
ATOM 5311 C C . PRO B 1 74 ? -8.336 -9.93 -4.93 1 87.19 74 PRO B C 1
ATOM 5313 O O . PRO B 1 74 ? -9.211 -10.789 -5.062 1 87.19 74 PRO B O 1
ATOM 5316 N N . GLN B 1 75 ? -7.133 -10.219 -4.426 1 84.94 75 GLN B N 1
ATOM 5317 C CA . GLN B 1 75 ? -6.672 -11.555 -4.07 1 84.94 75 GLN B CA 1
ATOM 5318 C C . GLN B 1 75 ? -7.5 -12.141 -2.93 1 84.94 75 GLN B C 1
ATOM 5320 O O . GLN B 1 75 ? -7.707 -13.352 -2.863 1 84.94 75 GLN B O 1
ATOM 5325 N N . ASP B 1 76 ? -8.008 -11.266 -2.074 1 80.19 76 ASP B N 1
ATOM 5326 C CA . ASP B 1 76 ? -8.719 -11.719 -0.881 1 80.19 76 ASP B CA 1
ATOM 5327 C C . ASP B 1 76 ? -10.125 -12.211 -1.229 1 80.19 76 ASP B C 1
ATOM 5329 O O . ASP B 1 76 ? -10.75 -12.922 -0.442 1 80.19 76 ASP B O 1
ATOM 5333 N N . SER B 1 77 ? -10.508 -11.914 -2.367 1 82.62 77 SER B N 1
ATOM 5334 C CA . SER B 1 77 ? -11.852 -12.336 -2.768 1 82.62 77 SER B CA 1
ATOM 5335 C C . SER B 1 77 ? -11.852 -13.789 -3.236 1 82.62 77 SER B C 1
ATOM 5337 O O . SER B 1 77 ? -12.914 -14.398 -3.375 1 82.62 77 SER B O 1
ATOM 5339 N N . TRP B 1 78 ? -10.727 -14.391 -3.428 1 86.25 78 TRP B N 1
ATOM 5340 C CA . TRP B 1 78 ? -10.609 -15.758 -3.928 1 86.25 78 TRP B CA 1
ATOM 5341 C C . TRP B 1 78 ? -10.188 -16.703 -2.814 1 86.25 78 TRP B C 1
ATOM 5343 O O . TRP B 1 78 ? -9.148 -16.516 -2.18 1 86.25 78 TRP B O 1
ATOM 5353 N N . LYS B 1 79 ? -11.078 -17.594 -2.492 1 84.88 79 LYS B N 1
ATOM 5354 C CA . LYS B 1 79 ? -10.727 -18.609 -1.5 1 84.88 79 LYS B CA 1
ATOM 5355 C C . LYS B 1 79 ? -9.547 -19.453 -1.969 1 84.88 79 LYS B C 1
ATOM 5357 O O . LYS B 1 79 ? -8.656 -19.781 -1.182 1 84.88 79 LYS B O 1
ATOM 5362 N N . VAL B 1 80 ? -9.648 -19.859 -3.262 1 88.75 80 VAL B N 1
ATOM 5363 C CA . VAL B 1 80 ? -8.547 -20.578 -3.902 1 88.75 80 VAL B CA 1
ATOM 5364 C C . VAL B 1 80 ? -7.957 -19.719 -5.016 1 88.75 80 VAL B C 1
ATOM 5366 O O . VAL B 1 80 ? -8.672 -19.266 -5.914 1 88.75 80 VAL B O 1
ATOM 5369 N N . GLN B 1 81 ? -6.695 -19.547 -4.969 1 89.75 81 GLN B N 1
ATOM 5370 C CA . GLN B 1 81 ? -6.016 -18.656 -5.91 1 89.75 81 GLN B CA 1
ATOM 5371 C C . GLN B 1 81 ? -6.109 -19.203 -7.336 1 89.75 81 GLN B C 1
ATOM 5373 O O . GLN B 1 81 ? -6.098 -20.406 -7.547 1 89.75 81 GLN B O 1
ATOM 5378 N N . PRO B 1 82 ? -6.242 -18.297 -8.273 1 90.44 82 PRO B N 1
ATOM 5379 C CA . PRO B 1 82 ? -6.293 -18.719 -9.68 1 90.44 82 PRO B CA 1
ATOM 5380 C C . PRO B 1 82 ? -5.078 -19.547 -10.086 1 90.44 82 PRO B C 1
ATOM 5382 O O . PRO B 1 82 ? -5.195 -20.453 -10.914 1 90.44 82 PRO B O 1
ATOM 5385 N N . SER B 1 83 ? -3.91 -19.312 -9.523 1 88.94 83 SER B N 1
ATOM 5386 C CA . SER B 1 83 ? -2.713 -20.078 -9.852 1 88.94 83 SER B CA 1
ATOM 5387 C C . SER B 1 83 ? -2.867 -21.547 -9.461 1 88.94 83 SER B C 1
ATOM 5389 O O . SER B 1 83 ? -2.416 -22.438 -10.188 1 88.94 83 SER B O 1
ATOM 5391 N N . VAL B 1 84 ? -3.549 -21.812 -8.367 1 90.19 84 VAL B N 1
ATOM 5392 C CA . VAL B 1 84 ? -3.793 -23.172 -7.902 1 90.19 84 VAL B CA 1
ATOM 5393 C C . VAL B 1 84 ? -4.816 -23.859 -8.812 1 90.19 84 VAL B C 1
ATOM 5395 O O . VAL B 1 84 ? -4.641 -25.016 -9.195 1 90.19 84 VAL B O 1
ATOM 5398 N N . LEU B 1 85 ? -5.84 -23.172 -9.172 1 93.25 85 LEU B N 1
ATOM 5399 C CA . LEU B 1 85 ? -6.871 -23.719 -10.055 1 93.25 85 LEU B CA 1
ATOM 5400 C C . LEU B 1 85 ? -6.293 -24.031 -11.43 1 93.25 85 LEU B C 1
ATOM 5402 O O . LEU B 1 85 ? -6.645 -25.047 -12.031 1 93.25 85 LEU B O 1
ATOM 5406 N N . LEU B 1 86 ? -5.426 -23.172 -11.891 1 92.38 86 LEU B N 1
ATOM 5407 C CA . LEU B 1 86 ? -4.762 -23.422 -13.164 1 92.38 86 LEU B CA 1
ATOM 5408 C C . LEU B 1 86 ? -3.863 -24.656 -13.086 1 92.38 86 LEU B C 1
ATOM 5410 O O . LEU B 1 86 ? -3.793 -25.438 -14.031 1 92.38 86 LEU B O 1
ATOM 5414 N N . ALA B 1 87 ? -3.199 -24.812 -11.914 1 89.19 87 ALA B N 1
ATOM 5415 C CA . ALA B 1 87 ? -2.324 -25.969 -11.727 1 89.19 87 ALA B CA 1
ATOM 5416 C C . ALA B 1 87 ? -3.129 -27.266 -11.703 1 89.19 87 ALA B C 1
ATOM 5418 O O . ALA B 1 87 ? -2.713 -28.266 -12.281 1 89.19 87 ALA B O 1
ATOM 5419 N N . ILE B 1 88 ? -4.285 -27.234 -11.109 1 88.88 88 ILE B N 1
ATOM 5420 C CA . ILE B 1 88 ? -5.156 -28.406 -11.07 1 88.88 88 ILE B CA 1
ATOM 5421 C C . ILE B 1 88 ? -5.656 -28.734 -12.477 1 88.88 88 ILE B C 1
ATOM 5423 O O . ILE B 1 88 ? -5.609 -29.891 -12.906 1 88.88 88 ILE B O 1
ATOM 5427 N N . SER B 1 89 ? -6.09 -27.734 -13.164 1 91.69 89 SER B N 1
ATOM 5428 C CA . SER B 1 89 ? -6.574 -27.906 -14.523 1 91.69 89 SER B CA 1
ATOM 5429 C C . SER B 1 89 ? -5.48 -28.453 -15.438 1 91.69 89 SER B C 1
ATOM 5431 O O . SER B 1 89 ? -5.734 -29.328 -16.266 1 91.69 89 SER B O 1
ATOM 5433 N N . SER B 1 90 ? -4.301 -27.969 -15.289 1 88.38 90 SER B N 1
ATOM 5434 C CA . SER B 1 90 ? -3.188 -28.422 -16.109 1 88.38 90 SER B CA 1
ATOM 5435 C C . SER B 1 90 ? -2.83 -29.875 -15.812 1 88.38 90 SER B C 1
ATOM 5437 O O . SER B 1 90 ? -2.486 -30.641 -16.719 1 88.38 90 SER B O 1
ATOM 5439 N N . ALA B 1 91 ? -2.895 -30.266 -14.547 1 84.38 91 ALA B N 1
ATOM 5440 C CA . ALA B 1 91 ? -2.627 -31.656 -14.18 1 84.38 91 ALA B CA 1
ATOM 5441 C C . ALA B 1 91 ? -3.65 -32.594 -14.805 1 84.38 91 ALA B C 1
ATOM 5443 O O . ALA B 1 91 ? -3.285 -33.656 -15.359 1 84.38 91 ALA B O 1
ATOM 5444 N N . ILE B 1 92 ? -4.875 -32.188 -14.805 1 86.88 92 ILE B N 1
ATOM 5445 C CA . ILE B 1 92 ? -5.949 -33 -15.375 1 86.88 92 ILE B CA 1
ATOM 5446 C C . ILE B 1 92 ? -5.812 -33.062 -16.891 1 86.88 92 ILE B C 1
ATOM 5448 O O . ILE B 1 92 ? -5.906 -34.125 -17.5 1 86.88 92 ILE B O 1
ATOM 5452 N N . SER B 1 93 ? -5.543 -31.953 -17.484 1 89.44 93 SER B N 1
ATOM 5453 C CA . SER B 1 93 ? -5.449 -31.875 -18.938 1 89.44 93 SER B CA 1
ATOM 5454 C C . SER B 1 93 ? -4.281 -32.688 -19.453 1 89.44 93 SER B C 1
ATOM 5456 O O . SER B 1 93 ? -4.406 -33.375 -20.469 1 89.44 93 SER B O 1
ATOM 5458 N N . THR B 1 94 ? -3.191 -32.656 -18.797 1 85.25 94 THR B N 1
ATOM 5459 C CA . THR B 1 94 ? -2.027 -33.406 -19.234 1 85.25 94 THR B CA 1
ATOM 5460 C C . THR B 1 94 ? -2.293 -34.906 -19.109 1 85.25 94 THR B C 1
ATOM 5462 O O . THR B 1 94 ? -1.93 -35.688 -20 1 85.25 94 THR B O 1
ATOM 5465 N N . GLY B 1 95 ? -2.883 -35.344 -18.031 1 83.06 95 GLY B N 1
ATOM 5466 C CA . GLY B 1 95 ? -3.236 -36.75 -17.859 1 83.06 95 GLY B CA 1
ATOM 5467 C C . GLY B 1 95 ? -4.227 -37.25 -18.906 1 83.06 95 GLY B C 1
ATOM 5468 O O . GLY B 1 95 ? -4.062 -38.312 -19.453 1 83.06 95 GLY B O 1
ATOM 5469 N N . LEU B 1 96 ? -5.191 -36.438 -19.172 1 88.5 96 LEU B N 1
ATOM 5470 C CA . LEU B 1 96 ? -6.219 -36.812 -20.141 1 88.5 96 LEU B CA 1
ATOM 5471 C C . LEU B 1 96 ? -5.645 -36.844 -21.562 1 88.5 96 LEU B C 1
ATOM 5473 O O . LEU B 1 96 ? -6.016 -37.719 -22.359 1 88.5 96 LEU B O 1
ATOM 5477 N N . LEU B 1 97 ? -4.793 -35.969 -21.875 1 89.5 97 LEU B N 1
ATOM 5478 C CA . LEU B 1 97 ? -4.215 -35.938 -23.203 1 89.5 97 LEU B CA 1
ATOM 5479 C C . LEU B 1 97 ? -3.311 -37.156 -23.438 1 89.5 97 LEU B C 1
ATOM 5481 O O . LEU B 1 97 ? -3.277 -37.688 -24.547 1 89.5 97 LEU B O 1
ATOM 5485 N N . ARG B 1 98 ? -2.6 -37.5 -22.453 1 85.12 98 ARG B N 1
ATOM 5486 C CA . ARG B 1 98 ? -1.747 -38.688 -22.562 1 85.12 98 ARG B CA 1
ATOM 5487 C C . ARG B 1 98 ? -2.58 -39.938 -22.75 1 85.12 98 ARG B C 1
ATOM 5489 O O . ARG B 1 98 ? -2.186 -40.844 -23.5 1 85.12 98 ARG B O 1
ATOM 5496 N N . PHE B 1 99 ? -3.588 -40 -22.062 1 85.69 99 PHE B N 1
ATOM 5497 C CA . PHE B 1 99 ? -4.496 -41.125 -22.234 1 85.69 99 PHE B CA 1
ATOM 5498 C C . PHE B 1 99 ? -5.062 -41.156 -23.656 1 85.69 99 PHE B C 1
ATOM 5500 O O . PHE B 1 99 ? -5.168 -42.25 -24.266 1 85.69 99 PHE B O 1
ATOM 5507 N N . ALA B 1 100 ? -5.48 -40 -24.078 1 91.25 100 ALA B N 1
ATOM 5508 C CA . ALA B 1 100 ? -6.008 -39.906 -25.438 1 91.25 100 ALA B CA 1
ATOM 5509 C C . ALA B 1 100 ? -4.957 -40.312 -26.469 1 91.25 100 ALA B C 1
ATOM 5511 O O . ALA B 1 100 ? -5.277 -40.969 -27.469 1 91.25 100 ALA B O 1
ATOM 5512 N N . LEU B 1 101 ? -3.783 -39.969 -26.25 1 90.56 101 LEU B N 1
ATOM 5513 C CA . LEU B 1 101 ? -2.717 -40.312 -27.172 1 90.56 101 LEU B CA 1
ATOM 5514 C C . LEU B 1 101 ? -2.523 -41.844 -27.203 1 90.56 101 LEU B C 1
ATOM 5516 O O . LEU B 1 101 ? -2.309 -42.406 -28.281 1 90.56 101 LEU B O 1
ATOM 5520 N N . ALA B 1 102 ? -2.557 -42.469 -26.062 1 87.94 102 ALA B N 1
ATOM 5521 C CA . ALA B 1 102 ? -2.4 -43.906 -26 1 87.94 102 ALA B CA 1
ATOM 5522 C C . ALA B 1 102 ? -3.488 -44.625 -26.812 1 87.94 102 ALA B C 1
ATOM 5524 O O . ALA B 1 102 ? -3.207 -45.562 -27.547 1 87.94 102 ALA B O 1
ATOM 5525 N N . GLU B 1 103 ? -4.68 -44.094 -26.734 1 89.69 103 GLU B N 1
ATOM 5526 C CA . GLU B 1 103 ? -5.785 -44.688 -27.484 1 89.69 103 GLU B CA 1
ATOM 5527 C C . GLU B 1 103 ? -5.652 -44.375 -28.969 1 89.69 103 GLU B C 1
ATOM 5529 O O . GLU B 1 103 ? -5.926 -45.25 -29.812 1 89.69 103 GLU B O 1
ATOM 5534 N N . GLY B 1 104 ? -5.277 -43.219 -29.234 1 91.94 104 GLY B N 1
ATOM 5535 C CA . GLY B 1 104 ? -5.074 -42.844 -30.641 1 91.94 104 GLY B CA 1
ATOM 5536 C C . GLY B 1 104 ? -3.939 -43.594 -31.297 1 91.94 104 GLY B C 1
ATOM 5537 O O . GLY B 1 104 ? -4.027 -43.969 -32.469 1 91.94 104 GLY B O 1
ATOM 5538 N N . ALA B 1 105 ? -2.898 -43.844 -30.562 1 91.38 105 ALA B N 1
ATOM 5539 C CA . ALA B 1 105 ? -1.76 -44.594 -31.078 1 91.38 105 ALA B CA 1
ATOM 5540 C C . ALA B 1 105 ? -2.154 -46.031 -31.375 1 91.38 105 ALA B C 1
ATOM 5542 O O . ALA B 1 105 ? -1.668 -46.625 -32.344 1 91.38 105 ALA B O 1
ATOM 5543 N N . ALA B 1 106 ? -2.998 -46.625 -30.531 1 91.31 106 ALA B N 1
ATOM 5544 C CA . ALA B 1 106 ? -3.479 -47.969 -30.781 1 91.31 106 ALA B CA 1
ATOM 5545 C C . ALA B 1 106 ? -4.262 -48.062 -32.094 1 91.31 106 ALA B C 1
ATOM 5547 O O . ALA B 1 106 ? -4.074 -48.969 -32.875 1 91.31 106 ALA B O 1
ATOM 5548 N N . ILE B 1 107 ? -5.043 -47.094 -32.312 1 92.25 107 ILE B N 1
ATOM 5549 C CA . ILE B 1 107 ? -5.859 -47.062 -33.531 1 92.25 107 ILE B CA 1
ATOM 5550 C C . ILE B 1 107 ? -4.961 -46.938 -34.75 1 92.25 107 ILE B C 1
ATOM 5552 O O . ILE B 1 107 ? -5.113 -47.688 -35.719 1 92.25 107 ILE B O 1
ATOM 5556 N N . THR B 1 108 ? -4.012 -46.094 -34.688 1 92.5 108 THR B N 1
ATOM 5557 C CA . THR B 1 108 ? -3.121 -45.844 -35.844 1 92.5 108 THR B CA 1
ATOM 5558 C C . THR B 1 108 ? -2.26 -47.094 -36.094 1 92.5 108 THR B C 1
ATOM 5560 O O . THR B 1 108 ? -1.986 -47.438 -37.25 1 92.5 108 THR B O 1
ATOM 5563 N N . TRP B 1 109 ? -1.835 -47.688 -35.031 1 92.38 109 TRP B N 1
ATOM 5564 C CA . TRP B 1 109 ? -1.012 -48.875 -35.156 1 92.38 109 TRP B CA 1
ATOM 5565 C C . TRP B 1 109 ? -1.787 -50 -35.844 1 92.38 109 TRP B C 1
ATOM 5567 O O . TRP B 1 109 ? -1.294 -50.625 -36.812 1 92.38 109 TRP B O 1
ATOM 5577 N N . TRP B 1 110 ? -2.986 -50.281 -35.469 1 91.88 110 TRP B N 1
ATOM 5578 C CA . TRP B 1 110 ? -3.789 -51.344 -36.031 1 91.88 110 TRP B CA 1
ATOM 5579 C C . TRP B 1 110 ? -4.23 -51.031 -37.438 1 91.88 110 TRP B C 1
ATOM 5581 O O . TRP B 1 110 ? -4.312 -51.906 -38.312 1 91.88 110 TRP B O 1
ATOM 5591 N N . LEU B 1 111 ? -4.531 -49.844 -37.719 1 91.62 111 LEU B N 1
ATOM 5592 C CA . LEU B 1 111 ? -4.906 -49.438 -39.094 1 91.62 111 LEU B CA 1
ATOM 5593 C C . LEU B 1 111 ? -3.752 -49.688 -40.062 1 91.62 111 LEU B C 1
ATOM 5595 O O . LEU B 1 111 ? -3.967 -50.125 -41.188 1 91.62 111 LEU B O 1
ATOM 5599 N N . LYS B 1 112 ? -2.635 -49.344 -39.594 1 91.5 112 LYS B N 1
ATOM 5600 C CA . LYS B 1 112 ? -1.463 -49.594 -40.406 1 91.5 112 LYS B CA 1
ATOM 5601 C C . LYS B 1 112 ? -1.265 -51.094 -40.656 1 91.5 112 LYS B C 1
ATOM 5603 O O . LYS B 1 112 ? -0.877 -51.531 -41.75 1 91.5 112 LYS B O 1
ATOM 5608 N N . ALA B 1 113 ? -1.486 -51.875 -39.625 1 92.12 113 ALA B N 1
ATOM 5609 C CA . ALA B 1 113 ? -1.38 -53.312 -39.719 1 92.12 113 ALA B CA 1
ATOM 5610 C C . ALA B 1 113 ? -2.416 -53.875 -40.688 1 92.12 113 ALA B C 1
ATOM 5612 O O . ALA B 1 113 ? -2.137 -54.812 -41.438 1 92.12 113 ALA B O 1
ATOM 5613 N N . ILE B 1 114 ? -3.562 -53.281 -40.75 1 90.94 114 ILE B N 1
ATOM 5614 C CA . ILE B 1 114 ? -4.645 -53.75 -41.625 1 90.94 114 ILE B CA 1
ATOM 5615 C C . ILE B 1 114 ? -4.371 -53.344 -43.062 1 90.94 114 ILE B C 1
ATOM 5617 O O . ILE B 1 114 ? -4.688 -54.094 -44 1 90.94 114 ILE B O 1
ATOM 5621 N N . ARG B 1 115 ? -3.842 -52.219 -43.281 1 89.81 115 ARG B N 1
ATOM 5622 C CA . ARG B 1 115 ? -3.531 -51.719 -44.625 1 89.81 115 ARG B CA 1
ATOM 5623 C C . ARG B 1 115 ? -2.338 -52.469 -45.188 1 89.81 115 ARG B C 1
ATOM 5625 O O . ARG B 1 115 ? -2.238 -52.656 -46.406 1 89.81 115 ARG B O 1
ATOM 5632 N N . GLY B 1 116 ? -1.488 -53 -44.438 1 91.38 116 GLY B N 1
ATOM 5633 C CA . GLY B 1 116 ? -0.27 -53.656 -44.875 1 91.38 116 GLY B CA 1
ATOM 5634 C C . GLY B 1 116 ? 0.964 -52.781 -44.75 1 91.38 116 GLY B C 1
ATOM 5635 O O . GLY B 1 116 ? 0.955 -51.625 -45.156 1 91.38 116 GLY B O 1
ATOM 5636 N N . CYS B 1 117 ? 1.911 -53.281 -44.062 1 92.06 117 CYS B N 1
ATOM 5637 C CA . CYS B 1 117 ? 3.148 -52.531 -43.844 1 92.06 117 CYS B CA 1
ATOM 5638 C C . CYS B 1 117 ? 4.316 -53.469 -43.594 1 92.06 117 CYS B C 1
ATOM 5640 O O . CYS B 1 117 ? 4.176 -54.688 -43.719 1 92.06 117 CYS B O 1
ATOM 5642 N N . THR B 1 118 ? 5.43 -52.812 -43.375 1 93 118 THR B N 1
ATOM 5643 C CA . THR B 1 118 ? 6.602 -53.625 -43.031 1 93 118 THR B CA 1
ATOM 5644 C C . THR B 1 118 ? 6.707 -53.812 -41.531 1 93 118 THR B C 1
ATOM 5646 O O . THR B 1 118 ? 6.098 -53.062 -40.75 1 93 118 THR B O 1
ATOM 5649 N N . VAL B 1 119 ? 7.391 -54.844 -41.125 1 91.62 119 VAL B N 1
ATOM 5650 C CA . VAL B 1 119 ? 7.598 -55.125 -39.719 1 91.62 119 VAL B CA 1
ATOM 5651 C C . VAL B 1 119 ? 8.312 -53.938 -39.062 1 91.62 119 VAL B C 1
ATOM 5653 O O . VAL B 1 119 ? 8.008 -53.562 -37.938 1 91.62 119 VAL B O 1
ATOM 5656 N N . ALA B 1 120 ? 9.219 -53.344 -39.75 1 90.38 120 ALA B N 1
ATOM 5657 C CA . ALA B 1 120 ? 9.938 -52.188 -39.25 1 90.38 120 ALA B CA 1
ATOM 5658 C C . ALA B 1 120 ? 8.992 -51 -39.031 1 90.38 120 ALA B C 1
ATOM 5660 O O . ALA B 1 120 ? 9.164 -50.219 -38.094 1 90.38 120 ALA B O 1
ATOM 5661 N N . ASP B 1 121 ? 8.023 -50.906 -39.875 1 91.19 121 ASP B N 1
ATOM 5662 C CA . ASP B 1 121 ? 7.039 -49.844 -39.781 1 91.19 121 ASP B CA 1
ATOM 5663 C C . ASP B 1 121 ? 6.172 -50.031 -38.531 1 91.19 121 ASP B C 1
ATOM 5665 O O . ASP B 1 121 ? 5.809 -49.031 -37.875 1 91.19 121 ASP B O 1
ATOM 5669 N N . LEU B 1 122 ? 5.859 -51.219 -38.25 1 91.62 122 LEU B N 1
ATOM 5670 C CA . LEU B 1 122 ? 5.047 -51.5 -37.094 1 91.62 122 LEU B CA 1
ATOM 5671 C C . LEU B 1 122 ? 5.809 -51.156 -35.812 1 91.62 122 LEU B C 1
ATOM 5673 O O . LEU B 1 122 ? 5.238 -50.594 -34.844 1 91.62 122 LEU B O 1
ATOM 5677 N N . HIS B 1 123 ? 7 -51.5 -35.812 1 90.25 123 HIS B N 1
ATOM 5678 C CA . HIS B 1 123 ? 7.824 -51.156 -34.656 1 90.25 123 HIS B CA 1
ATOM 5679 C C . HIS B 1 123 ? 7.977 -49.656 -34.5 1 90.25 123 HIS B C 1
ATOM 5681 O O . HIS B 1 123 ? 7.891 -49.094 -33.406 1 90.25 123 HIS B O 1
ATOM 5687 N N . ARG B 1 124 ? 8.25 -49 -35.594 1 90 124 ARG B N 1
ATOM 5688 C CA . ARG B 1 124 ? 8.445 -47.562 -35.562 1 90 124 ARG B CA 1
ATOM 5689 C C . ARG B 1 124 ? 7.184 -46.844 -35.062 1 90 124 ARG B C 1
ATOM 5691 O O . ARG B 1 124 ? 7.266 -45.875 -34.312 1 90 124 ARG B O 1
ATOM 5698 N N . ASN B 1 125 ? 6.016 -47.25 -35.531 1 90.19 125 ASN B N 1
ATOM 5699 C CA . ASN B 1 125 ? 4.766 -46.625 -35.094 1 90.19 125 ASN B CA 1
ATOM 5700 C C . ASN B 1 125 ? 4.551 -46.812 -33.594 1 90.19 125 ASN B C 1
ATOM 5702 O O . ASN B 1 125 ? 4.023 -45.906 -32.938 1 90.19 125 ASN B O 1
ATOM 5706 N N . TRP B 1 126 ? 4.926 -47.906 -33.094 1 90.25 126 TRP B N 1
ATOM 5707 C CA . TRP B 1 126 ? 4.828 -48.125 -31.656 1 90.25 126 TRP B CA 1
ATOM 5708 C C . TRP B 1 126 ? 5.871 -47.312 -30.906 1 90.25 126 TRP B C 1
ATOM 5710 O O . TRP B 1 126 ? 5.57 -46.688 -29.875 1 90.25 126 TRP B O 1
ATOM 5720 N N . SER B 1 127 ? 7.074 -47.312 -31.391 1 88.75 127 SER B N 1
ATOM 5721 C CA . SER B 1 127 ? 8.156 -46.594 -30.734 1 88.75 127 SER B CA 1
ATOM 5722 C C . SER B 1 127 ? 7.887 -45.094 -30.719 1 88.75 127 SER B C 1
ATOM 5724 O O . SER B 1 127 ? 8.211 -44.406 -29.734 1 88.75 127 SER B O 1
ATOM 5726 N N . PHE B 1 128 ? 7.309 -44.562 -31.781 1 89 128 PHE B N 1
ATOM 5727 C CA . PHE B 1 128 ? 7.02 -43.125 -31.875 1 89 128 PHE B CA 1
ATOM 5728 C C . PHE B 1 128 ? 5.953 -42.719 -30.859 1 89 128 PHE B C 1
ATOM 5730 O O . PHE B 1 128 ? 5.984 -41.625 -30.328 1 89 128 PHE B O 1
ATOM 5737 N N . ALA B 1 129 ? 5.039 -43.531 -30.562 1 84.56 129 ALA B N 1
ATOM 5738 C CA . ALA B 1 129 ? 3.973 -43.219 -29.609 1 84.56 129 ALA B CA 1
ATOM 5739 C C . ALA B 1 129 ? 4.473 -43.312 -28.172 1 84.56 129 ALA B C 1
ATOM 5741 O O . ALA B 1 129 ? 3.953 -42.656 -27.281 1 84.56 129 ALA B O 1
ATOM 5742 N N . SER B 1 130 ? 5.52 -44.094 -27.953 1 79.56 130 SER B N 1
ATOM 5743 C CA . SER B 1 130 ? 5.949 -44.406 -26.594 1 79.56 130 SER B CA 1
ATOM 5744 C C . SER B 1 130 ? 7.121 -43.5 -26.188 1 79.56 130 SER B C 1
ATOM 5746 O O . SER B 1 130 ? 7.32 -43.25 -25 1 79.56 130 SER B O 1
ATOM 5748 N N . SER B 1 131 ? 7.922 -43.125 -27.172 1 80.19 131 SER B N 1
ATOM 5749 C CA . SER B 1 131 ? 9.125 -42.406 -26.797 1 80.19 131 SER B CA 1
ATOM 5750 C C . SER B 1 131 ? 9.383 -41.25 -27.75 1 80.19 131 SER B C 1
ATOM 5752 O O . SER B 1 131 ? 9.539 -41.438 -28.953 1 80.19 131 SER B O 1
ATOM 5754 N N . VAL B 1 132 ? 9.477 -40.094 -27.141 1 78 132 VAL B N 1
ATOM 5755 C CA . VAL B 1 132 ? 9.797 -38.906 -27.922 1 78 132 VAL B CA 1
ATOM 5756 C C . VAL B 1 132 ? 11.242 -39 -28.422 1 78 132 VAL B C 1
ATOM 5758 O O . VAL B 1 132 ? 11.562 -38.5 -29.5 1 78 132 VAL B O 1
ATOM 5761 N N . TRP B 1 133 ? 12.016 -39.688 -27.656 1 77.12 133 TRP B N 1
ATOM 5762 C CA . TRP B 1 133 ? 13.422 -39.844 -28.047 1 77.12 133 TRP B CA 1
ATOM 5763 C C . TRP B 1 133 ? 13.539 -40.594 -29.375 1 77.12 133 TRP B C 1
ATOM 5765 O O . TRP B 1 133 ? 14.367 -40.25 -30.219 1 77.12 133 TRP B O 1
ATOM 5775 N N . ASP B 1 134 ? 12.727 -41.594 -29.609 1 83.81 134 ASP B N 1
ATOM 5776 C CA . ASP B 1 134 ? 12.75 -42.375 -30.844 1 83.81 134 ASP B CA 1
ATOM 5777 C C . ASP B 1 134 ? 12.273 -41.531 -32.031 1 83.81 134 ASP B C 1
ATOM 5779 O O . ASP B 1 134 ? 12.734 -41.688 -33.156 1 83.81 134 ASP B O 1
ATOM 5783 N N . VAL B 1 135 ? 11.438 -40.562 -31.672 1 85 135 VAL B N 1
ATOM 5784 C CA . VAL B 1 135 ? 10.938 -39.688 -32.719 1 85 135 VAL B CA 1
ATOM 5785 C C . VAL B 1 135 ? 12.062 -38.75 -33.188 1 85 135 VAL B C 1
ATOM 5787 O O . VAL B 1 135 ? 12.227 -38.531 -34.406 1 85 135 VAL B O 1
ATOM 5790 N N . ILE B 1 136 ? 12.852 -38.312 -32.25 1 81.56 136 ILE B N 1
ATOM 5791 C CA . ILE B 1 136 ? 13.914 -37.375 -32.562 1 81.56 136 ILE B CA 1
ATOM 5792 C C . ILE B 1 136 ? 15.031 -38.062 -33.312 1 81.56 136 ILE B C 1
ATOM 5794 O O . ILE B 1 136 ? 15.602 -37.531 -34.281 1 81.56 136 ILE B O 1
ATOM 5798 N N . THR B 1 137 ? 15.344 -39.312 -32.969 1 83.06 137 THR B N 1
ATOM 5799 C CA . THR B 1 137 ? 16.453 -40.062 -33.594 1 83.06 137 THR B CA 1
ATOM 5800 C C . THR B 1 137 ? 16.062 -40.562 -34.969 1 83.06 137 THR B C 1
ATOM 5802 O O . THR B 1 137 ? 16.922 -40.781 -35.812 1 83.06 137 THR B O 1
ATOM 5805 N N . GLN B 1 138 ? 14.789 -40.844 -35.25 1 87.62 138 GLN B N 1
ATOM 5806 C CA . GLN B 1 138 ? 14.305 -41.344 -36.531 1 87.62 138 GLN B CA 1
ATOM 5807 C C . GLN B 1 138 ? 13.398 -40.312 -37.219 1 87.62 138 GLN B C 1
ATOM 5809 O O . GLN B 1 138 ? 12.32 -40.656 -37.688 1 87.62 138 GLN B O 1
ATOM 5814 N N . ILE B 1 139 ? 13.844 -39.094 -37.25 1 84.69 139 ILE B N 1
ATOM 5815 C CA . ILE B 1 139 ? 13.031 -37.969 -37.719 1 84.69 139 ILE B CA 1
ATOM 5816 C C . ILE B 1 139 ? 12.711 -38.156 -39.219 1 84.69 139 ILE B C 1
ATOM 5818 O O . ILE B 1 139 ? 11.719 -37.594 -39.719 1 84.69 139 ILE B O 1
ATOM 5822 N N . LYS B 1 140 ? 13.477 -38.938 -39.969 1 84.69 140 LYS B N 1
ATOM 5823 C CA . LYS B 1 140 ? 13.25 -39.156 -41.375 1 84.69 140 LYS B CA 1
ATOM 5824 C C . LYS B 1 140 ? 11.906 -39.844 -41.625 1 84.69 140 LYS B C 1
ATOM 5826 O O . LYS B 1 140 ? 11.312 -39.719 -42.719 1 84.69 140 LYS B O 1
ATOM 5831 N N . PHE B 1 141 ? 11.375 -40.625 -40.625 1 86.19 141 PHE B N 1
ATOM 5832 C CA . PHE B 1 141 ? 10.117 -41.375 -40.75 1 86.19 141 PHE B CA 1
ATOM 5833 C C . PHE B 1 141 ? 9.016 -40.688 -39.969 1 86.19 141 PHE B C 1
ATOM 5835 O O . PHE B 1 141 ? 8.078 -41.344 -39.5 1 86.19 141 PHE B O 1
ATOM 5842 N N . PHE B 1 142 ? 9.094 -39.344 -39.938 1 86.12 142 PHE B N 1
ATOM 5843 C CA . PHE B 1 142 ? 8.172 -38.531 -39.156 1 86.12 142 PHE B CA 1
ATOM 5844 C C . PHE B 1 142 ? 6.742 -38.688 -39.656 1 86.12 142 PHE B C 1
ATOM 5846 O O . PHE B 1 142 ? 6.488 -38.688 -40.844 1 86.12 142 PHE B O 1
ATOM 5853 N N . ASN B 1 143 ? 5.816 -39.031 -38.75 1 87 143 ASN B N 1
ATOM 5854 C CA . ASN B 1 143 ? 4.402 -39.219 -39.031 1 87 143 ASN B CA 1
ATOM 5855 C C . ASN B 1 143 ? 3.514 -38.531 -38 1 87 143 ASN B C 1
ATOM 5857 O O . ASN B 1 143 ? 4 -37.781 -37.156 1 87 143 ASN B O 1
ATOM 5861 N N . VAL B 1 144 ? 2.314 -38.781 -38.094 1 87.62 144 VAL B N 1
ATOM 5862 C CA . VAL B 1 144 ? 1.333 -38.125 -37.219 1 87.62 144 VAL B CA 1
ATOM 5863 C C . VAL B 1 144 ? 1.515 -38.594 -35.781 1 87.62 144 VAL B C 1
ATOM 5865 O O . VAL B 1 144 ? 1.309 -37.812 -34.844 1 87.62 144 VAL B O 1
ATOM 5868 N N . LEU B 1 145 ? 2.041 -39.781 -35.625 1 91 145 LEU B N 1
ATOM 5869 C CA . LEU B 1 145 ? 2.268 -40.312 -34.281 1 91 145 LEU B CA 1
ATOM 5870 C C . LEU B 1 145 ? 3.463 -39.625 -33.625 1 91 145 LEU B C 1
ATOM 5872 O O . LEU B 1 145 ? 3.453 -39.375 -32.406 1 91 145 LEU B O 1
ATOM 5876 N N . GLY B 1 146 ? 4.43 -39.406 -34.406 1 89.62 146 GLY B N 1
ATOM 5877 C CA . GLY B 1 146 ? 5.551 -38.656 -33.875 1 89.62 146 GLY B CA 1
ATOM 5878 C C . GLY B 1 146 ? 5.164 -37.25 -33.438 1 89.62 146 GLY B C 1
ATOM 5879 O O . GLY B 1 146 ? 5.582 -36.812 -32.375 1 89.62 146 GLY B O 1
ATOM 5880 N N . LEU B 1 147 ? 4.348 -36.625 -34.219 1 90.25 147 LEU B N 1
ATOM 5881 C CA . LEU B 1 147 ? 3.875 -35.281 -33.906 1 90.25 147 LEU B CA 1
ATOM 5882 C C . LEU B 1 147 ? 3.018 -35.312 -32.625 1 90.25 147 LEU B C 1
ATOM 5884 O O . LEU B 1 147 ? 3.111 -34.406 -31.797 1 90.25 147 LEU B O 1
ATOM 5888 N N . ALA B 1 148 ? 2.209 -36.25 -32.531 1 90.94 148 ALA B N 1
ATOM 5889 C CA . ALA B 1 148 ? 1.326 -36.375 -31.359 1 90.94 148 ALA B CA 1
ATOM 5890 C C . ALA B 1 148 ? 2.125 -36.656 -30.094 1 90.94 148 ALA B C 1
ATOM 5892 O O . ALA B 1 148 ? 1.774 -36.156 -29.016 1 90.94 148 ALA B O 1
ATOM 5893 N N . SER B 1 149 ? 3.129 -37.438 -30.234 1 88.81 149 SER B N 1
ATOM 5894 C CA . SER B 1 149 ? 3.98 -37.688 -29.078 1 88.81 149 SER B CA 1
ATOM 5895 C C . SER B 1 149 ? 4.688 -36.438 -28.609 1 88.81 149 SER B C 1
ATOM 5897 O O . SER B 1 149 ? 4.777 -36.188 -27.406 1 88.81 149 SER B O 1
ATOM 5899 N N . ILE B 1 150 ? 5.117 -35.688 -29.5 1 85.25 150 ILE B N 1
ATOM 5900 C CA . ILE B 1 150 ? 5.75 -34.406 -29.156 1 85.25 150 ILE B CA 1
ATOM 5901 C C . ILE B 1 150 ? 4.715 -33.469 -28.547 1 85.25 150 ILE B C 1
ATOM 5903 O O . ILE B 1 150 ? 4.996 -32.781 -27.562 1 85.25 150 ILE B O 1
ATOM 5907 N N . ALA B 1 151 ? 3.58 -33.438 -29.109 1 87.06 151 ALA B N 1
ATOM 5908 C CA . ALA B 1 151 ? 2.51 -32.562 -28.609 1 87.06 151 ALA B CA 1
ATOM 5909 C C . ALA B 1 151 ? 2.148 -32.938 -27.172 1 87.06 151 ALA B C 1
ATOM 5911 O O . ALA B 1 151 ? 1.852 -32.062 -26.359 1 87.06 151 ALA B O 1
ATOM 5912 N N . SER B 1 152 ? 2.184 -34.156 -26.859 1 83.38 152 SER B N 1
ATOM 5913 C CA . SER B 1 152 ? 1.831 -34.594 -25.516 1 83.38 152 SER B CA 1
ATOM 5914 C C . SER B 1 152 ? 2.879 -34.156 -24.5 1 83.38 152 SER B C 1
ATOM 5916 O O . SER B 1 152 ? 2.584 -34.062 -23.312 1 83.38 152 SER B O 1
ATOM 5918 N N . MET B 1 153 ? 4.043 -33.938 -24.969 1 78.56 153 MET B N 1
ATOM 5919 C CA . MET B 1 153 ? 5.09 -33.406 -24.078 1 78.56 153 MET B CA 1
ATOM 5920 C C . MET B 1 153 ? 5.035 -31.891 -24 1 78.56 153 MET B C 1
ATOM 5922 O O . MET B 1 153 ? 5.199 -31.328 -22.922 1 78.56 153 MET B O 1
ATOM 5926 N N . VAL B 1 154 ? 4.754 -31.281 -25.047 1 79.44 154 VAL B N 1
ATOM 5927 C CA . VAL B 1 154 ? 4.766 -29.828 -25.156 1 79.44 154 VAL B CA 1
ATOM 5928 C C . VAL B 1 154 ? 3.555 -29.25 -24.422 1 79.44 154 VAL B C 1
ATOM 5930 O O . VAL B 1 154 ? 3.596 -28.109 -23.938 1 79.44 154 VAL B O 1
ATOM 5933 N N . VAL B 1 155 ? 2.521 -30 -24.312 1 80.06 155 VAL B N 1
ATOM 5934 C CA . VAL B 1 155 ? 1.313 -29.5 -23.672 1 80.06 155 VAL B CA 1
ATOM 5935 C C . VAL B 1 155 ? 1.624 -29.109 -22.234 1 80.06 155 VAL B C 1
ATOM 5937 O O . VAL B 1 155 ? 0.962 -28.234 -21.656 1 80.06 155 VAL B O 1
ATOM 5940 N N . ALA B 1 156 ? 2.656 -29.656 -21.672 1 78.25 156 ALA B N 1
ATOM 5941 C CA . ALA B 1 156 ? 3.027 -29.344 -20.297 1 78.25 156 ALA B CA 1
ATOM 5942 C C . ALA B 1 156 ? 3.479 -27.891 -20.188 1 78.25 156 ALA B C 1
ATOM 5944 O O . ALA B 1 156 ? 3.479 -27.312 -19.094 1 78.25 156 ALA B O 1
ATOM 5945 N N . ILE B 1 157 ? 3.775 -27.25 -21.328 1 80.12 157 ILE B N 1
ATOM 5946 C CA . ILE B 1 157 ? 4.25 -25.859 -21.344 1 80.12 157 ILE B CA 1
ATOM 5947 C C . ILE B 1 157 ? 3.068 -24.906 -21.172 1 80.12 157 ILE B C 1
ATOM 5949 O O . ILE B 1 157 ? 3.252 -23.734 -20.859 1 80.12 157 ILE B O 1
ATOM 5953 N N . ASP B 1 158 ? 1.902 -25.453 -21.312 1 87.38 158 ASP B N 1
ATOM 5954 C CA . ASP B 1 158 ? 0.734 -24.594 -21.172 1 87.38 158 ASP B CA 1
ATOM 5955 C C . ASP B 1 158 ? 0.623 -24.031 -19.75 1 87.38 158 ASP B C 1
ATOM 5957 O O . ASP B 1 158 ? 0.294 -22.859 -19.562 1 87.38 158 ASP B O 1
ATOM 5961 N N . ASN B 1 159 ? 1.04 -24.828 -18.875 1 88.31 159 ASN B N 1
ATOM 5962 C CA . ASN B 1 159 ? 0.896 -24.406 -17.484 1 88.31 159 ASN B CA 1
ATOM 5963 C C . ASN B 1 159 ? 1.778 -23.203 -17.172 1 88.31 159 ASN B C 1
ATOM 5965 O O . ASN B 1 159 ? 1.301 -22.203 -16.625 1 88.31 159 ASN B O 1
ATOM 5969 N N . PRO B 1 160 ? 3.059 -23.25 -17.5 1 89.69 160 PRO B N 1
ATOM 5970 C CA . PRO B 1 160 ? 3.885 -22.062 -17.281 1 89.69 160 PRO B CA 1
ATOM 5971 C C . PRO B 1 160 ? 3.363 -20.844 -18.016 1 89.69 160 PRO B C 1
ATOM 5973 O O . PRO B 1 160 ? 3.477 -19.719 -17.5 1 89.69 160 PRO B O 1
ATOM 5976 N N . LEU B 1 161 ? 2.812 -21.047 -19.156 1 92.31 161 LEU B N 1
ATOM 5977 C CA . LEU B 1 161 ? 2.303 -19.922 -19.922 1 92.31 161 LEU B CA 1
ATOM 5978 C C . LEU B 1 161 ? 1.07 -19.312 -19.25 1 92.31 161 LEU B C 1
ATOM 5980 O O . LEU B 1 161 ? 0.946 -18.094 -19.156 1 92.31 161 LEU B O 1
ATOM 5984 N N . PHE B 1 162 ? 0.236 -20.188 -18.812 1 93.75 162 PHE B N 1
ATOM 5985 C CA . PHE B 1 162 ? -0.942 -19.688 -18.109 1 93.75 162 PHE B CA 1
ATOM 5986 C C . PHE B 1 162 ? -0.553 -19.047 -16.781 1 93.75 162 PHE B C 1
ATOM 5988 O O . PHE B 1 162 ? -1.167 -18.062 -16.375 1 93.75 162 PHE B O 1
ATOM 5995 N N . GLN B 1 163 ? 0.445 -19.594 -16.172 1 90.62 163 GLN B N 1
ATOM 5996 C CA . GLN B 1 163 ? 0.911 -19.016 -14.906 1 90.62 163 GLN B CA 1
ATOM 5997 C C . GLN B 1 163 ? 1.538 -17.641 -15.125 1 90.62 163 GLN B C 1
ATOM 5999 O O . GLN B 1 163 ? 1.398 -16.75 -14.289 1 90.62 163 GLN B O 1
ATOM 6004 N N . ARG B 1 164 ? 2.178 -17.516 -16.172 1 90.81 164 ARG B N 1
ATOM 6005 C CA . ARG B 1 164 ? 2.799 -16.219 -16.484 1 90.81 164 ARG B CA 1
ATOM 6006 C C . ARG B 1 164 ? 1.747 -15.188 -16.875 1 90.81 164 ARG B C 1
ATOM 6008 O O . ARG B 1 164 ? 1.998 -13.984 -16.797 1 90.81 164 ARG B O 1
ATOM 6015 N N . ALA B 1 165 ? 0.646 -15.656 -17.266 1 92.94 165 ALA B N 1
ATOM 6016 C CA . ALA B 1 165 ? -0.428 -14.758 -17.672 1 92.94 165 ALA B CA 1
ATOM 6017 C C . ALA B 1 165 ? -1.074 -14.078 -16.469 1 92.94 165 ALA B C 1
ATOM 6019 O O . ALA B 1 165 ? -1.754 -13.062 -16.625 1 92.94 165 ALA B O 1
ATOM 6020 N N . THR B 1 166 ? -0.867 -14.555 -15.289 1 89.19 166 THR B N 1
ATOM 6021 C CA . THR B 1 166 ? -1.475 -13.969 -14.102 1 89.19 166 THR B CA 1
ATOM 6022 C C . THR B 1 166 ? -0.411 -13.344 -13.203 1 89.19 166 THR B C 1
ATOM 6024 O O . THR B 1 166 ? 0.55 -14.008 -12.812 1 89.19 166 THR B O 1
ATOM 6027 N N . THR B 1 167 ? -0.522 -12.047 -13.008 1 84.31 167 THR B N 1
ATOM 6028 C CA . THR B 1 167 ? 0.374 -11.32 -12.109 1 84.31 167 THR B CA 1
ATOM 6029 C C . THR B 1 167 ? -0.421 -10.492 -11.102 1 84.31 167 THR B C 1
ATOM 6031 O O . THR B 1 167 ? -1.644 -10.383 -11.211 1 84.31 167 THR B O 1
ATOM 6034 N N . THR B 1 168 ? 0.316 -10.125 -10.109 1 82.81 168 THR B N 1
ATOM 6035 C CA . THR B 1 168 ? -0.351 -9.305 -9.102 1 82.81 168 THR B CA 1
ATOM 6036 C C . THR B 1 168 ? 0.174 -7.875 -9.125 1 82.81 168 THR B C 1
ATOM 6038 O O . THR B 1 168 ? 1.361 -7.648 -9.367 1 82.81 168 THR B O 1
ATOM 6041 N N . ALA B 1 169 ? -0.792 -6.961 -9.117 1 81.19 169 ALA B N 1
ATOM 6042 C CA . ALA B 1 169 ? -0.458 -5.543 -9.031 1 81.19 169 ALA B CA 1
ATOM 6043 C C . ALA B 1 169 ? -1.203 -4.867 -7.887 1 81.19 169 ALA B C 1
ATOM 6045 O O . ALA B 1 169 ? -2.236 -5.363 -7.43 1 81.19 169 ALA B O 1
ATOM 6046 N N . ILE B 1 170 ? -0.548 -3.879 -7.406 1 79.56 170 ILE B N 1
ATOM 6047 C CA . ILE B 1 170 ? -1.19 -3.123 -6.336 1 79.56 170 ILE B CA 1
ATOM 6048 C C . ILE B 1 170 ? -2.059 -2.02 -6.934 1 79.56 170 ILE B C 1
ATOM 6050 O O . ILE B 1 170 ? -1.588 -1.225 -7.754 1 79.56 170 ILE B O 1
ATOM 6054 N N . ARG B 1 171 ? -3.371 -1.979 -6.645 1 78.31 171 ARG B N 1
ATOM 6055 C CA . ARG B 1 171 ? -4.293 -0.936 -7.082 1 78.31 171 ARG B CA 1
ATOM 6056 C C . ARG B 1 171 ? -5.195 -0.489 -5.934 1 78.31 171 ARG B C 1
ATOM 6058 O O . ARG B 1 171 ? -5.527 -1.283 -5.051 1 78.31 171 ARG B O 1
ATOM 6065 N N . PRO B 1 172 ? -5.492 0.847 -6.027 1 78.19 172 PRO B N 1
ATOM 6066 C CA . PRO B 1 172 ? -6.438 1.318 -5.012 1 78.19 172 PRO B CA 1
ATOM 6067 C C . PRO B 1 172 ? -7.859 0.825 -5.262 1 78.19 172 PRO B C 1
ATOM 6069 O O . PRO B 1 172 ? -8.359 0.908 -6.387 1 78.19 172 PRO B O 1
ATOM 6072 N N . VAL B 1 173 ? -8.469 0.167 -4.309 1 77.31 173 VAL B N 1
ATOM 6073 C CA . VAL B 1 173 ? -9.844 -0.321 -4.402 1 77.31 173 VAL B CA 1
ATOM 6074 C C . VAL B 1 173 ? -10.742 0.479 -3.461 1 77.31 173 VAL B C 1
ATOM 6076 O O . VAL B 1 173 ? -10.375 0.74 -2.314 1 77.31 173 VAL B O 1
ATOM 6079 N N . GLN B 1 174 ? -11.938 0.966 -4.055 1 81.56 174 GLN B N 1
ATOM 6080 C CA . GLN B 1 174 ? -12.898 1.741 -3.275 1 81.56 174 GLN B CA 1
ATOM 6081 C C . GLN B 1 174 ? -13.953 0.835 -2.641 1 81.56 174 GLN B C 1
ATOM 6083 O O . GLN B 1 174 ? -14.523 -0.024 -3.311 1 81.56 174 GLN B O 1
ATOM 6088 N N . THR B 1 175 ? -14.008 0.859 -1.418 1 78.44 175 THR B N 1
ATOM 6089 C CA . THR B 1 175 ? -15.031 0.113 -0.705 1 78.44 175 THR B CA 1
ATOM 6090 C C . THR B 1 175 ? -15.891 1.048 0.142 1 78.44 175 THR B C 1
ATOM 6092 O O . THR B 1 175 ? -15.383 2.004 0.731 1 78.44 175 THR B O 1
ATOM 6095 N N . ASN B 1 176 ? -17.219 0.859 0.07 1 83.81 176 ASN B N 1
ATOM 6096 C CA . ASN B 1 176 ? -18.125 1.642 0.909 1 83.81 176 ASN B CA 1
ATOM 6097 C C . ASN B 1 176 ? -18.391 0.947 2.242 1 83.81 176 ASN B C 1
ATOM 6099 O O . ASN B 1 176 ? -18.641 -0.26 2.279 1 83.81 176 ASN B O 1
ATOM 6103 N N . MET B 1 177 ? -18.094 1.686 3.197 1 81.62 177 MET B N 1
ATOM 6104 C CA . MET B 1 177 ? -18.344 1.122 4.52 1 81.62 177 MET B CA 1
ATOM 6105 C C . MET B 1 177 ? -19.094 2.119 5.395 1 81.62 177 MET B C 1
ATOM 6107 O O . MET B 1 177 ? -19.094 3.322 5.125 1 81.62 177 MET B O 1
ATOM 6111 N N . THR B 1 178 ? -19.844 1.588 6.352 1 86.25 178 THR B N 1
ATOM 6112 C CA . THR B 1 178 ? -20.547 2.41 7.328 1 86.25 178 THR B CA 1
ATOM 6113 C C . THR B 1 178 ? -19.844 2.35 8.688 1 86.25 178 THR B C 1
ATOM 6115 O O . THR B 1 178 ? -19.531 1.265 9.18 1 86.25 178 THR B O 1
ATOM 6118 N N . LEU B 1 179 ? -19.562 3.523 9.148 1 84.5 179 LEU B N 1
ATOM 6119 C CA . LEU B 1 179 ? -19 3.615 10.492 1 84.5 179 LEU B CA 1
ATOM 6120 C C . LEU B 1 179 ? -20.094 3.969 11.508 1 84.5 179 LEU B C 1
ATOM 6122 O O . LEU B 1 179 ? -20.625 5.078 11.484 1 84.5 179 LEU B O 1
ATOM 6126 N N . PRO B 1 180 ? -20.562 3.121 12.352 1 82.31 180 PRO B N 1
ATOM 6127 C CA . PRO B 1 180 ? -21.703 3.369 13.227 1 82.31 180 PRO B CA 1
ATOM 6128 C C . PRO B 1 180 ? -21.359 4.238 14.43 1 82.31 180 PRO B C 1
ATOM 6130 O O . PRO B 1 180 ? -22.234 4.914 14.984 1 82.31 180 PRO B O 1
ATOM 6133 N N . ASP B 1 181 ? -20.172 4.301 14.945 1 82.81 181 ASP B N 1
ATOM 6134 C CA . ASP B 1 181 ? -19.906 4.945 16.234 1 82.81 181 ASP B CA 1
ATOM 6135 C C . ASP B 1 181 ? -18.797 5.984 16.109 1 82.81 181 ASP B C 1
ATOM 6137 O O . ASP B 1 181 ? -17.781 5.891 16.797 1 82.81 181 ASP B O 1
ATOM 6141 N N . VAL B 1 182 ? -19.203 6.996 15.281 1 87.81 182 VAL B N 1
ATOM 6142 C CA . VAL B 1 182 ? -18.25 8.094 15.203 1 87.81 182 VAL B CA 1
ATOM 6143 C C . VAL B 1 182 ? -18.547 9.125 16.297 1 87.81 182 VAL B C 1
ATOM 6145 O O . VAL B 1 182 ? -19.641 9.688 16.328 1 87.81 182 VAL B O 1
ATOM 6148 N N . GLN B 1 183 ? -17.625 9.297 17.156 1 89.31 183 GLN B N 1
ATOM 6149 C CA . GLN B 1 183 ? -17.812 10.164 18.328 1 89.31 183 GLN B CA 1
ATOM 6150 C C . GLN B 1 183 ? -17.359 11.594 18.016 1 89.31 183 GLN B C 1
ATOM 6152 O O . GLN B 1 183 ? -16.172 11.898 18.078 1 89.31 183 GLN B O 1
ATOM 6157 N N . ILE B 1 184 ? -18.266 12.531 17.781 1 93.12 184 ILE B N 1
ATOM 6158 C CA . ILE B 1 184 ? -18.031 13.961 17.594 1 93.12 184 ILE B CA 1
ATOM 6159 C C . ILE B 1 184 ? -19.234 14.742 18.109 1 93.12 184 ILE B C 1
ATOM 6161 O O . ILE B 1 184 ? -20.375 14.43 17.766 1 93.12 184 ILE B O 1
ATOM 6165 N N . ALA B 1 185 ? -18.969 15.727 18.891 1 94.12 185 ALA B N 1
ATOM 6166 C CA . ALA B 1 185 ? -20.062 16.531 19.406 1 94.12 185 ALA B CA 1
ATOM 6167 C C . ALA B 1 185 ? -20.688 17.391 18.312 1 94.12 185 ALA B C 1
ATOM 6169 O O . ALA B 1 185 ? -19.969 18.141 17.625 1 94.12 185 ALA B O 1
ATOM 6170 N N . GLN B 1 186 ? -21.922 17.297 18.219 1 93.19 186 GLN B N 1
ATOM 6171 C CA . GLN B 1 186 ? -22.609 18.094 17.188 1 93.19 186 GLN B CA 1
ATOM 6172 C C . GLN B 1 186 ? -22.828 19.516 17.672 1 93.19 186 GLN B C 1
ATOM 6174 O O . GLN B 1 186 ? -23 20.422 16.844 1 93.19 186 GLN B O 1
ATOM 6179 N N . LEU B 1 187 ? -22.859 19.688 18.953 1 91.62 187 LEU B N 1
ATOM 6180 C CA . LEU B 1 187 ? -22.859 20.984 19.625 1 91.62 187 LEU B CA 1
ATOM 6181 C C . LEU B 1 187 ? -21.938 20.969 20.844 1 91.62 187 LEU B C 1
ATOM 6183 O O . LEU B 1 187 ? -21.656 19.906 21.391 1 91.62 187 LEU B O 1
ATOM 6187 N N . LEU B 1 188 ? -21.453 22.141 21.156 1 91.56 188 LEU B N 1
ATOM 6188 C CA . LEU B 1 188 ? -20.625 22.203 22.344 1 91.56 188 LEU B CA 1
ATOM 6189 C C . LEU B 1 188 ? -21.5 22.219 23.609 1 91.56 188 LEU B C 1
ATOM 6191 O O . LEU B 1 188 ? -22.547 22.859 23.625 1 91.56 188 LEU B O 1
ATOM 6195 N N . PRO B 1 189 ? -21.062 21.469 24.594 1 89.56 189 PRO B N 1
ATOM 6196 C CA . PRO B 1 189 ? -21.828 21.484 25.859 1 89.56 189 PRO B CA 1
ATOM 6197 C C . PRO B 1 189 ? -21.844 22.859 26.516 1 89.56 189 PRO B C 1
ATOM 6199 O O . PRO B 1 189 ? -20.938 23.672 26.297 1 89.56 189 PRO B O 1
ATOM 6202 N N . PHE B 1 190 ? -22.797 22.953 27.344 1 84.94 190 PHE B N 1
ATOM 6203 C CA . PHE B 1 190 ? -22.969 24.203 28.062 1 84.94 190 PHE B CA 1
ATOM 6204 C C . PHE B 1 190 ? -21.734 24.516 28.891 1 84.94 190 PHE B C 1
ATOM 6206 O O . PHE B 1 190 ? -21.234 23.656 29.641 1 84.94 190 PHE B O 1
ATOM 6213 N N . GLY B 1 191 ? -21.156 25.797 28.641 1 84.31 191 GLY B N 1
ATOM 6214 C CA . GLY B 1 191 ? -20.047 26.266 29.453 1 84.31 191 GLY B CA 1
ATOM 6215 C C . GLY B 1 191 ? -18.719 25.594 29.094 1 84.31 191 GLY B C 1
ATOM 6216 O O . GLY B 1 191 ? -17.766 25.641 29.875 1 84.31 191 GLY B O 1
ATOM 6217 N N . TYR B 1 192 ? -18.609 25.094 28.031 1 88.69 192 TYR B N 1
ATOM 6218 C CA . TYR B 1 192 ? -17.484 24.25 27.672 1 88.69 192 TYR B CA 1
ATOM 6219 C C . TYR B 1 192 ? -16.234 25.094 27.422 1 88.69 192 TYR B C 1
ATOM 6221 O O . TYR B 1 192 ? -15.117 24.641 27.688 1 88.69 192 TYR B O 1
ATOM 6229 N N . THR B 1 193 ? -16.344 26.344 26.969 1 90 193 THR B N 1
ATOM 6230 C CA . THR B 1 193 ? -15.156 26.969 26.406 1 90 193 THR B CA 1
ATOM 6231 C C . THR B 1 193 ? -14.703 28.125 27.297 1 90 193 THR B C 1
ATOM 6233 O O . THR B 1 193 ? -13.5 28.406 27.406 1 90 193 THR B O 1
ATOM 6236 N N . GLY B 1 194 ? -15.617 28.828 27.922 1 83.81 194 GLY B N 1
ATOM 6237 C CA . GLY B 1 194 ? -15.203 30.047 28.594 1 83.81 194 GLY B CA 1
ATOM 6238 C C . GLY B 1 194 ? -15.688 30.125 30.031 1 83.81 194 GLY B C 1
ATOM 6239 O O . GLY B 1 194 ? -16.672 29.469 30.391 1 83.81 194 GLY B O 1
ATOM 6240 N N . VAL B 1 195 ? -14.969 30.953 30.797 1 79.5 195 VAL B N 1
ATOM 6241 C CA . VAL B 1 195 ? -15.336 31.281 32.156 1 79.5 195 VAL B CA 1
ATOM 6242 C C . VAL B 1 195 ? -15.625 32.781 32.281 1 79.5 195 VAL B C 1
ATOM 6244 O O . VAL B 1 195 ? -14.875 33.594 31.766 1 79.5 195 VAL B O 1
ATOM 6247 N N . ILE B 1 196 ? -16.766 33.031 32.812 1 75.38 196 ILE B N 1
ATOM 6248 C CA . ILE B 1 196 ? -17.172 34.406 33 1 75.38 196 ILE B CA 1
ATOM 6249 C C . ILE B 1 196 ? -16.812 34.906 34.375 1 75.38 196 ILE B C 1
ATOM 6251 O O . ILE B 1 196 ? -17.078 34.219 35.375 1 75.38 196 ILE B O 1
ATOM 6255 N N . ASN B 1 197 ? -15.961 35.875 34.344 1 67.81 197 ASN B N 1
ATOM 6256 C CA . ASN B 1 197 ? -15.633 36.5 35.625 1 67.81 197 ASN B CA 1
ATOM 6257 C C . ASN B 1 197 ? -16.312 37.875 35.781 1 67.81 197 ASN B C 1
ATOM 6259 O O . ASN B 1 197 ? -16.625 38.531 34.781 1 67.81 197 ASN B O 1
ATOM 6263 N N . GLY B 1 198 ? -16.672 38.312 36.906 1 60.5 198 GLY B N 1
ATOM 6264 C CA . GLY B 1 198 ? -17.125 39.656 37.219 1 60.5 198 GLY B CA 1
ATOM 6265 C C . GLY B 1 198 ? -18.531 39.688 37.75 1 60.5 198 GLY B C 1
ATOM 6266 O O . GLY B 1 198 ? -19.359 38.844 37.438 1 60.5 198 GLY B O 1
ATOM 6267 N N . TRP B 1 199 ? -18.719 40.281 38.844 1 52.75 199 TRP B N 1
ATOM 6268 C CA . TRP B 1 199 ? -20.031 40.438 39.469 1 52.75 199 TRP B CA 1
ATOM 6269 C C . TRP B 1 199 ? -20.922 41.375 38.688 1 52.75 199 TRP B C 1
ATOM 6271 O O . TRP B 1 199 ? -22.031 41 38.281 1 52.75 199 TRP B O 1
ATOM 6281 N N . MET B 1 200 ? -20.469 42.656 38.406 1 50.97 200 MET B N 1
ATOM 6282 C CA . MET B 1 200 ? -21.328 43.656 37.781 1 50.97 200 MET B CA 1
ATOM 6283 C C . MET B 1 200 ? -21.125 43.625 36.25 1 50.97 200 MET B C 1
ATOM 6285 O O . MET B 1 200 ? -22.094 43.719 35.5 1 50.97 200 MET B O 1
ATOM 6289 N N . TYR B 1 201 ? -19.875 43.531 35.844 1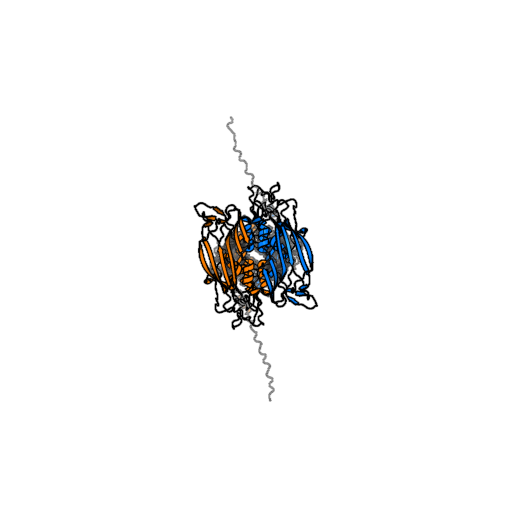 55.34 201 TYR B N 1
ATOM 6290 C CA . TYR B 1 201 ? -19.562 43.5 34.438 1 55.34 201 TYR B CA 1
ATOM 6291 C C . TYR B 1 201 ? -18.922 42.156 34.062 1 55.34 201 TYR B C 1
ATOM 6293 O O . TYR B 1 201 ? -17.75 41.938 34.375 1 55.34 201 TYR B O 1
ATOM 6301 N N . LYS B 1 202 ? -19.828 41.281 33.594 1 64.25 202 LYS B N 1
ATOM 6302 C CA . LYS B 1 202 ? -19.375 39.906 33.281 1 64.25 202 LYS B CA 1
ATOM 6303 C C . LYS B 1 202 ? -18.547 39.906 31.984 1 64.25 202 LYS B C 1
ATOM 6305 O O . LYS B 1 202 ? -18.984 40.438 30.969 1 64.25 202 LYS B O 1
ATOM 6310 N N . THR B 1 203 ? -17.281 39.719 32.125 1 69.12 203 THR B N 1
ATOM 6311 C CA . THR B 1 203 ? -16.406 39.594 30.969 1 69.12 203 THR B CA 1
ATOM 6312 C C . THR B 1 203 ? -15.781 38.188 30.906 1 69.12 203 THR B C 1
ATOM 6314 O O . THR B 1 203 ? -15.625 37.531 31.953 1 69.12 203 THR B O 1
ATOM 6317 N N . VAL B 1 204 ? -15.758 37.75 29.656 1 75.12 204 VAL B N 1
ATOM 6318 C CA . VAL B 1 204 ? -15.055 36.5 29.484 1 75.12 204 VAL B CA 1
ATOM 6319 C C . VAL B 1 204 ? -13.562 36.688 29.75 1 75.12 204 VAL B C 1
ATOM 6321 O O . VAL B 1 204 ? -12.891 37.438 29.062 1 75.12 204 VAL B O 1
ATOM 6324 N N . ALA B 1 205 ? -13.133 36.156 30.844 1 70.38 205 ALA B N 1
ATOM 6325 C CA . ALA B 1 205 ? -11.766 36.469 31.266 1 70.38 205 ALA B CA 1
ATOM 6326 C C . ALA B 1 205 ? -10.82 35.312 30.969 1 70.38 205 ALA B C 1
ATOM 6328 O O . ALA B 1 205 ? -9.617 35.5 30.797 1 70.38 205 ALA B O 1
ATOM 6329 N N . GLN B 1 206 ? -11.438 34.031 30.984 1 78.25 206 GLN B N 1
ATOM 6330 C CA . GLN B 1 206 ? -10.562 32.906 30.844 1 78.25 206 GLN B CA 1
ATOM 6331 C C . GLN B 1 206 ? -11.25 31.766 30.078 1 78.25 206 GLN B C 1
ATOM 6333 O O . GLN B 1 206 ? -12.477 31.75 29.953 1 78.25 206 GLN B O 1
ATOM 6338 N N . MET B 1 207 ? -10.367 30.984 29.562 1 84.81 207 MET B N 1
ATOM 6339 C CA . MET B 1 207 ? -10.859 29.766 28.922 1 84.81 207 MET B CA 1
ATOM 6340 C C . MET B 1 207 ? -10.898 28.609 29.906 1 84.81 207 MET B C 1
ATOM 6342 O O . MET B 1 207 ? -10.141 28.594 30.875 1 84.81 207 MET B O 1
ATOM 6346 N N . THR B 1 208 ? -11.844 27.719 29.688 1 85.81 208 THR B N 1
ATOM 6347 C CA . THR B 1 208 ? -11.844 26.5 30.484 1 85.81 208 THR B CA 1
ATOM 6348 C C . THR B 1 208 ? -10.609 25.656 30.188 1 85.81 208 THR B C 1
ATOM 6350 O O . THR B 1 208 ? -10.031 25.75 29.109 1 85.81 208 THR B O 1
ATOM 6353 N N . PRO B 1 209 ? -10.172 24.859 31.125 1 82.75 209 PRO B N 1
ATOM 6354 C CA . PRO B 1 209 ? -8.992 24.016 30.906 1 82.75 209 PRO B CA 1
ATOM 6355 C C . PRO B 1 209 ? -9.133 23.109 29.688 1 82.75 209 PRO B C 1
ATOM 6357 O O . PRO B 1 209 ? -8.172 22.891 28.938 1 82.75 209 PRO B O 1
ATOM 6360 N N . ASP B 1 210 ? -10.32 22.562 29.469 1 88.06 210 ASP B N 1
ATOM 6361 C CA . ASP B 1 210 ? -10.555 21.688 28.312 1 88.06 210 ASP B CA 1
ATOM 6362 C C . ASP B 1 210 ? -10.367 22.453 27 1 88.06 210 ASP B C 1
ATOM 6364 O O . ASP B 1 210 ? -9.75 21.938 26.062 1 88.06 210 ASP B O 1
ATOM 6368 N N . PHE B 1 211 ? -10.836 23.594 27 1 91.38 211 PHE B N 1
ATOM 6369 C CA . PHE B 1 211 ? -10.742 24.375 25.766 1 91.38 211 PHE B CA 1
ATOM 6370 C C . PHE B 1 211 ? -9.336 24.906 25.562 1 91.38 211 PHE B C 1
ATOM 6372 O O . PHE B 1 211 ? -8.891 25.094 24.438 1 91.38 211 PHE B O 1
ATOM 6379 N N . GLN B 1 212 ? -8.688 25.141 26.609 1 86.56 212 GLN B N 1
ATOM 6380 C CA . GLN B 1 212 ? -7.289 25.547 26.5 1 86.56 212 GLN B CA 1
ATOM 6381 C C . GLN B 1 212 ? -6.449 24.484 25.812 1 86.56 212 GLN B C 1
ATOM 6383 O O . GLN B 1 212 ? -5.547 24.797 25.031 1 86.56 212 GLN B O 1
ATOM 6388 N N . GLU B 1 213 ? -6.73 23.312 26.156 1 87.31 213 GLU B N 1
ATOM 6389 C CA . GLU B 1 213 ? -6.027 22.203 25.5 1 87.31 213 GLU B CA 1
ATOM 6390 C C . GLU B 1 213 ? -6.352 22.141 24.016 1 87.31 213 GLU B C 1
ATOM 6392 O O . GLU B 1 213 ? -5.48 21.844 23.203 1 87.31 213 GLU B O 1
ATOM 6397 N N . VAL B 1 214 ? -7.551 22.406 23.734 1 92.31 214 VAL B N 1
ATOM 6398 C CA . VAL B 1 214 ? -7.973 22.438 22.328 1 92.31 214 VAL B CA 1
ATOM 6399 C C . VAL B 1 214 ? -7.219 23.531 21.594 1 92.31 214 VAL B C 1
ATOM 6401 O O . VAL B 1 214 ? -6.715 23.312 20.484 1 92.31 214 VAL B O 1
ATOM 6404 N N . LEU B 1 215 ? -7.152 24.703 22.172 1 89.94 215 LEU B N 1
ATOM 6405 C CA . LEU B 1 215 ? -6.465 25.828 21.547 1 89.94 215 LEU B CA 1
ATOM 6406 C C . LEU B 1 215 ? -4.977 25.531 21.391 1 89.94 215 LEU B C 1
ATOM 6408 O O . LEU B 1 215 ? -4.375 25.875 20.375 1 89.94 215 LEU B O 1
ATOM 6412 N N . SER B 1 216 ? -4.434 24.891 22.375 1 83.81 216 SER B N 1
ATOM 6413 C CA . SER B 1 216 ? -3.021 24.531 22.297 1 83.81 216 SER B CA 1
ATOM 6414 C C . SER B 1 216 ? -2.762 23.562 21.156 1 83.81 216 SER B C 1
ATOM 6416 O O . SER B 1 216 ? -1.77 23.688 20.438 1 83.81 216 SER B O 1
ATOM 6418 N N . ALA B 1 217 ? -3.596 22.641 21.047 1 85.69 217 ALA B N 1
ATOM 6419 C CA . ALA B 1 217 ? -3.465 21.672 19.953 1 85.69 217 ALA B CA 1
ATOM 6420 C C . ALA B 1 217 ? -3.643 22.344 18.594 1 85.69 217 ALA B C 1
ATOM 6422 O O . ALA B 1 217 ? -2.959 22 17.625 1 85.69 217 ALA B O 1
ATOM 6423 N N . TYR B 1 218 ? -4.551 23.234 18.516 1 89 218 TYR B N 1
ATOM 6424 C CA . TYR B 1 218 ? -4.785 24 17.297 1 89 218 TYR B CA 1
ATOM 6425 C C . TYR B 1 218 ? -3.539 24.781 16.891 1 89 218 TYR B C 1
ATOM 6427 O O . TYR B 1 218 ? -3.123 24.75 15.734 1 89 218 TYR B O 1
ATOM 6435 N N . ASN B 1 219 ? -3.031 25.438 17.844 1 78.5 219 ASN B N 1
ATOM 6436 C CA . ASN B 1 219 ? -1.865 26.281 17.578 1 78.5 219 ASN B CA 1
ATOM 6437 C C . ASN B 1 219 ? -0.65 25.438 17.188 1 78.5 219 ASN B C 1
ATOM 6439 O O . ASN B 1 219 ? 0.182 25.875 16.391 1 78.5 219 ASN B O 1
ATOM 6443 N N . ALA B 1 220 ? -0.593 24.297 17.766 1 73.31 220 ALA B N 1
ATOM 6444 C CA . ALA B 1 220 ? 0.539 23.406 17.484 1 73.31 220 ALA B CA 1
ATOM 6445 C C . ALA B 1 220 ? 0.328 22.641 16.172 1 73.31 220 ALA B C 1
ATOM 6447 O O . ALA B 1 220 ? 1.248 22 15.68 1 73.31 220 ALA B O 1
ATOM 6448 N N . GLY B 1 221 ? -0.85 22.75 15.695 1 77.31 221 GLY B N 1
ATOM 6449 C CA . GLY B 1 221 ? -1.143 22 14.477 1 77.31 221 GLY B CA 1
ATOM 6450 C C . GLY B 1 221 ? -1.148 20.5 14.688 1 77.31 221 GLY B C 1
ATOM 6451 O O . GLY B 1 221 ? -0.726 19.734 13.812 1 77.31 221 GLY B O 1
ATOM 6452 N N . LYS B 1 222 ? -1.509 20.109 15.844 1 78.69 222 LYS B N 1
ATOM 6453 C CA . LYS B 1 222 ? -1.553 18.672 16.109 1 78.69 222 LYS B CA 1
ATOM 6454 C C . LYS B 1 222 ? -2.58 17.969 15.227 1 78.69 222 LYS B C 1
ATOM 6456 O O . LYS B 1 222 ? -3.666 18.5 14.984 1 78.69 222 LYS B O 1
ATOM 6461 N N . PRO B 1 223 ? -2.172 16.797 14.781 1 80.56 223 PRO B N 1
ATOM 6462 C CA . PRO B 1 223 ? -3.152 16.062 13.977 1 80.56 223 PRO B CA 1
ATOM 6463 C C . PRO B 1 223 ? -4.387 15.656 14.773 1 80.56 223 PRO B C 1
ATOM 6465 O O . PRO B 1 223 ? -4.289 15.422 15.984 1 80.56 223 PRO B O 1
ATOM 6468 N N . MET B 1 224 ? -5.461 15.68 14.055 1 88.81 224 MET B N 1
ATOM 6469 C CA . MET B 1 224 ? -6.727 15.25 14.633 1 88.81 224 MET B CA 1
ATOM 6470 C C . MET B 1 224 ? -7.012 13.789 14.289 1 88.81 224 MET B C 1
ATOM 6472 O O . MET B 1 224 ? -6.699 13.336 13.188 1 88.81 224 MET B O 1
ATOM 6476 N N . TYR B 1 225 ? -7.582 13.055 15.289 1 85.69 225 TYR B N 1
ATOM 6477 C CA . TYR B 1 225 ? -7.883 11.641 15.062 1 85.69 225 TYR B CA 1
ATOM 6478 C C . TYR B 1 225 ? -9.328 11.336 15.422 1 85.69 225 TYR B C 1
ATOM 6480 O O . TYR B 1 225 ? -9.891 11.93 16.344 1 85.69 225 TYR B O 1
ATOM 6488 N N . LEU B 1 226 ? -9.844 10.531 14.57 1 83.5 226 LEU B N 1
ATOM 6489 C CA . LEU B 1 226 ? -11.125 9.922 14.922 1 83.5 226 LEU B CA 1
ATOM 6490 C C . LEU B 1 226 ? -10.922 8.539 15.531 1 83.5 226 LEU B C 1
ATOM 6492 O O . LEU B 1 226 ? -10.062 7.777 15.086 1 83.5 226 LEU B O 1
ATOM 6496 N N . ASN B 1 227 ? -11.516 8.32 16.609 1 71.69 227 ASN B N 1
ATOM 6497 C CA . ASN B 1 227 ? -11.305 7.039 17.266 1 71.69 227 ASN B CA 1
ATOM 6498 C C . ASN B 1 227 ? -12.07 5.918 16.578 1 71.69 227 ASN B C 1
ATOM 6500 O O . ASN B 1 227 ? -13.195 6.117 16.125 1 71.69 227 ASN B O 1
ATOM 6504 N N . HIS B 1 228 ? -11.461 4.723 16.422 1 67.31 228 HIS B N 1
ATOM 6505 C CA . HIS B 1 228 ? -12.039 3.428 16.078 1 67.31 228 HIS B CA 1
ATOM 6506 C C . HIS B 1 228 ? -12.68 3.471 14.695 1 67.31 228 HIS B C 1
ATOM 6508 O O . HIS B 1 228 ? -13.82 3.037 14.523 1 67.31 228 HIS B O 1
ATOM 6514 N N . THR B 1 229 ? -12.133 4.055 13.719 1 67.56 229 THR B N 1
ATOM 6515 C CA . THR B 1 229 ? -12.773 4.191 12.422 1 67.56 229 THR B CA 1
ATOM 6516 C C . THR B 1 229 ? -12.406 3.021 11.508 1 67.56 229 THR B C 1
ATOM 6518 O O . THR B 1 229 ? -13.109 2.736 10.539 1 67.56 229 THR B O 1
ATOM 6521 N N . GLY B 1 230 ? -11.445 2.139 11.812 1 66.06 230 GLY B N 1
ATOM 6522 C CA . GLY B 1 230 ? -10.992 1.113 10.891 1 66.06 230 GLY B CA 1
ATOM 6523 C C . GLY B 1 230 ? -10.227 1.674 9.703 1 66.06 230 GLY B C 1
ATOM 6524 O O . GLY B 1 230 ? -9.844 0.931 8.797 1 66.06 230 GLY B O 1
ATOM 6525 N N . CYS B 1 231 ? -10.016 2.982 9.695 1 71.94 231 CYS B N 1
ATOM 6526 C CA . CYS B 1 231 ? -9.336 3.641 8.578 1 71.94 231 CYS B CA 1
ATOM 6527 C C . CYS B 1 231 ? -7.863 3.873 8.898 1 71.94 231 CYS B C 1
ATOM 6529 O O . CYS B 1 231 ? -7.223 4.738 8.297 1 71.94 231 CYS B O 1
ATOM 6531 N N . GLU B 1 232 ? -7.316 3.189 9.734 1 67.62 232 GLU B N 1
ATOM 6532 C CA . GLU B 1 232 ? -5.938 3.398 10.164 1 67.62 232 GLU B CA 1
ATOM 6533 C C . GLU B 1 232 ? -4.957 3.158 9.016 1 67.62 232 GLU B C 1
ATOM 6535 O O . GLU B 1 232 ? -3.916 3.812 8.938 1 67.62 232 GLU B O 1
ATOM 6540 N N . HIS B 1 233 ? -5.273 2.307 8.094 1 64.81 233 HIS B N 1
ATOM 6541 C CA . HIS B 1 233 ? -4.344 2.035 7.008 1 64.81 233 HIS B CA 1
ATOM 6542 C C . HIS B 1 233 ? -5.004 2.242 5.648 1 64.81 233 HIS B C 1
ATOM 6544 O O . HIS B 1 233 ? -4.656 1.57 4.676 1 64.81 233 HIS B O 1
ATOM 6550 N N . ALA B 1 234 ? -5.953 3.152 5.738 1 71 234 ALA B N 1
ATOM 6551 C CA . ALA B 1 234 ? -6.68 3.434 4.504 1 71 234 ALA B CA 1
ATOM 6552 C C . ALA B 1 234 ? -7.059 4.906 4.414 1 71 234 ALA B C 1
ATOM 6554 O O . ALA B 1 234 ? -6.938 5.648 5.391 1 71 234 ALA B O 1
ATOM 6555 N N . ASN B 1 235 ? -7.254 5.336 3.156 1 77.25 235 ASN B N 1
ATOM 6556 C CA . ASN B 1 235 ? -7.805 6.672 2.949 1 77.25 235 ASN B CA 1
ATOM 6557 C C . ASN B 1 235 ? -9.328 6.652 2.947 1 77.25 235 ASN B C 1
ATOM 6559 O O . ASN B 1 235 ? -9.945 5.949 2.145 1 77.25 235 ASN B O 1
ATOM 6563 N N . CYS B 1 236 ? -9.828 7.324 3.945 1 85.56 236 CYS B N 1
ATOM 6564 C CA . CYS B 1 236 ? -11.281 7.375 4.066 1 85.56 236 CYS B CA 1
ATOM 6565 C C . CYS B 1 236 ? -11.797 8.797 3.883 1 85.56 236 CYS B C 1
ATOM 6567 O O . CYS B 1 236 ? -11.156 9.758 4.32 1 85.56 236 CYS B O 1
ATOM 6569 N N . SER B 1 237 ? -12.852 8.945 3.104 1 88 237 SER B N 1
ATOM 6570 C CA . SER B 1 237 ? -13.477 10.25 2.934 1 88 237 SER B CA 1
ATOM 6571 C C . SER B 1 237 ? -14.945 10.219 3.346 1 88 237 SER B C 1
ATOM 6573 O O . SER B 1 237 ? -15.648 9.234 3.1 1 88 237 SER B O 1
ATOM 6575 N N . THR B 1 238 ? -15.359 11.203 4.051 1 90.06 238 THR B N 1
ATOM 6576 C CA . THR B 1 238 ? -16.75 11.273 4.488 1 90.06 238 THR B CA 1
ATOM 6577 C C . THR B 1 238 ? -17.125 12.703 4.879 1 90.06 238 THR B C 1
ATOM 6579 O O . THR B 1 238 ? -16.281 13.609 4.816 1 90.06 238 THR B O 1
ATOM 6582 N N . THR B 1 239 ? -18.406 12.961 5.125 1 92.12 239 THR B N 1
ATOM 6583 C CA . THR B 1 239 ? -18.938 14.188 5.711 1 92.12 239 THR B CA 1
ATOM 6584 C C . THR B 1 239 ? -19.5 13.922 7.105 1 92.12 239 THR B C 1
ATOM 6586 O O . THR B 1 239 ? -20.266 12.977 7.297 1 92.12 239 THR B O 1
ATOM 6589 N N . VAL B 1 240 ? -19.031 14.664 8 1 93.31 240 VAL B N 1
ATOM 6590 C CA . VAL B 1 240 ? -19.469 14.43 9.375 1 93.31 240 VAL B CA 1
ATOM 6591 C C . VAL B 1 240 ? -20.188 15.664 9.906 1 93.31 240 VAL B C 1
ATOM 6593 O O . VAL B 1 240 ? -19.938 16.781 9.445 1 93.31 240 VAL B O 1
ATOM 6596 N N . ARG B 1 241 ? -21.109 15.422 10.891 1 94.44 241 ARG B N 1
ATOM 6597 C CA . ARG B 1 241 ? -21.781 16.5 11.625 1 94.44 241 ARG B CA 1
ATOM 6598 C C . ARG B 1 241 ? -20.984 16.875 12.875 1 94.44 241 ARG B C 1
ATOM 6600 O O . ARG B 1 241 ? -20.625 16.016 13.672 1 94.44 241 ARG B O 1
ATOM 6607 N N . ALA B 1 242 ? -20.672 18.047 12.977 1 95.94 242 ALA B N 1
ATOM 6608 C CA . ALA B 1 242 ? -19.938 18.531 14.148 1 95.94 242 ALA B CA 1
ATOM 6609 C C . ALA B 1 242 ? 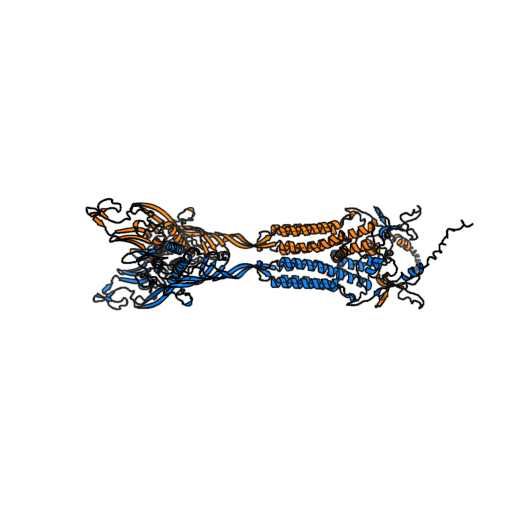-20.328 19.969 14.492 1 95.94 242 ALA B C 1
ATOM 6611 O O . ALA B 1 242 ? -20.922 20.672 13.672 1 95.94 242 ALA B O 1
ATOM 6612 N N . ALA B 1 243 ? -20 20.359 15.68 1 95.12 243 ALA B N 1
ATOM 6613 C CA . ALA B 1 243 ? -20.281 21.719 16.141 1 95.12 243 ALA B CA 1
ATOM 6614 C C . ALA B 1 243 ? -19.516 22.734 15.312 1 95.12 243 ALA B C 1
ATOM 6616 O O . ALA B 1 243 ? -18.359 22.516 14.938 1 95.12 243 ALA B O 1
ATOM 6617 N N . GLY B 1 244 ? -20.172 23.812 14.992 1 94.88 244 GLY B N 1
ATOM 6618 C CA . GLY B 1 244 ? -19.578 24.922 14.258 1 94.88 244 GLY B CA 1
ATOM 6619 C C . GLY B 1 244 ? -20.328 26.219 14.453 1 94.88 244 GLY B C 1
ATOM 6620 O O . GLY B 1 244 ? -21.109 26.359 15.398 1 94.88 244 GLY B O 1
ATOM 6621 N N . LEU B 1 245 ? -19.891 27.203 13.68 1 93.75 245 LEU B N 1
ATOM 6622 C CA . LEU B 1 245 ? -20.5 28.531 13.742 1 93.75 245 LEU B CA 1
ATOM 6623 C C . LEU B 1 245 ? -21.203 28.875 12.43 1 93.75 245 LEU B C 1
ATOM 6625 O O . LEU B 1 245 ? -20.609 28.719 11.359 1 93.75 245 LEU B O 1
ATOM 6629 N N . ALA B 1 246 ? -22.438 29.219 12.57 1 93.44 246 ALA B N 1
ATOM 6630 C CA . ALA B 1 246 ? -23.141 29.766 11.406 1 93.44 246 ALA B CA 1
ATOM 6631 C C . ALA B 1 246 ? -22.922 31.266 11.289 1 93.44 246 ALA B C 1
ATOM 6633 O O . ALA B 1 246 ? -23.078 32 12.266 1 93.44 246 ALA B O 1
ATOM 6634 N N . PHE B 1 247 ? -22.547 31.734 10.094 1 93.19 247 PHE B N 1
ATOM 6635 C CA . PHE B 1 247 ? -22.219 33.125 9.852 1 93.19 247 PHE B CA 1
ATOM 6636 C C . PHE B 1 247 ? -23.328 33.812 9.062 1 93.19 247 PHE B C 1
ATOM 6638 O O . PHE B 1 247 ? -23.828 33.281 8.07 1 93.19 247 PHE B O 1
ATOM 6645 N N . LYS B 1 248 ? -23.812 34.906 9.602 1 90.94 248 LYS B N 1
ATOM 6646 C CA . LYS B 1 248 ? -24.625 35.844 8.844 1 90.94 248 LYS B CA 1
ATOM 6647 C C . LYS B 1 248 ? -23.875 37.156 8.617 1 90.94 248 LYS B C 1
ATOM 6649 O O . LYS B 1 248 ? -23.75 37.969 9.531 1 90.94 248 LYS B O 1
ATOM 6654 N N . CYS B 1 249 ? -23.438 37.312 7.367 1 93.06 249 CYS B N 1
ATOM 6655 C CA . CYS B 1 249 ? -22.531 38.438 7.094 1 93.06 249 CYS B CA 1
ATOM 6656 C C . CYS B 1 249 ? -23.203 39.469 6.215 1 93.06 249 CYS B C 1
ATOM 6658 O O . CYS B 1 249 ? -24.031 39.156 5.367 1 93.06 249 CYS B O 1
ATOM 6660 N N . ALA B 1 250 ? -22.906 40.719 6.512 1 94.06 250 ALA B N 1
ATOM 6661 C CA . ALA B 1 250 ? -23.312 41.844 5.707 1 94.06 250 ALA B CA 1
ATOM 6662 C C . ALA B 1 250 ? -22.109 42.75 5.348 1 94.06 250 ALA B C 1
ATOM 6664 O O . ALA B 1 250 ? -21.203 42.906 6.164 1 94.06 250 ALA B O 1
ATOM 6665 N N . SER B 1 251 ? -22.062 43.219 4.105 1 94.25 251 SER B N 1
ATOM 6666 C CA . SER B 1 251 ? -20.953 44.031 3.652 1 94.25 251 SER B CA 1
ATOM 6667 C C . SER B 1 251 ? -21.422 45.469 3.385 1 94.25 251 SER B C 1
ATOM 6669 O O . SER B 1 251 ? -22.531 45.688 2.893 1 94.25 251 SER B O 1
ATOM 6671 N N . GLU B 1 252 ? -20.594 46.438 3.82 1 95.31 252 GLU B N 1
ATOM 6672 C CA . GLU B 1 252 ? -20.844 47.844 3.568 1 95.31 252 GLU B CA 1
ATOM 6673 C C . GLU B 1 252 ? -19.578 48.562 3.082 1 95.31 252 GLU B C 1
ATOM 6675 O O . GLU B 1 252 ? -18.469 48.156 3.412 1 95.31 252 GLU B O 1
ATOM 6680 N N . THR B 1 253 ? -19.797 49.531 2.244 1 94.88 253 THR B N 1
ATOM 6681 C CA . THR B 1 253 ? -18.688 50.375 1.778 1 94.88 253 THR B CA 1
ATOM 6682 C C . THR B 1 253 ? -18.875 51.812 2.268 1 94.88 253 THR B C 1
ATOM 6684 O O . THR B 1 253 ? -19.953 52.375 2.148 1 94.88 253 THR B O 1
ATOM 6687 N N . ARG B 1 254 ? -17.844 52.406 2.848 1 95 254 ARG B N 1
ATOM 6688 C CA . ARG B 1 254 ? -17.891 53.75 3.348 1 95 254 ARG B CA 1
ATOM 6689 C C . ARG B 1 254 ? -16.734 54.594 2.783 1 95 254 ARG B C 1
ATOM 6691 O O . ARG B 1 254 ? -15.594 54.125 2.717 1 95 254 ARG B O 1
ATOM 6698 N N . PRO B 1 255 ? -17.078 55.844 2.387 1 93.19 255 PRO B N 1
ATOM 6699 C CA . PRO B 1 255 ? -15.977 56.719 1.96 1 93.19 255 PRO B CA 1
ATOM 6700 C C . PRO B 1 255 ? -15.031 57.094 3.105 1 93.19 255 PRO B C 1
ATOM 6702 O O . PRO B 1 255 ? -15.484 57.312 4.23 1 93.19 255 PRO B O 1
ATOM 6705 N N . GLU B 1 256 ? -13.758 57.031 2.857 1 93.25 256 GLU B N 1
ATOM 6706 C CA . GLU B 1 256 ? -12.758 57.312 3.875 1 93.25 256 GLU B CA 1
ATOM 6707 C C . GLU B 1 256 ? -11.516 57.969 3.252 1 93.25 256 GLU B C 1
ATOM 6709 O O . GLU B 1 256 ? -11.141 57.625 2.127 1 93.25 256 GLU B O 1
ATOM 6714 N N . ASP B 1 257 ? -10.938 58.969 3.975 1 91.06 257 ASP B N 1
ATOM 6715 C CA . ASP B 1 257 ? -9.688 59.625 3.58 1 91.06 257 ASP B CA 1
ATOM 6716 C C . ASP B 1 257 ? -8.5 59 4.316 1 91.06 257 ASP B C 1
ATOM 6718 O O . ASP B 1 257 ? -8.391 59.125 5.535 1 91.06 257 ASP B O 1
ATOM 6722 N N . PHE B 1 258 ? -7.59 58.375 3.467 1 91.06 258 PHE B N 1
ATOM 6723 C CA . PHE B 1 258 ? -6.434 57.719 4.055 1 91.06 258 PHE B CA 1
ATOM 6724 C C . PHE B 1 258 ? -5.176 58.562 3.879 1 91.06 258 PHE B C 1
ATOM 6726 O O . PHE B 1 258 ? -4.078 58.125 4.246 1 91.06 258 PHE B O 1
ATOM 6733 N N . GLY B 1 259 ? -5.391 59.656 3.258 1 87.38 259 GLY B N 1
ATOM 6734 C CA . GLY B 1 259 ? -4.238 60.5 2.982 1 87.38 259 GLY B CA 1
ATOM 6735 C C . GLY B 1 259 ? -3.836 61.375 4.164 1 87.38 259 GLY B C 1
ATOM 6736 O O . GLY B 1 259 ? -4.359 61.188 5.266 1 87.38 259 GLY B O 1
ATOM 6737 N N . ARG B 1 260 ? -2.842 62.156 3.9 1 85.06 260 ARG B N 1
ATOM 6738 C CA . ARG B 1 260 ? -2.342 63.062 4.922 1 85.06 260 ARG B CA 1
ATOM 6739 C C . ARG B 1 260 ? -3.393 64.125 5.277 1 85.06 260 ARG B C 1
ATOM 6741 O O . ARG B 1 260 ? -4.32 64.375 4.508 1 85.06 260 ARG B O 1
ATOM 6748 N N . ALA B 1 261 ? -3.209 64.562 6.586 1 86.12 261 ALA B N 1
ATOM 6749 C CA . ALA B 1 261 ? -4.105 65.625 7.047 1 86.12 261 ALA B CA 1
ATOM 6750 C C . ALA B 1 261 ? -3.459 67 6.895 1 86.12 261 ALA B C 1
ATOM 6752 O O . ALA B 1 261 ? -2.377 67.25 7.426 1 86.12 261 ALA B O 1
ATOM 6753 N N . TYR B 1 262 ? -4.152 67.812 6.07 1 85.12 262 TYR B N 1
ATOM 6754 C CA . TYR B 1 262 ? -3.633 69.188 5.812 1 85.12 262 TYR B CA 1
ATOM 6755 C C . TYR B 1 262 ? -4.535 70.25 6.426 1 85.12 262 TYR B C 1
ATOM 6757 O O . TYR B 1 262 ? -5.684 69.938 6.777 1 85.12 262 TYR B O 1
ATOM 6765 N N . ARG B 1 263 ? -3.828 71.312 6.652 1 89.5 263 ARG B N 1
ATOM 6766 C CA . ARG B 1 263 ? -4.582 72.5 7.09 1 89.5 263 ARG B CA 1
ATOM 6767 C C . ARG B 1 263 ? -4.707 73.5 5.965 1 89.5 263 ARG B C 1
ATOM 6769 O O . ARG B 1 263 ? -3.73 73.812 5.27 1 89.5 263 ARG B O 1
ATOM 6776 N N . GLY B 1 264 ? -5.988 73.938 5.781 1 84.88 264 GLY B N 1
ATOM 6777 C CA . GLY B 1 264 ? -6.254 74.938 4.781 1 84.88 264 GLY B CA 1
ATOM 6778 C C . GLY B 1 264 ? -5.754 76.312 5.188 1 84.88 264 GLY B C 1
ATOM 6779 O O . GLY B 1 264 ? -5.133 76.5 6.238 1 84.88 264 GLY B O 1
ATOM 6780 N N . PRO B 1 265 ? -6.02 77.375 4.238 1 83.81 265 PRO B N 1
ATOM 6781 C CA . PRO B 1 265 ? -5.52 78.75 4.469 1 83.81 265 PRO B CA 1
ATOM 6782 C C . PRO B 1 265 ? -6.031 79.375 5.773 1 83.81 265 PRO B C 1
ATOM 6784 O O . PRO B 1 265 ? -5.324 80.125 6.41 1 83.81 265 PRO B O 1
ATOM 6787 N N . ASN B 1 266 ? -7.246 78.938 6.195 1 86.94 266 ASN B N 1
ATOM 6788 C CA . ASN B 1 266 ? -7.812 79.5 7.43 1 86.94 266 ASN B CA 1
ATOM 6789 C C . ASN B 1 266 ? -7.57 78.562 8.609 1 86.94 266 ASN B C 1
ATOM 6791 O O . ASN B 1 266 ? -8.195 78.688 9.664 1 86.94 266 ASN B O 1
ATOM 6795 N N . GLY B 1 267 ? -6.828 77.5 8.438 1 83.94 267 GLY B N 1
ATOM 6796 C CA . GLY B 1 267 ? -6.5 76.562 9.508 1 83.94 267 GLY B CA 1
ATOM 6797 C C . GLY B 1 267 ? -7.457 75.375 9.602 1 83.94 267 GLY B C 1
ATOM 6798 O O . GLY B 1 267 ? -7.363 74.562 10.523 1 83.94 267 GLY B O 1
ATOM 6799 N N . GLU B 1 268 ? -8.461 75.375 8.695 1 84.81 268 GLU B N 1
ATOM 6800 C CA . GLU B 1 268 ? -9.438 74.312 8.719 1 84.81 268 GLU B CA 1
ATOM 6801 C C . GLU B 1 268 ? -8.836 73 8.164 1 84.81 268 GLU B C 1
ATOM 6803 O O . GLU B 1 268 ? -7.977 73.062 7.281 1 84.81 268 GLU B O 1
ATOM 6808 N N . PRO B 1 269 ? -9.25 71.938 8.766 1 85.62 269 PRO B N 1
ATOM 6809 C CA . PRO B 1 269 ? -8.781 70.688 8.172 1 85.62 269 PRO B CA 1
ATOM 6810 C C . PRO B 1 269 ? -9.328 70.438 6.766 1 85.62 269 PRO B C 1
ATOM 6812 O O . PRO B 1 269 ? -10.516 70.688 6.516 1 85.62 269 PRO B O 1
ATOM 6815 N N . VAL B 1 270 ? -8.438 70.125 5.836 1 85.81 270 VAL B N 1
ATOM 6816 C CA . VAL B 1 270 ? -8.844 69.812 4.461 1 85.81 270 VAL B CA 1
ATOM 6817 C C . VAL B 1 270 ? -8.492 68.375 4.098 1 85.81 270 VAL B C 1
ATOM 6819 O O . VAL B 1 270 ? -7.562 67.812 4.66 1 85.81 270 VAL B O 1
ATOM 6822 N N . PRO B 1 271 ? -9.352 67.875 3.152 1 85.88 271 PRO B N 1
ATOM 6823 C CA . PRO B 1 271 ? -9.055 66.5 2.723 1 85.88 271 PRO B CA 1
ATOM 6824 C C . PRO B 1 271 ? -7.719 66.375 1.982 1 85.88 271 PRO B C 1
ATOM 6826 O O . PRO B 1 271 ? -7.164 67.375 1.549 1 85.88 271 PRO B O 1
ATOM 6829 N N . SER B 1 272 ? -7.195 65.188 1.878 1 85.44 272 SER B N 1
ATOM 6830 C CA . SER B 1 272 ? -5.871 64.938 1.307 1 85.44 272 SER B CA 1
ATOM 6831 C C . SER B 1 272 ? -5.844 65.25 -0.18 1 85.44 272 SER B C 1
ATOM 6833 O O . SER B 1 272 ? -4.781 65.562 -0.743 1 85.44 272 SER B O 1
ATOM 6835 N N . ASN B 1 273 ? -7.047 65.25 -0.815 1 81.31 273 ASN B N 1
ATOM 6836 C CA . ASN B 1 273 ? -7.074 65.562 -2.24 1 81.31 273 ASN B CA 1
ATOM 6837 C C . ASN B 1 273 ? -7.367 67.062 -2.479 1 81.31 273 ASN B C 1
ATOM 6839 O O . ASN B 1 273 ? -7.727 67.438 -3.588 1 81.31 273 ASN B O 1
ATOM 6843 N N . TYR B 1 274 ? -7.195 67.75 -1.456 1 83.56 274 TYR B N 1
ATOM 6844 C CA . TYR B 1 274 ? -7.469 69.188 -1.545 1 83.56 274 TYR B CA 1
ATOM 6845 C C . TYR B 1 274 ? -6.484 69.875 -2.48 1 83.56 274 TYR B C 1
ATOM 6847 O O . TYR B 1 274 ? -5.277 69.625 -2.418 1 83.56 274 TYR B O 1
ATOM 6855 N N . VAL B 1 275 ? -7.066 70.688 -3.504 1 82.06 275 VAL B N 1
ATOM 6856 C CA . VAL B 1 275 ? -6.25 71.375 -4.484 1 82.06 275 VAL B CA 1
ATOM 6857 C C . VAL B 1 275 ? -6.156 72.875 -4.113 1 82.06 275 VAL B C 1
ATOM 6859 O O . VAL B 1 275 ? -7.148 73.625 -4.184 1 82.06 275 VAL B O 1
ATOM 6862 N N . GLY B 1 276 ? -5.758 73.375 -3.145 1 81.31 276 GLY B N 1
ATOM 6863 C CA . GLY B 1 276 ? -5.57 74.75 -2.756 1 81.31 276 GLY B CA 1
ATOM 6864 C C . GLY B 1 276 ? -4.312 75 -1.938 1 81.31 276 GLY B C 1
ATOM 6865 O O . GLY B 1 276 ? -3.422 74.125 -1.909 1 81.31 276 GLY B O 1
ATOM 6866 N N . ASN B 1 277 ? -4.188 76.125 -1.456 1 83.44 277 ASN B N 1
ATOM 6867 C CA . ASN B 1 277 ? -3.008 76.5 -0.668 1 83.44 277 ASN B CA 1
ATOM 6868 C C . ASN B 1 277 ? -3.039 75.812 0.704 1 83.44 277 ASN B C 1
ATOM 6870 O O . ASN B 1 277 ? -4.035 75.938 1.423 1 83.44 277 ASN B O 1
ATOM 6874 N N . ILE B 1 278 ? -1.985 75 1.052 1 84.19 278 ILE B N 1
ATOM 6875 C CA . ILE B 1 278 ? -1.87 74.312 2.322 1 84.19 278 ILE B CA 1
ATOM 6876 C C . ILE B 1 278 ? -0.931 75.062 3.254 1 84.19 278 ILE B C 1
ATOM 6878 O O . ILE B 1 278 ? 0.116 75.562 2.824 1 84.19 278 ILE B O 1
ATOM 6882 N N . THR B 1 279 ? -1.359 75.312 4.496 1 84.38 279 THR B N 1
ATOM 6883 C CA . THR B 1 279 ? -0.562 76.062 5.426 1 84.38 279 THR B CA 1
ATOM 6884 C C . THR B 1 279 ? 0.171 75.188 6.414 1 84.38 279 THR B C 1
ATOM 6886 O O . THR B 1 279 ? 1.097 75.625 7.098 1 84.38 279 THR B O 1
ATOM 6889 N N . GLY B 1 280 ? -0.306 73.938 6.57 1 81.75 280 GLY B N 1
ATOM 6890 C CA . GLY B 1 280 ? 0.351 73 7.508 1 81.75 280 GLY B CA 1
ATOM 6891 C C . GLY B 1 280 ? -0.115 71.562 7.383 1 81.75 280 GLY B C 1
ATOM 6892 O O . GLY B 1 280 ? -1.001 71.25 6.582 1 81.75 280 GLY B O 1
ATOM 6893 N N . GLU B 1 281 ? 0.673 70.75 8.078 1 83.12 281 GLU B N 1
ATOM 6894 C CA . GLU B 1 281 ? 0.35 69.312 8.141 1 83.12 281 GLU B CA 1
ATOM 6895 C C . GLU B 1 281 ? 0.138 68.875 9.578 1 83.12 281 GLU B C 1
ATOM 6897 O O . GLU B 1 281 ? 0.891 69.25 10.477 1 83.12 281 GLU B O 1
ATOM 6902 N N . ASP B 1 282 ? -1.006 68.188 9.812 1 83 282 ASP B N 1
ATOM 6903 C CA . ASP B 1 282 ? -1.285 67.688 11.148 1 83 282 ASP B CA 1
ATOM 6904 C C . ASP B 1 282 ? -0.902 66.188 11.242 1 83 282 ASP B C 1
ATOM 6906 O O . ASP B 1 282 ? -0.943 65.5 10.25 1 83 282 ASP B O 1
ATOM 6910 N N . SER B 1 283 ? -0.482 65.812 12.547 1 83.44 283 SER B N 1
ATOM 6911 C CA . SER B 1 283 ? -0.274 64.375 12.812 1 83.44 283 SER B CA 1
ATOM 6912 C C . SER B 1 283 ? -1.602 63.625 12.922 1 83.44 283 SER B C 1
ATOM 6914 O O . SER B 1 283 ? -2.541 64.125 13.555 1 83.44 283 SER B O 1
ATOM 6916 N N . ILE B 1 284 ? -1.714 62.562 12.086 1 85.25 284 ILE B N 1
ATOM 6917 C CA . ILE B 1 284 ? -2.975 61.812 12.109 1 85.25 284 ILE B CA 1
ATOM 6918 C C . ILE B 1 284 ? -2.697 60.312 12.016 1 85.25 284 ILE B C 1
ATOM 6920 O O . ILE B 1 284 ? -1.649 59.906 11.516 1 85.25 284 ILE B O 1
ATOM 6924 N N . LYS B 1 285 ? -3.602 59.594 12.68 1 87.31 285 LYS B N 1
ATOM 6925 C CA . LYS B 1 285 ? -3.617 58.125 12.555 1 87.31 285 LYS B CA 1
ATOM 6926 C C . LYS B 1 285 ? -4.871 57.656 11.82 1 87.31 285 LYS B C 1
ATOM 6928 O O . LYS B 1 285 ? -5.98 58.094 12.133 1 87.31 285 LYS B O 1
ATOM 6933 N N . ARG B 1 286 ? -4.621 56.906 10.734 1 90.12 286 ARG B N 1
ATOM 6934 C CA . ARG B 1 286 ? -5.727 56.375 9.938 1 90.12 286 ARG B CA 1
ATOM 6935 C C . ARG B 1 286 ? -5.801 54.875 10.016 1 90.12 286 ARG B C 1
ATOM 6937 O O . ARG B 1 286 ? -4.805 54.188 9.773 1 90.12 286 ARG B O 1
ATOM 6944 N N . VAL B 1 287 ? -6.992 54.312 10.352 1 92 287 VAL B N 1
ATOM 6945 C CA . VAL B 1 287 ? -7.191 52.875 10.344 1 92 287 VAL B CA 1
ATOM 6946 C C . VAL B 1 287 ? -7.402 52.406 8.906 1 92 287 VAL B C 1
ATOM 6948 O O . VAL B 1 287 ? -8.383 52.781 8.258 1 92 287 VAL B O 1
ATOM 6951 N N . MET B 1 288 ? -6.488 51.625 8.383 1 94 288 MET B N 1
ATOM 6952 C CA . MET B 1 288 ? -6.582 51.125 7.016 1 94 288 MET B CA 1
ATOM 6953 C C . MET B 1 288 ? -7.035 49.656 6.992 1 94 288 MET B C 1
ATOM 6955 O O . MET B 1 288 ? -7.531 49.188 5.973 1 94 288 MET B O 1
ATOM 6959 N N . PHE B 1 289 ? -6.785 49 8.062 1 94.94 289 PHE B N 1
ATOM 6960 C CA . PHE B 1 289 ? -7.176 47.594 8.227 1 94.94 289 PHE B CA 1
ATOM 6961 C C . PHE B 1 289 ? -7.5 47.312 9.688 1 94.94 289 PHE B C 1
ATOM 6963 O O . PHE B 1 289 ? -6.805 47.75 10.594 1 94.94 289 PHE B O 1
ATOM 6970 N N . SER B 1 290 ? -8.602 46.562 9.93 1 96.19 290 SER B N 1
ATOM 6971 C CA . SER B 1 290 ? -8.922 46.188 11.297 1 96.19 290 SER B CA 1
ATOM 6972 C C . SER B 1 290 ? -9.836 44.969 11.32 1 96.19 290 SER B C 1
ATOM 6974 O O . SER B 1 290 ? -10.727 44.844 10.484 1 96.19 290 SER B O 1
ATOM 6976 N N . THR B 1 291 ? -9.492 44.062 12.133 1 96.38 291 THR B N 1
ATOM 6977 C CA . THR B 1 291 ? -10.383 42.969 12.5 1 96.38 291 THR B CA 1
ATOM 6978 C C . THR B 1 291 ? -10.695 43 13.992 1 96.38 291 THR B C 1
ATOM 6980 O O . THR B 1 291 ? -9.805 43.188 14.82 1 96.38 291 THR B O 1
ATOM 6983 N N . ASN B 1 292 ? -11.945 42.875 14.281 1 94.12 292 ASN B N 1
ATOM 6984 C CA . ASN B 1 292 ? -12.375 42.969 15.672 1 94.12 292 ASN B CA 1
ATOM 6985 C C . ASN B 1 292 ? -13.484 42 15.984 1 94.12 292 ASN B C 1
ATOM 6987 O O . ASN B 1 292 ? -14.273 41.625 15.102 1 94.12 292 ASN B O 1
ATOM 6991 N N . PHE B 1 293 ? -13.438 41.531 17.219 1 92.69 293 PHE B N 1
ATOM 6992 C CA . PHE B 1 293 ? -14.461 40.625 17.734 1 92.69 293 PHE B CA 1
ATOM 6993 C C . PHE B 1 293 ? -15.141 41.219 18.953 1 92.69 293 PHE B C 1
ATOM 6995 O O . PHE B 1 293 ? -14.492 41.875 19.781 1 92.69 293 PHE B O 1
ATOM 7002 N N . THR B 1 294 ? -16.406 41.031 19 1 88.19 294 THR B N 1
ATOM 7003 C CA . THR B 1 294 ? -17.156 41.469 20.172 1 88.19 294 THR B CA 1
ATOM 7004 C C . THR B 1 294 ? -18.047 40.312 20.672 1 88.19 294 THR B C 1
ATOM 7006 O O . THR B 1 294 ? -18.531 39.5 19.891 1 88.19 294 THR B O 1
ATOM 7009 N N . PHE B 1 295 ? -18.078 40.219 22 1 85.12 295 PHE B N 1
ATOM 7010 C CA . PHE B 1 295 ? -18.891 39.219 22.656 1 85.12 295 PHE B CA 1
ATOM 7011 C C . PHE B 1 295 ? -19.766 39.844 23.734 1 85.12 295 PHE B C 1
ATOM 7013 O O . PHE B 1 295 ? -19.266 40.5 24.641 1 85.12 295 PHE B O 1
ATOM 7020 N N . TYR B 1 296 ? -21.047 39.719 23.609 1 72.38 296 TYR B N 1
ATOM 7021 C CA . TYR B 1 296 ? -21.953 40.312 24.594 1 72.38 296 TYR B CA 1
ATOM 7022 C C . TYR B 1 296 ? -22.406 39.281 25.609 1 72.38 296 TYR B C 1
ATOM 7024 O O . TYR B 1 296 ? -22.844 38.188 25.25 1 72.38 296 TYR B O 1
ATOM 7032 N N . THR B 1 297 ? -21.938 39.375 26.922 1 62.31 297 THR B N 1
ATOM 7033 C CA . THR B 1 297 ? -22.234 38.438 27.984 1 62.31 297 THR B CA 1
ATOM 7034 C C . THR B 1 297 ? -23.609 38.719 28.609 1 62.31 297 THR B C 1
ATOM 7036 O O . THR B 1 297 ? -24.156 37.875 29.328 1 62.31 297 THR B O 1
ATOM 7039 N N . MET B 1 298 ? -24.188 40 28.609 1 53.44 298 MET B N 1
ATOM 7040 C CA . MET B 1 298 ? -25.391 40.25 29.406 1 53.44 298 MET B CA 1
ATOM 7041 C C . MET B 1 298 ? -26.562 39.438 28.891 1 53.44 298 MET B C 1
ATOM 7043 O O . MET B 1 298 ? -26.469 38.812 27.828 1 53.44 298 MET B O 1
ATOM 7047 N N . ASP B 1 299 ? -27.75 39.5 29.531 1 45.19 299 ASP B N 1
ATOM 7048 C CA . ASP B 1 299 ? -29.016 38.75 29.562 1 45.19 299 ASP B CA 1
ATOM 7049 C C . ASP B 1 299 ? -29.391 38.25 28.156 1 45.19 299 ASP B C 1
ATOM 7051 O O . ASP B 1 299 ? -30.328 37.469 28 1 45.19 299 ASP B O 1
ATOM 7055 N N . GLU B 1 300 ? -29.047 38.875 27.125 1 44.47 300 GLU B N 1
ATOM 7056 C CA . GLU B 1 300 ? -29.562 38.438 25.828 1 44.47 300 GLU B CA 1
ATOM 7057 C C . GLU B 1 300 ? -28.562 37.531 25.125 1 44.47 300 GLU B C 1
ATOM 7059 O O . GLU B 1 300 ? -27.375 37.531 25.453 1 44.47 300 GLU B O 1
ATOM 7064 N N . PRO B 1 301 ? -29.062 36.719 24.094 1 49.84 301 PRO B N 1
ATOM 7065 C CA . PRO B 1 301 ? -28.375 35.688 23.297 1 49.84 301 PRO B CA 1
ATOM 7066 C C . PRO B 1 301 ? -26.953 36.094 22.922 1 49.84 301 PRO B C 1
ATOM 7068 O O . PRO B 1 301 ? -26.703 37.25 22.531 1 49.84 301 PRO B O 1
ATOM 7071 N N . ALA B 1 302 ? -26 35.594 23.656 1 53.22 302 ALA B N 1
ATOM 7072 C CA . ALA B 1 302 ? -24.562 35.75 23.547 1 53.22 302 ALA B CA 1
ATOM 7073 C C . ALA B 1 302 ? -24.125 35.844 22.078 1 53.22 302 ALA B C 1
ATOM 7075 O O . ALA B 1 302 ? -24.031 34.812 21.391 1 53.22 302 ALA B O 1
ATOM 7076 N N . ASP B 1 303 ? -24.359 37.031 21.516 1 64.94 303 ASP B N 1
ATOM 7077 C CA . ASP B 1 303 ? -24 37.188 20.109 1 64.94 303 ASP B CA 1
ATOM 7078 C C . ASP B 1 303 ? -22.5 37.375 19.938 1 64.94 303 ASP B C 1
ATOM 7080 O O . ASP B 1 303 ? -21.875 38.156 20.625 1 64.94 303 ASP B O 1
ATOM 7084 N N . PHE B 1 304 ? -21.781 36.469 19.297 1 82.81 304 PHE B N 1
ATOM 7085 C CA . PHE B 1 304 ? -20.406 36.5 18.828 1 82.81 304 PHE B CA 1
ATOM 7086 C C . PHE B 1 304 ? -20.328 37.156 17.453 1 82.81 304 PHE B C 1
ATOM 7088 O O . PHE B 1 304 ? -20.875 36.656 16.469 1 82.81 304 PHE B O 1
ATOM 7095 N N . ASN B 1 305 ? -19.766 38.438 17.469 1 91.31 305 ASN B N 1
ATOM 7096 C CA . ASN B 1 305 ? -19.734 39.219 16.234 1 91.31 305 ASN B CA 1
ATOM 7097 C C . ASN B 1 305 ? -18.297 39.438 15.742 1 91.31 305 ASN B C 1
ATOM 7099 O O . ASN B 1 305 ? -17.375 39.5 16.547 1 91.31 305 ASN B O 1
ATOM 7103 N N . PHE B 1 306 ? -18.234 39.5 14.461 1 94.38 306 PHE B N 1
ATOM 7104 C CA . PHE B 1 306 ? -16.969 39.75 13.781 1 94.38 306 PHE B CA 1
ATOM 7105 C C . PHE B 1 306 ? -17.109 40.938 12.812 1 94.38 306 PHE B C 1
ATOM 7107 O O . PHE B 1 306 ? -18.094 41 12.062 1 94.38 306 PHE B O 1
ATOM 7114 N N . THR B 1 307 ? -16.188 41.906 12.945 1 96.44 307 THR B N 1
ATOM 7115 C CA . THR B 1 307 ? -16.156 43.031 12.023 1 96.44 307 THR B CA 1
ATOM 7116 C C . THR B 1 307 ? -14.781 43.125 11.359 1 96.44 307 THR B C 1
ATOM 7118 O O . THR B 1 307 ? -13.75 43.094 12.047 1 96.44 307 THR B O 1
ATOM 7121 N N . ALA B 1 308 ? -14.797 43.188 10.086 1 97.5 308 ALA B N 1
ATOM 7122 C CA . ALA B 1 308 ? -13.57 43.406 9.32 1 97.5 308 ALA B CA 1
ATOM 7123 C C . ALA B 1 308 ? -13.672 44.688 8.477 1 97.5 308 ALA B C 1
ATOM 7125 O O . ALA B 1 308 ? -14.68 44.906 7.805 1 97.5 308 ALA B O 1
ATOM 7126 N N . ALA B 1 309 ? -12.703 45.562 8.625 1 97.44 309 ALA B N 1
ATOM 7127 C CA . ALA B 1 309 ? -12.562 46.75 7.789 1 97.44 309 ALA B CA 1
ATOM 7128 C C . ALA B 1 309 ? -11.234 46.719 7.027 1 97.44 309 ALA B C 1
ATOM 7130 O O . ALA B 1 309 ? -10.18 46.469 7.613 1 97.44 309 ALA B O 1
ATOM 7131 N N . TYR B 1 310 ? -11.305 46.906 5.711 1 96.88 310 TYR B N 1
ATOM 7132 C CA . TYR B 1 310 ? -10.07 46.844 4.949 1 96.88 310 TYR B CA 1
ATOM 7133 C C . TYR B 1 310 ? -10.133 47.75 3.723 1 96.88 310 TYR B C 1
ATOM 7135 O O . TYR B 1 310 ? -11.195 47.906 3.121 1 96.88 310 TYR B O 1
ATOM 7143 N N . LYS B 1 311 ? -9.031 48.312 3.467 1 96.12 311 LYS B N 1
ATOM 7144 C CA . LYS B 1 311 ? -8.867 49.094 2.256 1 96.12 311 LYS B CA 1
ATOM 7145 C C . LYS B 1 311 ? -8.484 48.219 1.064 1 96.12 311 LYS B C 1
ATOM 7147 O O . LYS B 1 311 ? -7.41 47.625 1.048 1 96.12 311 LYS B O 1
ATOM 7152 N N . ASP B 1 312 ? -9.328 48.188 -0.014 1 93.75 312 ASP B N 1
ATOM 7153 C CA . ASP B 1 312 ? -9.094 47.25 -1.11 1 93.75 312 ASP B CA 1
ATOM 7154 C C . ASP B 1 312 ? -8.586 48 -2.354 1 93.75 312 ASP B C 1
ATOM 7156 O O . ASP B 1 312 ? -8.141 47.344 -3.312 1 93.75 312 ASP B O 1
ATOM 7160 N N . LYS B 1 313 ? -8.633 49.344 -2.273 1 93.44 313 LYS B N 1
ATOM 7161 C CA . LYS B 1 313 ? -8.219 50.094 -3.457 1 93.44 313 LYS B CA 1
ATOM 7162 C C . LYS B 1 313 ? -7.027 51 -3.148 1 93.44 313 LYS B C 1
ATOM 7164 O O . LYS B 1 313 ? -6.82 51.406 -1.998 1 93.44 313 LYS B O 1
ATOM 7169 N N . LYS B 1 314 ? -6.336 51.469 -4.062 1 91.44 314 LYS B N 1
ATOM 7170 C CA . LYS B 1 314 ? -5.039 52.125 -3.926 1 91.44 314 LYS B CA 1
ATOM 7171 C C . LYS B 1 314 ? -5.203 53.594 -3.594 1 91.44 314 LYS B C 1
ATOM 7173 O O . LYS B 1 314 ? -4.434 54.156 -2.807 1 91.44 314 LYS B O 1
ATOM 7178 N N . PRO B 1 315 ? -6.184 54.312 -4.152 1 90.5 315 PRO B N 1
ATOM 7179 C CA . PRO B 1 315 ? -6.227 55.75 -3.918 1 90.5 315 PRO B CA 1
ATOM 7180 C C . PRO B 1 315 ? -6.324 56.094 -2.438 1 90.5 315 PRO B C 1
ATOM 7182 O O . PRO B 1 315 ? -7.027 55.438 -1.682 1 90.5 315 PRO B O 1
ATOM 7185 N N . CYS B 1 316 ? -5.602 57.125 -2.098 1 90.38 316 CYS B N 1
ATOM 7186 C CA . CYS B 1 316 ? -5.59 57.594 -0.708 1 90.38 316 CYS B CA 1
ATOM 7187 C C . CYS B 1 316 ? -6.953 58.125 -0.299 1 90.38 316 CYS B C 1
ATOM 7189 O O . CYS B 1 316 ? -7.402 57.906 0.828 1 90.38 316 CYS B O 1
ATOM 7191 N N . TYR B 1 317 ? -7.449 58.938 -1.183 1 90.56 317 TYR B N 1
ATOM 7192 C CA . TYR B 1 317 ? -8.836 59.344 -0.985 1 90.56 317 TYR B CA 1
ATOM 7193 C C . TYR B 1 317 ? -9.789 58.344 -1.663 1 90.56 317 TYR B C 1
ATOM 7195 O O . TYR B 1 317 ? -9.977 58.406 -2.881 1 90.56 317 TYR B O 1
ATOM 7203 N N . GLY B 1 318 ? -10.422 57.438 -0.863 1 91.06 318 GLY B N 1
ATOM 7204 C CA . GLY B 1 318 ? -11.227 56.375 -1.452 1 91.06 318 GLY B CA 1
ATOM 7205 C C . GLY B 1 318 ? -12.305 55.875 -0.52 1 91.06 318 GLY B C 1
ATOM 7206 O O . GLY B 1 318 ? -13.109 56.625 0.001 1 91.06 318 GLY B O 1
ATOM 7207 N N . GLN B 1 319 ? -12.297 54.5 -0.427 1 93.38 319 GLN B N 1
ATOM 7208 C CA . GLN B 1 319 ? -13.352 53.875 0.368 1 93.38 319 GLN B CA 1
ATOM 7209 C C . GLN B 1 319 ? -12.797 52.719 1.188 1 93.38 319 GLN B C 1
ATOM 7211 O O . GLN B 1 319 ? -11.766 52.125 0.842 1 93.38 319 GLN B O 1
ATOM 7216 N N . ILE B 1 320 ? -13.445 52.469 2.367 1 95.75 320 ILE B N 1
ATOM 7217 C CA . ILE B 1 320 ? -13.133 51.312 3.225 1 95.75 320 ILE B CA 1
ATOM 7218 C C . ILE B 1 320 ? -14.273 50.312 3.186 1 95.75 320 ILE B C 1
ATOM 7220 O O . ILE B 1 320 ? -15.445 50.688 3.127 1 95.75 320 ILE B O 1
ATOM 7224 N N . GLN B 1 321 ? -13.938 49.094 2.959 1 96.94 321 GLN B N 1
ATOM 7225 C CA . GLN B 1 321 ? -14.914 48.031 2.994 1 96.94 321 GLN B CA 1
ATOM 7226 C C . GLN B 1 321 ? -15.102 47.5 4.414 1 96.94 321 GLN B C 1
ATOM 7228 O O . GLN B 1 321 ? -14.117 47.25 5.121 1 96.94 321 GLN B O 1
ATOM 7233 N N . ILE B 1 322 ? -16.328 47.344 4.855 1 96.88 322 ILE B N 1
ATOM 7234 C CA . ILE B 1 322 ? -16.641 46.844 6.195 1 96.88 322 ILE B CA 1
ATOM 7235 C C . ILE B 1 322 ? -17.547 45.625 6.102 1 96.88 322 ILE B C 1
ATOM 7237 O O . ILE B 1 322 ? -18.609 45.688 5.492 1 96.88 322 ILE B O 1
ATOM 7241 N N . ASN B 1 323 ? -17.062 44.531 6.582 1 96.62 323 ASN B N 1
ATOM 7242 C CA . ASN B 1 323 ? -17.859 43.312 6.703 1 96.62 323 ASN B CA 1
ATOM 7243 C C . ASN B 1 323 ? -18.25 43.062 8.156 1 96.62 323 ASN B C 1
ATOM 7245 O O . ASN B 1 323 ? -17.406 43.031 9.039 1 96.62 323 ASN B O 1
ATOM 7249 N N . GLN B 1 324 ? -19.5 42.938 8.359 1 95.38 324 GLN B N 1
ATOM 7250 C CA . GLN B 1 324 ? -20 42.594 9.688 1 95.38 324 GLN B CA 1
ATOM 7251 C C . GLN B 1 324 ? -20.703 41.25 9.688 1 95.38 324 GLN B C 1
ATOM 7253 O O . GLN B 1 324 ? -21.641 41.031 8.898 1 95.38 324 GLN B O 1
ATOM 7258 N N . CYS B 1 325 ? -20.203 40.406 10.484 1 94.38 325 CYS B N 1
ATOM 7259 C CA . CYS B 1 325 ? -20.781 39.062 10.562 1 94.38 325 CYS B CA 1
ATOM 7260 C C . CYS B 1 325 ? -21.25 38.75 11.977 1 94.38 325 CYS B C 1
ATOM 7262 O O . CYS B 1 325 ? -20.594 39.125 12.953 1 94.38 325 CYS B O 1
ATOM 7264 N N . THR B 1 326 ? -22.391 38.156 12.109 1 90.62 326 THR B N 1
ATOM 7265 C CA . THR B 1 326 ? -22.906 37.594 13.367 1 90.62 326 THR B CA 1
ATOM 7266 C C . THR B 1 326 ? -22.812 36.094 13.375 1 90.62 326 THR B C 1
ATOM 7268 O O . THR B 1 326 ? -23.234 35.438 12.422 1 90.62 326 THR B O 1
ATOM 7271 N N . MET B 1 327 ? -22.234 35.562 14.422 1 90.62 327 MET B N 1
ATOM 7272 C CA . MET B 1 327 ? -22.016 34.125 14.508 1 90.62 327 MET B CA 1
ATOM 7273 C C . MET B 1 327 ? -22.938 33.469 15.531 1 90.62 327 MET B C 1
ATOM 7275 O O . MET B 1 327 ? -23.125 34.031 16.625 1 90.62 327 MET B O 1
ATOM 7279 N N . HIS B 1 328 ? -23.484 32.281 15.117 1 87.19 328 HIS B N 1
ATOM 7280 C CA . HIS B 1 328 ? -24.328 31.5 16 1 87.19 328 HIS B CA 1
ATOM 7281 C C . HIS B 1 328 ? -23.859 30.047 16.078 1 87.19 328 HIS B C 1
ATOM 7283 O O . HIS B 1 328 ? -23.297 29.531 15.109 1 87.19 328 HIS B O 1
ATOM 7289 N N . HIS B 1 329 ? -24.062 29.547 17.25 1 89.88 329 HIS B N 1
ATOM 7290 C CA . HIS B 1 329 ? -23.734 28.141 17.438 1 89.88 329 HIS B CA 1
ATOM 7291 C C . HIS B 1 329 ? -24.625 27.234 16.594 1 89.88 329 HIS B C 1
ATOM 7293 O O . HIS B 1 329 ? -25.844 27.422 16.562 1 89.88 329 HIS B O 1
ATOM 7299 N N . ALA B 1 330 ? -24 26.312 15.758 1 91.75 330 ALA B N 1
ATOM 7300 C CA . ALA B 1 330 ? -24.766 25.453 14.852 1 91.75 330 ALA B CA 1
ATOM 7301 C C . ALA B 1 330 ? -24.031 24.141 14.609 1 91.75 330 ALA B C 1
ATOM 7303 O O . ALA B 1 330 ? -22.891 23.969 15.016 1 91.75 330 ALA B O 1
ATOM 7304 N N . THR B 1 331 ? -24.844 23.203 14.133 1 94.31 331 THR B N 1
ATOM 7305 C CA . THR B 1 331 ? -24.281 21.953 13.641 1 94.31 331 THR B CA 1
ATOM 7306 C C . THR B 1 331 ? -24 22.047 12.141 1 94.31 331 THR B C 1
ATOM 7308 O O . THR B 1 331 ? -24.906 22.328 11.352 1 94.31 331 THR B O 1
ATOM 7311 N N . LEU B 1 332 ? -22.734 21.812 11.797 1 96.38 332 LEU B N 1
ATOM 7312 C CA . LEU B 1 332 ? -22.344 21.938 10.398 1 96.38 332 LEU B CA 1
ATOM 7313 C C . LEU B 1 332 ? -21.938 20.594 9.828 1 96.38 332 LEU B C 1
ATOM 7315 O O . LEU B 1 332 ? -21.719 19.625 10.57 1 96.38 332 LEU B O 1
ATOM 7319 N N . LEU B 1 333 ? -21.891 20.531 8.508 1 95.94 333 LEU B N 1
ATOM 7320 C CA . LEU B 1 333 ? -21.422 19.359 7.77 1 95.94 333 LEU B CA 1
ATOM 7321 C C . LEU B 1 333 ? -19.969 19.562 7.316 1 95.94 333 LEU B C 1
ATOM 7323 O O . LEU B 1 333 ? -19.719 20.266 6.328 1 95.94 333 LEU B O 1
ATOM 7327 N N . TYR B 1 334 ? -19.047 18.875 7.984 1 96 334 TYR B N 1
ATOM 7328 C CA . TYR B 1 334 ? -17.625 19.016 7.672 1 96 334 TYR B CA 1
ATOM 7329 C C . TYR B 1 334 ? -17.188 17.938 6.691 1 96 334 TYR B C 1
ATOM 7331 O O . TYR B 1 334 ? -17.344 16.75 6.953 1 96 334 TYR B O 1
ATOM 7339 N N . PRO B 1 335 ? -16.656 18.328 5.59 1 93.88 335 PRO B N 1
ATOM 7340 C CA . PRO B 1 335 ? -16.062 17.328 4.703 1 93.88 335 PRO B CA 1
ATOM 7341 C C . PRO B 1 335 ? -14.656 16.906 5.145 1 93.88 335 PRO B C 1
ATOM 7343 O O . PRO B 1 335 ? -13.727 17.719 5.098 1 93.88 335 PRO B O 1
ATOM 7346 N N . ILE B 1 336 ? -14.453 15.648 5.492 1 91.38 336 ILE B N 1
ATOM 7347 C CA . ILE B 1 336 ? -13.156 15.242 6.027 1 91.38 336 ILE B CA 1
ATOM 7348 C C . ILE B 1 336 ? -12.648 14.016 5.273 1 91.38 336 ILE B C 1
ATOM 7350 O O . ILE B 1 336 ? -13.43 13.297 4.652 1 91.38 336 ILE B O 1
ATOM 7354 N N . LYS B 1 337 ? -11.375 13.938 5.262 1 87.69 337 LYS B N 1
ATOM 7355 C CA . LYS B 1 337 ? -10.656 12.766 4.781 1 87.69 337 LYS B CA 1
ATOM 7356 C C . LYS B 1 337 ? -9.688 12.242 5.836 1 87.69 337 LYS B C 1
ATOM 7358 O O . LYS B 1 337 ? -9.047 13.023 6.543 1 87.69 337 LYS B O 1
ATOM 7363 N N . MET B 1 338 ? -9.719 11.023 6.004 1 84 338 MET B N 1
ATOM 7364 C CA . MET B 1 338 ? -8.781 10.406 6.934 1 84 338 MET B CA 1
ATOM 7365 C C . MET B 1 338 ? -7.637 9.734 6.188 1 84 338 MET B C 1
ATOM 7367 O O . MET B 1 338 ? -7.863 8.852 5.352 1 84 338 MET B O 1
ATOM 7371 N N . ILE B 1 339 ? -6.441 10.219 6.457 1 73.56 339 ILE B N 1
ATOM 7372 C CA . ILE B 1 339 ? -5.238 9.641 5.879 1 73.56 339 ILE B CA 1
ATOM 7373 C C . ILE B 1 339 ? -4.398 8.992 6.977 1 73.56 339 ILE B C 1
ATOM 7375 O O . ILE B 1 339 ? -3.883 9.68 7.859 1 73.56 339 ILE B O 1
ATOM 7379 N N . ASP B 1 340 ? -4.234 7.719 6.949 1 68.38 340 ASP B N 1
ATOM 7380 C CA . ASP B 1 340 ? -3.5 6.98 7.973 1 68.38 340 ASP B CA 1
ATOM 7381 C C . ASP B 1 340 ? -4.039 7.289 9.367 1 68.38 340 ASP B C 1
ATOM 7383 O O . ASP B 1 340 ? -3.266 7.555 10.289 1 68.38 340 ASP B O 1
ATOM 7387 N N . GLY B 1 341 ? -5.379 7.543 9.391 1 71.88 341 GLY B N 1
ATOM 7388 C CA . GLY B 1 341 ? -6.035 7.777 10.672 1 71.88 341 GLY B CA 1
ATOM 7389 C C . GLY B 1 341 ? -6.18 9.25 11 1 71.88 341 GLY B C 1
ATOM 7390 O O . GLY B 1 341 ? -6.965 9.625 11.875 1 71.88 341 GLY B O 1
ATOM 7391 N N . ALA B 1 342 ? -5.418 10.117 10.414 1 79.88 342 ALA B N 1
ATOM 7392 C CA . ALA B 1 342 ? -5.473 11.547 10.688 1 79.88 342 ALA B CA 1
ATOM 7393 C C . ALA B 1 342 ? -6.559 12.227 9.859 1 79.88 342 ALA B C 1
ATOM 7395 O O . ALA B 1 342 ? -6.742 11.898 8.68 1 79.88 342 ALA B O 1
ATOM 7396 N N . VAL B 1 343 ? -7.219 13.156 10.484 1 87.38 343 VAL B N 1
ATOM 7397 C CA . VAL B 1 343 ? -8.336 13.844 9.836 1 87.38 343 VAL B CA 1
ATOM 7398 C C . VAL B 1 343 ? -7.824 15.086 9.102 1 87.38 343 VAL B C 1
ATOM 7400 O O . VAL B 1 343 ? -7.074 15.883 9.672 1 87.38 343 VAL B O 1
ATOM 7403 N N . GLU B 1 344 ? -8.117 15.156 7.863 1 83.94 344 GLU B N 1
ATOM 7404 C CA . GLU B 1 344 ? -7.867 16.344 7.051 1 83.94 344 GLU B CA 1
ATOM 7405 C C . GLU B 1 344 ? -9.141 16.812 6.348 1 83.94 344 GLU B C 1
ATOM 7407 O O . GLU B 1 344 ? -10.031 16.016 6.07 1 83.94 344 GLU B O 1
ATOM 7412 N N . PHE B 1 345 ? -9.195 18.047 6.172 1 90.06 345 PHE B N 1
ATOM 7413 C CA . PHE B 1 345 ? -10.367 18.578 5.48 1 90.06 345 PHE B CA 1
ATOM 7414 C C . PHE B 1 345 ? -10.203 18.453 3.969 1 90.06 345 PHE B C 1
ATOM 7416 O O . PHE B 1 345 ? -9.125 18.719 3.438 1 90.06 345 PHE B O 1
ATOM 7423 N N . THR B 1 346 ? -11.211 18.031 3.297 1 84.81 346 THR B N 1
ATOM 7424 C CA . THR B 1 346 ? -11.148 17.797 1.857 1 84.81 346 THR B CA 1
ATOM 7425 C C . THR B 1 346 ? -11.305 19.109 1.095 1 84.81 346 THR B C 1
ATOM 7427 O O . THR B 1 346 ? -10.805 19.25 -0.02 1 84.81 346 THR B O 1
ATOM 7430 N N . SER B 1 347 ? -12.102 19.984 1.645 1 82.62 347 SER B N 1
ATOM 7431 C CA . SER B 1 347 ? -12.359 21.266 0.982 1 82.62 347 SER B CA 1
ATOM 7432 C C . SER B 1 347 ? -12.094 22.438 1.921 1 82.62 347 SER B C 1
ATOM 7434 O O . SER B 1 347 ? -11.945 22.25 3.129 1 82.62 347 SER B O 1
ATOM 7436 N N . SER B 1 348 ? -12 23.578 1.192 1 86.69 348 SER B N 1
ATOM 7437 C CA . SER B 1 348 ? -11.82 24.797 1.976 1 86.69 348 SER B CA 1
ATOM 7438 C C . SER B 1 348 ? -13.023 25.047 2.883 1 86.69 348 SER B C 1
ATOM 7440 O O . SER B 1 348 ? -14.164 24.797 2.498 1 86.69 348 SER B O 1
ATOM 7442 N N . LEU B 1 349 ? -12.695 25.469 4.016 1 92 349 LEU B N 1
ATOM 7443 C CA . LEU B 1 349 ? -13.742 25.734 4.992 1 92 349 LEU B CA 1
ATOM 7444 C C . LEU B 1 349 ? -14.18 27.203 4.926 1 92 349 LEU B C 1
ATOM 7446 O O . LEU B 1 349 ? -14.922 27.672 5.789 1 92 349 LEU B O 1
ATOM 7450 N N . GLU B 1 350 ? -13.82 27.875 3.898 1 91.44 350 GLU B N 1
ATOM 7451 C CA . GLU B 1 350 ? -14.039 29.312 3.795 1 91.44 350 GLU B CA 1
ATOM 7452 C C . GLU B 1 350 ? -15.523 29.641 3.688 1 91.44 350 GLU B C 1
ATOM 7454 O O . GLU B 1 350 ? -15.961 30.719 4.094 1 91.44 350 GLU B O 1
ATOM 7459 N N . ASN B 1 351 ? -16.312 28.703 3.229 1 92.25 351 ASN B N 1
ATOM 7460 C CA . ASN B 1 351 ? -17.734 28.969 3.061 1 92.25 351 ASN B CA 1
ATOM 7461 C C . ASN B 1 351 ? -18.578 28.109 4 1 92.25 351 ASN B C 1
ATOM 7463 O O . ASN B 1 351 ? -19.797 28.109 3.924 1 92.25 351 ASN B O 1
ATOM 7467 N N . LEU B 1 352 ? -17.922 27.438 4.789 1 94.75 352 LEU B N 1
ATOM 7468 C CA . LEU B 1 352 ? -18.641 26.594 5.73 1 94.75 352 LEU B CA 1
ATOM 7469 C C . LEU B 1 352 ? -19.375 27.438 6.762 1 94.75 352 LEU B C 1
ATOM 7471 O O . LEU B 1 352 ? -18.781 28.297 7.406 1 94.75 352 LEU B O 1
ATOM 7475 N N . GLY B 1 353 ? -20.625 27.266 6.926 1 93.5 353 GLY B N 1
ATOM 7476 C CA . GLY B 1 353 ? -21.438 28.031 7.867 1 93.5 353 GLY B CA 1
ATOM 7477 C C . GLY B 1 353 ? -22.031 29.281 7.266 1 93.5 353 GLY B C 1
ATOM 7478 O O . GLY B 1 353 ? -22.859 29.953 7.891 1 93.5 353 GLY B O 1
ATOM 7479 N N . ILE B 1 354 ? -21.5 29.609 6.129 1 93.31 354 ILE B N 1
ATOM 7480 C CA . ILE B 1 354 ? -22.062 30.75 5.414 1 93.31 354 ILE B CA 1
ATOM 7481 C C . ILE B 1 354 ? -23.109 30.266 4.414 1 93.31 354 ILE B C 1
ATOM 7483 O O . ILE B 1 354 ? -24.203 30.812 4.336 1 93.31 354 ILE B O 1
ATOM 7487 N N . ASP B 1 355 ? -22.766 29.188 3.738 1 92.5 355 ASP B N 1
ATOM 7488 C CA . ASP B 1 355 ? -23.703 28.547 2.809 1 92.5 355 ASP B CA 1
ATOM 7489 C C . ASP B 1 355 ? -24.734 27.719 3.555 1 92.5 355 ASP B C 1
ATOM 7491 O O . ASP B 1 355 ? -24.375 26.844 4.355 1 92.5 355 ASP B O 1
ATOM 7495 N N . PRO B 1 356 ? -25.875 27.906 3.277 1 91.81 356 PRO B N 1
ATOM 7496 C CA . PRO B 1 356 ? -26.938 27.188 3.996 1 91.81 356 PRO B CA 1
ATOM 7497 C C . PRO B 1 356 ? -26.844 25.688 3.811 1 91.81 356 PRO B C 1
ATOM 7499 O O . PRO B 1 356 ? -27.266 24.922 4.688 1 91.81 356 PRO B O 1
ATOM 7502 N N . GLU B 1 357 ? -26.266 25.234 2.748 1 91.38 357 GLU B N 1
ATOM 7503 C CA . GLU B 1 357 ? -26.172 23.812 2.482 1 91.38 357 GLU B CA 1
ATOM 7504 C C . GLU B 1 357 ? -25.219 23.125 3.459 1 91.38 357 GLU B C 1
ATOM 7506 O O . GLU B 1 357 ? -25.297 21.906 3.662 1 91.38 357 GLU B O 1
ATOM 7511 N N . THR B 1 358 ? -24.344 23.922 4.027 1 93.69 358 THR B N 1
ATOM 7512 C CA . THR B 1 358 ? -23.344 23.359 4.918 1 93.69 358 THR B CA 1
ATOM 7513 C C . THR B 1 358 ? -23.859 23.312 6.352 1 93.69 358 THR B C 1
ATOM 7515 O O . THR B 1 358 ? -23.203 22.734 7.234 1 93.69 358 THR B O 1
ATOM 7518 N N . ILE B 1 359 ? -25.047 23.859 6.609 1 93.81 359 ILE B N 1
ATOM 7519 C CA . ILE B 1 359 ? -25.625 23.906 7.949 1 93.81 359 ILE B CA 1
ATOM 7520 C C . ILE B 1 359 ? -26.625 22.781 8.125 1 93.81 359 ILE B C 1
ATOM 7522 O O . ILE B 1 359 ? -27.641 22.719 7.418 1 93.81 359 ILE B O 1
ATOM 7526 N N . ALA B 1 360 ? -26.328 21.906 9.008 1 92.06 360 ALA B N 1
ATOM 7527 C CA . ALA B 1 360 ? -27.219 20.781 9.281 1 92.06 360 ALA B CA 1
ATOM 7528 C C . ALA B 1 360 ? -28.391 21.219 10.156 1 92.06 360 ALA B C 1
ATOM 7530 O O . ALA B 1 360 ? -29.547 20.891 9.867 1 92.06 360 ALA B O 1
ATOM 7531 N N . GLU B 1 361 ? -28.047 21.828 11.258 1 87.19 361 GLU B N 1
ATOM 7532 C CA . GLU B 1 361 ? -29.047 22.281 12.211 1 87.19 361 GLU B CA 1
ATOM 7533 C C . GLU B 1 361 ? -28.656 23.625 12.836 1 87.19 361 GLU B C 1
ATOM 7535 O O . GLU B 1 361 ? -27.5 23.812 13.203 1 87.19 361 GLU B O 1
ATOM 7540 N N . LEU B 1 362 ? -29.484 24.516 12.68 1 80.56 362 LEU B N 1
ATOM 7541 C CA . LEU B 1 362 ? -29.297 25.812 13.312 1 80.56 362 LEU B CA 1
ATOM 7542 C C . LEU B 1 362 ? -30.281 26 14.461 1 80.56 362 LEU B C 1
ATOM 7544 O O . LEU B 1 362 ? -31.5 25.922 14.266 1 80.56 362 LEU B O 1
ATOM 7548 N N . ASP B 1 363 ? -29.859 25.75 15.633 1 62.75 363 ASP B N 1
ATOM 7549 C CA . ASP B 1 363 ? -30.797 25.953 16.734 1 62.75 363 ASP B CA 1
ATOM 7550 C C . ASP B 1 363 ? -30.734 27.406 17.25 1 62.75 363 ASP B C 1
ATOM 7552 O O . ASP B 1 363 ? -29.844 27.75 18.031 1 62.75 363 ASP B O 1
ATOM 7556 N N . GLU B 1 364 ? -31.453 28.141 16.734 1 58.62 364 GLU B N 1
ATOM 7557 C CA . GLU B 1 364 ? -31.531 29.547 17.141 1 58.62 364 GLU B CA 1
ATOM 7558 C C . GLU B 1 364 ? -32 29.672 18.578 1 58.62 364 GLU B C 1
ATOM 7560 O O . GLU B 1 364 ? -31.844 30.734 19.203 1 58.62 364 GLU B O 1
ATOM 7565 N N . SER B 1 365 ? -32.656 28.562 19.016 1 54.5 365 SER B N 1
ATOM 7566 C CA . SER B 1 365 ? -33.281 28.656 20.328 1 54.5 365 SER B CA 1
ATOM 7567 C C . SER B 1 365 ? -32.25 28.531 21.438 1 54.5 365 SER B C 1
ATOM 7569 O O . SER B 1 365 ? -32.531 28.828 22.594 1 54.5 365 SER B O 1
ATOM 7571 N N . VAL B 1 366 ? -31.172 27.969 21.031 1 53.75 366 VAL B N 1
ATOM 7572 C CA . VAL B 1 366 ? -30.203 27.781 22.094 1 53.75 366 VAL B CA 1
ATOM 7573 C C . VAL B 1 366 ? -29.625 29.125 22.516 1 53.75 366 VAL B C 1
ATOM 7575 O O . VAL B 1 366 ? -28.938 29.797 21.734 1 53.75 366 VAL B O 1
ATOM 7578 N N . THR B 1 367 ? -30.438 29.828 23.359 1 52.72 367 THR B N 1
ATOM 7579 C CA . THR B 1 367 ? -29.953 31.062 23.969 1 52.72 367 THR B CA 1
ATOM 7580 C C . THR B 1 367 ? -28.828 30.781 24.969 1 52.72 367 THR B C 1
ATOM 7582 O O . THR B 1 367 ? -29 29.969 25.875 1 52.72 367 THR B O 1
ATOM 7585 N N . TYR B 1 368 ? -27.656 30.922 24.484 1 55.75 368 TYR B N 1
ATOM 7586 C CA . TYR B 1 368 ? -26.531 30.781 25.391 1 55.75 368 TYR B CA 1
ATOM 7587 C C . TYR B 1 368 ? -26.516 31.891 26.438 1 55.75 368 TYR B C 1
ATOM 7589 O O . TYR B 1 368 ? -25.906 32.938 26.219 1 55.75 368 TYR B O 1
ATOM 7597 N N . ARG B 1 369 ? -27.672 31.953 27.281 1 52.06 369 ARG B N 1
ATOM 7598 C CA . ARG B 1 369 ? -27.719 32.969 28.344 1 52.06 369 ARG B CA 1
ATOM 7599 C C . ARG B 1 369 ? -26.719 32.656 29.453 1 52.06 369 ARG B C 1
ATOM 7601 O O . ARG B 1 369 ? -26.594 31.484 29.859 1 52.06 369 ARG B O 1
ATOM 7608 N N . VAL B 1 370 ? -25.703 33.531 29.594 1 50.5 370 VAL B N 1
ATOM 7609 C CA . VAL B 1 370 ? -24.859 33.438 30.781 1 50.5 370 VAL B CA 1
ATOM 7610 C C . VAL B 1 370 ? -25.719 33.531 32.031 1 50.5 370 VAL B C 1
ATOM 7612 O O . VAL B 1 370 ? -26.469 34.5 32.219 1 50.5 370 VAL B O 1
ATOM 7615 N N . THR B 1 371 ? -26.266 32.5 32.531 1 46.78 371 THR B N 1
ATOM 7616 C CA . THR B 1 371 ? -27.047 32.656 33.75 1 46.78 371 THR B CA 1
ATOM 7617 C C . THR B 1 371 ? -26.141 32.969 34.938 1 46.78 371 THR B C 1
ATOM 7619 O O . THR B 1 371 ? -24.938 32.688 34.906 1 46.78 371 THR B O 1
ATOM 7622 N N . ASN B 1 372 ? -26.625 33.812 35.781 1 44.84 372 ASN B N 1
ATOM 7623 C CA . ASN B 1 372 ? -26.031 34.219 37.031 1 44.84 372 ASN B CA 1
ATOM 7624 C C . ASN B 1 372 ? -25.328 33.062 37.75 1 44.84 372 ASN B C 1
ATOM 7626 O O . ASN B 1 372 ? -24.344 33.25 38.469 1 44.84 372 ASN B O 1
ATOM 7630 N N . ASP B 1 373 ? -25.922 31.891 37.656 1 49.12 373 ASP B N 1
ATOM 7631 C CA . ASP B 1 373 ? -25.5 30.828 38.562 1 49.12 373 ASP B CA 1
ATOM 7632 C C . ASP B 1 373 ? -24.266 30.109 38.062 1 49.12 373 ASP B C 1
ATOM 7634 O O . ASP B 1 373 ? -23.594 29.406 38.812 1 49.12 373 ASP B O 1
ATOM 7638 N N . ASN B 1 374 ? -24 30.172 36.688 1 57.34 374 ASN B N 1
ATOM 7639 C CA . ASN B 1 374 ? -22.875 29.375 36.219 1 57.34 374 ASN B CA 1
ATOM 7640 C C . ASN B 1 374 ? -21.906 30.219 35.406 1 57.34 374 ASN B C 1
ATOM 7642 O O . ASN B 1 374 ? -22.312 30.859 34.438 1 57.34 374 ASN B O 1
ATOM 7646 N N . ASN B 1 375 ? -20.797 30.672 35.969 1 70.94 375 ASN B N 1
ATOM 7647 C CA . ASN B 1 375 ? -19.703 31.5 35.469 1 70.94 375 ASN B CA 1
ATOM 7648 C C . ASN B 1 375 ? -19.031 30.891 34.25 1 70.94 375 ASN B C 1
ATOM 7650 O O . ASN B 1 375 ? -17.828 31.016 34.062 1 70.94 375 ASN B O 1
ATOM 7654 N N . LYS B 1 376 ? -19.922 30.125 33.438 1 78.69 376 LYS B N 1
ATOM 7655 C CA . LYS B 1 376 ? -19.312 29.516 32.281 1 78.69 376 LYS B CA 1
ATOM 7656 C C . LYS B 1 376 ? -20.031 29.906 31 1 78.69 376 LYS B C 1
ATOM 7658 O O . LYS B 1 376 ? -21.203 30.281 31.031 1 78.69 376 LYS B O 1
ATOM 7663 N N . SER B 1 377 ? -19.391 29.984 29.953 1 83.06 377 SER B N 1
ATOM 7664 C CA . SER B 1 377 ? -19.938 30.344 28.656 1 83.06 377 SER B CA 1
ATOM 7665 C C . SER B 1 377 ? -19.578 29.297 27.594 1 83.06 377 SER B C 1
ATOM 7667 O O . SER B 1 377 ? -18.469 28.766 27.609 1 83.06 377 SER B O 1
ATOM 7669 N N . THR B 1 378 ? -20.531 29.047 26.75 1 86 378 THR B N 1
ATOM 7670 C CA . THR B 1 378 ? -20.328 28.031 25.719 1 86 378 THR B CA 1
ATOM 7671 C C . THR B 1 378 ? -19.422 28.562 24.609 1 86 378 THR B C 1
ATOM 7673 O O . THR B 1 378 ? -18.562 27.844 24.094 1 86 378 THR B O 1
ATOM 7676 N N . LEU B 1 379 ? -19.562 29.875 24.266 1 89.12 379 LEU B N 1
ATOM 7677 C CA . LEU B 1 379 ? -18.781 30.406 23.156 1 89.12 379 LEU B CA 1
ATOM 7678 C C . LEU B 1 379 ? -17.797 31.469 23.641 1 89.12 379 LEU B C 1
ATOM 7680 O O . LEU B 1 379 ? -17.062 32.031 22.828 1 89.12 379 LEU B O 1
ATOM 7684 N N . GLY B 1 380 ? -17.781 31.672 24.875 1 86.56 380 GLY B N 1
ATOM 7685 C CA . GLY B 1 380 ? -16.891 32.688 25.406 1 86.56 380 GLY B CA 1
ATOM 7686 C C . GLY B 1 380 ? -15.422 32.375 25.156 1 86.56 380 GLY B C 1
ATOM 7687 O O . GLY B 1 380 ? -14.633 33.281 24.859 1 86.56 380 GLY B O 1
ATOM 7688 N N . GLY B 1 381 ? -15.055 31.172 25.391 1 87.88 381 GLY B N 1
ATOM 7689 C CA . GLY B 1 381 ? -13.68 30.781 25.125 1 87.88 381 GLY B CA 1
ATOM 7690 C C . GLY B 1 381 ? -13.305 30.906 23.656 1 87.88 381 GLY B C 1
ATOM 7691 O O . GLY B 1 381 ? -12.172 31.266 23.328 1 87.88 381 GLY B O 1
ATOM 7692 N N . VAL B 1 382 ? -14.234 30.609 22.75 1 91.81 382 VAL B N 1
ATOM 7693 C CA . VAL B 1 382 ? -13.984 30.75 21.312 1 91.81 382 VAL B CA 1
ATOM 7694 C C . VAL B 1 382 ? -13.766 32.219 20.969 1 91.81 382 VAL B C 1
ATOM 7696 O O . VAL B 1 382 ? -12.906 32.531 20.141 1 91.81 382 VAL B O 1
ATOM 7699 N N . TYR B 1 383 ? -14.484 33.031 21.609 1 90.12 383 TYR B N 1
ATOM 7700 C CA . TYR B 1 383 ? -14.305 34.469 21.422 1 90.12 383 TYR B CA 1
ATOM 7701 C C . TYR B 1 383 ? -12.914 34.906 21.859 1 90.12 383 TYR B C 1
ATOM 7703 O O . TYR B 1 383 ? -12.234 35.656 21.125 1 90.12 383 TYR B O 1
ATOM 7711 N N . LEU B 1 384 ? -12.578 34.531 22.984 1 87.88 384 LEU B N 1
ATOM 7712 C CA . LEU B 1 384 ? -11.258 34.906 23.484 1 87.88 384 LEU B CA 1
ATOM 7713 C C . LEU B 1 384 ? -10.164 34.406 22.547 1 87.88 384 LEU B C 1
ATOM 7715 O O . LEU B 1 384 ? -9.18 35.094 22.297 1 87.88 384 LEU B O 1
ATOM 7719 N N . ALA B 1 385 ? -10.32 33.219 22.125 1 91.06 385 ALA B N 1
ATOM 7720 C CA . ALA B 1 385 ? -9.352 32.656 21.172 1 91.06 385 ALA B CA 1
ATOM 7721 C C . ALA B 1 385 ? -9.32 33.469 19.875 1 91.06 385 ALA B C 1
ATOM 7723 O O . ALA B 1 385 ? -8.25 33.781 19.359 1 91.06 385 ALA B O 1
ATOM 7724 N N . ALA B 1 386 ? -10.477 33.75 19.359 1 92.69 386 ALA B N 1
ATOM 7725 C CA . ALA B 1 386 ? -10.57 34.5 18.125 1 92.69 386 ALA B CA 1
ATOM 7726 C C . ALA B 1 386 ? -9.922 35.875 18.281 1 92.69 386 ALA B C 1
ATOM 7728 O O . ALA B 1 386 ? -9.188 36.344 17.406 1 92.69 386 ALA B O 1
ATOM 7729 N N . ASN B 1 387 ? -10.203 36.5 19.359 1 88.62 387 ASN B N 1
ATOM 7730 C CA . ASN B 1 387 ? -9.648 37.812 19.625 1 88.62 387 ASN B CA 1
ATOM 7731 C C . ASN B 1 387 ? -8.125 37.781 19.734 1 88.62 387 ASN B C 1
ATOM 7733 O O . ASN B 1 387 ? -7.445 38.688 19.281 1 88.62 387 ASN B O 1
ATOM 7737 N N . ASN B 1 388 ? -7.707 36.781 20.328 1 84 388 ASN B N 1
ATOM 7738 C CA . ASN B 1 388 ? -6.266 36.688 20.547 1 84 388 ASN B CA 1
ATOM 7739 C C . ASN B 1 388 ? -5.539 36.281 19.25 1 84 388 ASN B C 1
ATOM 7741 O O . ASN B 1 388 ? -4.41 36.719 19.016 1 84 388 ASN B O 1
ATOM 7745 N N . LEU B 1 389 ? -6.156 35.531 18.5 1 87.19 389 LEU B N 1
ATOM 7746 C CA . LEU B 1 389 ? -5.488 35 17.328 1 87.19 389 LEU B CA 1
ATOM 7747 C C . LEU B 1 389 ? -5.676 35.906 16.109 1 87.19 389 LEU B C 1
ATOM 7749 O O . LEU B 1 389 ? -4.773 36.031 15.289 1 87.19 389 LEU B O 1
ATOM 7753 N N . PHE B 1 390 ? -6.867 36.531 16.031 1 91.44 390 PHE B N 1
ATOM 7754 C CA . PHE B 1 390 ? -7.203 37.062 14.719 1 91.44 390 PHE B CA 1
ATOM 7755 C C . PHE B 1 390 ? -7.406 38.594 14.805 1 91.44 390 PHE B C 1
ATOM 7757 O O . PHE B 1 390 ? -7.488 39.25 13.773 1 91.44 390 PHE B O 1
ATOM 7764 N N . LYS B 1 391 ? -7.508 39.125 15.977 1 91.19 391 LYS B N 1
ATOM 7765 C CA . LYS B 1 391 ? -7.59 40.594 16.047 1 91.19 391 LYS B CA 1
ATOM 7766 C C . LYS B 1 391 ? -6.328 41.219 15.5 1 91.19 391 LYS B C 1
ATOM 7768 O O . LYS B 1 391 ? -5.215 40.844 15.867 1 91.19 391 LYS B O 1
ATOM 7773 N N . SER B 1 392 ? -6.543 42.094 14.539 1 91.62 392 SER B N 1
ATOM 7774 C CA . SER B 1 392 ? -5.426 42.75 13.875 1 91.62 392 SER B CA 1
ATOM 7775 C C . SER B 1 392 ? -5.793 44.188 13.469 1 91.62 392 SER B C 1
ATOM 7777 O O . SER B 1 392 ? -6.973 44.5 13.305 1 91.62 392 SER B O 1
ATOM 7779 N N . GLU B 1 393 ? -4.715 45 13.391 1 91.75 393 GLU B N 1
ATOM 7780 C CA . GLU B 1 393 ? -4.902 46.375 12.969 1 91.75 393 GLU B CA 1
ATOM 7781 C C . GLU B 1 393 ? -3.729 46.844 12.125 1 91.75 393 GLU B C 1
ATOM 7783 O O . GLU B 1 393 ? -2.59 46.438 12.344 1 91.75 393 GLU B O 1
ATOM 7788 N N . GLY B 1 394 ? -4.09 47.594 11.117 1 89.38 394 GLY B N 1
ATOM 7789 C CA . GLY B 1 394 ? -3.133 48.344 10.32 1 89.38 394 GLY B CA 1
ATOM 7790 C C . GLY B 1 394 ? -3.408 49.812 10.297 1 89.38 394 GLY B C 1
ATOM 7791 O O . GLY B 1 394 ? -4.41 50.281 9.734 1 89.38 394 GLY B O 1
ATOM 7792 N N . LEU B 1 395 ? -2.412 50.562 10.984 1 89 395 LEU B N 1
ATOM 7793 C CA . LEU B 1 395 ? -2.574 52.031 11.125 1 89 395 LEU B CA 1
ATOM 7794 C C . LEU B 1 395 ? -1.524 52.781 10.312 1 89 395 LEU B C 1
ATOM 7796 O O . LEU B 1 395 ? -0.327 52.5 10.445 1 89 395 LEU B O 1
ATOM 7800 N N . GLY B 1 396 ? -2.115 53.625 9.453 1 84.38 396 GLY B N 1
ATOM 7801 C CA . GLY B 1 396 ? -1.222 54.562 8.82 1 84.38 396 GLY B CA 1
ATOM 7802 C C . GLY B 1 396 ? -1.035 55.844 9.633 1 84.38 396 GLY B C 1
ATOM 7803 O O . GLY B 1 396 ? -2.012 56.438 10.07 1 84.38 396 GLY B O 1
ATOM 7804 N N . GLU B 1 397 ? 0.217 56.094 9.945 1 82.12 397 GLU B N 1
ATOM 7805 C CA . GLU B 1 397 ? 0.506 57.312 10.727 1 82.12 397 GLU B CA 1
ATOM 7806 C C . GLU B 1 397 ? 1.335 58.281 9.922 1 82.12 397 GLU B C 1
ATOM 7808 O O . GLU B 1 397 ? 2.348 57.938 9.328 1 82.12 397 GLU B O 1
ATOM 7813 N N . ALA B 1 398 ? 0.775 59.469 9.859 1 77.62 398 ALA B N 1
ATOM 7814 C CA . ALA B 1 398 ? 1.514 60.531 9.227 1 77.62 398 ALA B CA 1
ATOM 7815 C C . ALA B 1 398 ? 1.972 61.562 10.258 1 77.62 398 ALA B C 1
ATOM 7817 O O . ALA B 1 398 ? 1.149 62.25 10.859 1 77.62 398 ALA B O 1
ATOM 7818 N N . THR B 1 399 ? 3.281 61.5 10.602 1 72.75 399 THR B N 1
ATOM 7819 C CA . THR B 1 399 ? 3.863 62.469 11.523 1 72.75 399 THR B CA 1
ATOM 7820 C C . THR B 1 399 ? 5.082 63.125 10.906 1 72.75 399 THR B C 1
ATOM 7822 O O . THR B 1 399 ? 5.992 62.469 10.422 1 72.75 399 THR B O 1
ATOM 7825 N N . ASP B 1 400 ? 5.207 64.438 11.133 1 68.25 400 ASP B N 1
ATOM 7826 C CA . ASP B 1 400 ? 6.355 65.25 10.75 1 68.25 400 ASP B CA 1
ATOM 7827 C C . ASP B 1 400 ? 6.82 64.938 9.336 1 68.25 400 ASP B C 1
ATOM 7829 O O . ASP B 1 400 ? 7.996 64.625 9.117 1 68.25 400 ASP B O 1
ATOM 7833 N N . HIS B 1 401 ? 5.895 64.812 8.352 1 64.81 401 HIS B N 1
ATOM 7834 C CA . HIS B 1 401 ? 6.133 64.625 6.926 1 64.81 401 HIS B CA 1
ATOM 7835 C C . HIS B 1 401 ? 6.578 63.188 6.648 1 64.81 401 HIS B C 1
ATOM 7837 O O . HIS B 1 401 ? 7.168 62.906 5.602 1 64.81 401 HIS B O 1
ATOM 7843 N N . ARG B 1 402 ? 6.363 62.375 7.672 1 70.25 402 ARG B N 1
ATOM 7844 C CA . ARG B 1 402 ? 6.691 60.969 7.492 1 70.25 402 ARG B CA 1
ATOM 7845 C C . ARG B 1 402 ? 5.449 60.094 7.609 1 70.25 402 ARG B C 1
ATOM 7847 O O . ARG B 1 402 ? 4.578 60.344 8.445 1 70.25 402 ARG B O 1
ATOM 7854 N N . TRP B 1 403 ? 5.375 59.125 6.582 1 73.69 403 TRP B N 1
ATOM 7855 C CA . TRP B 1 403 ? 4.289 58.156 6.609 1 73.69 403 TRP B CA 1
ATOM 7856 C C . TRP B 1 403 ? 4.809 56.75 7 1 73.69 403 TRP B C 1
ATOM 7858 O O . TRP B 1 403 ? 5.77 56.25 6.41 1 7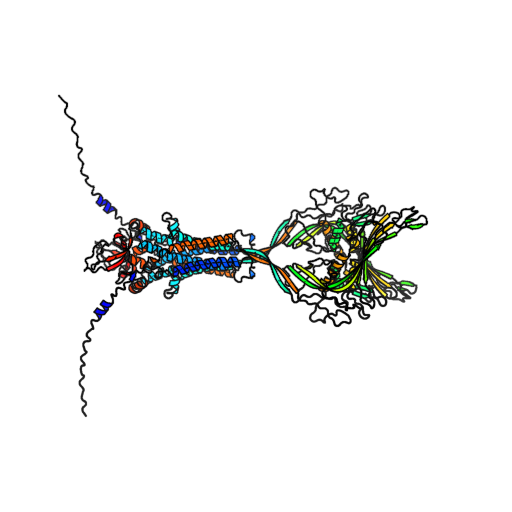3.69 403 TRP B O 1
ATOM 7868 N N . THR B 1 404 ? 4.258 56.312 8.156 1 76.25 404 THR B N 1
ATOM 7869 C CA . THR B 1 404 ? 4.656 54.969 8.602 1 76.25 404 THR B CA 1
ATOM 7870 C C . THR B 1 404 ? 3.436 54.094 8.789 1 76.25 404 THR B C 1
ATOM 7872 O O . THR B 1 404 ? 2.342 54.562 9.086 1 76.25 404 THR B O 1
ATOM 7875 N N . LEU B 1 405 ? 3.617 52.875 8.477 1 79.31 405 LEU B N 1
ATOM 7876 C CA . LEU B 1 405 ? 2.58 51.875 8.719 1 79.31 405 LEU B CA 1
ATOM 7877 C C . LEU B 1 405 ? 2.883 51.062 9.977 1 79.31 405 LEU B C 1
ATOM 7879 O O . LEU B 1 405 ? 3.975 50.5 10.117 1 79.31 405 LEU B O 1
ATOM 7883 N N . GLU B 1 406 ? 1.963 51.125 10.914 1 77.38 406 GLU B N 1
ATOM 7884 C CA . GLU B 1 406 ? 2.053 50.312 12.109 1 77.38 406 GLU B CA 1
ATOM 7885 C C . GLU B 1 406 ? 1.034 49.156 12.07 1 77.38 406 GLU B C 1
ATOM 7887 O O . GLU B 1 406 ? -0.166 49.406 11.922 1 77.38 406 GLU B O 1
ATOM 7892 N N . THR B 1 407 ? 1.569 47.969 12.039 1 80.12 407 THR B N 1
ATOM 7893 C CA . THR B 1 407 ? 0.662 46.812 12.016 1 80.12 407 THR B CA 1
ATOM 7894 C C . THR B 1 407 ? 0.744 46.031 13.32 1 80.12 407 THR B C 1
ATOM 7896 O O . THR B 1 407 ? 1.8 45.969 13.953 1 80.12 407 THR B O 1
ATOM 7899 N N . SER B 1 408 ? -0.438 45.562 13.781 1 80.12 408 SER B N 1
ATOM 7900 C CA . SER B 1 408 ? -0.535 44.656 14.914 1 80.12 408 SER B CA 1
ATOM 7901 C C . SER B 1 408 ? -1.421 43.469 14.594 1 80.12 408 SER B C 1
ATOM 7903 O O . SER B 1 408 ? -2.445 43.594 13.922 1 80.12 408 SER B O 1
ATOM 7905 N N . GLY B 1 409 ? -0.946 42.281 14.945 1 81.88 409 GLY B N 1
ATOM 7906 C CA . GLY B 1 409 ? -1.699 41.062 14.664 1 81.88 409 GLY B CA 1
ATOM 7907 C C . GLY B 1 409 ? -1.273 40.375 13.375 1 81.88 409 GLY B C 1
ATOM 7908 O O . GLY B 1 409 ? -0.701 41.031 12.484 1 81.88 409 GLY B O 1
ATOM 7909 N N . MET B 1 410 ? -1.647 39.219 13.25 1 81.12 410 MET B N 1
ATOM 7910 C CA . MET B 1 410 ? -1.143 38.406 12.141 1 81.12 410 MET B CA 1
ATOM 7911 C C . MET B 1 410 ? -1.969 38.656 10.883 1 81.12 410 MET B C 1
ATOM 7913 O O . MET B 1 410 ? -1.435 38.625 9.773 1 81.12 410 MET B O 1
ATOM 7917 N N . ILE B 1 411 ? -3.219 38.906 11.008 1 90.12 411 ILE B N 1
ATOM 7918 C CA . ILE B 1 411 ? -4.113 39 9.859 1 90.12 411 ILE B CA 1
ATOM 7919 C C . ILE B 1 411 ? -3.777 40.219 9.016 1 90.12 411 ILE B C 1
ATOM 7921 O O . ILE B 1 411 ? -3.871 40.188 7.789 1 90.12 411 ILE B O 1
ATOM 7925 N N . ALA B 1 412 ? -3.318 41.312 9.633 1 90.12 412 ALA B N 1
ATOM 7926 C CA . ALA B 1 412 ? -2.988 42.531 8.922 1 90.12 412 ALA B CA 1
ATOM 7927 C C . ALA B 1 412 ? -1.791 42.312 7.996 1 90.12 412 ALA B C 1
ATOM 7929 O O . ALA B 1 412 ? -1.755 42.875 6.887 1 90.12 412 ALA B O 1
ATOM 7930 N N . GLN B 1 413 ? -0.908 41.625 8.453 1 81.31 413 GLN B N 1
ATOM 7931 C CA . GLN B 1 413 ? 0.285 41.344 7.652 1 81.31 413 GLN B CA 1
ATOM 7932 C C . GLN B 1 413 ? 0.011 40.312 6.57 1 81.31 413 GLN B C 1
ATOM 7934 O O . GLN B 1 413 ? 0.5 40.438 5.445 1 81.31 413 GLN B O 1
ATOM 7939 N N . ASP B 1 414 ? -0.764 39.375 6.918 1 82.12 414 ASP B N 1
ATOM 7940 C CA . ASP B 1 414 ? -1.033 38.25 6.035 1 82.12 414 ASP B CA 1
ATOM 7941 C C . ASP B 1 414 ? -1.888 38.688 4.844 1 82.12 414 ASP B C 1
ATOM 7943 O O . ASP B 1 414 ? -1.831 38.062 3.781 1 82.12 414 ASP B O 1
ATOM 7947 N N . HIS B 1 415 ? -2.627 39.719 5.008 1 89 415 HIS B N 1
ATOM 7948 C CA . HIS B 1 415 ? -3.6 40.031 3.971 1 89 415 HIS B CA 1
ATOM 7949 C C . HIS B 1 415 ? -3.197 41.312 3.217 1 89 415 HIS B C 1
ATOM 7951 O O . HIS B 1 415 ? -3.979 41.844 2.422 1 89 415 HIS B O 1
ATOM 7957 N N . LEU B 1 416 ? -1.998 41.719 3.479 1 87.25 416 LEU B N 1
ATOM 7958 C CA . LEU B 1 416 ? -1.479 42.844 2.725 1 87.25 416 LEU B CA 1
ATOM 7959 C C . LEU B 1 416 ? -1.216 42.469 1.273 1 87.25 416 LEU B C 1
ATOM 7961 O O . LEU B 1 416 ? -0.519 41.5 1.005 1 87.25 416 LEU B O 1
ATOM 7965 N N . THR B 1 417 ? -1.833 43.062 0.356 1 85.88 417 THR B N 1
ATOM 7966 C CA . THR B 1 417 ? -1.711 42.719 -1.05 1 85.88 417 THR B CA 1
ATOM 7967 C C . THR B 1 417 ? -0.707 43.594 -1.762 1 85.88 417 THR B C 1
ATOM 7969 O O . THR B 1 417 ? 0.036 43.156 -2.633 1 85.88 417 THR B O 1
ATOM 7972 N N . SER B 1 418 ? -0.823 44.906 -1.495 1 82.81 418 SER B N 1
ATOM 7973 C CA . SER B 1 418 ? 0.08 45.844 -2.141 1 82.81 418 SER B CA 1
ATOM 7974 C C . SER B 1 418 ? 0.681 46.812 -1.126 1 82.81 418 SER B C 1
ATOM 7976 O O . SER B 1 418 ? -0.017 47.281 -0.232 1 82.81 418 SER B O 1
ATOM 7978 N N . THR B 1 419 ? 2.031 46.906 -1.344 1 76.88 419 THR B N 1
ATOM 7979 C CA . THR B 1 419 ? 2.715 47.812 -0.438 1 76.88 419 THR B CA 1
ATOM 7980 C C . THR B 1 419 ? 3.475 48.875 -1.221 1 76.88 419 THR B C 1
ATOM 7982 O O . THR B 1 419 ? 4.113 48.594 -2.232 1 76.88 419 THR B O 1
ATOM 7985 N N . ASN B 1 420 ? 3.137 50.094 -0.861 1 74.75 420 ASN B N 1
ATOM 7986 C CA . ASN B 1 420 ? 3.938 51.219 -1.334 1 74.75 420 ASN B CA 1
ATOM 7987 C C . ASN B 1 420 ? 4.73 51.875 -0.198 1 74.75 420 ASN B C 1
ATOM 7989 O O . ASN B 1 420 ? 4.156 52.562 0.649 1 74.75 420 ASN B O 1
ATOM 7993 N N . TYR B 1 421 ? 6.035 51.75 -0.219 1 67.5 421 TYR B N 1
ATOM 7994 C CA . TYR B 1 421 ? 6.879 52.156 0.893 1 67.5 421 TYR B CA 1
ATOM 7995 C C . TYR B 1 421 ? 6.996 53.688 0.953 1 67.5 421 TYR B C 1
ATOM 7997 O O . TYR B 1 421 ? 7.332 54.25 1.997 1 67.5 421 TYR B O 1
ATOM 8005 N N . THR B 1 422 ? 6.727 54.312 -0.143 1 69.06 422 THR B N 1
ATOM 8006 C CA . THR B 1 422 ? 6.801 55.781 -0.189 1 69.06 422 THR B CA 1
ATOM 8007 C C . THR B 1 422 ? 5.457 56.406 0.184 1 69.06 422 THR B C 1
ATOM 8009 O O . THR B 1 422 ? 5.406 57.375 0.914 1 69.06 422 THR B O 1
ATOM 8012 N N . TYR B 1 423 ? 4.406 55.781 -0.35 1 77.25 423 TYR B N 1
ATOM 8013 C CA . TYR B 1 423 ? 3.053 56.25 -0.064 1 77.25 423 TYR B CA 1
ATOM 8014 C C . TYR B 1 423 ? 2.234 55.156 0.617 1 77.25 423 TYR B C 1
ATOM 8016 O O . TYR B 1 423 ? 1.474 54.438 -0.04 1 77.25 423 TYR B O 1
ATOM 8024 N N . ILE B 1 424 ? 2.26 55.156 1.918 1 81.44 424 ILE B N 1
ATOM 8025 C CA . ILE B 1 424 ? 1.646 54.094 2.715 1 81.44 424 ILE B CA 1
ATOM 8026 C C . ILE B 1 424 ? 0.132 54.125 2.525 1 81.44 424 ILE B C 1
ATOM 8028 O O . ILE B 1 424 ? -0.534 53.094 2.658 1 81.44 424 ILE B O 1
ATOM 8032 N N . CYS B 1 425 ? -0.379 55.344 2.189 1 87.31 425 CYS B N 1
ATOM 8033 C CA . CYS B 1 425 ? -1.82 55.469 1.999 1 87.31 425 CYS B CA 1
ATOM 8034 C C . CYS B 1 425 ? -2.281 54.625 0.808 1 87.31 425 CYS B C 1
ATOM 8036 O O . CYS B 1 425 ? -3.473 54.344 0.657 1 87.31 425 CYS B O 1
ATOM 8038 N N . GLU B 1 426 ? -1.354 54.094 0.029 1 88.44 426 GLU B N 1
ATOM 8039 C CA . GLU B 1 426 ? -1.706 53.312 -1.16 1 88.44 426 GLU B CA 1
ATOM 8040 C C . GLU B 1 426 ? -1.688 51.812 -0.875 1 88.44 426 GLU B C 1
ATOM 8042 O O . GLU B 1 426 ? -2.033 51 -1.74 1 88.44 426 GLU B O 1
ATOM 8047 N N . ASP B 1 427 ? -1.418 51.469 0.335 1 88 427 ASP B N 1
ATOM 8048 C CA . ASP B 1 427 ? -1.428 50.062 0.687 1 88 427 ASP B CA 1
ATOM 8049 C C . ASP B 1 427 ? -2.848 49.5 0.659 1 88 427 ASP B C 1
ATOM 8051 O O . ASP B 1 427 ? -3.807 50.188 0.974 1 88 427 ASP B O 1
ATOM 8055 N N . THR B 1 428 ? -2.932 48.281 0.196 1 92.56 428 THR B N 1
ATOM 8056 C CA . THR B 1 428 ? -4.246 47.656 0.113 1 92.56 428 THR B CA 1
ATOM 8057 C C . THR B 1 428 ? -4.227 46.281 0.776 1 92.56 428 THR B C 1
ATOM 8059 O O . THR B 1 428 ? -3.17 45.656 0.902 1 92.56 428 THR B O 1
ATOM 8062 N N . TRP B 1 429 ? -5.383 45.875 1.271 1 93.81 429 TRP B N 1
ATOM 8063 C CA . TRP B 1 429 ? -5.57 44.562 1.917 1 93.81 429 TRP B CA 1
ATOM 8064 C C . TRP B 1 429 ? -6.66 43.75 1.216 1 93.81 429 TRP B C 1
ATOM 8066 O O . TRP B 1 429 ? -7.562 44.344 0.602 1 93.81 429 TRP B O 1
ATOM 8076 N N . ARG B 1 430 ? -6.535 42.438 1.231 1 92.81 430 ARG B N 1
ATOM 8077 C CA . ARG B 1 430 ? -7.605 41.531 0.784 1 92.81 430 ARG B CA 1
ATOM 8078 C C . ARG B 1 430 ? -8.586 41.25 1.914 1 92.81 430 ARG B C 1
ATOM 8080 O O . ARG B 1 430 ? -8.266 41.469 3.088 1 92.81 430 ARG B O 1
ATOM 8087 N N . ASP B 1 431 ? -9.75 40.781 1.562 1 94.44 431 ASP B N 1
ATOM 8088 C CA . ASP B 1 431 ? -10.805 40.438 2.521 1 94.44 431 ASP B CA 1
ATOM 8089 C C . ASP B 1 431 ? -10.367 39.312 3.438 1 94.44 431 ASP B C 1
ATOM 8091 O O . ASP B 1 431 ? -10.102 38.188 2.973 1 94.44 431 ASP B O 1
ATOM 8095 N N . PRO B 1 432 ? -10.273 39.562 4.703 1 95.44 432 PRO B N 1
ATOM 8096 C CA . PRO B 1 432 ? -9.852 38.531 5.637 1 95.44 432 PRO B CA 1
ATOM 8097 C C . PRO B 1 432 ? -11 37.625 6.055 1 95.44 432 PRO B C 1
ATOM 8099 O O . PRO B 1 432 ? -10.773 36.594 6.723 1 95.44 432 PRO B O 1
ATOM 8102 N N . THR B 1 433 ? -12.234 37.844 5.668 1 95.44 433 THR B N 1
ATOM 8103 C CA . THR B 1 433 ? -13.414 37.156 6.188 1 95.44 433 THR B CA 1
ATOM 8104 C C . THR B 1 433 ? -13.359 35.656 5.883 1 95.44 433 THR B C 1
ATOM 8106 O O . THR B 1 433 ? -13.57 34.844 6.773 1 95.44 433 THR B O 1
ATOM 8109 N N . PRO B 1 434 ? -13.031 35.281 4.637 1 93.44 434 PRO B N 1
ATOM 8110 C CA . PRO B 1 434 ? -13.008 33.844 4.359 1 93.44 434 PRO B CA 1
ATOM 8111 C C . PRO B 1 434 ? -11.984 33.094 5.207 1 93.44 434 PRO B C 1
ATOM 8113 O O . PRO B 1 434 ? -12.242 31.984 5.652 1 93.44 434 PRO B O 1
ATOM 8116 N N . LYS B 1 435 ? -10.883 33.688 5.441 1 92.12 435 LYS B N 1
ATOM 8117 C CA . LYS B 1 435 ? -9.852 33.031 6.25 1 92.12 435 LYS B CA 1
ATOM 8118 C C . LYS B 1 435 ? -10.297 32.906 7.703 1 92.12 435 LYS B C 1
ATOM 8120 O O . LYS B 1 435 ? -10.055 31.875 8.336 1 92.12 435 LYS B O 1
ATOM 8125 N N . ILE B 1 436 ? -10.867 33.938 8.195 1 94.75 436 ILE B N 1
ATOM 8126 C CA . ILE B 1 436 ? -11.32 33.938 9.586 1 94.75 436 ILE B CA 1
ATOM 8127 C C . ILE B 1 436 ? -12.398 32.875 9.766 1 94.75 436 ILE B C 1
ATOM 8129 O O . ILE B 1 436 ? -12.398 32.125 10.758 1 94.75 436 ILE B O 1
ATOM 8133 N N . VAL B 1 437 ? -13.266 32.781 8.805 1 95.44 437 VAL B N 1
ATOM 8134 C CA . VAL B 1 437 ? -14.312 31.75 8.859 1 95.44 437 VAL B CA 1
ATOM 8135 C C . VAL B 1 437 ? -13.68 30.359 8.883 1 95.44 437 VAL B C 1
ATOM 8137 O O . VAL B 1 437 ? -14.039 29.516 9.711 1 95.44 437 VAL B O 1
ATOM 8140 N N . ALA B 1 438 ? -12.781 30.172 8.047 1 93.75 438 ALA B N 1
ATOM 8141 C CA . ALA B 1 438 ? -12.133 28.859 7.941 1 93.75 438 ALA B CA 1
ATOM 8142 C C . ALA B 1 438 ? -11.422 28.5 9.242 1 93.75 438 ALA B C 1
ATOM 8144 O O . ALA B 1 438 ? -11.531 27.375 9.719 1 93.75 438 ALA B O 1
ATOM 8145 N N . GLU B 1 439 ? -10.711 29.469 9.805 1 93.19 439 GLU B N 1
ATOM 8146 C CA . GLU B 1 439 ? -9.93 29.203 11.016 1 93.19 439 GLU B CA 1
ATOM 8147 C C . GLU B 1 439 ? -10.844 28.969 12.219 1 93.19 439 GLU B C 1
ATOM 8149 O O . GLU B 1 439 ? -10.547 28.141 13.07 1 93.19 439 GLU B O 1
ATOM 8154 N N . LEU B 1 440 ? -11.844 29.656 12.266 1 95.5 440 LEU B N 1
ATOM 8155 C CA . LEU B 1 440 ? -12.773 29.453 13.375 1 95.5 440 LEU B CA 1
ATOM 8156 C C . LEU B 1 440 ? -13.469 28.109 13.281 1 95.5 440 LEU B C 1
ATOM 8158 O O . LEU B 1 440 ? -13.703 27.453 14.297 1 95.5 440 LEU B O 1
ATOM 8162 N N . GLN B 1 441 ? -13.789 27.766 12.055 1 96.62 441 GLN B N 1
ATOM 8163 C CA . GLN B 1 441 ? -14.406 26.453 11.883 1 96.62 441 GLN B CA 1
ATOM 8164 C C . GLN B 1 441 ? -13.445 25.344 12.273 1 96.62 441 GLN B C 1
ATOM 8166 O O . GLN B 1 441 ? -13.859 24.328 12.852 1 96.62 441 GLN B O 1
ATOM 8171 N N . LYS B 1 442 ? -12.227 25.5 11.953 1 94.12 442 LYS B N 1
ATOM 8172 C CA . LYS B 1 442 ? -11.227 24.516 12.344 1 94.12 442 LYS B CA 1
ATOM 8173 C C . LYS B 1 442 ? -11.156 24.375 13.867 1 94.12 442 LYS B C 1
ATOM 8175 O O . LYS B 1 442 ? -11.062 23.266 14.391 1 94.12 442 LYS B O 1
ATOM 8180 N N . LEU B 1 443 ? -11.164 25.5 14.469 1 94.88 443 LEU B N 1
ATOM 8181 C CA . LEU B 1 443 ? -11.117 25.516 15.93 1 94.88 443 LEU B CA 1
ATOM 8182 C C . LEU B 1 443 ? -12.352 24.844 16.516 1 94.88 443 LEU B C 1
ATOM 8184 O O . LEU B 1 443 ? -12.242 24.047 17.453 1 94.88 443 LEU B O 1
ATOM 8188 N N . MET B 1 444 ? -13.43 25.141 15.969 1 96.06 444 MET B N 1
ATOM 8189 C CA . MET B 1 444 ? -14.68 24.562 16.453 1 96.06 444 MET B CA 1
ATOM 8190 C C . MET B 1 444 ? -14.711 23.047 16.25 1 96.06 444 MET B C 1
ATOM 8192 O O . MET B 1 444 ? -15.211 22.312 17.094 1 96.06 444 MET B O 1
ATOM 8196 N N . PHE B 1 445 ? -14.211 22.641 15.156 1 95.94 445 PHE B N 1
ATOM 8197 C CA . PHE B 1 445 ? -14.164 21.203 14.875 1 95.94 445 PHE B CA 1
ATOM 8198 C C . PHE B 1 445 ? -13.289 20.484 15.891 1 95.94 445 PHE B C 1
ATOM 8200 O O . PHE B 1 445 ? -13.656 19.406 16.375 1 95.94 445 PHE B O 1
ATOM 8207 N N . ARG B 1 446 ? -12.203 21.047 16.156 1 95.25 446 ARG B N 1
ATOM 8208 C CA . ARG B 1 446 ? -11.312 20.469 17.156 1 95.25 446 ARG B CA 1
ATOM 8209 C C . ARG B 1 446 ? -11.984 20.422 18.516 1 95.25 446 ARG B C 1
ATOM 8211 O O . ARG B 1 446 ? -11.789 19.469 19.281 1 95.25 446 ARG B O 1
ATOM 8218 N N . ALA B 1 447 ? -12.664 21.469 18.844 1 96.06 447 ALA B N 1
ATOM 8219 C CA . ALA B 1 447 ? -13.398 21.5 20.109 1 96.06 447 ALA B CA 1
ATOM 8220 C C . ALA B 1 447 ? -14.453 20.406 20.156 1 96.06 447 ALA B C 1
ATOM 8222 O O . ALA B 1 447 ? -14.633 19.75 21.188 1 96.06 447 ALA B O 1
ATOM 8223 N N . ALA B 1 448 ? -15.078 20.25 19.078 1 95.69 448 ALA B N 1
ATOM 8224 C CA . ALA B 1 448 ? -16.125 19.219 19 1 95.69 448 ALA B CA 1
ATOM 8225 C C . ALA B 1 448 ? -15.531 17.828 19.203 1 95.69 448 ALA B C 1
ATOM 8227 O O . ALA B 1 448 ? -16.156 16.969 19.812 1 95.69 448 ALA B O 1
ATOM 8228 N N . LEU B 1 449 ? -14.367 17.594 18.719 1 93.62 449 LEU B N 1
ATOM 8229 C CA . LEU B 1 449 ? -13.695 16.312 18.812 1 93.62 449 LEU B CA 1
ATOM 8230 C C . LEU B 1 449 ? -13.219 16.062 20.25 1 93.62 449 LEU B C 1
ATOM 8232 O O . LEU B 1 449 ? -13.086 14.906 20.672 1 93.62 449 LEU B O 1
ATOM 8236 N N . SER B 1 450 ? -12.945 17.125 20.938 1 93.06 450 SER B N 1
ATOM 8237 C CA . SER B 1 450 ? -12.305 17 22.234 1 93.06 450 SER B CA 1
ATOM 8238 C C . SER B 1 450 ? -13.328 16.797 23.344 1 93.06 450 SER B C 1
ATOM 8240 O O . SER B 1 450 ? -12.977 16.453 24.469 1 93.06 450 SER B O 1
ATOM 8242 N N . VAL B 1 451 ? -14.578 16.969 23.031 1 92.88 451 VAL B N 1
ATOM 8243 C CA . VAL B 1 451 ? -15.609 16.75 24.031 1 92.88 451 VAL B CA 1
ATOM 8244 C C . VAL B 1 451 ? -15.625 15.281 24.453 1 92.88 451 VAL B C 1
ATOM 8246 O O . VAL B 1 451 ? -15.781 14.398 23.609 1 92.88 451 VAL B O 1
ATOM 8249 N N . PRO B 1 452 ? -15.375 15.094 25.641 1 86.31 452 PRO B N 1
ATOM 8250 C CA . PRO B 1 452 ? -15.344 13.695 26.094 1 86.31 452 PRO B CA 1
ATOM 8251 C C . PRO B 1 452 ? -16.719 13.023 26.016 1 86.31 452 PRO B C 1
ATOM 8253 O O . PRO B 1 452 ? -17.734 13.664 26.266 1 86.31 452 PRO B O 1
ATOM 8256 N N . TYR B 1 453 ? -16.688 11.805 25.641 1 84.44 453 TYR B N 1
ATOM 8257 C CA . TYR B 1 453 ? -17.906 11.008 25.594 1 84.44 453 TYR B CA 1
ATOM 8258 C C . TYR B 1 453 ? -17.828 9.836 26.578 1 84.44 453 TYR B C 1
ATOM 8260 O O . TYR B 1 453 ? -16.875 9.047 26.531 1 84.44 453 TYR B O 1
ATOM 8268 N N . ASP B 1 454 ? -18.625 9.891 27.484 1 79.81 454 ASP B N 1
ATOM 8269 C CA . ASP B 1 454 ? -18.844 8.766 28.391 1 79.81 454 ASP B CA 1
ATOM 8270 C C . ASP B 1 454 ? -20.266 8.234 28.266 1 79.81 454 ASP B C 1
ATOM 8272 O O . ASP B 1 454 ? -21.219 8.898 28.688 1 79.81 454 ASP B O 1
ATOM 8276 N N . PRO B 1 455 ? -20.328 6.984 27.688 1 78.06 455 PRO B N 1
ATOM 8277 C CA . PRO B 1 455 ? -21.672 6.426 27.531 1 78.06 455 PRO B CA 1
ATOM 8278 C C . PRO B 1 455 ? -22.375 6.246 28.875 1 78.06 455 PRO B C 1
ATOM 8280 O O . PRO B 1 455 ? -23.609 6.215 28.922 1 78.06 455 PRO B O 1
ATOM 8283 N N . LYS B 1 456 ? -21.625 6.102 30.016 1 72.88 456 LYS B N 1
ATOM 8284 C CA . LYS B 1 456 ? -22.219 5.844 31.328 1 72.88 456 LYS B CA 1
ATOM 8285 C C . LYS B 1 456 ? -22.531 7.152 32.062 1 72.88 456 LYS B C 1
ATOM 8287 O O . LYS B 1 456 ? -23.266 7.156 33.031 1 72.88 456 LYS B O 1
ATOM 8292 N N . ALA B 1 457 ? -22.016 8.289 31.453 1 76.12 457 ALA B N 1
ATOM 8293 C CA . ALA B 1 457 ? -22.203 9.586 32.094 1 76.12 457 ALA B CA 1
ATOM 8294 C C . ALA B 1 457 ? -23.484 10.258 31.609 1 76.12 457 ALA B C 1
ATOM 8296 O O . ALA B 1 457 ? -24.047 9.875 30.594 1 76.12 457 ALA B O 1
ATOM 8297 N N . LYS B 1 458 ? -24 11.188 32.469 1 76.75 458 LYS B N 1
ATOM 8298 C CA . LYS B 1 458 ? -25.156 11.992 32.094 1 76.75 458 LYS B CA 1
ATOM 8299 C C . LYS B 1 458 ? -24.859 12.812 30.828 1 76.75 458 LYS B C 1
ATOM 8301 O O . LYS B 1 458 ? -23.766 13.375 30.688 1 76.75 458 LYS B O 1
ATOM 8306 N N . PRO B 1 459 ? -25.828 12.672 29.922 1 82.12 459 PRO B N 1
ATOM 8307 C CA . PRO B 1 459 ? -25.641 13.469 28.719 1 82.12 459 PRO B CA 1
ATOM 8308 C C . PRO B 1 459 ? -25.406 14.945 29.016 1 82.12 459 PRO B C 1
ATOM 8310 O O . PRO B 1 459 ? -26 15.492 29.953 1 82.12 459 PRO B O 1
ATOM 8313 N N . LEU B 1 460 ? -24.531 15.523 28.312 1 85.19 460 LEU B N 1
ATOM 8314 C CA . LEU B 1 460 ? -24.156 16.922 28.516 1 85.19 460 LEU B CA 1
ATOM 8315 C C . LEU B 1 460 ? -25.234 17.844 27.969 1 85.19 460 LEU B C 1
ATOM 8317 O O . LEU B 1 460 ? -25.734 17.641 26.859 1 85.19 460 LEU B O 1
ATOM 8321 N N . PRO B 1 461 ? -25.562 18.766 28.766 1 83.31 461 PRO B N 1
ATOM 8322 C CA . PRO B 1 461 ? -26.594 19.703 28.297 1 83.31 461 PRO B CA 1
ATOM 8323 C C . PRO B 1 461 ? -26.062 20.719 27.297 1 83.31 461 PRO B C 1
ATOM 8325 O O . PRO B 1 461 ? -24.891 21.125 27.375 1 83.31 461 PRO B O 1
ATOM 8328 N N . VAL B 1 462 ? -26.922 21.109 26.344 1 80.06 462 VAL B N 1
ATOM 8329 C CA . VAL B 1 462 ? -26.578 22.141 25.359 1 80.06 462 VAL B CA 1
ATOM 8330 C C . VAL B 1 462 ? -26.719 23.531 26 1 80.06 462 VAL B C 1
ATOM 8332 O O . VAL B 1 462 ? -26.016 24.469 25.625 1 80.06 462 VAL B O 1
ATOM 8335 N N . GLY B 1 463 ? -27.656 23.641 26.875 1 73.62 463 GLY B N 1
ATOM 8336 C CA . GLY B 1 463 ? -27.922 24.891 27.562 1 73.62 463 GLY B CA 1
ATOM 8337 C C . GLY B 1 463 ? -28.328 24.719 29.016 1 73.62 463 GLY B C 1
ATOM 8338 O O . GLY B 1 463 ? -28.578 23.594 29.453 1 73.62 463 GLY B O 1
ATOM 8339 N N . SER B 1 464 ? -28.297 25.781 29.703 1 64.31 464 SER B N 1
ATOM 8340 C CA . SER B 1 464 ? -28.641 25.734 31.125 1 64.31 464 SER B CA 1
ATOM 8341 C C . SER B 1 464 ? -30.094 25.375 31.328 1 64.31 464 SER B C 1
ATOM 8343 O O . SER B 1 464 ? -30.438 24.672 32.281 1 64.31 464 SER B O 1
ATOM 8345 N N . ALA B 1 465 ? -30.875 25.844 30.469 1 62.41 465 ALA B N 1
ATOM 8346 C CA . ALA B 1 465 ? -32.312 25.719 30.75 1 62.41 465 ALA B CA 1
ATOM 8347 C C . ALA B 1 465 ? -32.969 24.766 29.75 1 62.41 465 ALA B C 1
ATOM 8349 O O . ALA B 1 465 ? -34.188 24.797 29.594 1 62.41 465 ALA B O 1
ATOM 8350 N N . THR B 1 466 ? -32.156 24.109 29.047 1 63.41 466 THR B N 1
ATOM 8351 C CA . THR B 1 466 ? -32.812 23.266 28.031 1 63.41 466 THR B CA 1
ATOM 8352 C C . THR B 1 466 ? -32.625 21.797 28.359 1 63.41 466 THR B C 1
ATOM 8354 O O . THR B 1 466 ? -31.656 21.422 29.031 1 63.41 466 THR B O 1
ATOM 8357 N N . ASN B 1 467 ? -33.625 20.969 28.078 1 68.44 467 ASN B N 1
ATOM 8358 C CA . ASN B 1 467 ? -33.562 19.516 28.219 1 68.44 467 ASN B CA 1
ATOM 8359 C C . ASN B 1 467 ? -32.875 18.859 27.031 1 68.44 467 ASN B C 1
ATOM 8361 O O . ASN B 1 467 ? -32.844 17.641 26.922 1 68.44 467 ASN B O 1
ATOM 8365 N N . ARG B 1 468 ? -32.344 19.641 26.281 1 79.94 468 ARG B N 1
ATOM 8366 C CA . ARG B 1 468 ? -31.656 19.062 25.109 1 79.94 468 ARG B CA 1
ATOM 8367 C C . ARG B 1 468 ? -30.219 18.672 25.453 1 79.94 468 ARG B C 1
ATOM 8369 O O . ARG B 1 468 ? -29.531 19.391 26.188 1 79.94 468 ARG B O 1
ATOM 8376 N N . THR B 1 469 ? -29.859 17.531 24.953 1 85.44 469 THR B N 1
ATOM 8377 C CA . THR B 1 469 ? -28.531 17.016 25.219 1 85.44 469 THR B CA 1
ATOM 8378 C C . THR B 1 469 ? -27.672 17.016 23.953 1 85.44 469 THR B C 1
ATOM 8380 O O . THR B 1 469 ? -28.203 17.031 22.844 1 85.44 469 THR B O 1
ATOM 8383 N N . VAL B 1 470 ? -26.406 17.094 24.172 1 88.5 470 VAL B N 1
ATOM 8384 C CA . VAL B 1 470 ? -25.453 17.109 23.078 1 88.5 470 VAL B CA 1
ATOM 8385 C C . VAL B 1 470 ? -25.375 15.719 22.453 1 88.5 470 VAL B C 1
ATOM 8387 O O . VAL B 1 470 ? -25.156 14.719 23.141 1 88.5 470 VAL B O 1
ATOM 8390 N N . GLN B 1 471 ? -25.672 15.68 21.172 1 88.5 471 GLN B N 1
ATOM 8391 C CA . GLN B 1 471 ? -25.469 14.438 20.438 1 88.5 471 GLN B CA 1
ATOM 8392 C C . GLN B 1 471 ? -24 14.242 20.062 1 88.5 471 GLN B C 1
ATOM 8394 O O . GLN B 1 471 ? -23.406 15.094 19.391 1 88.5 471 GLN B O 1
ATOM 8399 N N . GLN B 1 472 ? -23.438 13.125 20.469 1 89.88 472 GLN B N 1
ATOM 8400 C CA . GLN B 1 472 ? -22 12.938 20.266 1 89.88 472 GLN B CA 1
ATOM 8401 C C . GLN B 1 472 ? -21.734 11.742 19.359 1 89.88 472 GLN B C 1
ATOM 8403 O O . GLN B 1 472 ? -20.594 11.555 18.906 1 89.88 472 GLN B O 1
ATOM 8408 N N . ILE B 1 473 ? -22.781 10.992 19.078 1 89.31 473 ILE B N 1
ATOM 8409 C CA . ILE B 1 473 ? -22.578 9.805 18.25 1 89.31 473 ILE B CA 1
ATOM 8410 C C . ILE B 1 473 ? -23.375 9.93 16.953 1 89.31 473 ILE B C 1
ATOM 8412 O O . ILE B 1 473 ? -24.516 10.391 16.969 1 89.31 473 ILE B O 1
ATOM 8416 N N . GLN B 1 474 ? -22.656 9.547 15.875 1 90.38 474 GLN B N 1
ATOM 8417 C CA . GLN B 1 474 ? -23.344 9.562 14.586 1 90.38 474 GLN B CA 1
ATOM 8418 C C . GLN B 1 474 ? -22.875 8.406 13.703 1 90.38 474 GLN B C 1
ATOM 8420 O O . GLN B 1 474 ? -21.781 7.855 13.914 1 90.38 474 GLN B O 1
ATOM 8425 N N . THR B 1 475 ? -23.75 8.039 12.805 1 89.5 475 THR B N 1
ATOM 8426 C CA . THR B 1 475 ? -23.406 7.043 11.797 1 89.5 475 THR B CA 1
ATOM 8427 C C . THR B 1 475 ? -23.062 7.715 10.469 1 89.5 475 THR B C 1
ATOM 8429 O O . THR B 1 475 ? -23.828 8.562 9.984 1 89.5 475 THR B O 1
ATOM 8432 N N . VAL B 1 476 ? -21.891 7.328 10.008 1 89.12 476 VAL B N 1
ATOM 8433 C CA . VAL B 1 476 ? -21.453 7.984 8.781 1 89.12 476 VAL B CA 1
ATOM 8434 C C . VAL B 1 476 ? -21.078 6.938 7.734 1 89.12 476 VAL B C 1
ATOM 8436 O O . VAL B 1 476 ? -20.594 5.859 8.078 1 89.12 476 VAL B O 1
ATOM 8439 N N . ASN B 1 477 ? -21.406 7.27 6.516 1 88 477 ASN B N 1
ATOM 8440 C CA . ASN B 1 477 ? -20.969 6.453 5.383 1 88 477 ASN B CA 1
ATOM 8441 C C . ASN B 1 477 ? -19.609 6.887 4.867 1 88 477 ASN B C 1
ATOM 8443 O O . ASN B 1 477 ? -19.375 8.07 4.598 1 88 477 ASN B O 1
ATOM 8447 N N . VAL B 1 478 ? -18.672 5.945 4.859 1 88.38 478 VAL B N 1
ATOM 8448 C CA . VAL B 1 478 ? -17.297 6.266 4.496 1 88.38 478 VAL B CA 1
ATOM 8449 C C . VAL B 1 478 ? -16.922 5.543 3.203 1 88.38 478 VAL B C 1
ATOM 8451 O O . VAL B 1 478 ? -17.359 4.41 2.973 1 88.38 478 VAL B O 1
ATOM 8454 N N . VAL B 1 479 ? -16.312 6.246 2.348 1 85.38 479 VAL B N 1
ATOM 8455 C CA . VAL B 1 479 ? -15.688 5.645 1.176 1 85.38 479 VAL B CA 1
ATOM 8456 C C . VAL B 1 479 ? -14.227 5.332 1.475 1 85.38 479 VAL B C 1
ATOM 8458 O O . VAL B 1 479 ? -13.422 6.242 1.691 1 85.38 479 VAL B O 1
ATOM 8461 N N . ARG B 1 480 ? -13.922 4.117 1.534 1 83.25 480 ARG B N 1
ATOM 8462 C CA . ARG B 1 480 ? -12.57 3.67 1.873 1 83.25 480 ARG B CA 1
ATOM 8463 C C . ARG B 1 480 ? -11.781 3.307 0.619 1 83.25 480 ARG B C 1
ATOM 8465 O O . ARG B 1 480 ? -12.242 2.508 -0.2 1 83.25 480 ARG B O 1
ATOM 8472 N N . LEU B 1 481 ? -10.641 3.984 0.477 1 80.06 481 LEU B N 1
ATOM 8473 C CA . LEU B 1 481 ? -9.703 3.66 -0.59 1 80.06 481 LEU B CA 1
ATOM 8474 C C . LEU B 1 481 ? -8.492 2.918 -0.039 1 80.06 481 LEU B C 1
ATOM 8476 O O . LEU B 1 481 ? -7.75 3.457 0.789 1 80.06 481 LEU B O 1
ATOM 8480 N N . GLN B 1 482 ? -8.422 1.657 -0.346 1 75.44 482 GLN B N 1
ATOM 8481 C CA . GLN B 1 482 ? -7.309 0.85 0.145 1 75.44 482 GLN B CA 1
ATOM 8482 C C . GLN B 1 482 ? -6.531 0.224 -1.01 1 75.44 482 GLN B C 1
ATOM 8484 O O . GLN B 1 482 ? -7.121 -0.207 -2.002 1 75.44 482 GLN B O 1
ATOM 8489 N N . ASP B 1 483 ? -5.141 0.227 -0.89 1 74.25 483 ASP B N 1
ATOM 8490 C CA . ASP B 1 483 ? -4.312 -0.478 -1.862 1 74.25 483 ASP B CA 1
ATOM 8491 C C . ASP B 1 483 ? -4.379 -1.988 -1.65 1 74.25 483 ASP B C 1
ATOM 8493 O O . ASP B 1 483 ? -4.098 -2.48 -0.554 1 74.25 483 ASP B O 1
ATOM 8497 N N . LYS B 1 484 ? -4.973 -2.574 -2.527 1 78.38 484 LYS B N 1
ATOM 8498 C CA . LYS B 1 484 ? -5.043 -4.031 -2.473 1 78.38 484 LYS B CA 1
ATOM 8499 C C . LYS B 1 484 ? -4.293 -4.66 -3.643 1 78.38 484 LYS B C 1
ATOM 8501 O O . LYS B 1 484 ? -4.086 -4.02 -4.676 1 78.38 484 LYS B O 1
ATOM 8506 N N . SER B 1 485 ? -3.82 -5.883 -3.311 1 81.75 485 SER B N 1
ATOM 8507 C CA . SER B 1 485 ? -3.213 -6.66 -4.387 1 81.75 485 SER B CA 1
ATOM 8508 C C . SER B 1 485 ? -4.273 -7.258 -5.305 1 81.75 485 SER B C 1
ATOM 8510 O O . SER B 1 485 ? -5.145 -8.008 -4.855 1 81.75 485 SER B O 1
ATOM 8512 N N . VAL B 1 486 ? -4.258 -6.816 -6.516 1 86.62 486 VAL B N 1
ATOM 8513 C CA . VAL B 1 486 ? -5.234 -7.293 -7.492 1 86.62 486 VAL B CA 1
ATOM 8514 C C . VAL B 1 486 ? -4.527 -8.117 -8.562 1 86.62 486 VAL B C 1
ATOM 8516 O O . VAL B 1 486 ? -3.348 -7.902 -8.852 1 86.62 486 VAL B O 1
ATOM 8519 N N . PHE B 1 487 ? -5.324 -9.094 -9.078 1 89.75 487 PHE B N 1
ATOM 8520 C CA . PHE B 1 487 ? -4.777 -9.906 -10.156 1 89.75 487 PHE B CA 1
ATOM 8521 C C . PHE B 1 487 ? -4.848 -9.156 -11.484 1 89.75 487 PHE B C 1
ATOM 8523 O O . PHE B 1 487 ? -5.828 -8.469 -11.766 1 89.75 487 PHE B O 1
ATOM 8530 N N . GLN B 1 488 ? -3.752 -9.266 -12.211 1 89.81 488 GLN B N 1
ATOM 8531 C CA . GLN B 1 488 ? -3.697 -8.695 -13.555 1 89.81 488 GLN B CA 1
ATOM 8532 C C . GLN B 1 488 ? -3.359 -9.773 -14.586 1 89.81 488 GLN B C 1
ATOM 8534 O O . GLN B 1 488 ? -2.418 -10.547 -14.398 1 89.81 488 GLN B O 1
ATOM 8539 N N . VAL B 1 489 ? -4.184 -9.773 -15.641 1 93.12 489 VAL B N 1
ATOM 8540 C CA . VAL B 1 489 ? -4.004 -10.812 -16.656 1 93.12 489 VAL B CA 1
ATOM 8541 C C . VAL B 1 489 ? -3.324 -10.219 -17.891 1 93.12 489 VAL B C 1
ATOM 8543 O O . VAL B 1 489 ? -3.709 -9.148 -18.359 1 93.12 489 VAL B O 1
ATOM 8546 N N . ASP B 1 490 ? -2.246 -10.875 -18.281 1 93.56 490 ASP B N 1
ATOM 8547 C CA . ASP B 1 490 ? -1.616 -10.586 -19.562 1 93.56 490 ASP B CA 1
ATOM 8548 C C . ASP B 1 490 ? -2.264 -11.391 -20.688 1 93.56 490 ASP B C 1
ATOM 8550 O O . ASP B 1 490 ? -2.043 -12.594 -20.797 1 93.56 490 ASP B O 1
ATOM 8554 N N . TYR B 1 491 ? -2.955 -10.797 -21.609 1 93.5 491 TYR B N 1
ATOM 8555 C CA . TYR B 1 491 ? -3.729 -11.469 -22.641 1 93.5 491 TYR B CA 1
ATOM 8556 C C . TYR B 1 491 ? -2.814 -12.07 -23.703 1 93.5 491 TYR B C 1
ATOM 8558 O O . TYR B 1 491 ? -3.209 -13 -24.422 1 93.5 491 TYR B O 1
ATOM 8566 N N . GLY B 1 492 ? -1.605 -11.531 -23.812 1 93.69 492 GLY B N 1
ATOM 8567 C CA . GLY B 1 492 ? -0.65 -12.148 -24.719 1 93.69 492 GLY B CA 1
ATOM 8568 C C . GLY B 1 492 ? -0.27 -13.562 -24.328 1 93.69 492 GLY B C 1
ATOM 8569 O O . GLY B 1 492 ? -0.334 -14.477 -25.141 1 93.69 492 GLY B O 1
ATOM 8570 N N . PHE B 1 493 ? 0.031 -13.773 -23.078 1 94.25 493 PHE B N 1
ATOM 8571 C CA . PHE B 1 493 ? 0.416 -15.094 -22.594 1 94.25 493 PHE B CA 1
ATOM 8572 C C . PHE B 1 493 ? -0.796 -16.016 -22.5 1 94.25 493 PHE B C 1
ATOM 8574 O O . PHE B 1 493 ? -0.678 -17.219 -22.688 1 94.25 493 PHE B O 1
ATOM 8581 N N . LEU B 1 494 ? -1.965 -15.422 -22.219 1 95.25 494 LEU B N 1
ATOM 8582 C CA . LEU B 1 494 ? -3.184 -16.219 -22.219 1 95.25 494 LEU B CA 1
ATOM 8583 C C . LEU B 1 494 ? -3.457 -16.812 -23.594 1 95.25 494 LEU B C 1
ATOM 8585 O O . LEU B 1 494 ? -3.74 -18 -23.734 1 95.25 494 LEU B O 1
ATOM 8589 N N . ALA B 1 495 ? -3.295 -15.992 -24.594 1 95.31 495 ALA B N 1
ATOM 8590 C CA . ALA B 1 495 ? -3.529 -16.453 -25.969 1 95.31 495 ALA B CA 1
ATOM 8591 C C . ALA B 1 495 ? -2.494 -17.484 -26.375 1 95.31 495 ALA B C 1
ATOM 8593 O O . ALA B 1 495 ? -2.82 -18.453 -27.078 1 95.31 495 ALA B O 1
ATOM 8594 N N . ALA B 1 496 ? -1.289 -17.281 -25.938 1 94.12 496 ALA B N 1
ATOM 8595 C CA . ALA B 1 496 ? -0.231 -18.234 -26.266 1 94.12 496 ALA B CA 1
ATOM 8596 C C . ALA B 1 496 ? -0.489 -19.578 -25.594 1 94.12 496 ALA B C 1
ATOM 8598 O O . ALA B 1 496 ? -0.32 -20.625 -26.234 1 94.12 496 ALA B O 1
ATOM 8599 N N . GLY B 1 497 ? -0.842 -19.562 -24.328 1 93.44 497 GLY B N 1
ATOM 8600 C CA . GLY B 1 497 ? -1.166 -20.797 -23.641 1 93.44 497 GLY B CA 1
ATOM 8601 C C . GLY B 1 497 ? -2.361 -21.516 -24.234 1 93.44 497 GLY B C 1
ATOM 8602 O O . GLY B 1 497 ? -2.328 -22.734 -24.422 1 93.44 497 GLY B O 1
ATOM 8603 N N . ALA B 1 498 ? -3.359 -20.812 -24.594 1 95.12 498 ALA B N 1
ATOM 8604 C CA . ALA B 1 498 ? -4.555 -21.391 -25.203 1 95.12 498 ALA B CA 1
ATOM 8605 C C . ALA B 1 498 ? -4.246 -21.969 -26.578 1 95.12 498 ALA B C 1
ATOM 8607 O O . ALA B 1 498 ? -4.754 -23.031 -26.953 1 95.12 498 ALA B O 1
ATOM 8608 N N . ALA B 1 499 ? -3.443 -21.297 -27.312 1 95.31 499 ALA B N 1
ATOM 8609 C CA . ALA B 1 499 ? -3.068 -21.766 -28.641 1 95.31 499 ALA B CA 1
ATOM 8610 C C . ALA B 1 499 ? -2.273 -23.062 -28.578 1 95.31 499 ALA B C 1
ATOM 8612 O O . ALA B 1 499 ? -2.51 -23.984 -29.359 1 95.31 499 ALA B O 1
ATOM 8613 N N . VAL B 1 500 ? -1.345 -23.094 -27.656 1 93.56 500 VAL B N 1
ATOM 8614 C CA . VAL B 1 500 ? -0.535 -24.312 -27.516 1 93.56 500 VAL B CA 1
ATOM 8615 C C . VAL B 1 500 ? -1.429 -25.484 -27.141 1 93.56 500 VAL B C 1
ATOM 8617 O O . VAL B 1 500 ? -1.325 -26.562 -27.75 1 93.56 500 VAL B O 1
ATOM 8620 N N . MET B 1 501 ? -2.285 -25.312 -26.219 1 94.12 501 MET B N 1
ATOM 8621 C CA . MET B 1 501 ? -3.174 -26.375 -25.781 1 94.12 501 MET B CA 1
ATOM 8622 C C . MET B 1 501 ? -4.125 -26.781 -26.906 1 94.12 501 MET B C 1
ATOM 8624 O O . MET B 1 501 ? -4.379 -27.969 -27.109 1 94.12 501 MET B O 1
ATOM 8628 N N . ALA B 1 502 ? -4.594 -25.844 -27.656 1 95 502 ALA B N 1
ATOM 8629 C CA . ALA B 1 502 ? -5.508 -26.125 -28.766 1 95 502 ALA B CA 1
ATOM 8630 C C . ALA B 1 502 ? -4.801 -26.891 -29.875 1 95 502 ALA B C 1
ATOM 8632 O O . ALA B 1 502 ? -5.352 -27.859 -30.422 1 95 502 ALA B O 1
ATOM 8633 N N . VAL B 1 503 ? -3.615 -26.516 -30.203 1 94.5 503 VAL B N 1
ATOM 8634 C CA . VAL B 1 503 ? -2.852 -27.172 -31.25 1 94.5 503 VAL B CA 1
ATOM 8635 C C . VAL B 1 503 ? -2.539 -28.609 -30.844 1 94.5 503 VAL B C 1
ATOM 8637 O O . VAL B 1 503 ? -2.65 -29.547 -31.641 1 94.5 503 VAL B O 1
ATOM 8640 N N . CYS B 1 504 ? -2.15 -28.781 -29.578 1 94.12 504 CYS B N 1
ATOM 8641 C CA . CYS B 1 504 ? -1.858 -30.125 -29.078 1 94.12 504 CYS B CA 1
ATOM 8642 C C . CYS B 1 504 ? -3.107 -31 -29.109 1 94.12 504 CYS B C 1
ATOM 8644 O O . CYS B 1 504 ? -3.037 -32.188 -29.469 1 94.12 504 CYS B O 1
ATOM 8646 N N . LEU B 1 505 ? -4.203 -30.391 -28.797 1 94.75 505 LEU B N 1
ATOM 8647 C CA . LEU B 1 505 ? -5.469 -31.125 -28.828 1 94.75 505 LEU B CA 1
ATOM 8648 C C . LEU B 1 505 ? -5.812 -31.562 -30.25 1 94.75 505 LEU B C 1
ATOM 8650 O O . LEU B 1 505 ? -6.211 -32.688 -30.469 1 94.75 505 LEU B O 1
ATOM 8654 N N . VAL B 1 506 ? -5.586 -30.766 -31.203 1 95 506 VAL B N 1
ATOM 8655 C CA . VAL B 1 506 ? -5.922 -31.047 -32.594 1 95 506 VAL B CA 1
ATOM 8656 C C . VAL B 1 506 ? -4.98 -32.125 -33.125 1 95 506 VAL B C 1
ATOM 8658 O O . VAL B 1 506 ? -5.41 -33.031 -33.875 1 95 506 VAL B O 1
ATOM 8661 N N . VAL B 1 507 ? -3.754 -32.031 -32.75 1 94.31 507 VAL B N 1
ATOM 8662 C CA . VAL B 1 507 ? -2.768 -32.969 -33.25 1 94.31 507 VAL B CA 1
ATOM 8663 C C . VAL B 1 507 ? -3.084 -34.375 -32.719 1 94.31 507 VAL B C 1
ATOM 8665 O O . VAL B 1 507 ? -3.02 -35.375 -33.438 1 94.31 507 VAL B O 1
ATOM 8668 N N . VAL B 1 508 ? -3.402 -34.469 -31.422 1 93.88 508 VAL B N 1
ATOM 8669 C CA . VAL B 1 508 ? -3.725 -35.75 -30.844 1 93.88 508 VAL B CA 1
ATOM 8670 C C . VAL B 1 508 ? -5.059 -36.25 -31.391 1 93.88 508 VAL B C 1
ATOM 8672 O O . VAL B 1 508 ? -5.223 -37.469 -31.641 1 93.88 508 VAL B O 1
ATOM 8675 N N . ALA B 1 509 ? -5.953 -35.344 -31.656 1 94.25 509 ALA B N 1
ATOM 8676 C CA . ALA B 1 509 ? -7.238 -35.719 -32.219 1 94.25 509 ALA B CA 1
ATOM 8677 C C . ALA B 1 509 ? -7.062 -36.281 -33.625 1 94.25 509 ALA B C 1
ATOM 8679 O O . ALA B 1 509 ? -7.828 -37.156 -34.062 1 94.25 509 ALA B O 1
ATOM 8680 N N . ALA B 1 510 ? -6.039 -35.906 -34.312 1 93.62 510 ALA B N 1
ATOM 8681 C CA . ALA B 1 510 ? -5.777 -36.375 -35.688 1 93.62 510 ALA B CA 1
ATOM 8682 C C . ALA B 1 510 ? -5.375 -37.844 -35.688 1 93.62 510 ALA B C 1
ATOM 8684 O O . ALA B 1 510 ? -5.527 -38.531 -36.719 1 93.62 510 ALA B O 1
ATOM 8685 N N . THR B 1 511 ? -4.891 -38.344 -34.562 1 93.25 511 THR B N 1
ATOM 8686 C CA . THR B 1 511 ? -4.504 -39.75 -34.5 1 93.25 511 THR B CA 1
ATOM 8687 C C . THR B 1 511 ? -5.738 -40.656 -34.438 1 93.25 511 THR B C 1
ATOM 8689 O O . THR B 1 511 ? -5.641 -41.844 -34.656 1 93.25 511 THR B O 1
ATOM 8692 N N . PHE B 1 512 ? -6.871 -40.094 -34.156 1 92.31 512 PHE B N 1
ATOM 8693 C CA . PHE B 1 512 ? -8.117 -40.875 -34.125 1 92.31 512 PHE B CA 1
ATOM 8694 C C . PHE B 1 512 ? -8.75 -40.938 -35.5 1 92.31 512 PHE B C 1
ATOM 8696 O O . PHE B 1 512 ? -9.898 -41.344 -35.656 1 92.31 512 PHE B O 1
ATOM 8703 N N . SER B 1 513 ? -7.984 -40.688 -36.469 1 89.44 513 SER B N 1
ATOM 8704 C CA . SER B 1 513 ? -8.562 -40.688 -37.812 1 89.44 513 SER B CA 1
ATOM 8705 C C . SER B 1 513 ? -8.828 -42.094 -38.312 1 89.44 513 SER B C 1
ATOM 8707 O O . SER B 1 513 ? -8.047 -43 -38.031 1 89.44 513 SER B O 1
ATOM 8709 N N . GLU B 1 514 ? -9.961 -42.406 -38.969 1 89.25 514 GLU B N 1
ATOM 8710 C CA . GLU B 1 514 ? -10.367 -43.625 -39.656 1 89.25 514 GLU B CA 1
ATOM 8711 C C . GLU B 1 514 ? -10.602 -44.75 -38.656 1 89.25 514 GLU B C 1
ATOM 8713 O O . GLU B 1 514 ? -10.273 -45.906 -38.938 1 89.25 514 GLU B O 1
ATOM 8718 N N . TRP B 1 515 ? -11.062 -44.406 -37.438 1 89.88 515 TRP B N 1
ATOM 8719 C CA . TRP B 1 515 ? -11.344 -45.438 -36.469 1 89.88 515 TRP B CA 1
ATOM 8720 C C . TRP B 1 515 ? -12.484 -46.344 -36.938 1 89.88 515 TRP B C 1
ATOM 8722 O O . TRP B 1 515 ? -12.586 -47.5 -36.531 1 89.88 515 TRP B O 1
ATOM 8732 N N . TRP B 1 516 ? -13.266 -45.906 -37.875 1 88.19 516 TRP B N 1
ATOM 8733 C CA . TRP B 1 516 ? -14.453 -46.625 -38.312 1 88.19 516 TRP B CA 1
ATOM 8734 C C . TRP B 1 516 ? -14.078 -47.781 -39.219 1 88.19 516 TRP B C 1
ATOM 8736 O O . TRP B 1 516 ? -14.906 -48.656 -39.5 1 88.19 516 TRP B O 1
ATOM 8746 N N . LYS B 1 517 ? -12.844 -47.906 -39.656 1 87.94 517 LYS B N 1
ATOM 8747 C CA . LYS B 1 517 ? -12.422 -48.969 -40.562 1 87.94 517 LYS B CA 1
ATOM 8748 C C . LYS B 1 517 ? -12.07 -50.219 -39.781 1 87.94 517 LYS B C 1
ATOM 8750 O O . LYS B 1 517 ? -11.992 -51.312 -40.344 1 87.94 517 LYS B O 1
ATOM 8755 N N . ILE B 1 518 ? -11.883 -50.031 -38.469 1 87.31 518 ILE B N 1
ATOM 8756 C CA . ILE B 1 518 ? -11.555 -51.188 -37.656 1 87.31 518 ILE B CA 1
ATOM 8757 C C . ILE B 1 518 ? -12.836 -51.906 -37.25 1 87.31 518 ILE B C 1
ATOM 8759 O O . ILE B 1 518 ? -13.789 -51.281 -36.781 1 87.31 518 ILE B O 1
ATOM 8763 N N . GLY B 1 519 ? -12.914 -53.219 -37.438 1 83.88 519 GLY B N 1
ATOM 8764 C CA . GLY B 1 519 ? -14.156 -53.969 -37.281 1 83.88 519 GLY B CA 1
ATOM 8765 C C . GLY B 1 519 ? -14.281 -54.656 -35.906 1 83.88 519 GLY B C 1
ATOM 8766 O O . GLY B 1 519 ? -15.281 -55.312 -35.656 1 83.88 519 GLY B O 1
ATOM 8767 N N . ARG B 1 520 ? -13.305 -54.5 -35.062 1 83.25 520 ARG B N 1
ATOM 8768 C CA . ARG B 1 520 ? -13.359 -55.094 -33.719 1 83.25 520 ARG B CA 1
ATOM 8769 C C . ARG B 1 520 ? -12.641 -54.219 -32.719 1 83.25 520 ARG B C 1
ATOM 8771 O O . ARG B 1 520 ? -11.82 -53.375 -33.094 1 83.25 520 ARG B O 1
ATOM 8778 N N . PRO B 1 521 ? -12.984 -54.375 -31.453 1 83.31 521 PRO B N 1
ATOM 8779 C CA . PRO B 1 521 ? -12.234 -53.625 -30.453 1 83.31 521 PRO B CA 1
ATOM 8780 C C . PRO B 1 521 ? -10.766 -54.062 -30.375 1 83.31 521 PRO B C 1
ATOM 8782 O O . PRO B 1 521 ? -10.453 -55.25 -30.484 1 83.31 521 PRO B O 1
ATOM 8785 N N . ILE B 1 522 ? -9.953 -53.031 -30.344 1 83.25 522 ILE B N 1
ATOM 8786 C CA . ILE B 1 522 ? -8.523 -53.344 -30.422 1 83.25 522 ILE B CA 1
ATOM 8787 C C . ILE B 1 522 ? -7.828 -52.812 -29.156 1 83.25 522 ILE B C 1
ATOM 8789 O O . ILE B 1 522 ? -8.289 -51.875 -28.531 1 83.25 522 ILE B O 1
ATOM 8793 N N . THR B 1 523 ? -6.812 -53.562 -28.688 1 85.12 523 THR B N 1
ATOM 8794 C CA . THR B 1 523 ? -5.938 -53.156 -27.594 1 85.12 523 THR B CA 1
ATOM 8795 C C . THR B 1 523 ? -4.477 -53.438 -27.938 1 85.12 523 THR B C 1
ATOM 8797 O O . THR B 1 523 ? -4.18 -54.188 -28.859 1 85.12 523 THR B O 1
ATOM 8800 N N . MET B 1 524 ? -3.629 -52.719 -27.359 1 88 524 MET B N 1
ATOM 8801 C CA . MET B 1 524 ? -2.205 -52.938 -27.594 1 88 524 MET B CA 1
ATOM 8802 C C . MET B 1 524 ? -1.629 -53.906 -26.562 1 88 524 MET B C 1
ATOM 8804 O O . MET B 1 524 ? -0.427 -53.875 -26.281 1 88 524 MET B O 1
ATOM 8808 N N . SER B 1 525 ? -2.473 -54.688 -26.047 1 89.75 525 SER B N 1
ATOM 8809 C CA . SER B 1 525 ? -2.018 -55.656 -25.078 1 89.75 525 SER B CA 1
ATOM 8810 C C . SER B 1 525 ? -1.075 -56.688 -25.719 1 89.75 525 SER B C 1
ATOM 8812 O O . SER B 1 525 ? -1.264 -57.062 -26.875 1 89.75 525 SER B O 1
ATOM 8814 N N . PRO B 1 526 ? -0.051 -57.062 -24.969 1 90.25 526 PRO B N 1
ATOM 8815 C CA . PRO B 1 526 ? 0.89 -58.031 -25.516 1 90.25 526 PRO B CA 1
ATOM 8816 C C . PRO B 1 526 ? 0.218 -59.344 -25.891 1 90.25 526 PRO B C 1
ATOM 8818 O O . PRO B 1 526 ? 0.623 -60 -26.859 1 90.25 526 PRO B O 1
ATOM 8821 N N . ILE B 1 527 ? -0.812 -59.688 -25.266 1 89.81 527 ILE B N 1
ATOM 8822 C CA . ILE B 1 527 ? -1.495 -60.938 -25.547 1 89.81 527 ILE B CA 1
ATOM 8823 C C . ILE B 1 527 ? -2.283 -60.812 -26.844 1 89.81 527 ILE B C 1
ATOM 8825 O O . ILE B 1 527 ? -2.311 -61.75 -27.641 1 89.81 527 ILE B O 1
ATOM 8829 N N . GLU B 1 528 ? -2.885 -59.75 -27 1 89.25 528 GLU B N 1
ATOM 8830 C CA . GLU B 1 528 ? -3.615 -59.531 -28.25 1 89.25 528 GLU B CA 1
ATOM 8831 C C . GLU B 1 528 ? -2.664 -59.5 -29.438 1 89.25 528 GLU B C 1
ATOM 8833 O O . GLU B 1 528 ? -2.977 -60 -30.516 1 89.25 528 GLU B O 1
ATOM 8838 N N . ILE B 1 529 ? -1.575 -58.875 -29.25 1 90 529 ILE B N 1
ATOM 8839 C CA . ILE B 1 529 ? -0.575 -58.781 -30.312 1 90 529 ILE B CA 1
ATOM 8840 C C . ILE B 1 529 ? -0.004 -60.156 -30.609 1 90 529 ILE B C 1
ATOM 8842 O O . ILE B 1 529 ? 0.149 -60.531 -31.766 1 90 529 ILE B O 1
ATOM 8846 N N . ALA B 1 530 ? 0.301 -60.906 -29.578 1 90.19 530 ALA B N 1
ATOM 8847 C CA . ALA B 1 530 ? 0.831 -62.25 -29.75 1 90.19 530 ALA B CA 1
ATOM 8848 C C . ALA B 1 530 ? -0.177 -63.125 -30.469 1 90.19 530 ALA B C 1
ATOM 8850 O O . ALA B 1 530 ? 0.2 -63.969 -31.312 1 90.19 530 ALA B O 1
ATOM 8851 N N . LYS B 1 531 ? -1.374 -63 -30.109 1 88.75 531 LYS B N 1
ATOM 8852 C CA . LYS B 1 531 ? -2.414 -63.781 -30.781 1 88.75 531 LYS B CA 1
ATOM 8853 C C . LYS B 1 531 ? -2.52 -63.406 -32.25 1 88.75 531 LYS B C 1
ATOM 8855 O O . LYS B 1 531 ? -2.691 -64.25 -33.125 1 88.75 531 LYS B O 1
ATOM 8860 N N . ALA B 1 532 ? -2.471 -62.125 -32.5 1 88.81 532 ALA B N 1
ATOM 8861 C CA . ALA B 1 532 ? -2.551 -61.656 -33.906 1 88.81 532 ALA B CA 1
ATOM 8862 C C . ALA B 1 532 ? -1.397 -62.219 -34.719 1 88.81 532 ALA B C 1
ATOM 8864 O O . ALA B 1 532 ? -1.564 -62.5 -35.906 1 88.81 532 ALA B O 1
ATOM 8865 N N . PHE B 1 533 ? -0.277 -62.438 -34.125 1 89.38 533 PHE B N 1
ATOM 8866 C CA . PHE B 1 533 ? 0.889 -62.969 -34.812 1 89.38 533 PHE B CA 1
ATOM 8867 C C . PHE B 1 533 ? 0.875 -64.5 -34.75 1 89.38 533 PHE B C 1
ATOM 8869 O O . PHE B 1 533 ? 1.873 -65.125 -35.094 1 89.38 533 PHE B O 1
ATOM 8876 N N . LYS B 1 534 ? -0.161 -65.062 -34.344 1 87.44 534 LYS B N 1
ATOM 8877 C CA . LYS B 1 534 ? -0.387 -66.562 -34.312 1 87.44 534 LYS B CA 1
ATOM 8878 C C . LYS B 1 534 ? 0.633 -67.25 -33.438 1 87.44 534 LYS B C 1
ATOM 8880 O O . LYS B 1 534 ? 1.295 -68.188 -33.875 1 87.44 534 LYS B O 1
ATOM 8885 N N . ALA B 1 535 ? 0.66 -66.75 -32.25 1 87 535 ALA B N 1
ATOM 8886 C CA . ALA B 1 535 ? 1.54 -67.375 -31.297 1 87 535 ALA B CA 1
ATOM 8887 C C . ALA B 1 535 ? 1.065 -68.812 -30.984 1 87 535 ALA B C 1
ATOM 8889 O O . ALA B 1 535 ? -0.109 -69 -30.672 1 87 535 ALA B O 1
ATOM 8890 N N . PRO B 1 536 ? 1.934 -69.75 -30.984 1 84.62 536 PRO B N 1
ATOM 8891 C CA . PRO B 1 536 ? 1.52 -71.188 -30.828 1 84.62 536 PRO B CA 1
ATOM 8892 C C . PRO B 1 536 ? 0.92 -71.438 -29.453 1 84.62 536 PRO B C 1
ATOM 8894 O O . PRO B 1 536 ? 0.012 -72.25 -29.328 1 84.62 536 PRO B O 1
ATOM 8897 N N . VAL B 1 537 ? 1.414 -70.812 -28.5 1 84.38 537 VAL B N 1
ATOM 8898 C CA . VAL B 1 537 ? 0.972 -71.062 -27.125 1 84.38 537 VAL B CA 1
ATOM 8899 C C . VAL B 1 537 ? -0.465 -70.562 -26.953 1 84.38 537 VAL B C 1
ATOM 8901 O O . VAL B 1 537 ? -1.184 -71.062 -26.062 1 84.38 537 VAL B O 1
ATOM 8904 N N . LEU B 1 538 ? -0.866 -69.75 -27.828 1 83.06 538 LEU B N 1
ATOM 8905 C CA . LEU B 1 538 ? -2.199 -69.188 -27.703 1 83.06 538 LEU B CA 1
ATOM 8906 C C . LEU B 1 538 ? -3.166 -69.812 -28.688 1 83.06 538 LEU B C 1
ATOM 8908 O O . LEU B 1 538 ? -4.289 -69.312 -28.859 1 83.06 538 LEU B O 1
ATOM 8912 N N . LYS B 1 539 ? -2.576 -70.875 -29.281 1 74.56 539 LYS B N 1
ATOM 8913 C CA . LYS B 1 539 ? -3.42 -71.625 -30.25 1 74.56 539 LYS B CA 1
ATOM 8914 C C . LYS B 1 539 ? -4.598 -72.312 -29.562 1 74.56 539 LYS B C 1
ATOM 8916 O O . LYS B 1 539 ? -4.438 -72.875 -28.5 1 74.56 539 LYS B O 1
ATOM 8921 N N . GLY B 1 540 ? -5.816 -71.938 -29.781 1 60.44 540 GLY B N 1
ATOM 8922 C CA . GLY B 1 540 ? -7.012 -72.625 -29.312 1 60.44 540 GLY B CA 1
ATOM 8923 C C . GLY B 1 540 ? -8.211 -72.438 -30.219 1 60.44 540 GLY B C 1
ATOM 8924 O O . GLY B 1 540 ? -8.195 -71.562 -31.094 1 60.44 540 GLY B O 1
ATOM 8925 N N . ASP B 1 541 ? -9.281 -73.375 -30.109 1 52.06 541 ASP B N 1
ATOM 8926 C CA . ASP B 1 541 ? -10.531 -73.375 -30.875 1 52.06 541 ASP B CA 1
ATOM 8927 C C . ASP B 1 541 ? -11.352 -72.125 -30.641 1 52.06 541 ASP B C 1
ATOM 8929 O O . ASP B 1 541 ? -11.539 -71.688 -29.5 1 52.06 541 ASP B O 1
ATOM 8933 N N . GLY B 1 542 ? -11.758 -71.312 -31.734 1 52.03 542 GLY B N 1
ATOM 8934 C CA . GLY B 1 542 ? -12.711 -70.188 -31.672 1 52.03 542 GLY B CA 1
ATOM 8935 C C . GLY B 1 542 ? -12.047 -68.812 -31.5 1 52.03 542 GLY B C 1
ATOM 8936 O O . GLY B 1 542 ? -12.625 -67.938 -30.906 1 52.03 542 GLY B O 1
ATOM 8937 N N . ILE B 1 543 ? -10.859 -68.625 -31.875 1 56.78 543 ILE B N 1
ATOM 8938 C CA . ILE B 1 543 ? -9.812 -67.75 -31.344 1 56.78 543 ILE B CA 1
ATOM 8939 C C . ILE B 1 543 ? -9.977 -66.375 -31.891 1 56.78 543 ILE B C 1
ATOM 8941 O O . ILE B 1 543 ? -9.344 -65.438 -31.406 1 56.78 543 ILE B O 1
ATOM 8945 N N . ASN B 1 544 ? -10.758 -66.125 -32.781 1 62.34 544 ASN B N 1
ATOM 8946 C CA . ASN B 1 544 ? -10.727 -64.75 -33.25 1 62.34 544 ASN B CA 1
ATOM 8947 C C . ASN B 1 544 ? -11.57 -63.844 -32.375 1 62.34 544 ASN B C 1
ATOM 8949 O O . ASN B 1 544 ? -12.047 -62.781 -32.844 1 62.34 544 ASN B O 1
ATOM 8953 N N . SER B 1 545 ? -11.742 -64.188 -31.188 1 64.88 545 SER B N 1
ATOM 8954 C CA . SER B 1 545 ? -12.477 -63.344 -30.266 1 64.88 545 SER B CA 1
ATOM 8955 C C . SER B 1 545 ? -11.594 -62.219 -29.766 1 64.88 545 SER B C 1
ATOM 8957 O O . SER B 1 545 ? -10.375 -62.219 -29.938 1 64.88 545 SER B O 1
ATOM 8959 N N . ASP B 1 546 ? -12.305 -61.125 -29.328 1 75.94 546 ASP B N 1
ATOM 8960 C CA . ASP B 1 546 ? -11.625 -60.031 -28.688 1 75.94 546 ASP B CA 1
ATOM 8961 C C . ASP B 1 546 ? -10.953 -60.469 -27.391 1 75.94 546 ASP B C 1
ATOM 8963 O O . ASP B 1 546 ? -11.062 -61.625 -27 1 75.94 546 ASP B O 1
ATOM 8967 N N . LEU B 1 547 ? -10.086 -59.656 -26.859 1 79.5 547 LEU B N 1
ATOM 8968 C CA . LEU B 1 547 ? -9.312 -59.969 -25.672 1 79.5 547 LEU B CA 1
ATOM 8969 C C . LEU B 1 547 ? -10.219 -60.469 -24.562 1 79.5 547 LEU B C 1
ATOM 8971 O O . LEU B 1 547 ? -9.844 -61.375 -23.797 1 79.5 547 LEU B O 1
ATOM 8975 N N . ASN B 1 548 ? -11.43 -60 -24.5 1 76.75 548 ASN B N 1
ATOM 8976 C CA . ASN B 1 548 ? -12.359 -60.438 -23.453 1 76.75 548 ASN B CA 1
ATOM 8977 C C . ASN B 1 548 ? -12.836 -61.875 -23.672 1 76.75 548 ASN B C 1
ATOM 8979 O O . ASN B 1 548 ? -13.18 -62.562 -22.703 1 76.75 548 ASN B O 1
ATOM 8983 N N . GLY B 1 549 ? -12.852 -62.281 -24.859 1 76.56 549 GLY B N 1
ATOM 8984 C CA . GLY B 1 549 ? -13.219 -63.656 -25.156 1 76.56 549 GLY B CA 1
ATOM 8985 C C . GLY B 1 549 ? -12.039 -64.625 -25.094 1 76.56 549 GLY B C 1
ATOM 8986 O O . GLY B 1 549 ? -12.211 -65.812 -24.797 1 76.56 549 GLY B O 1
ATOM 8987 N N . LEU B 1 550 ? -10.914 -64 -25.266 1 81.56 550 LEU B N 1
ATOM 8988 C CA . LEU B 1 550 ? -9.711 -64.875 -25.328 1 81.56 550 LEU B CA 1
ATOM 8989 C C . LEU B 1 550 ? -9.195 -65.188 -23.938 1 81.56 550 LEU B C 1
ATOM 8991 O O . LEU B 1 550 ? -8.75 -66.312 -23.672 1 81.56 550 LEU B O 1
ATOM 8995 N N . LEU B 1 551 ? -9.273 -64.312 -23.047 1 84.75 551 LEU B N 1
ATOM 8996 C CA . LEU B 1 551 ? -8.625 -64.438 -21.734 1 84.75 551 LEU B CA 1
ATOM 8997 C C . LEU B 1 551 ? -9.266 -65.562 -20.906 1 84.75 551 LEU B C 1
ATOM 8999 O O . LEU B 1 551 ? -8.578 -66.312 -20.219 1 84.75 551 LEU B O 1
ATOM 9003 N N . PRO B 1 552 ? -10.594 -65.625 -21 1 82.62 552 PRO B N 1
ATOM 9004 C CA . PRO B 1 552 ? -11.18 -66.75 -20.234 1 82.62 552 PRO B CA 1
ATOM 9005 C C . PRO B 1 552 ? -10.773 -68.125 -20.766 1 82.62 552 PRO B C 1
ATOM 9007 O O . PRO B 1 552 ? -10.75 -69.062 -20.016 1 82.62 552 PRO B O 1
ATOM 9010 N N . LEU B 1 553 ? -10.352 -68.25 -22 1 82.25 553 LEU B N 1
ATOM 9011 C CA . LEU B 1 553 ? -9.992 -69.5 -22.609 1 82.25 553 LEU B CA 1
ATOM 9012 C C . LEU B 1 553 ? -8.523 -69.875 -22.375 1 82.25 553 LEU B C 1
ATOM 9014 O O . LEU B 1 553 ? -8.172 -71 -22.078 1 82.25 553 LEU B O 1
ATOM 9018 N N . VAL B 1 554 ? -7.715 -68.875 -22.5 1 85.06 554 VAL B N 1
ATOM 9019 C CA . VAL B 1 554 ? -6.277 -69.125 -22.469 1 85.06 554 VAL B CA 1
ATOM 9020 C C . VAL B 1 554 ? -5.664 -68.438 -21.234 1 85.06 554 VAL B C 1
ATOM 9022 O O . VAL B 1 554 ? -4.484 -68.688 -20.938 1 85.06 554 VAL B O 1
ATOM 9025 N N . GLY B 1 555 ? -6.371 -67.875 -20.422 1 86.19 555 GLY B N 1
ATOM 9026 C CA . GLY B 1 555 ? -5.867 -67.062 -19.312 1 86.19 555 GLY B CA 1
ATOM 9027 C C . GLY B 1 555 ? -5.215 -67.875 -18.219 1 86.19 555 GLY B C 1
ATOM 9028 O O . GLY B 1 555 ? -4.289 -67.438 -17.562 1 86.19 555 GLY B O 1
ATOM 9029 N N . GLU B 1 556 ? -5.57 -69.062 -18.125 1 88.25 556 GLU B N 1
ATOM 9030 C CA . GLU B 1 556 ? -5.078 -69.875 -17.031 1 88.25 556 GLU B CA 1
ATOM 9031 C C . GLU B 1 556 ? -3.861 -70.688 -17.453 1 88.25 556 GLU B C 1
ATOM 9033 O O . GLU B 1 556 ? -3.223 -71.312 -16.609 1 88.25 556 GLU B O 1
ATOM 9038 N N . ARG B 1 557 ? -3.494 -70.562 -18.656 1 90.69 557 ARG B N 1
ATOM 9039 C CA . ARG B 1 557 ? -2.314 -71.25 -19.125 1 90.69 557 ARG B CA 1
ATOM 9040 C C . ARG B 1 557 ? -1.043 -70.688 -18.516 1 90.69 557 ARG B C 1
ATOM 9042 O O . ARG B 1 557 ? -0.864 -69.438 -18.469 1 90.69 557 ARG B O 1
ATOM 9049 N N . ARG B 1 558 ? -0.222 -71.5 -18.016 1 92.62 558 ARG B N 1
ATOM 9050 C CA . ARG B 1 558 ? 1.027 -71.062 -17.406 1 92.62 558 ARG B CA 1
ATOM 9051 C C . ARG B 1 558 ? 2.146 -71 -18.438 1 92.62 558 ARG B C 1
ATOM 9053 O O . ARG B 1 558 ? 2.408 -72 -19.156 1 92.62 558 ARG B O 1
ATOM 9060 N N . VAL B 1 559 ? 2.688 -69.812 -18.516 1 92.5 559 VAL B N 1
ATOM 9061 C CA . VAL B 1 559 ? 3.721 -69.562 -19.516 1 92.5 559 VAL B CA 1
ATOM 9062 C C . VAL B 1 559 ? 4.98 -69 -18.828 1 92.5 559 VAL B C 1
ATOM 9064 O O . VAL B 1 559 ? 4.922 -68.5 -17.719 1 92.5 559 VAL B O 1
ATOM 9067 N N . ARG B 1 560 ? 6.086 -69.25 -19.453 1 93 560 ARG B N 1
ATOM 9068 C CA . ARG B 1 560 ? 7.371 -68.75 -18.969 1 93 560 ARG B CA 1
ATOM 9069 C C . ARG B 1 560 ? 8.312 -68.438 -20.125 1 93 560 ARG B C 1
ATOM 9071 O O . ARG B 1 560 ? 8.328 -69.188 -21.125 1 93 560 ARG B O 1
ATOM 9078 N N . TYR B 1 561 ? 8.93 -67.312 -19.938 1 90.19 561 TYR B N 1
ATOM 9079 C CA . TYR B 1 561 ? 10 -67 -20.859 1 90.19 561 TYR B CA 1
ATOM 9080 C C . TYR B 1 561 ? 11.312 -67.625 -20.438 1 90.19 561 TYR B C 1
ATOM 9082 O O . TYR B 1 561 ? 11.844 -67.312 -19.359 1 90.19 561 TYR B O 1
ATOM 9090 N N . GLY B 1 562 ? 11.75 -68.562 -21.203 1 88.38 562 GLY B N 1
ATOM 9091 C CA . GLY B 1 562 ? 12.945 -69.312 -20.828 1 88.38 562 GLY B CA 1
ATOM 9092 C C . GLY B 1 562 ? 13.555 -70.062 -21.969 1 88.38 562 GLY B C 1
ATOM 9093 O O . GLY B 1 562 ? 13.297 -69.75 -23.141 1 88.38 562 GLY B O 1
ATOM 9094 N N . GLU B 1 563 ? 14.438 -71 -21.562 1 88.12 563 GLU B N 1
ATOM 9095 C CA . GLU B 1 563 ? 15.188 -71.812 -22.531 1 88.12 563 GLU B CA 1
ATOM 9096 C C . GLU B 1 563 ? 14.391 -73.062 -22.969 1 88.12 563 GLU B C 1
ATOM 9098 O O . GLU B 1 563 ? 13.859 -73.75 -22.125 1 88.12 563 GLU B O 1
ATOM 9103 N N . VAL B 1 564 ? 14.188 -73.125 -24.297 1 86.94 564 VAL B N 1
ATOM 9104 C CA . VAL B 1 564 ? 13.578 -74.312 -24.906 1 86.94 564 VAL B CA 1
ATOM 9105 C C . VAL B 1 564 ? 14.602 -75 -25.797 1 86.94 564 VAL B C 1
ATOM 9107 O O . VAL B 1 564 ? 15.32 -74.375 -26.562 1 86.94 564 VAL B O 1
ATOM 9110 N N . ARG B 1 565 ? 14.695 -76.375 -25.656 1 86.25 565 ARG B N 1
ATOM 9111 C CA . ARG B 1 565 ? 15.672 -77.125 -26.391 1 86.25 565 ARG B CA 1
ATOM 9112 C C . ARG B 1 565 ? 15.016 -77.938 -27.531 1 86.25 565 ARG B C 1
ATOM 9114 O O . ARG B 1 565 ? 13.922 -78.438 -27.375 1 86.25 565 ARG B O 1
ATOM 9121 N N . TYR B 1 566 ? 15.594 -77.688 -28.672 1 82.75 566 TYR B N 1
ATOM 9122 C CA . TYR B 1 566 ? 15.086 -78.375 -29.859 1 82.75 566 TYR B CA 1
ATOM 9123 C C . TYR B 1 566 ? 16.141 -79.312 -30.422 1 82.75 566 TYR B C 1
ATOM 9125 O O . TYR B 1 566 ? 17.328 -79 -30.438 1 82.75 566 TYR B O 1
ATOM 9133 N N . ARG B 1 567 ? 15.617 -80.5 -30.844 1 78.62 567 ARG B N 1
ATOM 9134 C CA . ARG B 1 567 ? 16.469 -81.438 -31.562 1 78.62 567 ARG B CA 1
ATOM 9135 C C . ARG B 1 567 ? 16.625 -81.062 -33.031 1 78.62 567 ARG B C 1
ATOM 9137 O O . ARG B 1 567 ? 16 -80.125 -33.469 1 78.62 567 ARG B O 1
ATOM 9144 N N . ASP B 1 568 ? 17.609 -81.75 -33.781 1 64.56 568 ASP B N 1
ATOM 9145 C CA . ASP B 1 568 ? 17.859 -81.438 -35.188 1 64.56 568 ASP B CA 1
ATOM 9146 C C . ASP B 1 568 ? 16.594 -81.625 -36 1 64.56 568 ASP B C 1
ATOM 9148 O O . ASP B 1 568 ? 16.422 -80.938 -37.031 1 64.56 568 ASP B O 1
ATOM 9152 N N . ASP B 1 569 ? 15.641 -82.375 -35.594 1 61.25 569 ASP B N 1
ATOM 9153 C CA . ASP B 1 569 ? 14.398 -82.625 -36.344 1 61.25 569 ASP B CA 1
ATOM 9154 C C . ASP B 1 569 ? 13.312 -81.625 -35.844 1 61.25 569 ASP B C 1
ATOM 9156 O O . ASP B 1 569 ? 12.125 -81.875 -36.094 1 61.25 569 ASP B O 1
ATOM 9160 N N . GLU B 1 570 ? 13.539 -80.562 -35.188 1 65.75 570 GLU B N 1
ATOM 9161 C CA . GLU B 1 570 ? 12.648 -79.562 -34.719 1 65.75 570 GLU B CA 1
ATOM 9162 C C . GLU B 1 570 ? 11.68 -80.062 -33.656 1 65.75 570 GLU B C 1
ATOM 9164 O O . GLU B 1 570 ? 10.609 -79.5 -33.438 1 65.75 570 GLU B O 1
ATOM 9169 N N . LYS B 1 571 ? 12.055 -81.25 -33.188 1 76.25 571 LYS B N 1
ATOM 9170 C CA . LYS B 1 571 ? 11.242 -81.812 -32.094 1 76.25 571 LYS B CA 1
ATOM 9171 C C . LYS B 1 571 ? 11.742 -81.25 -30.766 1 76.25 571 LYS B C 1
ATOM 9173 O O . LYS B 1 571 ? 12.945 -81.188 -30.531 1 76.25 571 LYS B O 1
ATOM 9178 N N . MET B 1 572 ? 10.859 -80.875 -29.844 1 77.69 572 MET B N 1
ATOM 9179 C CA . MET B 1 572 ? 11.156 -80.25 -28.547 1 77.69 572 MET B CA 1
ATOM 9180 C C . MET B 1 572 ? 11.672 -81.312 -27.562 1 77.69 572 MET B C 1
ATOM 9182 O O . MET B 1 572 ? 11.195 -82.438 -27.547 1 77.69 572 MET B O 1
ATOM 9186 N N . VAL B 1 573 ? 12.805 -80.938 -26.922 1 76.75 573 VAL B N 1
ATOM 9187 C CA . VAL B 1 573 ? 13.336 -81.75 -25.859 1 76.75 573 VAL B CA 1
ATOM 9188 C C . VAL B 1 573 ? 12.898 -81.188 -24.5 1 76.75 573 VAL B C 1
ATOM 9190 O O . VAL B 1 573 ? 13.195 -80.062 -24.172 1 76.75 573 VAL B O 1
ATOM 9193 N N . PHE B 1 574 ? 12.164 -82 -23.766 1 77.81 574 PHE B N 1
ATOM 9194 C CA . PHE B 1 574 ? 11.719 -81.562 -22.453 1 77.81 574 PHE B CA 1
ATOM 9195 C C . PHE B 1 574 ? 12.891 -81.438 -21.5 1 77.81 574 PHE B C 1
ATOM 9197 O O . PHE B 1 574 ? 13.883 -82.188 -21.625 1 77.81 574 PHE B O 1
ATOM 9204 N N . PRO B 1 575 ? 12.914 -80.5 -20.625 1 73 575 PRO B N 1
ATOM 9205 C CA . PRO B 1 575 ? 14.039 -80.25 -19.734 1 73 575 PRO B CA 1
ATOM 9206 C C . PRO B 1 575 ? 14.477 -81.5 -18.953 1 73 575 PRO B C 1
ATOM 9208 O O . PRO B 1 575 ? 15.672 -81.688 -18.688 1 73 575 PRO B O 1
ATOM 9211 N N . ASP B 1 576 ? 13.57 -82.375 -18.703 1 70.31 576 ASP B N 1
ATOM 9212 C CA . ASP B 1 576 ? 13.906 -83.562 -17.891 1 70.31 576 ASP B CA 1
ATOM 9213 C C . ASP B 1 576 ? 14.328 -84.75 -18.781 1 70.31 576 ASP B C 1
ATOM 9215 O O . ASP B 1 576 ? 14.703 -85.812 -18.266 1 70.31 576 ASP B O 1
ATOM 9219 N N . GLU B 1 577 ? 14.32 -84.375 -20.078 1 73.56 577 GLU B N 1
ATOM 9220 C CA . GLU B 1 577 ? 14.656 -85.5 -20.984 1 73.56 577 GLU B CA 1
ATOM 9221 C C . GLU B 1 577 ? 16.156 -85.562 -21.219 1 73.56 577 GLU B C 1
ATOM 9223 O O . GLU B 1 577 ? 16.828 -84.562 -21.406 1 73.56 577 GLU B O 1
ATOM 9228 N N . GLU B 1 578 ? 16.812 -86.75 -20.953 1 68.88 578 GLU B N 1
ATOM 9229 C CA . GLU B 1 578 ? 18.25 -86.938 -21.125 1 68.88 578 GLU B CA 1
ATOM 9230 C C . GLU B 1 578 ? 18.625 -87 -22.594 1 68.88 578 GLU B C 1
ATOM 9232 O O . GLU B 1 578 ? 17.953 -87.688 -23.391 1 68.88 578 GLU B O 1
ATOM 9237 N N . VAL B 1 579 ? 19.359 -86.062 -23.109 1 68.88 579 VAL B N 1
ATOM 9238 C CA . VAL B 1 579 ? 19.812 -86 -24.484 1 68.88 579 VAL B CA 1
ATOM 9239 C C . VAL B 1 579 ? 21.062 -86.875 -24.656 1 68.88 579 VAL B C 1
ATOM 9241 O O . VAL B 1 579 ? 21.969 -86.875 -23.828 1 68.88 579 VAL B O 1
ATOM 9244 N N . GLU B 1 580 ? 21.031 -87.812 -25.547 1 67.56 580 GLU B N 1
ATOM 9245 C CA . GLU B 1 580 ? 22.188 -88.625 -25.844 1 67.56 580 GLU B CA 1
ATOM 9246 C C . GLU B 1 580 ? 23.375 -87.75 -26.25 1 67.56 580 GLU B C 1
ATOM 9248 O O . GLU B 1 580 ? 23.219 -86.688 -26.828 1 67.56 580 GLU B O 1
ATOM 9253 N N . PRO B 1 581 ? 24.625 -88 -25.766 1 65.56 581 PRO B N 1
ATOM 9254 C CA . PRO B 1 581 ? 25.844 -87.25 -25.984 1 65.56 581 PRO B CA 1
ATOM 9255 C C . PRO B 1 581 ? 26.062 -86.875 -27.438 1 65.56 581 PRO B C 1
ATOM 9257 O O . PRO B 1 581 ? 26.703 -85.812 -27.734 1 65.56 581 PRO B O 1
ATOM 9260 N N . ASN B 1 582 ? 25.672 -87.625 -28.469 1 64.31 582 ASN B N 1
ATOM 9261 C CA . ASN B 1 582 ? 25.969 -87.375 -29.859 1 64.31 582 ASN B CA 1
ATOM 9262 C C . ASN B 1 582 ? 24.859 -86.5 -30.516 1 64.31 582 ASN B C 1
ATOM 9264 O O . ASN B 1 582 ? 24.906 -86.25 -31.719 1 64.31 582 ASN B O 1
ATOM 9268 N N . GLU B 1 583 ? 23.828 -86.062 -29.797 1 67.31 583 GLU B N 1
ATOM 9269 C CA . GLU B 1 583 ? 22.719 -85.375 -30.438 1 67.31 583 GLU B CA 1
ATOM 9270 C C . GLU B 1 583 ? 22.875 -83.875 -30.344 1 67.31 583 GLU B C 1
ATOM 9272 O O . GLU B 1 583 ? 23.188 -83.375 -29.266 1 67.31 583 GLU B O 1
ATOM 9277 N N . LYS B 1 584 ? 22.922 -83.312 -31.484 1 71.5 584 LYS B N 1
ATOM 9278 C CA . LYS B 1 584 ? 23.031 -81.812 -31.547 1 71.5 584 LYS B CA 1
ATOM 9279 C C . LYS B 1 584 ? 21.703 -81.188 -31.172 1 71.5 584 LYS B C 1
ATOM 9281 O O . LYS B 1 584 ? 20.703 -81.375 -31.859 1 71.5 584 LYS B O 1
ATOM 9286 N N . VAL B 1 585 ? 21.641 -80.5 -29.812 1 77.19 585 VAL B N 1
ATOM 9287 C CA . VAL B 1 585 ? 20.453 -79.812 -29.328 1 77.19 585 VAL B CA 1
ATOM 9288 C C . VAL B 1 585 ? 20.672 -78.312 -29.375 1 77.19 585 VAL B C 1
ATOM 9290 O O . VAL B 1 585 ? 21.734 -77.812 -29.016 1 77.19 585 VAL B O 1
ATOM 9293 N N . GLN B 1 586 ? 19.75 -77.562 -30.062 1 79 586 GLN B N 1
ATOM 9294 C CA . GLN B 1 586 ? 19.781 -76.125 -30.125 1 79 586 GLN B CA 1
ATOM 9295 C C . GLN B 1 586 ? 18.875 -75.5 -29.047 1 79 586 GLN B C 1
ATOM 9297 O O . GLN B 1 586 ? 17.75 -75.938 -28.859 1 79 586 GLN B O 1
ATOM 9302 N N . SER B 1 587 ? 19.484 -74.625 -28.281 1 81.81 587 SER B N 1
ATOM 9303 C CA . SER B 1 587 ? 18.719 -73.938 -27.234 1 81.81 587 SER B CA 1
ATOM 9304 C C . SER B 1 587 ? 18.266 -72.562 -27.703 1 81.81 587 SER B C 1
ATOM 9306 O O . SER B 1 587 ? 19.062 -71.812 -28.266 1 81.81 587 SER B O 1
ATOM 9308 N N . ARG B 1 588 ? 16.922 -72.312 -27.547 1 83.19 588 ARG B N 1
ATOM 9309 C CA . ARG B 1 588 ? 16.328 -71 -27.906 1 83.19 588 ARG B CA 1
ATOM 9310 C C . ARG B 1 588 ? 15.539 -70.438 -26.75 1 83.19 588 ARG B C 1
ATOM 9312 O O . ARG B 1 588 ? 15.125 -71.188 -25.844 1 83.19 588 ARG B O 1
ATOM 9319 N N . LEU B 1 589 ? 15.492 -69.125 -26.75 1 86.62 589 LEU B N 1
ATOM 9320 C CA . LEU B 1 589 ? 14.664 -68.438 -25.75 1 86.62 589 LEU B CA 1
ATOM 9321 C C . LEU B 1 589 ? 13.273 -68.188 -26.297 1 86.62 589 LEU B C 1
ATOM 9323 O O . LEU B 1 589 ? 13.133 -67.5 -27.344 1 86.62 589 LEU B O 1
ATOM 9327 N N . GLU B 1 590 ? 12.242 -68.688 -25.672 1 88.69 590 GLU B N 1
ATOM 9328 C CA . GLU B 1 590 ? 10.867 -68.5 -26.094 1 88.69 590 GLU B CA 1
ATOM 9329 C C . GLU B 1 590 ? 9.914 -68.438 -24.906 1 88.69 590 GLU B C 1
ATOM 9331 O O . GLU B 1 590 ? 10.258 -68.875 -23.812 1 88.69 590 GLU B O 1
ATOM 9336 N N . LEU B 1 591 ? 8.859 -67.688 -25.141 1 89.75 591 LEU B N 1
ATOM 9337 C CA . LEU B 1 591 ? 7.758 -67.688 -24.188 1 89.75 591 LEU B CA 1
ATOM 9338 C C . LEU B 1 591 ? 6.742 -68.75 -24.531 1 89.75 591 LEU B C 1
ATOM 9340 O O . LEU B 1 591 ? 5.98 -68.625 -25.5 1 89.75 591 LEU B O 1
ATOM 9344 N N . THR B 1 592 ? 6.801 -69.812 -23.812 1 88.62 592 THR B N 1
ATOM 9345 C CA . THR B 1 592 ? 5.945 -71 -24.078 1 88.62 592 THR B CA 1
ATOM 9346 C C . THR B 1 592 ? 5.461 -71.625 -22.781 1 88.62 592 THR B C 1
ATOM 9348 O O . THR B 1 592 ? 5.57 -71 -21.719 1 88.62 592 THR B O 1
ATOM 9351 N N . HIS B 1 593 ? 4.902 -72.812 -22.906 1 89.44 593 HIS B N 1
ATOM 9352 C CA . HIS B 1 593 ? 4.348 -73.5 -21.719 1 89.44 593 HIS B CA 1
ATOM 9353 C C . HIS B 1 593 ? 5.418 -73.688 -20.656 1 89.44 593 HIS B C 1
ATOM 9355 O O . HIS B 1 593 ? 6.562 -74.062 -20.984 1 89.44 593 HIS B O 1
ATOM 9361 N N . LEU B 1 594 ? 5.043 -73.5 -19.438 1 88.56 594 LEU B N 1
ATOM 9362 C CA . LEU B 1 594 ? 5.953 -73.5 -18.297 1 88.56 594 LEU B CA 1
ATOM 9363 C C . LEU B 1 594 ? 6.695 -74.812 -18.234 1 88.56 594 LEU B C 1
ATOM 9365 O O . LEU B 1 594 ? 7.887 -74.875 -17.922 1 88.56 594 LEU B O 1
ATOM 9369 N N . HIS B 1 595 ? 6.047 -75.875 -18.594 1 83.62 595 HIS B N 1
ATOM 9370 C CA . HIS B 1 595 ? 6.617 -77.25 -18.422 1 83.62 595 HIS B CA 1
ATOM 9371 C C . HIS B 1 595 ? 7.652 -77.5 -19.5 1 83.62 595 HIS B C 1
ATOM 9373 O O . HIS B 1 595 ? 8.461 -78.438 -19.359 1 83.62 595 HIS B O 1
ATOM 9379 N N . TRP B 1 596 ? 7.652 -76.688 -20.516 1 85.56 596 TRP B N 1
ATOM 9380 C CA . TRP B 1 596 ? 8.562 -76.938 -21.625 1 85.56 596 TRP B CA 1
ATOM 9381 C C . TRP B 1 596 ? 9.812 -76.062 -21.5 1 85.56 596 TRP B C 1
ATOM 9383 O O . TRP B 1 596 ? 10.75 -76.188 -22.297 1 85.56 596 TRP B O 1
ATOM 9393 N N . THR B 1 597 ? 9.852 -75.188 -20.469 1 88.44 597 THR B N 1
ATOM 9394 C CA . THR B 1 597 ? 10.906 -74.188 -20.438 1 88.44 597 THR B CA 1
ATOM 9395 C C . THR B 1 597 ? 11.734 -74.312 -19.156 1 88.44 597 THR B C 1
ATOM 9397 O O . THR B 1 597 ? 11.219 -74.75 -18.125 1 88.44 597 THR B O 1
ATOM 9400 N N . ALA B 1 598 ? 13.039 -74 -19.297 1 85.19 598 ALA B N 1
ATOM 9401 C CA . ALA B 1 598 ? 13.945 -73.938 -18.156 1 85.19 598 ALA B CA 1
ATOM 9402 C C . ALA B 1 598 ? 14.453 -72.5 -17.984 1 85.19 598 ALA B C 1
ATOM 9404 O O . ALA B 1 598 ? 14.438 -71.688 -18.922 1 85.19 598 ALA B O 1
ATOM 9405 N N . VAL B 1 599 ? 14.828 -72.125 -16.797 1 83.69 599 VAL B N 1
ATOM 9406 C CA . VAL B 1 599 ? 15.359 -70.812 -16.5 1 83.69 599 VAL B CA 1
ATOM 9407 C C . VAL B 1 599 ? 16.688 -70.625 -17.219 1 83.69 599 VAL B C 1
ATOM 9409 O O . VAL B 1 599 ? 17.547 -71.5 -17.219 1 83.69 599 VAL B O 1
ATOM 9412 N N . PRO B 1 600 ? 16.672 -69.5 -17.875 1 83.19 600 PRO B N 1
ATOM 9413 C CA . PRO B 1 600 ? 17.938 -69.25 -18.594 1 83.19 600 PRO B CA 1
ATOM 9414 C C . PRO B 1 600 ? 19.141 -69.188 -17.656 1 83.19 600 PRO B C 1
ATOM 9416 O O . PRO B 1 600 ? 19.031 -68.688 -16.547 1 83.19 600 PRO B O 1
ATOM 9419 N N . GLN B 1 601 ? 20.188 -69.812 -18.109 1 81.06 601 GLN B N 1
ATOM 9420 C CA . GLN B 1 601 ? 21.406 -69.875 -17.297 1 81.06 601 GLN B CA 1
ATOM 9421 C C . GLN B 1 601 ? 22.391 -68.75 -17.719 1 81.06 601 GLN B C 1
ATOM 9423 O O . GLN B 1 601 ? 22.422 -68.375 -18.891 1 81.06 601 GLN B O 1
ATOM 9428 N N . ARG B 1 602 ? 23.156 -68.375 -16.797 1 81.62 602 ARG B N 1
ATOM 9429 C CA . ARG B 1 602 ? 24.141 -67.312 -17 1 81.62 602 ARG B CA 1
ATOM 9430 C C . ARG B 1 602 ? 25.203 -67.688 -18 1 81.62 602 ARG B C 1
ATOM 9432 O O . ARG B 1 602 ? 25.688 -68.875 -17.984 1 81.62 602 ARG B O 1
ATOM 9439 N N . ASP B 1 603 ? 25.516 -66.875 -18.953 1 77.56 603 ASP B N 1
ATOM 9440 C CA . ASP B 1 603 ? 26.625 -67 -19.891 1 77.56 603 ASP B CA 1
ATOM 9441 C C . ASP B 1 603 ? 26.359 -68.062 -20.938 1 77.56 603 ASP B C 1
ATOM 9443 O O . ASP B 1 603 ? 27.297 -68.625 -21.531 1 77.56 603 ASP B O 1
ATOM 9447 N N . THR B 1 604 ? 25.016 -68.5 -21.062 1 79.94 604 THR B N 1
ATOM 9448 C CA . THR B 1 604 ? 24.672 -69.5 -22.109 1 79.94 604 THR B CA 1
ATOM 9449 C C . THR B 1 604 ? 24.281 -68.75 -23.391 1 79.94 604 THR B C 1
ATOM 9451 O O . THR B 1 604 ? 23.688 -67.688 -23.359 1 79.94 604 THR B O 1
ATOM 9454 N N . HIS B 1 605 ? 24.781 -69.312 -24.5 1 79.31 605 HIS B N 1
ATOM 9455 C CA . HIS B 1 605 ? 24.469 -68.688 -25.812 1 79.31 605 HIS B CA 1
ATOM 9456 C C . HIS B 1 605 ? 23.219 -69.312 -26.422 1 79.31 605 HIS B C 1
ATOM 9458 O O . HIS B 1 605 ? 23.062 -70.562 -26.422 1 79.31 605 HIS B O 1
ATOM 9464 N N . TYR B 1 606 ? 22.312 -68.562 -26.641 1 79.31 606 TYR B N 1
ATOM 9465 C CA . TYR B 1 606 ? 21.078 -69 -27.234 1 79.31 606 TYR B CA 1
ATOM 9466 C C . TYR B 1 606 ? 20.969 -68.625 -28.703 1 79.31 606 TYR B C 1
ATOM 9468 O O . TYR B 1 606 ? 21.453 -67.5 -29.078 1 79.31 606 TYR B O 1
ATOM 9476 N N . VAL B 1 607 ? 20.453 -69.5 -29.656 1 72.38 607 VAL B N 1
ATOM 9477 C CA . VAL B 1 607 ? 20.312 -69.25 -31.078 1 72.38 607 VAL B CA 1
ATOM 9478 C C . VAL B 1 607 ? 18.906 -68.812 -31.391 1 72.38 607 VAL B C 1
ATOM 9480 O O . VAL B 1 607 ? 17.922 -69.312 -30.859 1 72.38 607 VAL B O 1
#

Secondary structure (DSSP, 8-state):
--------------------TTTHHHHSS----PEE----TTTT--HHHHHHHHHHHHHHHHHHHHHHHHTT-BGGG-SS-HHHHHHHHHHHHHHHHHHHHHHHHHHHHHHHHHH-EEHHHHHHHHHHHH-HHHHHHTGGG--HHHHHHHHHHHGGGHHHHHHHTEEEEEEEEEEEEEEEEEE--SSPPTT-SEEEE-SSS-EEEEE-HHHHHHHHHHHHTPPEE-TT-S-TTSEEEEEEEEEEEEEEEEEEEEEEE-S-EEE-TTS-EE-TT--S---EEE-EEEEEEEEEEEE--SSS---EEEEEEE--S--SEEEEEEEEEEEEEEEEEEEEEEETTEEEESS--TTTTTSGGGEEEE-TT------TT--EESSHHHHHHHHHHH-EEEEEEEETTEEEEEEESHHHHHTEEE--SS-GGG-EE---HHHHHHHHHHHHHHHHHHS---TTSPPPBSSSS---B---EEEEEEEEEEEEEEEEE-HHHHHHHHHHHHHHHHHHHHTTTTGGG--S-----HHHHHHHTT-GGG--TTTTS-HHHHHHHHTT-EEEEEEEEE-TTSPEEPTTS---TT---EEEEEEEEGGG-BPPPTT-EE-/--------------------TTTHHHHSS----PEE----TTTT--HHHHHHHHHHHHHHHHHHHHHHHHTT-BGGG-SS-HHHHHHHHHHHHHHHHHHHHHHHHHHHHHHHHHH-EEHHHHHHHHHHHH-HHHHHHTGGG--HHHHHHHHHHHGGGHHHHHHHTEEEEEEEEEEEEEEEEEE--SSPPTT-SEEEE-SSS-EEEEE-HHHHHHHHHHHHTPPEE-TT-S-TTSEEEEEEEEEEEEEEEEEEEEEEE-S-EEE-TTS-EE-TT--S---EEE-EEEEEEEEEEEE--SSS---EEEEEEE--S--SEEEEEEEEEEEEEEEEEEEEEEETTEEEESS--TTTTTSGGGEEEE-TT------TT--EESSHHHHHHHHHHH-EEEEEEEETTEEEEEEESHHHHHTEEE--SS-GGG-EE---HHHHHHHHHHHHHHHHHHS---TTSPPPBSSSS---B---EEEEEEEEEEEEEEEEE-HHHHHHHHHHHHHHHHHHHHTTTTGGG--S-----HHHHHHHTT-GGG--TT--S-HHHHHHHHTT-EEEEEEEEE-TTSPEEPTTS---TT---EEEEEEEEGGG-BPPPTTPEE-

Solvent-accessible surface area (backbone atoms only — not comparable to full-atom values): 63304 Å² total; per-residue (Å²): 135,81,86,77,73,94,76,82,79,77,80,81,76,76,78,74,72,68,70,72,53,64,55,58,59,53,58,60,58,63,60,54,50,56,34,59,30,49,51,27,66,76,81,43,50,61,58,72,35,52,51,23,51,50,49,34,50,49,37,51,53,48,52,52,51,52,50,64,67,40,44,72,35,50,56,85,76,41,93,67,52,68,64,25,55,45,30,47,40,42,33,52,29,52,55,28,47,48,51,23,38,56,47,17,44,44,48,47,49,51,50,42,34,46,72,45,37,32,48,45,52,55,45,47,54,53,41,16,54,74,29,58,66,52,29,66,75,46,51,90,72,66,46,68,49,33,53,26,32,46,29,61,57,52,43,39,52,28,40,23,28,46,38,62,12,54,42,77,42,79,42,78,43,81,42,80,43,74,43,68,69,40,70,32,18,26,41,64,35,51,36,46,16,7,27,42,42,60,89,86,63,57,38,71,50,42,58,27,73,69,35,28,52,41,52,41,36,58,75,66,60,56,82,42,72,66,68,87,69,85,31,54,84,21,38,28,40,39,64,44,63,25,16,29,51,31,46,52,72,48,79,48,76,43,80,42,74,48,43,60,44,32,18,27,82,86,64,45,82,36,63,60,81,59,88,67,70,70,71,45,74,49,74,44,79,34,83,47,30,36,35,46,66,49,72,47,54,60,84,50,62,48,45,40,34,41,39,39,36,30,18,68,51,46,59,28,73,39,52,33,39,35,38,42,29,43,41,40,69,20,23,24,56,46,50,35,27,25,54,63,35,32,57,40,67,72,59,81,41,47,51,53,22,57,40,69,87,29,44,74,43,74,51,79,75,67,49,57,50,45,48,91,87,46,53,34,24,52,58,38,20,56,47,53,48,45,43,40,60,47,34,16,30,25,33,38,33,35,47,96,95,36,66,45,58,48,67,42,31,47,50,43,58,48,32,52,71,42,84,35,87,84,46,53,44,35,31,18,31,54,83,59,61,42,57,52,39,25,52,50,40,52,52,31,42,49,46,16,55,63,54,80,84,53,93,89,48,79,75,44,35,48,32,92,87,45,93,48,58,44,51,34,70,40,71,36,66,30,44,32,39,31,79,35,54,18,31,40,60,41,66,68,36,40,51,50,20,52,47,47,43,50,51,32,50,51,45,35,54,55,36,52,61,72,48,34,73,41,29,61,84,81,69,81,44,67,60,52,49,21,46,33,29,52,14,64,78,67,64,59,92,26,58,45,36,47,67,81,58,41,40,80,74,48,19,79,44,48,29,16,38,17,35,33,36,27,37,84,81,72,43,78,43,45,80,87,54,83,74,61,92,89,58,67,66,50,42,26,68,35,40,33,50,42,83,48,37,42,74,71,54,79,75,40,67,24,57,138,85,78,73,72,74,73,80,74,75,74,74,73,73,75,72,68,72,68,70,51,65,57,60,60,54,59,61,57,66,60,55,50,55,34,58,32,50,51,27,66,77,81,41,50,60,60,71,35,52,52,23,51,52,49,33,51,50,37,51,52,48,50,51,50,54,50,62,64,40,43,72,36,50,57,84,76,41,93,67,52,68,64,25,54,45,29,46,39,42,34,51,29,54,54,29,47,49,52,23,38,55,48,16,44,44,49,48,47,52,51,42,33,46,72,47,38,33,48,45,53,56,44,48,55,51,41,16,54,73,28,60,66,53,30,66,75,44,50,92,73,65,46,67,47,33,52,26,31,46,29,61,57,53,44,38,53,28,42,24,29,46,39,63,12,53,42,76,43,80,42,77,43,81,42,81,44,75,43,68,69,42,71,30,19,27,41,63,36,52,35,47,16,6,28,44,42,60,89,88,66,58,38,72,51,42,58,28,73,70,35,29,52,40,51,42,36,58,74,67,60,55,82,42,70,66,68,87,70,86,31,56,84,21,40,28,40,39,63,44,62,25,17,30,52,31,45,52,71,47,78,48,78,42,82,43,75,46,41,58,44,31,18,28,80,86,64,45,80,35,63,60,81,59,90,67,68,70,71,46,75,49,73,45,78,34,82,48,30,36,34,44,67,48,73,47,54,60,85,50,62,46,45,41,33,41,40,39,36,31,19,68,50,46,57,29,72,39,53,34,39,35,37,42,31,42,40,40,70,20,24,24,55,45,48,34,27,25,56,62,36,31,57,40,67,73,59,81,41,46,51,52,24,56,41,69,89,28,45,74,41,76,52,81,75,68,49,58,49,47,48,92,86,45,53,34,24,53,59,39,20,55,48,53,49,45,42,38,59,47,32,17,30,26,34,40,32,35,47,95,95,36,66,44,57,49,67,41,32,48,50,43,56,50,30,52,72,42,83,35,90,85,46,54,42,36,32,20,30,55,84,58,62,43,58,53,40,24,52,51,40,52,51,32,41,48,47,14,54,64,55,82,82,53,94,91,49,80,72,44,35,48,32,91,88,44,94,49,57,42,52,35,69,42,69,35,67,31,44,33,39,32,79,36,55,19,32,40,59,42,65,69,35,40,50,50,19,51,47,49,44,50,51,30,48,51,45,37,54,58,38,53,61,73,48,33,73,41,30,64,84,80,70,81,43,68,59,53,49,19,48,33,30,53,13,62,78,68,65,59,92,26,57,47,38,48,69,81,60,41,40,79,72,50,19,77,45,48,29,16,39,16,35,33,36,27,36,85,81,73,44,76,43,45,79,87,55,86,74,62,92,86,59,68,68,50,42,25,66,36,41,33,50,42,84,48,39,40,75,71,54,80,72,41,66,23,56

Organism: NCBI:txid41062

Radius of gyration: 54.81 Å; Cα contacts (8 Å, |Δi|>4): 2599; chains: 2; bounding box: 100×196×166 Å

Nearest PDB structures (foldseek):
  5u07-assembly1_N  TM=9.385E-02  e=1.323E+00  Thermobifida fusca YX
  5u0a-assembly1_N  TM=9.882E-02  e=1.541E+00  Thermobifida fusca YX
  5u07-assembly1_N  TM=1.156E-01  e=1.069E+00  Thermobifida fusca YX
  5u0a-assembly1_N  TM=1.122E-01  e=1.124E+00  Thermobifida fusca YX

Sequence (1214 aa):
MSSQLKSPSITTRPSKTVKTGDSEKRRNLTFFNTHSWEPGVLKQLPWLGVLSLVGVLLCLVFNIVILVTSNGKPQDSWKVQPSVLLAISSAISTGLLRFALAEGAAITWWLKAIRGCTVADLHRNWSFASSVWDVITQIKFFNVLGLASIASMVVAIDNPLFQRATTTAIRPVQTNMTLPDVQIAQLLPFGYTGVINGWMYKTVAQMTPDFQEVLSAYNAGKPMYLNHTGCEHANCSTTVRAAGLAFKCASETRPEDFGRAYRGPNGEPVPSNYVGNITGEDSIKRVMFSTNFTFYTMDEPADFNFTAAYKDKKPCYGQIQINQCTMHHATLLYPIKMIDGAVEFTSSLENLGIDPETIAELDESVTYRVTNDNNKSTLGGVYLAANNLFKSEGLGEATDHRWTLETSGMIAQDHLTSTNYTYICEDTWRDPTPKIVAELQKLMFRAALSVPYDPKAKPLPVGSATNRTVQQIQTVNVVRLQDKSVFQVDYGFLAAGAAVMAVCLVVVAATFSEWWKIGRPITMSPIEIAKAFKAPVLKGDGINSDLNGLLPLVGERRVRYGEVRYRDDEKMVFPDEEVEPNEKVQSRLELTHLHWTAVPQRDTHYVMSSQLKSPSITTRPSKTVKTGDSEKRRNLTFFNTHSWEPGVLKQLPWLGVLSLVGVLLCLVFNIVILVTSNGKPQDSWKVQPSVLLAISSAISTGLLRFALAEGAAITWWLKAIRGCTVADLHRNWSFASSVWDVITQIKFFNVLGLASIASMVVAIDNPLFQRATTTAIRPVQTNMTLPDVQIAQLLPFGYTGVINGWMYKTVAQMTPDFQEVLSAYNAGKPMYLNHTGCEHANCSTTVRAAGLAFKCASETRPEDFGRAYRGPNGEPVPSNYVGNITGEDSIKRVMFSTNFTFYTMDEPADFNFTAAYKDKKPCYGQIQINQCTMHHATLLYPIKMIDGAVEFTSSLENLGIDPETIAELDESVTYRVTNDNNKSTLGGVYLAANNLFKSEGLGEATDHRWTLETSGMIAQDHLTSTNYTYICEDTWRDPTPKIVAELQKLMFRAALSVPYDPKAKPLPVGSATNRTVQQIQTVNVVRLQDKSVFQVDYGFLAAGAAVMAVCLVVVAATFSEWWKIGRPITMSPIEIAKAFKAPVLKGDGINSDLNGLLPLVGERRVRYGEVRYRDDEKMVFPDEEVEPNEKVQSRLELTHLHWTAVPQRDTHYV

InterPro domains:
  IPR021514 Protein of unknown function DUF3176 [PF11374] (64-166)